Protein AF-0000000069095929 (afdb_homodimer)

Solvent-accessible surface area (backbone atoms only — not comparable to full-atom values): 65791 Å² total; per-residue (Å²): 110,70,76,77,77,48,43,15,88,81,80,67,41,70,52,52,71,26,20,37,40,90,86,34,52,62,32,20,31,67,55,45,34,53,51,45,51,66,69,34,66,71,32,80,78,63,50,46,41,57,40,92,83,83,54,49,80,40,64,50,65,73,54,90,82,69,56,54,80,84,49,44,42,69,36,41,40,67,37,61,65,60,57,62,50,52,95,45,96,70,53,52,11,46,70,45,41,75,73,74,40,92,41,66,34,49,28,35,29,65,74,75,70,41,36,22,20,73,66,54,44,55,47,36,55,65,35,80,92,41,38,82,48,54,68,41,48,47,74,68,56,61,73,64,54,81,52,74,58,74,81,48,32,29,42,92,61,68,42,37,57,47,55,31,25,31,68,83,76,66,40,79,24,24,77,60,40,42,67,59,85,39,52,86,60,83,54,68,46,51,38,84,66,46,44,69,87,77,57,52,69,66,58,53,50,52,49,51,52,52,49,50,54,51,43,52,52,40,50,46,52,38,50,41,38,52,47,40,45,52,50,43,52,49,52,51,52,52,46,52,52,49,50,52,52,50,53,53,50,45,46,49,51,53,52,51,47,51,51,50,50,52,50,50,49,51,50,50,50,51,51,51,44,50,56,48,47,37,52,38,50,37,43,48,43,54,41,50,43,52,50,51,43,49,48,52,33,50,49,33,68,67,35,82,84,44,53,52,42,53,34,49,48,32,47,52,50,41,52,52,48,54,55,53,60,57,69,52,88,44,70,45,66,44,64,48,70,46,77,42,72,39,67,71,59,58,54,62,67,68,57,92,65,62,53,50,76,51,73,46,82,45,78,36,80,51,79,79,66,71,77,76,79,57,51,73,59,23,47,74,38,79,75,51,70,35,67,44,82,86,31,31,32,35,14,46,29,62,45,91,87,58,31,34,37,34,19,19,28,78,64,18,26,37,38,32,22,41,91,74,56,50,76,74,46,78,41,84,50,99,47,43,30,32,18,32,24,43,40,83,64,33,32,40,35,20,18,32,89,73,18,30,36,37,32,24,35,69,83,77,66,38,80,74,45,77,45,78,46,99,49,48,32,36,15,32,23,40,44,66,31,29,35,36,37,13,42,31,38,36,34,33,38,32,69,76,59,47,89,84,52,86,68,47,75,29,65,80,83,48,67,47,28,51,23,29,26,42,24,76,85,56,34,38,36,37,28,24,27,83,73,24,34,36,38,33,23,43,87,86,48,50,72,76,45,77,40,68,49,96,74,41,27,31,32,48,39,40,29,38,39,78,81,30,31,34,41,36,32,10,66,72,47,22,23,34,41,32,24,40,68,85,61,43,82,45,40,74,47,74,82,43,71,60,70,42,26,48,38,48,40,64,91,74,55,30,39,38,39,25,18,60,75,16,32,36,36,33,27,38,64,43,69,123,111,70,75,78,76,47,45,16,86,82,79,66,40,71,52,52,69,25,21,35,41,90,86,34,51,61,33,22,30,68,56,44,35,53,50,46,52,67,70,33,65,70,33,80,78,62,50,47,40,58,39,92,81,83,52,51,80,39,65,49,64,72,54,90,80,70,55,54,79,84,47,44,44,69,36,38,41,67,35,61,64,60,57,62,50,52,96,47,95,70,52,51,10,47,71,44,41,76,72,73,40,90,42,65,35,49,29,34,30,66,76,75,70,41,36,21,20,71,66,52,45,56,46,37,56,66,36,79,92,40,39,82,48,54,69,42,47,49,75,66,56,62,72,64,55,80,52,74,57,74,80,48,32,29,42,92,62,70,41,36,57,47,53,30,26,33,67,84,76,66,40,78,23,24,77,62,40,42,64,59,84,37,52,86,60,80,53,70,43,52,39,82,66,46,44,68,87,77,56,53,68,66,58,51,51,52,51,50,52,51,49,50,54,51,44,51,51,42,51,46,53,39,52,39,38,51,46,42,45,52,50,42,51,49,52,51,52,52,48,51,52,50,50,50,52,50,52,52,49,44,47,50,50,52,51,50,48,50,52,52,50,53,51,51,50,52,51,50,52,51,51,52,44,50,55,49,47,37,53,39,50,37,43,48,42,53,42,50,43,53,50,53,44,51,48,53,32,50,51,33,68,66,36,82,85,44,53,53,40,53,36,51,48,34,47,52,50,41,52,52,48,54,54,54,59,57,70,52,88,45,72,44,68,43,64,47,72,44,76,43,73,38,68,76,58,57,51,63,69,67,57,91,64,63,53,50,75,51,74,47,82,44,77,36,78,49,80,79,67,73,78,76,78,58,51,75,59,22,47,76,39,79,75,49,70,33,67,44,82,86,29,31,34,37,15,47,31,60,44,91,86,61,32,33,40,33,19,17,28,78,66,17,27,36,37,33,21,40,90,73,56,49,75,75,47,76,41,82,49,98,47,42,30,32,16,32,24,45,41,83,64,32,32,40,35,19,18,31,91,73,18,29,35,38,32,25,34,68,83,78,66,38,81,75,45,76,45,79,46,98,49,47,31,35,14,34,23,42,44,62,31,30,34,38,36,12,42,31,39,35,33,34,39,31,69,76,59,49,86,83,51,86,66,47,76,30,66,80,82,47,67,47,28,50,22,29,26,41,26,77,84,57,32,37,35,39,28,23,26,85,73,25,33,37,37,34,22,43,86,84,47,51,73,75,44,76,39,69,49,96,74,42,27,30,32,46,38,39,29,36,38,78,81,28,32,34,41,35,31,12,66,71,48,20,23,34,41,34,23,38,69,84,61,44,82,45,38,73,46,74,82,44,72,59,69,42,24,48,38,48,40,63,91,76,56,31,38,38,39,24,18,59,73,15,33,38,37,32,29,38,62,45,68,123

Foldseek 3Di:
DPPCLQAFPQPRHGADQWFAAQVLDIHRLVSVLVQLCVQCVVPDQDQFFADPPPGDTGGFPDDRPPDDSNCRSQLGAGDLLSVQVTPDPFRFFVVVVVVVDGDGFFKAFPVVRTGHHPVRVVVQCVDPVRVPTDIGTPVPPPSRPNRPDSQQFDSVVRGAGFFKAQPVVRHTDHPVCCVPVVVVGDDIDTPVPPDPVVDDPVVVVVVVVLVVLLVLLVVLVVLLVVLVVVVVVVVVVVVVVVVVVVVVVVVVVVVVVVVVVVVVVVVVVVVVVVVQVVLVVVVVVLVVVLVVLVVQLVCQVPDPPHDPVSNVVSVVVNVVSVVVSVPDDRDHDDDDDDDDDDPVVVVVVVDPDDDDDDDDDDDADDDSPCPDQQLLFWDKDFDDKDFDFPFFWQEWEADRVQWIWTFGQVQQWIFTGHPRRHTDDIGHHPAGWHEWEDADQWIWTFHQVQQWIFIAGNVVRDTPDIGHHPAGWHAWEDARLWIWIHRQAWIWIDRSNDPPDDTDTAHGDAGGWHYWEAANSGWIWTDGQQVLWIFIAHPVRDTQDIDHDPLAHRWHEWYAENQQWIWTARAVNQWIFTAHNNGHTSDIGHDHYAWNYWYADHVQRWIWTAGRRRMIIIIHIDRD/DPPCLQAFPQPRHGADQWFAAQVLDIHRLVSVLVQLCVQCVVPDQDQFFADPPPGDTGGFPDDRPPDDSNCRSQLGAGDLLSVQVTPDPFRFFPVVVVVVDGDGFFKAFPVVRTGHHPVVVVVQCVDPVRVPTDIGTPVPPPSRPNRPDSQQFDSVPNGAGFFKAQPVVRHTDHPVCCVPVVVVGDDIDTPVPPDPVVDDPVVVVVVVVLVVLLVLLVVLVVLLVVLVVVVVVVVVVVVVVVVVVVVVVVVVVVVVVVVVVVVVVVVVVVVVVVVQVVLVVVVVVLVVVLVVLVVQLVCQVPDPPHDPVSNVVSVVVNVVSVVVSVPDDRDDDDDDDDDDDDPVVVCVVVDPDDDDDDDDDDDADDPSPCPDPQLLFWDKDFDDKDFDFPFFWQEWEADRVQWIWTFGQVQQWIFTGHPRRHTDDIGHHPAGWHEWEDADQWIWTFGQVQQWIFIAGNVVRDTPDIGHHPAGWHAWEDARLWIWIDRQAWIWIDRSNDPPDDTDTAHGDAGGWHYWEAANSGWIWTDGQQVLKIFIAHPVRDTQDIDHDPLAHRWHEWYAENQQWIWTAHAVNQWIFTAHNNGHTSDIGHDHYAWNYWYADHVQRWIWTAGRRRMITIIHIDRD

Sequence (1248 aa):
FTPEVSLCSICLEQYKLPVSLHCAHSFCQTCLSTHIKSSCGDCDTPLGFPCPLCRVFIPAPGEIGQYSVDEWATKFPVNKFLTSVVGVPLILCKPCQEDGEELKANSWCKDCSEALCEECTKCHKKARPSRQHVVISITKWSGISQIPDTLEICEAHGGRKFELFCKKHFLPCCSVCVTKEHSSCTSFCQLEEIGRDFIEPEKVKVLQSGMEKFGLKLKSVIGEERTNMKRNDDIVDKFTKELLEFTTNNIQVIKKLEEEHLNELSKLSKESNSKLQKSVDSFEQRFLYLEYWKEILLKNLSNETASETKRVLSYIKLKNIHENLQRLKYTKLEICIKTKILDEVKKLIELPCLADVSADDIVDQVSLNMENIDYTRAKGNKISEFKIAGTYIMGVSFLGNGNLFLADNVGKRCILCDTNGVILQETRLLGSPWGICTSGIDILLTLPNEKSILKFDSTSFETIETVPVDCHCYGIAASGNTIVIGKGKSVDIITDGFLTTKRKSLLSGHRSMSDVAIDNENYVICCTYFEHIVRKLDLEGKVLFIYSHGKLRSPYRLTTDSKGNIFVYGSGSSNIHILSRDGKLLQIMEGMTGVTCLKFQDATNKLFVGSSNGSVAVYEFSESFTPEVSLCSICLEQYKLPVSLHCAHSFCQTCLSTHIKSSCGDCDTPLGFPCPLCRVFIPAPGEIGQYSVDEWATKFPVNKFLTSVVGVPLILCKPCQEDGEELKANSWCKDCSEALCEECTKCHKKARPSRQHVVISITKWSGISQIPDTLEICEAHGGRKFELFCKKHFLPCCSVCVTKEHSSCTSFCQLEEIGRDFIEPEKVKVLQSGMEKFGLKLKSVIGEERTNMKRNDDIVDKFTKELLEFTTNNIQVIKKLEEEHLNELSKLSKESNSKLQKSVDSFEQRFLYLEYWKEILLKNLSNETASETKRVLSYIKLKNIHENLQRLKYTKLEICIKTKILDEVKKLIELPCLADVSADDIVDQVSLNMENIDYTRAKGNKISEFKIAGTYIMGVSFLGNGNLFLADNVGKRCILCDTNGVILQETRLLGSPWGICTSGIDILLTLPNEKSILKFDSTSFETIETVPVDCHCYGIAASGNTIVIGKGKSVDIITDGFLTTKRKSLLSGHRSMSDVAIDNENYVICCTYFEHIVRKLDLEGKVLFIYSHGKLRSPYRLTTDSKGNIFVYGSGSSNIHILSRDGKLLQIMEGMTGVTCLKFQDATNKLFVGSSNGSVAVYEFSES

Nearest PDB structures (foldseek):
  6qsd-assembly1_A  TM=8.348E-01  e=1.492E-14  synthetic construct
  7zcj-assembly1_A  TM=8.371E-01  e=6.956E-14  synthetic construct
  7zpw-assembly2_D  TM=8.474E-01  e=6.273E-13  synthetic construct
  3wwa-assembly1_A  TM=8.462E-01  e=8.724E-13  unclassified
  1rwl-assembly1_A  TM=8.047E-01  e=1.213E-12  Mycobacterium tuberculosis

pLDDT: mean 84.05, std 9.93, range [34.56, 97.25]

InterPro domains:
  IPR000315 B-box-type zinc finger [PS50119] (88-138)
  IPR001680 WD40 repeat [SM00320] (500-538)
  IPR001680 WD40 repeat [SM00320] (540-580)
  IPR001680 WD40 repeat [SM00320] (582-620)
  IPR001841 Zinc finger, RING-type [PS50089] (8-55)
  IPR001841 Zinc finger, RING-type [SM00184] (8-54)
  IPR011042 Six-bladed beta-propeller, TolB-like [G3DSA:2.120.10.30] (377-621)
  IPR013083 Zinc finger, RING/FYVE/PHD-type [G3DSA:3.30.40.10] (3-86)
  IPR017907 Zinc finger, RING-type, conserved site [PS00518] (23-32)
  IPR027370 Zinc finger, RING-type, eukaryotic [PF13445] (8-35)
  IPR047153 TRIM45/56/19-like [PTHR25462] (7-587)

Radius of gyration: 58.54 Å; Cα contacts (8 Å, |Δi|>4): 2567; chains: 2; bounding box: 87×152×133 Å

Structure (mmCIF, N/CA/C/O backbone):
data_AF-0000000069095929-model_v1
#
loop_
_entity.id
_entity.type
_entity.pdbx_description
1 polymer 'Tripartite motif-containing protein 56'
#
loop_
_atom_site.group_PDB
_atom_site.id
_atom_site.type_symbol
_atom_site.label_atom_id
_atom_site.label_alt_id
_atom_site.label_comp_id
_atom_site.label_asym_id
_atom_site.label_entity_id
_atom_site.label_seq_id
_atom_site.pdbx_PDB_ins_code
_atom_site.Cartn_x
_atom_site.Cartn_y
_atom_site.Cartn_z
_atom_site.occupancy
_atom_site.B_iso_or_equiv
_atom_site.auth_seq_id
_atom_site.auth_comp_id
_atom_site.auth_asym_id
_atom_site.auth_atom_id
_atom_site.pdbx_PDB_model_num
ATOM 1 N N . PHE A 1 1 ? -40.906 -57.438 -31.609 1 35.12 1 PHE A N 1
ATOM 2 C CA . PHE A 1 1 ? -39.906 -56.406 -31.812 1 35.12 1 PHE A CA 1
ATOM 3 C C . PHE A 1 1 ? -40.312 -55.125 -31.094 1 35.12 1 PHE A C 1
ATOM 5 O O . PHE A 1 1 ? -41.438 -54.625 -31.266 1 35.12 1 PHE A O 1
ATOM 12 N N . THR A 1 2 ? -40 -54.938 -29.938 1 42.25 2 THR A N 1
ATOM 13 C CA . THR A 1 2 ? -40.438 -53.688 -29.312 1 42.25 2 THR A CA 1
ATOM 14 C C . THR A 1 2 ? -39.875 -52.469 -30.062 1 42.25 2 THR A C 1
ATOM 16 O O . THR A 1 2 ? -38.688 -52.469 -30.438 1 42.25 2 THR A O 1
ATOM 19 N N . PRO A 1 3 ? -40.656 -51.562 -30.594 1 46.41 3 PRO A N 1
ATOM 20 C CA . PRO A 1 3 ? -40.375 -50.344 -31.328 1 46.41 3 PRO A CA 1
ATOM 21 C C . PRO A 1 3 ? -39.219 -49.562 -30.766 1 46.41 3 PRO A C 1
ATOM 23 O O . PRO A 1 3 ? -38.562 -48.812 -31.5 1 46.41 3 PRO A O 1
ATOM 26 N N . GLU A 1 4 ? -39 -49.594 -29.562 1 50.22 4 GLU A N 1
ATOM 27 C CA . GLU A 1 4 ? -38.031 -48.781 -28.844 1 50.22 4 GLU A CA 1
ATOM 28 C C . GLU A 1 4 ? -36.594 -49.188 -29.234 1 50.22 4 GLU A C 1
ATOM 30 O O . GLU A 1 4 ? -35.688 -48.375 -29.062 1 50.22 4 GLU A O 1
ATOM 35 N N . VAL A 1 5 ? -36.375 -50.312 -29.766 1 59.19 5 VAL A N 1
ATOM 36 C CA . VAL A 1 5 ? -35.062 -50.875 -30.094 1 59.19 5 VAL A CA 1
ATOM 37 C C . VAL A 1 5 ? -34.562 -50.312 -31.406 1 59.19 5 VAL A C 1
ATOM 39 O O . VAL A 1 5 ? -33.406 -50.5 -31.781 1 59.19 5 VAL A O 1
ATOM 42 N N . SER A 1 6 ? -35.281 -49.406 -32.094 1 68.81 6 SER A N 1
ATOM 43 C CA . SER A 1 6 ? -34.906 -49 -33.438 1 68.81 6 SER A CA 1
ATOM 44 C C . SER A 1 6 ? -34.438 -47.531 -33.438 1 68.81 6 SER A C 1
ATOM 46 O O . SER A 1 6 ? -34.375 -46.906 -34.5 1 68.81 6 SER A O 1
ATOM 48 N N . LEU A 1 7 ? -34.25 -47.094 -32.281 1 81.69 7 LEU A N 1
ATOM 49 C CA . LEU A 1 7 ? -33.812 -45.688 -32.312 1 81.69 7 LEU A CA 1
ATOM 50 C C . LEU A 1 7 ? -32.344 -45.562 -31.969 1 81.69 7 LEU A C 1
ATOM 52 O O . LEU A 1 7 ? -31.828 -46.25 -31.094 1 81.69 7 LEU A O 1
ATOM 56 N N . CYS A 1 8 ? -31.672 -44.75 -32.656 1 88.88 8 CYS A N 1
ATOM 57 C CA . CYS A 1 8 ? -30.281 -44.438 -32.375 1 88.88 8 CYS A CA 1
ATOM 58 C C . CYS A 1 8 ? -30.188 -43.656 -31.062 1 88.88 8 CYS A C 1
ATOM 60 O O . CYS A 1 8 ? -30.891 -42.656 -30.859 1 88.88 8 CYS A O 1
ATOM 62 N N . SER A 1 9 ? -29.359 -44 -30.156 1 87.88 9 SER A N 1
ATOM 63 C CA . SER A 1 9 ? -29.25 -43.406 -28.828 1 87.88 9 SER A CA 1
ATOM 64 C C . SER A 1 9 ? -28.625 -42 -28.891 1 87.88 9 SER A C 1
ATOM 66 O O . SER A 1 9 ? -28.703 -41.219 -27.938 1 87.88 9 SER A O 1
ATOM 68 N N . ILE A 1 10 ? -28 -41.625 -30.062 1 89.88 10 ILE A N 1
ATOM 69 C CA . ILE A 1 10 ? -27.344 -40.312 -30.188 1 89.88 10 ILE A CA 1
ATOM 70 C C . ILE A 1 10 ? -28.328 -39.281 -30.734 1 89.88 10 ILE A C 1
ATOM 72 O O . ILE A 1 10 ? -28.562 -38.25 -30.125 1 89.88 10 ILE A O 1
ATOM 76 N N . CYS A 1 11 ? -28.969 -39.562 -31.844 1 90.25 11 CYS A N 1
ATOM 77 C CA . CYS A 1 11 ? -29.859 -38.625 -32.469 1 90.25 11 CYS A CA 1
ATOM 78 C C . CYS A 1 11 ? -31.312 -38.875 -32.062 1 90.25 11 CYS A C 1
ATOM 80 O O . CYS A 1 11 ? -32.188 -38.031 -32.25 1 90.25 11 CYS A O 1
ATOM 82 N N . LEU A 1 12 ? -31.672 -40.062 -31.547 1 87.69 12 LEU A N 1
ATOM 83 C CA . LEU A 1 12 ? -33 -40.469 -31.078 1 87.69 12 LEU A CA 1
ATOM 84 C C . LEU A 1 12 ? -33.969 -40.594 -32.25 1 87.69 12 LEU A C 1
ATOM 86 O O . LEU A 1 12 ? -35.188 -40.438 -32.062 1 87.69 12 LEU A O 1
ATOM 90 N N . GLU A 1 13 ? -33.469 -40.75 -33.438 1 87.69 13 GLU A N 1
ATOM 91 C CA . GLU A 1 13 ? -34.25 -41.031 -34.625 1 87.69 13 GLU A CA 1
ATOM 92 C C . GLU A 1 13 ? -34.062 -42.469 -35.094 1 87.69 13 GLU A C 1
ATOM 94 O O . GLU A 1 13 ? -33.312 -43.219 -34.5 1 87.69 13 GLU A O 1
ATOM 99 N N . GLN A 1 14 ? -34.906 -42.906 -36.094 1 85.62 14 GLN A N 1
ATOM 100 C CA . GLN A 1 14 ? -34.75 -44.25 -36.656 1 85.62 14 GLN A CA 1
ATOM 101 C C . GLN A 1 14 ? -33.344 -44.406 -37.25 1 85.62 14 GLN A C 1
ATOM 103 O O . GLN A 1 14 ? -32.812 -43.5 -37.875 1 85.62 14 GLN A O 1
ATOM 108 N N . TYR A 1 15 ? -32.781 -45.594 -37.094 1 87.75 15 TYR A N 1
ATOM 109 C CA . TYR A 1 15 ? -31.422 -45.875 -37.531 1 87.75 15 TYR A CA 1
ATOM 110 C C . TYR A 1 15 ? -31.25 -45.562 -39 1 87.75 15 TYR A C 1
ATOM 112 O O . TYR A 1 15 ? -32.094 -45.906 -39.812 1 87.75 15 TYR A O 1
ATOM 120 N N . LYS A 1 16 ? -30.281 -44.844 -39.312 1 89.06 16 LYS A N 1
ATOM 121 C CA . LYS A 1 16 ? -29.844 -44.625 -40.688 1 89.06 16 LYS A CA 1
ATOM 122 C C . LYS A 1 16 ? -28.484 -45.281 -40.938 1 89.06 16 LYS A C 1
ATOM 124 O O . LYS A 1 16 ? -27.453 -44.781 -40.5 1 89.06 16 LYS A O 1
ATOM 129 N N . LEU A 1 17 ? -28.438 -46.438 -41.719 1 88.19 17 LEU A N 1
ATOM 130 C CA . LEU A 1 17 ? -27.234 -47.219 -41.969 1 88.19 17 LEU A CA 1
ATOM 131 C C . LEU A 1 17 ? -26.547 -47.594 -40.688 1 88.19 17 LEU A C 1
ATOM 133 O O . LEU A 1 17 ? -25.438 -47.125 -40.375 1 88.19 17 LEU A O 1
ATOM 137 N N . PRO A 1 18 ? -27.234 -48.406 -39.844 1 88.5 18 PRO A N 1
ATOM 138 C CA . PRO A 1 18 ? -26.734 -48.75 -38.531 1 88.5 18 PRO A CA 1
ATOM 139 C C . PRO A 1 18 ? -25.406 -49.5 -38.562 1 88.5 18 PRO A C 1
ATOM 141 O O . PRO A 1 18 ? -25.266 -50.469 -39.344 1 88.5 18 PRO A O 1
ATOM 144 N N . VAL A 1 19 ? -24.406 -49 -37.844 1 88.94 19 VAL A N 1
ATOM 145 C CA . VAL A 1 19 ? -23.109 -49.688 -37.719 1 88.94 19 VAL A CA 1
ATOM 146 C C . VAL A 1 19 ? -22.906 -50.125 -36.281 1 88.94 19 VAL A C 1
ATOM 148 O O . VAL A 1 19 ? -23.328 -49.438 -35.344 1 88.94 19 VAL A O 1
ATOM 151 N N . SER A 1 20 ? -22.266 -51.281 -36.094 1 86.94 20 SER A N 1
ATOM 152 C CA . SER A 1 20 ? -22.078 -51.875 -34.781 1 86.94 20 SER A CA 1
ATOM 153 C C . SER A 1 20 ? -20.609 -51.844 -34.375 1 86.94 20 SER A C 1
ATOM 155 O O . SER A 1 20 ? -19.719 -52.062 -35.188 1 86.94 20 SER A O 1
ATOM 157 N N . LEU A 1 21 ? -20.406 -51.5 -33.125 1 88 21 LEU A N 1
ATOM 158 C CA . LEU A 1 21 ? -19.062 -51.5 -32.562 1 88 21 LEU A CA 1
ATOM 159 C C . LEU A 1 21 ? -18.734 -52.844 -31.906 1 88 21 LEU A C 1
ATOM 161 O O . LEU A 1 21 ? -19.594 -53.688 -31.797 1 88 21 LEU A O 1
ATOM 165 N N . HIS A 1 22 ? -17.516 -52.969 -31.5 1 80.44 22 HIS A N 1
ATOM 166 C CA . HIS A 1 22 ? -17.062 -54.25 -30.938 1 80.44 22 HIS A CA 1
ATOM 167 C C . HIS A 1 22 ? -17.719 -54.531 -29.594 1 80.44 22 HIS A C 1
ATOM 169 O O . HIS A 1 22 ? -17.781 -55.656 -29.141 1 80.44 22 HIS A O 1
ATOM 175 N N . CYS A 1 23 ? -18.234 -53.5 -28.984 1 82.5 23 CYS A N 1
ATOM 176 C CA . CYS A 1 23 ? -18.922 -53.656 -27.703 1 82.5 23 CYS A CA 1
ATOM 177 C C . CYS A 1 23 ? -20.375 -54.062 -27.922 1 82.5 23 CYS A C 1
ATOM 179 O O . CYS A 1 23 ? -21.141 -54.188 -26.969 1 82.5 23 CYS A O 1
ATOM 181 N N . ALA A 1 24 ? -20.828 -54.188 -29.094 1 81.69 24 ALA A N 1
ATOM 182 C CA . ALA A 1 24 ? -22.125 -54.719 -29.516 1 81.69 24 ALA A CA 1
ATOM 183 C C . ALA A 1 24 ? -23.172 -53.594 -29.516 1 81.69 24 ALA A C 1
ATOM 185 O O . ALA A 1 24 ? -24.375 -53.875 -29.672 1 81.69 24 ALA A O 1
ATOM 186 N N . HIS A 1 25 ? -22.75 -52.406 -29.375 1 86.94 25 HIS A N 1
ATOM 187 C CA . HIS A 1 25 ? -23.688 -51.281 -29.516 1 86.94 25 HIS A CA 1
ATOM 188 C C . HIS A 1 25 ? -23.703 -50.75 -30.953 1 86.94 25 HIS A C 1
ATOM 190 O O . HIS A 1 25 ? -22.656 -50.719 -31.609 1 86.94 25 HIS A O 1
ATOM 196 N N . SER A 1 26 ? -24.875 -50.375 -31.438 1 89 26 SER A N 1
ATOM 197 C CA . SER A 1 26 ? -25.016 -49.875 -32.812 1 89 26 SER A CA 1
ATOM 198 C C . SER A 1 26 ? -25.484 -48.406 -32.812 1 89 26 SER A C 1
ATOM 200 O O . SER A 1 26 ? -26.188 -47.969 -31.906 1 89 26 SER A O 1
ATOM 202 N N . PHE A 1 27 ? -25.094 -47.688 -33.812 1 92.31 27 PHE A N 1
ATOM 203 C CA . PHE A 1 27 ? -25.422 -46.281 -34 1 92.31 27 PHE A CA 1
ATOM 204 C C . PHE A 1 27 ? -25.562 -45.969 -35.5 1 92.31 27 PHE A C 1
ATOM 206 O O . PHE A 1 27 ? -25.125 -46.719 -36.344 1 92.31 27 PHE A O 1
ATOM 213 N N . CYS A 1 28 ? -26.297 -44.781 -35.719 1 93.06 28 CYS A N 1
ATOM 214 C CA . CYS A 1 28 ? -26.266 -44.281 -37.094 1 93.06 28 CYS A CA 1
ATOM 215 C C . CYS A 1 28 ? -24.828 -43.969 -37.531 1 93.06 28 CYS A C 1
ATOM 217 O O . CYS A 1 28 ? -24.031 -43.469 -36.75 1 93.06 28 CYS A O 1
ATOM 219 N N . GLN A 1 29 ? -24.516 -44.312 -38.719 1 93.38 29 GLN A N 1
ATOM 220 C CA . GLN A 1 29 ? -23.156 -44.062 -39.188 1 93.38 29 GLN A CA 1
ATOM 221 C C . GLN A 1 29 ? -22.797 -42.594 -39.062 1 93.38 29 GLN A C 1
ATOM 223 O O . GLN A 1 29 ? -21.672 -42.25 -38.656 1 93.38 29 GLN A O 1
ATOM 228 N N . THR A 1 30 ? -23.703 -41.688 -39.375 1 94.12 30 THR A N 1
ATOM 229 C CA . THR A 1 30 ? -23.453 -40.25 -39.312 1 94.12 30 THR A CA 1
ATOM 230 C C . THR A 1 30 ? -23.297 -39.812 -37.844 1 94.12 30 THR A C 1
ATOM 232 O O . THR A 1 30 ? -22.453 -38.969 -37.531 1 94.12 30 THR A O 1
ATOM 235 N N . CYS A 1 31 ? -24.188 -40.344 -36.969 1 94.56 31 CYS A N 1
ATOM 236 C CA . CYS A 1 31 ? -24.109 -40 -35.562 1 94.56 31 CYS A CA 1
ATOM 237 C C . CYS A 1 31 ? -22.781 -40.469 -34.969 1 94.56 31 CYS A C 1
ATOM 239 O O . CYS A 1 31 ? -22.156 -39.719 -34.219 1 94.56 31 CYS A O 1
ATOM 241 N N . LEU A 1 32 ? -22.359 -41.594 -35.344 1 94.5 32 LEU A N 1
ATOM 242 C CA . LEU A 1 32 ? -21.094 -42.125 -34.844 1 94.5 32 LEU A CA 1
ATOM 243 C C . LEU A 1 32 ? -19.922 -41.281 -35.344 1 94.5 32 LEU A C 1
ATOM 245 O O . LEU A 1 32 ? -18.984 -41 -34.594 1 94.5 32 LEU A O 1
ATOM 249 N N . SER A 1 33 ? -19.969 -40.906 -36.562 1 94.31 33 SER A N 1
ATOM 250 C CA . SER A 1 33 ? -18.922 -40.062 -37.125 1 94.31 33 SER A CA 1
ATOM 251 C C . SER A 1 33 ? -18.781 -38.75 -36.344 1 94.31 33 SER A C 1
ATOM 253 O O . SER A 1 33 ? -17.656 -38.312 -36.094 1 94.31 33 SER A O 1
ATOM 255 N N . THR A 1 34 ? -19.891 -38.188 -36.031 1 93.5 34 THR A N 1
ATOM 256 C CA . THR A 1 34 ? -19.891 -36.938 -35.281 1 93.5 34 THR A CA 1
ATOM 257 C C . THR A 1 34 ? -19.281 -37.156 -33.875 1 93.5 34 THR A C 1
ATOM 259 O O . THR A 1 34 ? -18.5 -36.312 -33.406 1 93.5 34 THR A O 1
ATOM 262 N N . HIS A 1 35 ? -19.625 -38.156 -33.281 1 93.44 35 HIS A N 1
ATOM 263 C CA . HIS A 1 35 ? -19.094 -38.5 -31.969 1 93.44 35 HIS A CA 1
ATOM 264 C C . HIS A 1 35 ? -17.594 -38.719 -32.031 1 93.44 35 HIS A C 1
ATOM 266 O O . HIS A 1 35 ? -16.859 -38.219 -31.156 1 93.44 35 HIS A O 1
ATOM 272 N N . ILE A 1 36 ? -17.156 -39.438 -33.031 1 93.06 36 ILE A N 1
ATOM 273 C CA . ILE A 1 36 ? -15.734 -39.75 -33.188 1 93.06 36 ILE A CA 1
ATOM 274 C C . ILE A 1 36 ? -14.938 -38.469 -33.375 1 93.06 36 ILE A C 1
ATOM 276 O O . ILE A 1 36 ? -13.906 -38.281 -32.75 1 93.06 36 ILE A O 1
ATOM 280 N N . LYS A 1 37 ? -15.461 -37.562 -34.156 1 90.06 37 LYS A N 1
ATOM 281 C CA . LYS A 1 37 ? -14.789 -36.281 -34.406 1 90.06 37 LYS A CA 1
ATOM 282 C C . LYS A 1 37 ? -14.664 -35.438 -33.125 1 90.06 37 LYS A C 1
ATOM 284 O O . LYS A 1 37 ? -13.625 -34.844 -32.906 1 90.06 37 LYS A O 1
ATOM 289 N N . SER A 1 38 ? -15.711 -35.5 -32.406 1 87.94 38 SER A N 1
ATOM 290 C CA . SER A 1 38 ? -15.727 -34.719 -31.172 1 87.94 38 SER A CA 1
ATOM 291 C C . SER A 1 38 ? -14.789 -35.312 -30.125 1 87.94 38 SER A C 1
ATOM 293 O O . SER A 1 38 ? -14.164 -34.562 -29.359 1 87.94 38 SER A O 1
ATOM 295 N N . SER A 1 39 ? -14.672 -36.594 -30.047 1 84.88 39 SER A N 1
ATOM 296 C CA . SER A 1 39 ? -13.891 -37.281 -29.031 1 84.88 39 SER A CA 1
ATOM 297 C C . SER A 1 39 ? -12.406 -37.281 -29.359 1 84.88 39 SER A C 1
ATOM 299 O O . SER A 1 39 ? -11.562 -37.344 -28.469 1 84.88 39 SER A O 1
ATOM 301 N N . CYS A 1 40 ? -12.055 -37.25 -30.656 1 81 40 CYS A N 1
ATOM 302 C CA . CYS A 1 40 ? -10.672 -37.375 -31.094 1 81 40 CYS A CA 1
ATOM 303 C C . CYS A 1 40 ? -10.062 -36.031 -31.406 1 81 40 CYS A C 1
ATOM 305 O O . CYS A 1 40 ? -8.891 -35.938 -31.781 1 81 40 CYS A O 1
ATOM 307 N N . GLY A 1 41 ? -10.82 -34.969 -31.312 1 72.5 41 GLY A N 1
ATOM 308 C CA . GLY A 1 41 ? -10.391 -33.656 -31.719 1 72.5 41 GLY A CA 1
ATOM 309 C C . GLY A 1 41 ? -9.109 -33.188 -31.031 1 72.5 41 GLY A C 1
ATOM 310 O O . GLY A 1 41 ? -8.289 -32.5 -31.641 1 72.5 41 GLY A O 1
ATOM 311 N N . ASP A 1 42 ? -8.828 -33.594 -29.844 1 71.06 42 ASP A N 1
ATOM 312 C CA . ASP A 1 42 ? -7.723 -33.031 -29.078 1 71.06 42 ASP A CA 1
ATOM 313 C C . ASP A 1 42 ? -6.547 -34 -29.016 1 71.06 42 ASP A C 1
ATOM 315 O O . ASP A 1 42 ? -5.559 -33.719 -28.328 1 71.06 42 ASP A O 1
ATOM 319 N N . CYS A 1 43 ? -6.609 -35.156 -29.688 1 72.81 43 CYS A N 1
ATOM 320 C CA . CYS A 1 43 ? -5.574 -36.156 -29.562 1 72.81 43 CYS A CA 1
ATOM 321 C C . CYS A 1 43 ? -4.703 -36.219 -30.812 1 72.81 43 CYS A C 1
ATOM 323 O O . CYS A 1 43 ? -5.215 -36.156 -31.938 1 72.81 43 CYS A O 1
ATOM 325 N N . ASP A 1 44 ? -3.4 -36.031 -30.484 1 72.5 44 ASP A N 1
ATOM 326 C CA . ASP A 1 44 ? -2.473 -36.219 -31.594 1 72.5 44 ASP A CA 1
ATOM 327 C C . ASP A 1 44 ? -2.482 -37.656 -32.094 1 72.5 44 ASP A C 1
ATOM 329 O O . ASP A 1 44 ? -2.139 -38.594 -31.344 1 72.5 44 ASP A O 1
ATOM 333 N N . THR A 1 45 ? -2.928 -37.938 -33.312 1 80.12 45 THR A N 1
ATOM 334 C CA . THR A 1 45 ? -3.02 -39.25 -33.938 1 80.12 45 THR A CA 1
ATOM 335 C C . THR A 1 45 ? -3.928 -40.156 -33.125 1 80.12 45 THR A C 1
ATOM 337 O O . THR A 1 45 ? -3.459 -41.125 -32.5 1 80.12 45 THR A O 1
ATOM 340 N N . PRO A 1 46 ? -5.117 -39.969 -33.062 1 87.38 46 PRO A N 1
ATOM 341 C CA . PRO A 1 46 ? -6.059 -40.781 -32.281 1 87.38 46 PRO A CA 1
ATOM 342 C C . PRO A 1 46 ? -6.031 -42.25 -32.656 1 87.38 46 PRO A C 1
ATOM 344 O O . PRO A 1 46 ? -5.859 -42.594 -33.812 1 87.38 46 PRO A O 1
ATOM 347 N N . LEU A 1 47 ? -6.098 -43.125 -31.672 1 89.81 47 LEU A N 1
ATOM 348 C CA . LEU A 1 47 ? -6.035 -44.562 -31.891 1 89.81 47 LEU A CA 1
ATOM 349 C C . LEU A 1 47 ? -7.355 -45.219 -31.5 1 89.81 47 LEU A C 1
ATOM 351 O O . LEU A 1 47 ? -7.473 -46.469 -31.547 1 89.81 47 LEU A O 1
ATOM 355 N N . GLY A 1 48 ? -8.375 -44.469 -31.172 1 91.06 48 GLY A N 1
ATOM 356 C CA . GLY A 1 48 ? -9.672 -44.969 -30.781 1 91.06 48 GLY A CA 1
ATOM 357 C C . GLY A 1 48 ? -10.578 -43.938 -30.172 1 91.06 48 GLY A C 1
ATOM 358 O O . GLY A 1 48 ? -10.273 -42.75 -30.203 1 91.06 48 GLY A O 1
ATOM 359 N N . PHE A 1 49 ? -11.75 -44.344 -29.766 1 91.06 49 PHE A N 1
ATOM 360 C CA . PHE A 1 49 ? -12.742 -43.469 -29.156 1 91.06 49 PHE A CA 1
ATOM 361 C C . PHE A 1 49 ? -13.617 -44.219 -28.172 1 91.06 49 PHE A C 1
ATOM 363 O O . PHE A 1 49 ? -13.695 -45.469 -28.234 1 91.06 49 PHE A O 1
ATOM 370 N N . PRO A 1 50 ? -14.125 -43.562 -27.266 1 90.06 50 PRO A N 1
ATOM 371 C CA . PRO A 1 50 ? -15.047 -44.219 -26.328 1 90.06 50 PRO A CA 1
ATOM 372 C C . PRO A 1 50 ? -16.453 -44.406 -26.922 1 90.06 50 PRO A C 1
ATOM 374 O O . PRO A 1 50 ? -16.938 -43.531 -27.625 1 90.06 50 PRO A O 1
ATOM 377 N N . CYS A 1 51 ? -16.969 -45.562 -26.688 1 92.06 51 CYS A N 1
ATOM 378 C CA . CYS A 1 51 ? -18.328 -45.812 -27.125 1 92.06 51 CYS A CA 1
ATOM 379 C C . CYS A 1 51 ? -19.281 -44.781 -26.547 1 92.06 51 CYS A C 1
ATOM 381 O O . CYS A 1 51 ? -19.203 -44.438 -25.359 1 92.06 51 CYS A O 1
ATOM 383 N N . PRO A 1 52 ? -20.172 -44.219 -27.328 1 91.12 52 PRO A N 1
ATOM 384 C CA . PRO A 1 52 ? -21.094 -43.188 -26.875 1 91.12 52 PRO A CA 1
ATOM 385 C C . PRO A 1 52 ? -21.984 -43.656 -25.734 1 91.12 52 PRO A C 1
ATOM 387 O O . PRO A 1 52 ? -22.469 -42.844 -24.922 1 91.12 52 PRO A O 1
ATOM 390 N N . LEU A 1 53 ? -22.219 -44.906 -25.594 1 89 53 LEU A N 1
ATOM 391 C CA . LEU A 1 53 ? -23.188 -45.406 -24.625 1 89 53 LEU A CA 1
ATOM 392 C C . LEU A 1 53 ? -22.484 -46.031 -23.422 1 89 53 LEU A C 1
ATOM 394 O O . LEU A 1 53 ? -22.703 -45.594 -22.281 1 89 53 LEU A O 1
ATOM 398 N N . CYS A 1 54 ? -21.578 -47.062 -23.625 1 87.31 54 CYS A N 1
ATOM 399 C CA . CYS A 1 54 ? -20.969 -47.75 -22.5 1 87.31 54 CYS A CA 1
ATOM 400 C C . CYS A 1 54 ? -19.609 -47.156 -22.156 1 87.31 54 CYS A C 1
ATOM 402 O O . CYS A 1 54 ? -19.016 -47.5 -21.125 1 87.31 54 CYS A O 1
ATOM 404 N N . ARG A 1 55 ? -19.031 -46.406 -23 1 88.12 55 ARG A N 1
ATOM 405 C CA . ARG A 1 55 ? -17.828 -45.625 -22.781 1 88.12 55 ARG A CA 1
ATOM 406 C C . ARG A 1 55 ? -16.578 -46.5 -22.828 1 88.12 55 ARG A C 1
ATOM 408 O O . ARG A 1 55 ? -15.484 -46.062 -22.484 1 88.12 55 ARG A O 1
ATOM 415 N N . VAL A 1 56 ? -16.797 -47.781 -23.25 1 88 56 VAL A N 1
ATOM 416 C CA . VAL A 1 56 ? -15.648 -48.656 -23.422 1 88 56 VAL A CA 1
ATOM 417 C C . VAL A 1 56 ? -14.789 -48.156 -24.578 1 88 56 VAL A C 1
ATOM 419 O O . VAL A 1 56 ? -15.305 -47.562 -25.547 1 88 56 VAL A O 1
ATOM 422 N N . PHE A 1 57 ? -13.531 -48.406 -24.469 1 91 57 PHE A N 1
ATOM 423 C CA . PHE A 1 57 ? -12.602 -47.969 -25.516 1 91 57 PHE A CA 1
ATOM 424 C C . PHE A 1 57 ? -12.766 -48.812 -26.766 1 91 57 PHE A C 1
ATOM 426 O O . PHE A 1 57 ? -12.711 -50.062 -26.703 1 91 57 PHE A O 1
ATOM 433 N N . ILE A 1 58 ? -13.039 -48.156 -27.891 1 91 58 ILE A N 1
ATOM 434 C CA . ILE A 1 58 ? -13.141 -48.812 -29.188 1 91 58 ILE A CA 1
ATOM 435 C C . ILE A 1 58 ? -11.898 -48.5 -30.031 1 91 58 ILE A C 1
ATOM 437 O O . ILE A 1 58 ? -11.656 -47.312 -30.375 1 91 58 ILE A O 1
ATOM 441 N N . PRO A 1 59 ? -11.094 -49.469 -30.266 1 90.44 59 PRO A N 1
ATOM 442 C CA . PRO A 1 59 ? -9.898 -49.188 -31.062 1 90.44 59 PRO A CA 1
ATOM 443 C C . PRO A 1 59 ? -10.219 -48.75 -32.5 1 90.44 59 PRO A C 1
ATOM 445 O O . PRO A 1 59 ? -11.211 -49.188 -33.062 1 90.44 59 PRO A O 1
ATOM 448 N N . ALA A 1 60 ? -9.359 -47.875 -33.031 1 89.38 60 ALA A N 1
ATOM 449 C CA . ALA A 1 60 ? -9.5 -47.406 -34.438 1 89.38 60 ALA A CA 1
ATOM 450 C C . ALA A 1 60 ? -9.461 -48.594 -35.406 1 89.38 60 ALA A C 1
ATOM 452 O O . ALA A 1 60 ? -8.711 -49.531 -35.188 1 89.38 60 ALA A O 1
ATOM 453 N N . PRO A 1 61 ? -10.289 -48.531 -36.406 1 86.5 61 PRO A N 1
ATOM 454 C CA . PRO A 1 61 ? -10.281 -49.594 -37.406 1 86.5 61 PRO A CA 1
ATOM 455 C C . PRO A 1 61 ? -9.023 -49.594 -38.281 1 86.5 61 PRO A C 1
ATOM 457 O O . PRO A 1 61 ? -8.469 -48.531 -38.562 1 86.5 61 PRO A O 1
ATOM 460 N N . GLY A 1 62 ? -8.602 -50.75 -38.656 1 80.25 62 GLY A N 1
ATOM 461 C CA . GLY A 1 62 ? -7.445 -50.875 -39.531 1 80.25 62 GLY A CA 1
ATOM 462 C C . GLY A 1 62 ? -6.125 -50.688 -38.812 1 80.25 62 GLY A C 1
ATOM 463 O O . GLY A 1 62 ? -6.051 -50.844 -37.594 1 80.25 62 GLY A O 1
ATOM 464 N N . GLU A 1 63 ? -5.086 -50.469 -39.531 1 78.88 63 GLU A N 1
ATOM 465 C CA . GLU A 1 63 ? -3.773 -50.188 -38.969 1 78.88 63 GLU A CA 1
ATOM 466 C C . GLU A 1 63 ? -3.656 -48.719 -38.562 1 78.88 63 GLU A C 1
ATOM 468 O O . GLU A 1 63 ? -4.457 -47.906 -38.969 1 78.88 63 GLU A O 1
ATOM 473 N N . ILE A 1 64 ? -2.762 -48.562 -37.719 1 81.88 64 ILE A N 1
ATOM 474 C CA . ILE A 1 64 ? -2.551 -47.219 -37.219 1 81.88 64 ILE A CA 1
ATOM 475 C C . ILE A 1 64 ? -2.279 -46.281 -38.375 1 81.88 64 ILE A C 1
ATOM 477 O O . ILE A 1 64 ? -1.381 -46.531 -39.188 1 81.88 64 ILE A O 1
ATOM 481 N N . GLY A 1 65 ? -3.041 -45.281 -38.531 1 77.94 65 GLY A N 1
ATOM 482 C CA . GLY A 1 65 ? -2.844 -44.25 -39.531 1 77.94 65 GLY A CA 1
ATOM 483 C C . GLY A 1 65 ? -3.408 -44.625 -40.906 1 77.94 65 GLY A C 1
ATOM 484 O O . GLY A 1 65 ? -3.307 -43.875 -41.844 1 77.94 65 GLY A O 1
ATOM 485 N N . GLN A 1 66 ? -3.967 -45.781 -41.031 1 81.38 66 GLN A N 1
ATOM 486 C CA . GLN A 1 66 ? -4.473 -46.281 -42.312 1 81.38 66 GLN A CA 1
ATOM 487 C C . GLN A 1 66 ? -5.676 -45.469 -42.781 1 81.38 66 GLN A C 1
ATOM 489 O O . GLN A 1 66 ? -5.781 -45.125 -43.969 1 81.38 66 GLN A O 1
ATOM 494 N N . TYR A 1 67 ? -6.57 -45.156 -41.875 1 86.69 67 TYR A N 1
ATOM 495 C CA . TYR A 1 67 ? -7.773 -44.406 -42.188 1 86.69 67 TYR A CA 1
ATOM 496 C C . TYR A 1 67 ? -7.824 -43.094 -41.375 1 86.69 67 TYR A C 1
ATOM 498 O O . TYR A 1 67 ? -7.32 -43.031 -40.25 1 86.69 67 TYR A O 1
ATOM 506 N N . SER A 1 68 ? -8.398 -42.125 -42.062 1 87.75 68 SER A N 1
ATOM 507 C CA . SER A 1 68 ? -8.633 -40.875 -41.344 1 87.75 68 SER A CA 1
ATOM 508 C C . SER A 1 68 ? -9.82 -41 -40.375 1 87.75 68 SER A C 1
ATOM 510 O O . SER A 1 68 ? -10.664 -41.875 -40.531 1 87.75 68 SER A O 1
ATOM 512 N N . VAL A 1 69 ? -9.797 -40.156 -39.375 1 89.38 69 VAL A N 1
ATOM 513 C CA . VAL A 1 69 ? -10.82 -40.188 -38.344 1 89.38 69 VAL A CA 1
ATOM 514 C C . VAL A 1 69 ? -12.211 -40.094 -38.969 1 89.38 69 VAL A C 1
ATOM 516 O O . VAL A 1 69 ? -13.148 -40.75 -38.5 1 89.38 69 VAL A O 1
ATOM 519 N N . ASP A 1 70 ? -12.32 -39.406 -40.062 1 88.5 70 ASP A N 1
ATOM 520 C CA . ASP A 1 70 ? -13.602 -39.188 -40.75 1 88.5 70 ASP A CA 1
ATOM 521 C C . ASP A 1 70 ? -14.078 -40.5 -41.375 1 88.5 70 ASP A C 1
ATOM 523 O O . ASP A 1 70 ? -15.273 -40.688 -41.625 1 88.5 70 ASP A O 1
ATOM 527 N N . GLU A 1 71 ? -13.227 -41.406 -41.594 1 90.31 71 GLU A N 1
ATOM 528 C CA . GLU A 1 71 ? -13.539 -42.625 -42.312 1 90.31 71 GLU A CA 1
ATOM 529 C C . GLU A 1 71 ? -13.859 -43.75 -41.344 1 90.31 71 GLU A C 1
ATOM 531 O O . GLU A 1 71 ? -14.391 -44.812 -41.719 1 90.31 71 GLU A O 1
ATOM 536 N N . TRP A 1 72 ? -13.578 -43.625 -40.062 1 90.56 72 TRP A N 1
ATOM 537 C CA . TRP A 1 72 ? -13.672 -44.719 -39.094 1 90.56 72 TRP A CA 1
ATOM 538 C C . TRP A 1 72 ? -15.086 -45.25 -39.031 1 90.56 72 TRP A C 1
ATOM 540 O O . TRP A 1 72 ? -15.289 -46.469 -39.031 1 90.56 72 TRP A O 1
ATOM 550 N N . ALA A 1 73 ? -16.031 -44.375 -39.062 1 90.81 73 ALA A N 1
ATOM 551 C CA . ALA A 1 73 ? -17.422 -44.781 -38.875 1 90.81 73 ALA A CA 1
ATOM 552 C C . ALA A 1 73 ? -17.859 -45.719 -40 1 90.81 73 ALA A C 1
ATOM 554 O O . ALA A 1 73 ? -18.719 -46.594 -39.812 1 90.81 73 ALA A O 1
ATOM 555 N N . THR A 1 74 ? -17.266 -45.594 -41.156 1 88.94 74 THR A N 1
ATOM 556 C CA . THR A 1 74 ? -17.656 -46.375 -42.344 1 88.94 74 THR A CA 1
ATOM 557 C C . THR A 1 74 ? -16.969 -47.75 -42.344 1 88.94 74 THR A C 1
ATOM 559 O O . THR A 1 74 ? -17.297 -48.594 -43.156 1 88.94 74 THR A O 1
ATOM 562 N N . LYS A 1 75 ? -16.094 -47.906 -41.5 1 87 75 LYS A N 1
ATOM 563 C CA . LYS A 1 75 ? -15.305 -49.125 -41.531 1 87 75 LYS A CA 1
ATOM 564 C C . LYS A 1 75 ? -15.852 -50.156 -40.531 1 87 75 LYS A C 1
ATOM 566 O O . LYS A 1 75 ? -15.43 -51.312 -40.531 1 87 75 LYS A O 1
ATOM 571 N N . PHE A 1 76 ? -16.75 -49.812 -39.75 1 87 76 PHE A N 1
ATOM 572 C CA . PHE A 1 76 ? -17.406 -50.75 -38.844 1 87 76 PHE A CA 1
ATOM 573 C C . PHE A 1 76 ? -18.516 -51.5 -39.594 1 87 76 PHE A C 1
ATOM 575 O O . PHE A 1 76 ? -19.125 -50.969 -40.5 1 87 76 PHE A O 1
ATOM 582 N N . PRO A 1 77 ? -18.75 -52.719 -39.125 1 81.44 77 PRO A N 1
ATOM 583 C CA . PRO A 1 77 ? -19.75 -53.531 -39.844 1 81.44 77 PRO A CA 1
ATOM 584 C C . PRO A 1 77 ? -21.156 -52.969 -39.719 1 81.44 77 PRO A C 1
ATOM 586 O O . PRO A 1 77 ? -21.562 -52.531 -38.656 1 81.44 77 PRO A O 1
ATOM 589 N N . VAL A 1 78 ? -21.828 -53 -40.906 1 82.81 78 VAL A N 1
ATOM 590 C CA . VAL A 1 78 ? -23.219 -52.562 -40.938 1 82.81 78 VAL A CA 1
ATOM 591 C C . VAL A 1 78 ? -24.109 -53.625 -40.312 1 82.81 78 VAL A C 1
ATOM 593 O O . VAL A 1 78 ? -23.938 -54.812 -40.562 1 82.81 78 VAL A O 1
ATOM 596 N N . ASN A 1 79 ? -24.938 -53.219 -39.438 1 80.56 79 ASN A N 1
ATOM 597 C CA . ASN A 1 79 ? -25.906 -54.125 -38.844 1 80.56 79 ASN A CA 1
ATOM 598 C C . ASN A 1 79 ? -27.078 -54.375 -39.781 1 80.56 79 ASN A C 1
ATOM 600 O O . ASN A 1 79 ? -28.047 -53.594 -39.812 1 80.56 79 ASN A O 1
ATOM 604 N N . LYS A 1 80 ? -27.062 -55.406 -40.469 1 75.75 80 LYS A N 1
ATOM 605 C CA . LYS A 1 80 ? -28.031 -55.719 -41.531 1 75.75 80 LYS A CA 1
ATOM 606 C C . LYS A 1 80 ? -29.406 -56 -40.938 1 75.75 80 LYS A C 1
ATOM 608 O O . LYS A 1 80 ? -30.422 -55.75 -41.562 1 75.75 80 LYS A O 1
ATOM 613 N N . PHE A 1 81 ? -29.328 -56.562 -39.812 1 74.56 81 PHE A N 1
ATOM 614 C CA . PHE A 1 81 ? -30.609 -56.812 -39.188 1 74.56 81 PHE A CA 1
ATOM 615 C C . PHE A 1 81 ? -31.375 -55.531 -38.938 1 74.56 81 PHE A C 1
ATOM 617 O O . PHE A 1 81 ? -32.531 -55.406 -39.312 1 74.56 81 PHE A O 1
ATOM 624 N N . LEU A 1 82 ? -30.688 -54.594 -38.281 1 77.56 82 LEU A N 1
ATOM 625 C CA . LEU A 1 82 ? -31.344 -53.312 -37.969 1 77.56 82 LEU A CA 1
ATOM 626 C C . LEU A 1 82 ? -31.75 -52.594 -39.25 1 77.56 82 LEU A C 1
ATOM 628 O O . LEU A 1 82 ? -32.781 -51.906 -39.281 1 77.56 82 LEU A O 1
ATOM 632 N N . THR A 1 83 ? -30.953 -52.719 -40.25 1 78.12 83 THR A N 1
ATOM 633 C CA . THR A 1 83 ? -31.266 -52.094 -41.531 1 78.12 83 THR A CA 1
ATOM 634 C C . THR A 1 83 ? -32.562 -52.656 -42.094 1 78.12 83 THR A C 1
ATOM 636 O O . THR A 1 83 ? -33.344 -51.938 -42.719 1 78.12 83 THR A O 1
ATOM 639 N N . SER A 1 84 ? -32.781 -53.906 -41.812 1 73.56 84 SER A N 1
ATOM 640 C CA . SER A 1 84 ? -33.969 -54.594 -42.375 1 73.56 84 SER A CA 1
ATOM 641 C C . SER A 1 84 ? -35.219 -54.281 -41.562 1 73.56 84 SER A C 1
ATOM 643 O O . SER A 1 84 ? -36.312 -54.312 -42.062 1 73.56 84 SER A O 1
ATOM 645 N N . VAL A 1 85 ? -35.031 -54 -40.344 1 70.88 85 VAL A N 1
ATOM 646 C CA . VAL A 1 85 ? -36.219 -53.844 -39.469 1 70.88 85 VAL A CA 1
ATOM 647 C C . VAL A 1 85 ? -36.625 -52.375 -39.406 1 70.88 85 VAL A C 1
ATOM 649 O O . VAL A 1 85 ? -37.781 -52.062 -39.062 1 70.88 85 VAL A O 1
ATOM 652 N N . VAL A 1 86 ? -35.812 -51.438 -39.844 1 66.19 86 VAL A N 1
ATOM 653 C CA . VAL A 1 86 ? -36.094 -50.031 -39.719 1 66.19 86 VAL A CA 1
ATOM 654 C C . VAL A 1 86 ? -37.25 -49.625 -40.625 1 66.19 86 VAL A C 1
ATOM 656 O O . VAL A 1 86 ? -37.25 -49.938 -41.812 1 66.19 86 VAL A O 1
ATOM 659 N N . GLY A 1 87 ? -38.281 -48.875 -40.125 1 60.44 87 GLY A N 1
ATOM 660 C CA . GLY A 1 87 ? -39.438 -48.344 -40.844 1 60.44 87 GLY A CA 1
ATOM 661 C C . GLY A 1 87 ? -40.406 -49.406 -41.312 1 60.44 87 GLY A C 1
ATOM 662 O O . GLY A 1 87 ? -41.344 -49.094 -42.062 1 60.44 87 GLY A O 1
ATOM 663 N N . VAL A 1 88 ? -40.094 -50.719 -41.219 1 63.34 88 VAL A N 1
ATOM 664 C CA . VAL A 1 88 ? -40.969 -51.75 -41.719 1 63.34 88 VAL A CA 1
ATOM 665 C C . VAL A 1 88 ? -41.875 -52.25 -40.594 1 63.34 88 VAL A C 1
ATOM 667 O O . VAL A 1 88 ? -41.375 -52.656 -39.531 1 63.34 88 VAL A O 1
ATOM 670 N N . PRO A 1 89 ? -43.188 -51.969 -40.562 1 60.88 89 PRO A N 1
ATOM 671 C CA . PRO A 1 89 ? -44.125 -52.406 -39.531 1 60.88 89 PRO A CA 1
ATOM 672 C C . PRO A 1 89 ? -44.094 -53.906 -39.312 1 60.88 89 PRO A C 1
ATOM 674 O O . PRO A 1 89 ? -44.312 -54.375 -38.188 1 60.88 89 PRO A O 1
ATOM 677 N N . LEU A 1 90 ? -43.875 -54.812 -40.375 1 66.69 90 LEU A N 1
ATOM 678 C CA . LEU A 1 90 ? -43.875 -56.281 -40.344 1 66.69 90 LEU A CA 1
ATOM 679 C C . LEU A 1 90 ? -42.656 -56.812 -41.031 1 66.69 90 LEU A C 1
ATOM 681 O O . LEU A 1 90 ? -42.406 -56.5 -42.188 1 66.69 90 LEU A O 1
ATOM 685 N N . ILE A 1 91 ? -41.781 -57.562 -40.406 1 73.75 91 ILE A N 1
ATOM 686 C CA . ILE A 1 91 ? -40.594 -58.188 -41 1 73.75 91 ILE A CA 1
ATOM 687 C C . ILE A 1 91 ? -41.031 -59.438 -41.781 1 73.75 91 ILE A C 1
ATOM 689 O O . ILE A 1 91 ? -41.625 -60.344 -41.219 1 73.75 91 ILE A O 1
ATOM 693 N N . LEU A 1 92 ? -40.781 -59.375 -43.031 1 78.62 92 LEU A N 1
ATOM 694 C CA . LEU A 1 92 ? -41.219 -60.469 -43.875 1 78.62 92 LEU A CA 1
ATOM 695 C C . LEU A 1 92 ? -40.094 -61.438 -44.156 1 78.62 92 LEU A C 1
ATOM 697 O O . LEU A 1 92 ? -38.906 -61.062 -44.125 1 78.62 92 LEU A O 1
ATOM 701 N N . CYS A 1 93 ? -40.438 -62.75 -44.25 1 82 93 CYS A N 1
ATOM 702 C CA . CYS A 1 93 ? -39.469 -63.781 -44.625 1 82 93 CYS A CA 1
ATOM 703 C C . CYS A 1 93 ? -38.906 -63.562 -46.031 1 82 93 CYS A C 1
ATOM 705 O O . CYS A 1 93 ? -39.688 -63.469 -47 1 82 93 CYS A O 1
ATOM 707 N N . LYS A 1 94 ? -37.625 -63.469 -46.25 1 83.88 94 LYS A N 1
ATOM 708 C CA . LYS A 1 94 ? -37 -63.094 -47.531 1 83.88 94 LYS A CA 1
ATOM 709 C C . LYS A 1 94 ? -37.156 -64.188 -48.562 1 83.88 94 LYS A C 1
ATOM 711 O O . LYS A 1 94 ? -37.531 -63.938 -49.719 1 83.88 94 LYS A O 1
ATOM 716 N N . PRO A 1 95 ? -36.781 -65.375 -48.188 1 84.69 95 PRO A N 1
ATOM 717 C CA . PRO A 1 95 ? -36.969 -66.438 -49.188 1 84.69 95 PRO A CA 1
ATOM 718 C C . PRO A 1 95 ? -38.438 -66.562 -49.656 1 84.69 95 PRO A C 1
ATOM 720 O O . PRO A 1 95 ? -38.656 -66.75 -50.875 1 84.69 95 PRO A O 1
ATOM 723 N N . CYS A 1 96 ? -39.281 -66.438 -48.719 1 83.69 96 CYS A N 1
ATOM 724 C CA . CYS A 1 96 ? -40.688 -66.562 -49.125 1 83.69 96 CYS A CA 1
ATOM 725 C C . CYS A 1 96 ? -41.094 -65.375 -49.969 1 83.69 96 CYS A C 1
ATOM 727 O O . CYS A 1 96 ? -41.906 -65.5 -50.875 1 83.69 96 CYS A O 1
ATOM 729 N N . GLN A 1 97 ? -40.562 -64.25 -49.719 1 81.69 97 GLN A N 1
ATOM 730 C CA . GLN A 1 97 ? -40.875 -63.031 -50.5 1 81.69 97 GLN A CA 1
ATOM 731 C C . GLN A 1 97 ? -40.438 -63.188 -51.938 1 81.69 97 GLN A C 1
ATOM 733 O O . GLN A 1 97 ? -41.094 -62.719 -52.844 1 81.69 97 GLN A O 1
ATOM 738 N N . GLU A 1 98 ? -39.312 -63.781 -52.125 1 80.75 98 GLU A N 1
ATOM 739 C CA . GLU A 1 98 ? -38.812 -64.062 -53.469 1 80.75 98 GLU A CA 1
ATOM 740 C C . GLU A 1 98 ? -39.719 -65 -54.25 1 80.75 98 GLU A C 1
ATOM 742 O O . GLU A 1 98 ? -39.812 -64.875 -55.469 1 80.75 98 GLU A O 1
ATOM 747 N N . ASP A 1 99 ? -40.375 -65.75 -53.531 1 79.5 99 ASP A N 1
ATOM 748 C CA . ASP A 1 99 ? -41.344 -66.688 -54.125 1 79.5 99 ASP A CA 1
ATOM 749 C C . ASP A 1 99 ? -42.719 -66.062 -54.25 1 79.5 99 ASP A C 1
ATOM 751 O O . ASP A 1 99 ? -43.688 -66.75 -54.656 1 79.5 99 ASP A O 1
ATOM 755 N N . GLY A 1 100 ? -42.844 -64.75 -53.844 1 79.25 100 GLY A N 1
ATOM 756 C CA . GLY A 1 100 ? -44.094 -64 -54 1 79.25 100 GLY A CA 1
ATOM 757 C C . GLY A 1 100 ? -45 -64.125 -52.812 1 79.25 100 GLY A C 1
ATOM 758 O O . GLY A 1 100 ? -46.156 -63.719 -52.875 1 79.25 100 GLY A O 1
ATOM 759 N N . GLU A 1 101 ? -44.625 -64.75 -51.688 1 79.94 101 GLU A N 1
ATOM 760 C CA . GLU A 1 101 ? -45.469 -64.875 -50.469 1 79.94 101 GLU A CA 1
ATOM 761 C C . GLU A 1 101 ? -45 -63.875 -49.406 1 79.94 101 GLU A C 1
ATOM 763 O O . GLU A 1 101 ? -43.812 -63.594 -49.25 1 79.94 101 GLU A O 1
ATOM 768 N N . GLU A 1 102 ? -46 -63.219 -48.75 1 80.69 102 GLU A N 1
ATOM 769 C CA . GLU A 1 102 ? -45.719 -62.25 -47.688 1 80.69 102 GLU A CA 1
ATOM 770 C C . GLU A 1 102 ? -45.969 -62.875 -46.312 1 80.69 102 GLU A C 1
ATOM 772 O O . GLU A 1 102 ? -47.094 -62.75 -45.781 1 80.69 102 GLU A O 1
ATOM 777 N N . LEU A 1 103 ? -45 -63.625 -45.844 1 81.5 103 LEU A N 1
ATOM 778 C CA . LEU A 1 103 ? -45.125 -64.188 -44.531 1 81.5 103 LEU A CA 1
ATOM 779 C C . LEU A 1 103 ? -44.25 -63.469 -43.5 1 81.5 103 LEU A C 1
ATOM 781 O O . LEU A 1 103 ? -43.188 -62.969 -43.812 1 81.5 103 LEU A O 1
ATOM 785 N N . LYS A 1 104 ? -44.875 -63.438 -42.375 1 83.44 104 LYS A N 1
ATOM 786 C CA . LYS A 1 104 ? -44.188 -62.781 -41.281 1 83.44 104 LYS A CA 1
ATOM 787 C C . LYS A 1 104 ? -42.969 -63.625 -40.844 1 83.44 104 LYS A C 1
ATOM 789 O O . LYS A 1 104 ? -43.062 -64.812 -40.688 1 83.44 104 LYS A O 1
ATOM 794 N N . ALA A 1 105 ? -41.812 -62.938 -40.719 1 81.12 105 ALA A N 1
ATOM 795 C CA . ALA A 1 105 ? -40.594 -63.594 -40.25 1 81.12 105 ALA A CA 1
ATOM 796 C C . ALA A 1 105 ? -40.594 -63.688 -38.75 1 81.12 105 ALA A C 1
ATOM 798 O O . ALA A 1 105 ? -41.031 -62.781 -38.031 1 81.12 105 ALA A O 1
ATOM 799 N N . ASN A 1 106 ? -40.156 -64.812 -38.188 1 79.56 106 ASN A N 1
ATOM 800 C CA . ASN A 1 106 ? -40.062 -65 -36.75 1 79.56 106 ASN A CA 1
ATOM 801 C C . ASN A 1 106 ? -38.594 -65.188 -36.312 1 79.56 106 ASN A C 1
ATOM 803 O O . ASN A 1 106 ? -38.312 -65.125 -35.125 1 79.56 106 ASN A O 1
ATOM 807 N N . SER A 1 107 ? -37.812 -65.5 -37.312 1 81.25 107 SER A N 1
ATOM 808 C CA . SER A 1 107 ? -36.406 -65.812 -36.969 1 81.25 107 SER A CA 1
ATOM 809 C C . SER A 1 107 ? -35.469 -65.125 -37.969 1 81.25 107 SER A C 1
ATOM 811 O O . SER A 1 107 ? -35.875 -64.688 -39.031 1 81.25 107 SER A O 1
ATOM 813 N N . TRP A 1 108 ? -34.188 -64.875 -37.531 1 80.06 108 TRP A N 1
ATOM 814 C CA . TRP A 1 108 ? -33.125 -64.25 -38.344 1 80.06 108 TRP A CA 1
ATOM 815 C C . TRP A 1 108 ? -31.922 -65.188 -38.438 1 80.06 108 TRP A C 1
ATOM 817 O O . TRP A 1 108 ? -31.438 -65.688 -37.438 1 80.06 108 TRP A O 1
ATOM 827 N N . CYS A 1 109 ? -31.516 -65.562 -39.594 1 79.44 109 CYS A N 1
ATOM 828 C CA . CYS A 1 109 ? -30.297 -66.375 -39.781 1 79.44 109 CYS A CA 1
ATOM 829 C C . CYS A 1 109 ? -29.078 -65.438 -39.875 1 79.44 109 CYS A C 1
ATOM 831 O O . CYS A 1 109 ? -28.938 -64.625 -40.781 1 79.44 109 CYS A O 1
ATOM 833 N N . LYS A 1 110 ? -28.219 -65.562 -39.031 1 71.75 110 LYS A N 1
ATOM 834 C CA . LYS A 1 110 ? -27.031 -64.688 -38.938 1 71.75 110 LYS A CA 1
ATOM 835 C C . LYS A 1 110 ? -26.094 -64.938 -40.125 1 71.75 110 LYS A C 1
ATOM 837 O O . LYS A 1 110 ? -25.469 -64 -40.625 1 71.75 110 LYS A O 1
ATOM 842 N N . ASP A 1 111 ? -26 -66.062 -40.531 1 71.5 111 ASP A N 1
ATOM 843 C CA . ASP A 1 111 ? -25.062 -66.438 -41.562 1 71.5 111 ASP A CA 1
ATOM 844 C C . ASP A 1 111 ? -25.547 -65.938 -42.938 1 71.5 111 ASP A C 1
ATOM 846 O O . ASP A 1 111 ? -24.766 -65.438 -43.75 1 71.5 111 ASP A O 1
ATOM 850 N N . CYS A 1 112 ? -26.797 -66.062 -43.094 1 74.44 112 CYS A N 1
ATOM 851 C CA . CYS A 1 112 ? -27.391 -65.688 -44.375 1 74.44 112 CYS A CA 1
ATOM 852 C C . CYS A 1 112 ? -27.844 -64.188 -44.344 1 74.44 112 CYS A C 1
ATOM 854 O O . CYS A 1 112 ? -28.109 -63.594 -45.375 1 74.44 112 CYS A O 1
ATOM 856 N N . SER A 1 113 ? -27.922 -63.562 -43.156 1 74.12 113 SER A N 1
ATOM 857 C CA . SER A 1 113 ? -28.453 -62.219 -42.906 1 74.12 113 SER A CA 1
ATOM 858 C C . SER A 1 113 ? -29.844 -62.062 -43.5 1 74.12 113 SER A C 1
ATOM 860 O O . SER A 1 113 ? -30.109 -61.094 -44.219 1 74.12 113 SER A O 1
ATOM 862 N N . GLU A 1 114 ? -30.656 -63.031 -43.281 1 79.69 114 GLU A N 1
ATOM 863 C CA . GLU A 1 114 ? -32 -63 -43.844 1 79.69 114 GLU A CA 1
ATOM 864 C C . GLU A 1 114 ? -33.031 -63.344 -42.781 1 79.69 114 GLU A C 1
ATOM 866 O O . GLU A 1 114 ? -32.75 -64.125 -41.875 1 79.69 114 GLU A O 1
ATOM 871 N N . ALA A 1 115 ? -34.281 -62.781 -42.938 1 81.56 115 ALA A N 1
ATOM 872 C CA . ALA A 1 115 ? -35.406 -63.125 -42.094 1 81.56 115 ALA A CA 1
ATOM 873 C C . ALA A 1 115 ? -36.156 -64.375 -42.594 1 81.56 115 ALA A C 1
ATOM 875 O O . ALA A 1 115 ? -36.312 -64.562 -43.781 1 81.56 115 ALA A O 1
ATOM 876 N N . LEU A 1 116 ? -36.375 -65.125 -41.625 1 86.19 116 LEU A N 1
ATOM 877 C CA . LEU A 1 116 ? -37 -66.438 -41.969 1 86.19 116 LEU A CA 1
ATOM 878 C C . LEU A 1 116 ? -38.344 -66.625 -41.25 1 86.19 116 LEU A C 1
ATOM 880 O O . LEU A 1 116 ? -38.469 -66.188 -40.094 1 86.19 116 LEU A O 1
ATOM 884 N N . CYS A 1 117 ? -39.281 -67.125 -41.969 1 84.69 117 CYS A N 1
ATOM 885 C CA . CYS A 1 117 ? -40.531 -67.5 -41.312 1 84.69 117 CYS A CA 1
ATOM 886 C C . CYS A 1 117 ? -40.406 -68.812 -40.625 1 84.69 117 CYS A C 1
ATOM 888 O O . CYS A 1 117 ? -39.344 -69.438 -40.656 1 84.69 117 CYS A O 1
ATOM 890 N N . GLU A 1 118 ? -41.406 -69.25 -39.938 1 85.75 118 GLU A N 1
ATOM 891 C CA . GLU A 1 118 ? -41.375 -70.5 -39.188 1 85.75 118 GLU A CA 1
ATOM 892 C C . GLU A 1 118 ? -41.062 -71.688 -40.062 1 85.75 118 GLU A C 1
ATOM 894 O O . GLU A 1 118 ? -40.25 -72.562 -39.719 1 85.75 118 GLU A O 1
ATOM 899 N N . GLU A 1 119 ? -41.562 -71.688 -41.25 1 85.44 119 GLU A N 1
ATOM 900 C CA . GLU A 1 119 ? -41.344 -72.812 -42.156 1 85.44 119 GLU A CA 1
ATOM 901 C C . GLU A 1 119 ? -39.969 -72.75 -42.75 1 85.44 119 GLU A C 1
ATOM 903 O O . GLU A 1 119 ? -39.281 -73.812 -42.875 1 85.44 119 GLU A O 1
ATOM 908 N N . CYS A 1 120 ? -39.562 -71.625 -43.156 1 87.12 120 CYS A N 1
ATOM 909 C CA . CYS A 1 120 ? -38.219 -71.5 -43.75 1 87.12 120 CYS A CA 1
ATOM 910 C C . CYS A 1 120 ? -37.125 -71.75 -42.719 1 87.12 120 CYS A C 1
ATOM 912 O O . CYS A 1 120 ? -36.062 -72.25 -43.062 1 87.12 120 CYS A O 1
ATOM 914 N N . THR A 1 121 ? -37.438 -71.5 -41.469 1 87.62 121 THR A N 1
ATOM 915 C CA . THR A 1 121 ? -36.531 -71.812 -40.375 1 87.62 121 THR A CA 1
ATOM 916 C C . THR A 1 121 ? -36.312 -73.312 -40.25 1 87.62 121 THR A C 1
ATOM 918 O O . THR A 1 121 ? -35.188 -73.75 -40.094 1 87.62 121 THR A O 1
ATOM 921 N N . LYS A 1 122 ? -37.406 -74 -40.375 1 84.06 122 LYS A N 1
ATOM 922 C CA . LYS A 1 122 ? -37.344 -75.438 -40.312 1 84.06 122 LYS A CA 1
ATOM 923 C C . LYS A 1 122 ? -36.562 -76.062 -41.5 1 84.06 122 LYS A C 1
ATOM 925 O O . LYS A 1 122 ? -35.719 -76.938 -41.312 1 84.06 122 LYS A O 1
ATOM 930 N N . CYS A 1 123 ? -36.781 -75.375 -42.562 1 84.25 123 CYS A N 1
ATOM 931 C CA . CYS A 1 123 ? -36.062 -75.875 -43.781 1 84.25 123 CYS A CA 1
ATOM 932 C C . CYS A 1 123 ? -34.562 -75.5 -43.656 1 84.25 123 CYS A C 1
ATOM 934 O O . CYS A 1 123 ? -33.719 -76.312 -44.062 1 84.25 123 CYS A O 1
ATOM 936 N N . HIS A 1 124 ? -34.312 -74.375 -43.188 1 82.94 124 HIS A N 1
ATOM 937 C CA . HIS A 1 124 ? -32.938 -73.938 -43.031 1 82.94 124 HIS A CA 1
ATOM 938 C C . HIS A 1 124 ? -32.156 -74.812 -42.094 1 82.94 124 HIS A C 1
ATOM 940 O O . HIS A 1 124 ? -30.984 -75.125 -42.344 1 82.94 124 HIS A O 1
ATOM 946 N N . LYS A 1 125 ? -32.75 -75.375 -41.094 1 81.69 125 LYS A N 1
ATOM 947 C CA . LYS A 1 125 ? -32.125 -76.25 -40.094 1 81.69 125 LYS A CA 1
ATOM 948 C C . LYS A 1 125 ? -31.938 -77.625 -40.656 1 81.69 125 LYS A C 1
ATOM 950 O O . LYS A 1 125 ? -31.062 -78.375 -40.188 1 81.69 125 LYS A O 1
ATOM 955 N N . LYS A 1 126 ? -32.688 -77.875 -41.719 1 79.75 126 LYS A N 1
ATOM 956 C CA . LYS A 1 126 ? -32.656 -79.25 -42.25 1 79.75 126 LYS A CA 1
ATOM 957 C C . LYS A 1 126 ? -31.734 -79.312 -43.469 1 79.75 126 LYS A C 1
ATOM 959 O O . LYS A 1 126 ? -31.141 -80.375 -43.719 1 79.75 126 LYS A O 1
ATOM 964 N N . ALA A 1 127 ? -31.625 -78.25 -44.125 1 77.44 127 ALA A N 1
ATOM 965 C CA . ALA A 1 127 ? -30.828 -78.25 -45.344 1 77.44 127 ALA A CA 1
ATOM 966 C C . ALA A 1 127 ? -29.344 -78.312 -45.031 1 77.44 127 ALA A C 1
ATOM 968 O O . ALA A 1 127 ? -28.844 -77.688 -44.094 1 77.44 127 ALA A O 1
ATOM 969 N N . ARG A 1 128 ? -28.609 -79.125 -45.719 1 73.69 128 ARG A N 1
ATOM 970 C CA . ARG A 1 128 ? -27.203 -79.438 -45.469 1 73.69 128 ARG A CA 1
ATOM 971 C C . ARG A 1 128 ? -26.344 -78.188 -45.531 1 73.69 128 ARG A C 1
ATOM 973 O O . ARG A 1 128 ? -25.516 -77.938 -44.656 1 73.69 128 ARG A O 1
ATOM 980 N N . PRO A 1 129 ? -26.578 -77.375 -46.438 1 72.5 129 PRO A N 1
ATOM 981 C CA . PRO A 1 129 ? -25.688 -76.188 -46.531 1 72.5 129 PRO A CA 1
ATOM 982 C C . PRO A 1 129 ? -25.922 -75.188 -45.406 1 72.5 129 PRO A C 1
ATOM 984 O O . PRO A 1 129 ? -25.016 -74.438 -45.031 1 72.5 129 PRO A O 1
ATOM 987 N N . SER A 1 130 ? -27.172 -75.188 -44.812 1 75.94 130 SER A N 1
ATOM 988 C CA . SER A 1 130 ? -27.516 -74.125 -43.875 1 75.94 130 SER A CA 1
ATOM 989 C C . SER A 1 130 ? -27.734 -74.625 -42.469 1 75.94 130 SER A C 1
ATOM 991 O O . SER A 1 130 ? -27.969 -73.875 -41.531 1 75.94 130 SER A O 1
ATOM 993 N N . ARG A 1 131 ? -27.609 -75.875 -42.281 1 76.56 131 ARG A N 1
ATOM 994 C CA . ARG A 1 131 ? -27.922 -76.5 -41.031 1 76.56 131 ARG A CA 1
ATOM 995 C C . ARG A 1 131 ? -27.047 -75.938 -39.906 1 76.56 131 ARG A C 1
ATOM 997 O O . ARG A 1 131 ? -27.453 -75.938 -38.75 1 76.56 131 ARG A O 1
ATOM 1004 N N . GLN A 1 132 ? -25.891 -75.562 -40.281 1 74 132 GLN A N 1
ATOM 1005 C CA . GLN A 1 132 ? -24.953 -75.062 -39.25 1 74 132 GLN A CA 1
ATOM 1006 C C . GLN A 1 132 ? -25.109 -73.562 -39.031 1 74 132 GLN A C 1
ATOM 1008 O O . GLN A 1 132 ? -24.438 -73 -38.156 1 74 132 GLN A O 1
ATOM 1013 N N . HIS A 1 133 ? -26.078 -73 -39.656 1 78.06 133 HIS A N 1
ATOM 1014 C CA . HIS A 1 133 ? -26.266 -71.562 -39.5 1 78.06 133 HIS A CA 1
ATOM 1015 C C . HIS A 1 133 ? -26.875 -71.25 -38.156 1 78.06 133 HIS A C 1
ATOM 1017 O O . HIS A 1 133 ? -27.625 -72.062 -37.594 1 78.06 133 HIS A O 1
ATOM 1023 N N . VAL A 1 134 ? -26.516 -70.188 -37.625 1 76.56 134 VAL A N 1
ATOM 1024 C CA . VAL A 1 134 ? -27.094 -69.75 -36.375 1 76.56 134 VAL A CA 1
ATOM 1025 C C . VAL A 1 134 ? -28.344 -68.938 -36.625 1 76.56 134 VAL A C 1
ATOM 1027 O O . VAL A 1 134 ? -28.281 -67.812 -37.219 1 76.56 134 VAL A O 1
ATOM 1030 N N . VAL A 1 135 ? -29.469 -69.5 -36.281 1 78.44 135 VAL A N 1
ATOM 1031 C CA . VAL A 1 135 ? -30.766 -68.812 -36.469 1 78.44 135 VAL A CA 1
ATOM 1032 C C . VAL A 1 135 ? -31.312 -68.375 -35.125 1 78.44 135 VAL A C 1
ATOM 1034 O O . VAL A 1 135 ? -31.406 -69.188 -34.188 1 78.44 135 VAL A O 1
ATOM 1037 N N . ILE A 1 136 ? -31.594 -67.062 -34.969 1 76.19 136 ILE A N 1
ATOM 1038 C CA . ILE A 1 136 ? -32.062 -66.5 -33.719 1 76.19 136 ILE A CA 1
ATOM 1039 C C . ILE A 1 136 ? -33.5 -66 -33.875 1 76.19 136 ILE A C 1
ATOM 1041 O O . ILE A 1 136 ? -33.875 -65.562 -35 1 76.19 136 ILE A O 1
ATOM 1045 N N . SER A 1 137 ? -34.219 -66.125 -32.812 1 75.38 137 SER A N 1
ATOM 1046 C CA . SER A 1 137 ? -35.562 -65.625 -32.844 1 75.38 137 SER A CA 1
ATOM 1047 C C . SER A 1 137 ? -35.594 -64.125 -32.844 1 75.38 137 SER A C 1
ATOM 1049 O O . SER A 1 137 ? -34.844 -63.469 -32.156 1 75.38 137 SER A O 1
ATOM 1051 N N . ILE A 1 138 ? -36.438 -63.531 -33.719 1 69.06 138 ILE A N 1
ATOM 1052 C CA . ILE A 1 138 ? -36.531 -62.094 -33.875 1 69.06 138 ILE A CA 1
ATOM 1053 C C . ILE A 1 138 ? -37.062 -61.469 -32.594 1 69.06 138 ILE A C 1
ATOM 1055 O O . ILE A 1 138 ? -36.719 -60.344 -32.25 1 69.06 138 ILE A O 1
ATOM 1059 N N . THR A 1 139 ? -37.844 -62.188 -31.875 1 61.06 139 THR A N 1
ATOM 1060 C CA . THR A 1 139 ? -38.406 -61.656 -30.641 1 61.06 139 THR A CA 1
ATOM 1061 C C . THR A 1 139 ? -37.312 -61.562 -29.562 1 61.06 139 THR A C 1
ATOM 1063 O O . THR A 1 139 ? -37.406 -60.781 -28.625 1 61.06 139 THR A O 1
ATOM 1066 N N . LYS A 1 140 ? -36.312 -62.5 -29.594 1 56.16 140 LYS A N 1
ATOM 1067 C CA . LYS A 1 140 ? -35.25 -62.562 -28.578 1 56.16 140 LYS A CA 1
ATOM 1068 C C . LYS A 1 140 ? -34.062 -61.719 -28.984 1 56.16 140 LYS A C 1
ATOM 1070 O O . LYS A 1 140 ? -33.062 -61.625 -28.234 1 56.16 140 LYS A O 1
ATOM 1075 N N . TRP A 1 141 ? -34.219 -61.406 -30.125 1 48.72 141 TRP A N 1
ATOM 1076 C CA . TRP A 1 141 ? -33.031 -60.656 -30.562 1 48.72 141 TRP A CA 1
ATOM 1077 C C . TRP A 1 141 ? -32.875 -59.344 -29.781 1 48.72 141 TRP A C 1
ATOM 1079 O O . TRP A 1 141 ? -33.688 -58.438 -29.906 1 48.72 141 TRP A O 1
ATOM 1089 N N . SER A 1 142 ? -32.781 -59.5 -28.609 1 44.12 142 SER A N 1
ATOM 1090 C CA . SER A 1 142 ? -32.375 -58.344 -27.828 1 44.12 142 SER A CA 1
ATOM 1091 C C . SER A 1 142 ? -31.016 -57.812 -28.281 1 44.12 142 SER A C 1
ATOM 1093 O O . SER A 1 142 ? -30 -58.438 -28.031 1 44.12 142 SER A O 1
ATOM 1095 N N . GLY A 1 143 ? -31.016 -56.969 -29.328 1 46.06 143 GLY A N 1
ATOM 1096 C CA . GLY A 1 143 ? -29.969 -56.062 -29.734 1 46.06 143 GLY A CA 1
ATOM 1097 C C . GLY A 1 143 ? -28.609 -56.719 -29.812 1 46.06 143 GLY A C 1
ATOM 1098 O O . GLY A 1 143 ? -27.609 -56.031 -30.109 1 46.06 143 GLY A O 1
ATOM 1099 N N . ILE A 1 144 ? -28.312 -57.812 -29.156 1 45.25 144 ILE A N 1
ATOM 1100 C CA . ILE A 1 144 ? -26.938 -58.219 -28.906 1 45.25 144 ILE A CA 1
ATOM 1101 C C . ILE A 1 144 ? -26.359 -58.875 -30.156 1 45.25 144 ILE A C 1
ATOM 1103 O O . ILE A 1 144 ? -26.656 -60.062 -30.453 1 45.25 144 ILE A O 1
ATOM 1107 N N . SER A 1 145 ? -26.484 -58.438 -31.312 1 45.31 145 SER A N 1
ATOM 1108 C CA . SER A 1 145 ? -25.766 -59.031 -32.438 1 45.31 145 SER A CA 1
ATOM 1109 C C . SER A 1 145 ? -24.328 -59.375 -32.062 1 45.31 145 SER A C 1
ATOM 1111 O O . SER A 1 145 ? -23.641 -58.562 -31.391 1 45.31 145 SER A O 1
ATOM 1113 N N . GLN A 1 146 ? -24.016 -60.625 -31.984 1 47.19 146 GLN A N 1
ATOM 1114 C CA . GLN A 1 146 ? -22.641 -61.094 -31.859 1 47.19 146 GLN A CA 1
ATOM 1115 C C . GLN A 1 146 ? -21.734 -60.375 -32.875 1 47.19 146 GLN A C 1
ATOM 1117 O O . GLN A 1 146 ? -21.969 -60.406 -34.062 1 47.19 146 GLN A O 1
ATOM 1122 N N . ILE A 1 147 ? -21.234 -59.344 -32.688 1 52.72 147 ILE A N 1
ATOM 1123 C CA . ILE A 1 147 ? -20.234 -58.594 -33.438 1 52.72 147 ILE A CA 1
ATOM 1124 C C . ILE A 1 147 ? -19.141 -59.562 -33.906 1 52.72 147 ILE A C 1
ATOM 1126 O O . ILE A 1 147 ? -18.562 -60.281 -33.125 1 52.72 147 ILE A O 1
ATOM 1130 N N . PRO A 1 148 ? -19.203 -59.844 -35.281 1 53.47 148 PRO A N 1
ATOM 1131 C CA . PRO A 1 148 ? -18.078 -60.656 -35.75 1 53.47 148 PRO A CA 1
ATOM 1132 C C . PRO A 1 148 ? -16.75 -60.25 -35.125 1 53.47 148 PRO A C 1
ATOM 1134 O O . PRO A 1 148 ? -16.562 -59.062 -34.812 1 53.47 148 PRO A O 1
ATOM 1137 N N . ASP A 1 149 ? -16.016 -61.25 -34.812 1 60.78 149 ASP A N 1
ATOM 1138 C CA . ASP A 1 149 ? -14.688 -61.031 -34.25 1 60.78 149 ASP A CA 1
ATOM 1139 C C . ASP A 1 149 ? -13.82 -60.188 -35.188 1 60.78 149 ASP A C 1
ATOM 1141 O O . ASP A 1 149 ? -13.711 -60.5 -36.375 1 60.78 149 ASP A O 1
ATOM 1145 N N . THR A 1 150 ? -13.453 -59 -34.844 1 65 150 THR A N 1
ATOM 1146 C CA . THR A 1 150 ? -12.648 -58.062 -35.594 1 65 150 THR A CA 1
ATOM 1147 C C . THR A 1 150 ? -11.469 -58.75 -36.281 1 65 150 THR A C 1
ATOM 1149 O O . THR A 1 150 ? -10.969 -58.281 -37.281 1 65 150 THR A O 1
ATOM 1152 N N . LEU A 1 151 ? -11.227 -59.875 -35.812 1 75.94 151 LEU A N 1
ATOM 1153 C CA . LEU A 1 151 ? -10.055 -60.562 -36.344 1 75.94 151 LEU A CA 1
ATOM 1154 C C . LEU A 1 151 ? -10.406 -61.344 -37.594 1 75.94 151 LEU A C 1
ATOM 1156 O O . LEU A 1 151 ? -9.516 -61.719 -38.375 1 75.94 151 LEU A O 1
ATOM 1160 N N . GLU A 1 152 ? -11.703 -61.562 -37.719 1 76.19 152 GLU A N 1
ATOM 1161 C CA . GLU A 1 152 ? -12.078 -62.438 -38.812 1 76.19 152 GLU A CA 1
ATOM 1162 C C . GLU A 1 152 ? -12.695 -61.656 -39.969 1 76.19 152 GLU A C 1
ATOM 1164 O O . GLU A 1 152 ? -13.039 -62.219 -41 1 76.19 152 GLU A O 1
ATOM 1169 N N . ILE A 1 153 ? -12.734 -60.438 -39.75 1 77.38 153 ILE A N 1
ATOM 1170 C CA . ILE A 1 153 ? -13.375 -59.625 -40.812 1 77.38 153 ILE A CA 1
ATOM 1171 C C . ILE A 1 153 ? -12.383 -58.594 -41.344 1 77.38 153 ILE A C 1
ATOM 1173 O O . ILE A 1 153 ? -11.5 -58.125 -40.594 1 77.38 153 ILE A O 1
ATOM 1177 N N . CYS A 1 154 ? -12.43 -58.375 -42.656 1 79.69 154 CYS A N 1
ATOM 1178 C CA . CYS A 1 154 ? -11.602 -57.375 -43.312 1 79.69 154 CYS A CA 1
ATOM 1179 C C . CYS A 1 154 ? -12.234 -56 -43.219 1 79.69 154 CYS A C 1
ATOM 1181 O O . CYS A 1 154 ? -13.18 -55.688 -43.969 1 79.69 154 CYS A O 1
ATOM 1183 N N . GLU A 1 155 ? -11.734 -55.188 -42.469 1 73.56 155 GLU A N 1
ATOM 1184 C CA . GLU A 1 155 ? -12.258 -53.812 -42.25 1 73.56 155 GLU A CA 1
ATOM 1185 C C . GLU A 1 155 ? -12.047 -52.969 -43.5 1 73.56 155 GLU A C 1
ATOM 1187 O O . GLU A 1 155 ? -12.828 -52.031 -43.75 1 73.56 155 GLU A O 1
ATOM 1192 N N . ALA A 1 156 ? -11.039 -53.219 -44.25 1 74.44 156 ALA A N 1
ATOM 1193 C CA . ALA A 1 156 ? -10.742 -52.469 -45.469 1 74.44 156 ALA A CA 1
ATOM 1194 C C . ALA A 1 156 ? -11.82 -52.656 -46.531 1 74.44 156 ALA A C 1
ATOM 1196 O O . ALA A 1 156 ? -12.078 -51.781 -47.344 1 74.44 156 ALA A O 1
ATOM 1197 N N . HIS A 1 157 ? -12.461 -53.75 -46.406 1 76.06 157 HIS A N 1
ATOM 1198 C CA . HIS A 1 157 ? -13.414 -54.062 -47.469 1 76.06 157 HIS A CA 1
ATOM 1199 C C . HIS A 1 157 ? -14.789 -54.406 -46.875 1 76.06 157 HIS A C 1
ATOM 1201 O O . HIS A 1 157 ? -15.375 -55.438 -47.25 1 76.06 157 HIS A O 1
ATOM 1207 N N . GLY A 1 158 ? -15.266 -53.531 -46.062 1 64.31 158 GLY A N 1
ATOM 1208 C CA . GLY A 1 158 ? -16.656 -53.5 -45.625 1 64.31 158 GLY A CA 1
ATOM 1209 C C . GLY A 1 158 ? -17.031 -54.656 -44.75 1 64.31 158 GLY A C 1
ATOM 1210 O O . GLY A 1 158 ? -18.172 -55.125 -44.781 1 64.31 158 GLY A O 1
ATOM 1211 N N . GLY A 1 159 ? -16.047 -55.344 -44.094 1 69.56 159 GLY A N 1
ATOM 1212 C CA . GLY A 1 159 ? -16.375 -56.406 -43.125 1 69.56 159 GLY A CA 1
ATOM 1213 C C . GLY A 1 159 ? -16.406 -57.781 -43.75 1 69.56 159 GLY A C 1
ATOM 1214 O O . GLY A 1 159 ? -16.969 -58.719 -43.156 1 69.56 159 GLY A O 1
ATOM 1215 N N . ARG A 1 160 ? -15.852 -57.938 -44.875 1 74.19 160 ARG A N 1
ATOM 1216 C CA . ARG A 1 160 ? -15.805 -59.25 -45.5 1 74.19 160 ARG A CA 1
ATOM 1217 C C . ARG A 1 160 ? -14.961 -60.219 -44.688 1 74.19 160 ARG A C 1
ATOM 1219 O O . ARG A 1 160 ? -14.016 -59.812 -44 1 74.19 160 ARG A O 1
ATOM 1226 N N . LYS A 1 161 ? -15.414 -61.469 -44.75 1 77.31 161 LYS A N 1
ATOM 1227 C CA . LYS A 1 161 ? -14.703 -62.5 -43.969 1 77.31 161 LYS A CA 1
ATOM 1228 C C . LYS A 1 161 ? -13.352 -62.812 -44.625 1 77.31 161 LYS A C 1
ATOM 1230 O O . LYS A 1 161 ? -13.242 -62.875 -45.844 1 77.31 161 LYS A O 1
ATOM 1235 N N . PHE A 1 162 ? -12.367 -62.906 -43.781 1 83.44 162 PHE A N 1
ATOM 1236 C CA . PHE A 1 162 ? -11.062 -63.344 -44.281 1 83.44 162 PHE A CA 1
ATOM 1237 C C . PHE A 1 162 ? -11.109 -64.812 -44.688 1 83.44 162 PHE A C 1
ATOM 1239 O O . PHE A 1 162 ? -11.641 -65.625 -43.969 1 83.44 162 PHE A O 1
ATOM 1246 N N . GLU A 1 163 ? -10.711 -65.125 -45.875 1 82.44 163 GLU A N 1
ATOM 1247 C CA . GLU A 1 163 ? -10.719 -66.5 -46.344 1 82.44 163 GLU A CA 1
ATOM 1248 C C . GLU A 1 163 ? -9.305 -67 -46.625 1 82.44 163 GLU A C 1
ATOM 1250 O O . GLU A 1 163 ? -9.039 -68.188 -46.594 1 82.44 163 GLU A O 1
ATOM 1255 N N . LEU A 1 164 ? -8.492 -66 -46.938 1 87.12 164 LEU A N 1
ATOM 1256 C CA . LEU A 1 164 ? -7.148 -66.375 -47.344 1 87.12 164 LEU A CA 1
ATOM 1257 C C . LEU A 1 164 ? -6.094 -65.688 -46.531 1 87.12 164 LEU A C 1
ATOM 1259 O O . LEU A 1 164 ? -6.414 -64.688 -45.812 1 87.12 164 LEU A O 1
ATOM 1263 N N . PHE A 1 165 ? -4.879 -66.25 -46.531 1 86.94 165 PHE A N 1
ATOM 1264 C CA . PHE A 1 165 ? -3.734 -65.625 -45.844 1 86.94 165 PHE A CA 1
ATOM 1265 C C . PHE A 1 165 ? -2.566 -65.438 -46.812 1 86.94 165 PHE A C 1
ATOM 1267 O O . PHE A 1 165 ? -2.139 -66.375 -47.469 1 86.94 165 PHE A O 1
ATOM 1274 N N . CYS A 1 166 ? -2.162 -64.25 -46.938 1 86.56 166 CYS A N 1
ATOM 1275 C CA . CYS A 1 166 ? -1.003 -63.969 -47.781 1 86.56 166 CYS A CA 1
ATOM 1276 C C . CYS A 1 166 ? 0.294 -64.25 -47.031 1 86.56 166 CYS A C 1
ATOM 1278 O O . CYS A 1 166 ? 0.643 -63.562 -46.094 1 86.56 166 CYS A O 1
ATOM 1280 N N . LYS A 1 167 ? 1.073 -65.188 -47.344 1 80.69 167 LYS A N 1
ATOM 1281 C CA . LYS A 1 167 ? 2.287 -65.625 -46.656 1 80.69 167 LYS A CA 1
ATOM 1282 C C . LYS A 1 167 ? 3.404 -64.562 -46.844 1 80.69 167 LYS A C 1
ATOM 1284 O O . LYS A 1 167 ? 4.262 -64.438 -45.969 1 80.69 167 LYS A O 1
ATOM 1289 N N . LYS A 1 168 ? 3.35 -63.875 -47.938 1 80.81 168 LYS A N 1
ATOM 1290 C CA . LYS A 1 168 ? 4.383 -62.875 -48.219 1 80.81 168 LYS A CA 1
ATOM 1291 C C . LYS A 1 168 ? 4.25 -61.688 -47.281 1 80.81 168 LYS A C 1
ATOM 1293 O O . LYS A 1 168 ? 5.246 -61.188 -46.75 1 80.81 168 LYS A O 1
ATOM 1298 N N . HIS A 1 169 ? 3.07 -61.25 -47.125 1 80.06 169 HIS A N 1
ATOM 1299 C CA . HIS A 1 169 ? 2.85 -60.062 -46.344 1 80.06 169 HIS A CA 1
ATOM 1300 C C . HIS A 1 169 ? 2.426 -60.406 -44.906 1 80.06 169 HIS A C 1
ATOM 1302 O O . HIS A 1 169 ? 2.316 -59.531 -44.062 1 80.06 169 HIS A O 1
ATOM 1308 N N . PHE A 1 170 ? 2.191 -61.688 -44.75 1 78.31 170 PHE A N 1
ATOM 1309 C CA . PHE A 1 170 ? 1.797 -62.219 -43.438 1 78.31 170 PHE A CA 1
ATOM 1310 C C . PHE A 1 170 ? 0.543 -61.531 -42.938 1 78.31 170 PHE A C 1
ATOM 1312 O O . PHE A 1 170 ? 0.525 -61.031 -41.812 1 78.31 170 PHE A O 1
ATOM 1319 N N . LEU A 1 171 ? -0.513 -61.438 -43.781 1 82.25 171 LEU A N 1
ATOM 1320 C CA . LEU A 1 171 ? -1.771 -60.75 -43.438 1 82.25 171 LEU A CA 1
ATOM 1321 C C . LEU A 1 171 ? -2.961 -61.562 -43.938 1 82.25 171 LEU A C 1
ATOM 1323 O O . LEU A 1 171 ? -2.875 -62.219 -45 1 82.25 171 LEU A O 1
ATOM 1327 N N . PRO A 1 172 ? -3.988 -61.594 -43.125 1 84.06 172 PRO A N 1
ATOM 1328 C CA . PRO A 1 172 ? -5.211 -62.188 -43.656 1 84.06 172 PRO A CA 1
ATOM 1329 C C . PRO A 1 172 ? -5.832 -61.375 -44.781 1 84.06 172 PRO A C 1
ATOM 1331 O O . PRO A 1 172 ? -5.762 -60.125 -44.75 1 84.06 172 PRO A O 1
ATOM 1334 N N . CYS A 1 173 ? -6.352 -62.031 -45.781 1 86.56 173 CYS A N 1
ATOM 1335 C CA . CYS A 1 173 ? -6.902 -61.375 -46.969 1 86.56 173 CYS A CA 1
ATOM 1336 C C . CYS A 1 173 ? -8.312 -61.844 -47.25 1 86.56 173 CYS A C 1
ATOM 1338 O O . CYS A 1 173 ? -8.602 -63.031 -47.125 1 86.56 173 CYS A O 1
ATOM 1340 N N . CYS A 1 174 ? -9.148 -60.875 -47.5 1 83.69 174 CYS A N 1
ATOM 1341 C CA . CYS A 1 174 ? -10.453 -61.219 -48.031 1 83.69 174 CYS A CA 1
ATOM 1342 C C . CYS A 1 174 ? -10.383 -61.375 -49.531 1 83.69 174 CYS A C 1
ATOM 1344 O O . CYS A 1 174 ? -9.312 -61.25 -50.125 1 83.69 174 CYS A O 1
ATOM 1346 N N . SER A 1 175 ? -11.539 -61.688 -50.156 1 83.62 175 SER A N 1
ATOM 1347 C CA . SER A 1 175 ? -11.562 -61.938 -51.594 1 83.62 175 SER A CA 1
ATOM 1348 C C . SER A 1 175 ? -11.188 -60.688 -52.375 1 83.62 175 SER A C 1
ATOM 1350 O O . SER A 1 175 ? -10.508 -60.781 -53.406 1 83.62 175 SER A O 1
ATOM 1352 N N . VAL A 1 176 ? -11.508 -59.562 -51.875 1 85.88 176 VAL A N 1
ATOM 1353 C CA . VAL A 1 176 ? -11.25 -58.312 -52.531 1 85.88 176 VAL A CA 1
ATOM 1354 C C . VAL A 1 176 ? -9.789 -57.906 -52.344 1 85.88 176 VAL A C 1
ATOM 1356 O O . VAL A 1 176 ? -9.148 -57.406 -53.281 1 85.88 176 VAL A O 1
ATOM 1359 N N . CYS A 1 177 ? -9.25 -58.125 -51.188 1 85.31 177 CYS A N 1
ATOM 1360 C CA . CYS A 1 177 ? -7.844 -57.844 -50.938 1 85.31 177 CYS A CA 1
ATOM 1361 C C . CYS A 1 177 ? -6.945 -58.562 -51.938 1 85.31 177 CYS A C 1
ATOM 1363 O O . CYS A 1 177 ? -5.977 -57.969 -52.438 1 85.31 177 CYS A O 1
ATOM 1365 N N . VAL A 1 178 ? -7.301 -59.812 -52.219 1 86.25 178 VAL A N 1
ATOM 1366 C CA . VAL A 1 178 ? -6.48 -60.656 -53.062 1 86.25 178 VAL A CA 1
ATOM 1367 C C . VAL A 1 178 ? -6.457 -60.125 -54.469 1 86.25 178 VAL A C 1
ATOM 1369 O O . VAL A 1 178 ? -5.422 -60.156 -55.156 1 86.25 178 VAL A O 1
ATOM 1372 N N . THR A 1 179 ? -7.605 -59.562 -54.781 1 85.44 179 THR A N 1
ATOM 1373 C CA . THR A 1 179 ? -7.719 -59.094 -56.156 1 85.44 179 THR A CA 1
ATOM 1374 C C . THR A 1 179 ? -7.129 -57.688 -56.312 1 85.44 179 THR A C 1
ATOM 1376 O O . THR A 1 179 ? -6.691 -57.312 -57.406 1 85.44 179 THR A O 1
ATOM 1379 N N . LYS A 1 180 ? -7.059 -56.938 -55.312 1 88.31 180 LYS A N 1
ATOM 1380 C CA . LYS A 1 180 ? -6.645 -55.531 -55.438 1 88.31 180 LYS A CA 1
ATOM 1381 C C . LYS A 1 180 ? -5.277 -55.312 -54.812 1 88.31 180 LYS A C 1
ATOM 1383 O O . LYS A 1 180 ? -4.258 -55.281 -55.5 1 88.31 180 LYS A O 1
ATOM 1388 N N . GLU A 1 181 ? -5.16 -55.344 -53.5 1 81.56 181 GLU A N 1
ATOM 1389 C CA . GLU A 1 181 ? -3.963 -54.969 -52.75 1 81.56 181 GLU A CA 1
ATOM 1390 C C . GLU A 1 181 ? -2.891 -56.031 -52.844 1 81.56 181 GLU A C 1
ATOM 1392 O O . GLU A 1 181 ? -1.695 -55.75 -52.781 1 81.56 181 GLU A O 1
ATOM 1397 N N . HIS A 1 182 ? -3.354 -57.344 -53 1 83.88 182 HIS A N 1
ATOM 1398 C CA . HIS A 1 182 ? -2.406 -58.469 -53.031 1 83.88 182 HIS A CA 1
ATOM 1399 C C . HIS A 1 182 ? -2.412 -59.156 -54.375 1 83.88 182 HIS A C 1
ATOM 1401 O O . HIS A 1 182 ? -2.166 -60.375 -54.469 1 83.88 182 HIS A O 1
ATOM 1407 N N . SER A 1 183 ? -2.754 -58.438 -55.344 1 82.75 183 SER A N 1
ATOM 1408 C CA . SER A 1 183 ? -2.865 -59 -56.688 1 82.75 183 SER A CA 1
ATOM 1409 C C . SER A 1 183 ? -1.53 -59.562 -57.156 1 82.75 183 SER A C 1
ATOM 1411 O O . SER A 1 183 ? -1.498 -60.5 -57.969 1 82.75 183 SER A O 1
ATOM 1413 N N . SER A 1 184 ? -0.49 -59 -56.688 1 84.12 184 SER A N 1
ATOM 1414 C CA . SER A 1 184 ? 0.832 -59.438 -57.125 1 84.12 184 SER A CA 1
ATOM 1415 C C . SER A 1 184 ? 1.373 -60.562 -56.25 1 84.12 184 SER A C 1
ATOM 1417 O O . SER A 1 184 ? 2.438 -61.125 -56.531 1 84.12 184 SER A O 1
ATOM 1419 N N . CYS A 1 185 ? 0.625 -60.938 -55.219 1 86.44 185 CYS A N 1
ATOM 1420 C CA . CYS A 1 185 ? 1.095 -61.969 -54.344 1 86.44 185 CYS A CA 1
ATOM 1421 C C . CYS A 1 185 ? 0.698 -63.344 -54.844 1 86.44 185 CYS A C 1
ATOM 1423 O O . CYS A 1 185 ? -0.384 -63.531 -55.406 1 86.44 185 CYS A O 1
ATOM 1425 N N . THR A 1 186 ? 1.558 -64.312 -54.812 1 82.81 186 THR A N 1
ATOM 1426 C CA . THR A 1 186 ? 1.285 -65.625 -55.375 1 82.81 186 THR A CA 1
ATOM 1427 C C . THR A 1 186 ? 1.17 -66.688 -54.281 1 82.81 186 THR A C 1
ATOM 1429 O O . THR A 1 186 ? 0.729 -67.812 -54.531 1 82.81 186 THR A O 1
ATOM 1432 N N . SER A 1 187 ? 1.528 -66.375 -53.188 1 83.06 187 SER A N 1
ATOM 1433 C CA . SER A 1 187 ? 1.547 -67.375 -52.125 1 83.06 187 SER A CA 1
ATOM 1434 C C . SER A 1 187 ? 0.408 -67.125 -51.125 1 83.06 187 SER A C 1
ATOM 1436 O O . SER A 1 187 ? 0.513 -66.312 -50.219 1 83.06 187 SER A O 1
ATOM 1438 N N . PHE A 1 188 ? -0.753 -67.812 -51.438 1 86.88 188 PHE A N 1
ATOM 1439 C CA . PHE A 1 188 ? -1.888 -67.75 -50.531 1 86.88 188 PHE A CA 1
ATOM 1440 C C . PHE A 1 188 ? -2.195 -69.062 -49.906 1 86.88 188 PHE A C 1
ATOM 1442 O O . PHE A 1 188 ? -1.928 -70.125 -50.531 1 86.88 188 PHE A O 1
ATOM 1449 N N . CYS A 1 189 ? -2.525 -69.125 -48.75 1 84.19 189 CYS A N 1
ATOM 1450 C CA . CYS A 1 189 ? -3.068 -70.375 -48.125 1 84.19 189 CYS A CA 1
ATOM 1451 C C . CYS A 1 189 ? -4.418 -70.062 -47.5 1 84.19 189 CYS A C 1
ATOM 1453 O O . CYS A 1 189 ? -4.789 -68.938 -47.281 1 84.19 189 CYS A O 1
ATOM 1455 N N . GLN A 1 190 ? -5.176 -71.125 -47.25 1 84.12 190 GLN A N 1
ATOM 1456 C CA . GLN A 1 190 ? -6.457 -70.938 -46.562 1 84.12 190 GLN A CA 1
ATOM 1457 C C . GLN A 1 190 ? -6.258 -70.562 -45.125 1 84.12 190 GLN A C 1
ATOM 1459 O O . GLN A 1 190 ? -5.324 -71.062 -44.469 1 84.12 190 GLN A O 1
ATOM 1464 N N . LEU A 1 191 ? -7.047 -69.75 -44.656 1 81.56 191 LEU A N 1
ATOM 1465 C CA . LEU A 1 191 ? -6.938 -69.25 -43.281 1 81.56 191 LEU A CA 1
ATOM 1466 C C . LEU A 1 191 ? -6.961 -70.375 -42.281 1 81.56 191 LEU A C 1
ATOM 1468 O O . LEU A 1 191 ? -6.262 -70.312 -41.25 1 81.56 191 LEU A O 1
ATOM 1472 N N . GLU A 1 192 ? -7.695 -71.375 -42.594 1 75.81 192 GLU A N 1
ATOM 1473 C CA . GLU A 1 192 ? -7.859 -72.562 -41.688 1 75.81 192 GLU A CA 1
ATOM 1474 C C . GLU A 1 192 ? -6.578 -73.375 -41.625 1 75.81 192 GLU A C 1
ATOM 1476 O O . GLU A 1 192 ? -6.387 -74.125 -40.688 1 75.81 192 GLU A O 1
ATOM 1481 N N . GLU A 1 193 ? -5.75 -73.062 -42.562 1 76.94 193 GLU A N 1
ATOM 1482 C CA . GLU A 1 193 ? -4.535 -73.875 -42.625 1 76.94 193 GLU A CA 1
ATOM 1483 C C . GLU A 1 193 ? -3.439 -73.25 -41.719 1 76.94 193 GLU A C 1
ATOM 1485 O O . GLU A 1 193 ? -2.426 -73.938 -41.469 1 76.94 193 GLU A O 1
ATOM 1490 N N . ILE A 1 194 ? -3.748 -72.125 -41.375 1 76.38 194 ILE A N 1
ATOM 1491 C CA . ILE A 1 194 ? -2.73 -71.438 -40.531 1 76.38 194 ILE A CA 1
ATOM 1492 C C . ILE A 1 194 ? -2.773 -72.062 -39.125 1 76.38 194 ILE A C 1
ATOM 1494 O O . ILE A 1 194 ? -3.814 -72 -38.469 1 76.38 194 ILE A O 1
ATOM 1498 N N . GLY A 1 195 ? -1.991 -73.062 -38.781 1 65.19 195 GLY A N 1
ATOM 1499 C CA . GLY A 1 195 ? -1.981 -73.75 -37.5 1 65.19 195 GLY A CA 1
ATOM 1500 C C . GLY A 1 195 ? -0.887 -73.25 -36.562 1 65.19 195 GLY A C 1
ATOM 1501 O O . GLY A 1 195 ? -0.285 -72.188 -36.812 1 65.19 195 GLY A O 1
ATOM 1502 N N . ARG A 1 196 ? -0.702 -74 -35.469 1 64.44 196 ARG A N 1
ATOM 1503 C CA . ARG A 1 196 ? 0.182 -73.812 -34.312 1 64.44 196 ARG A CA 1
ATOM 1504 C C . ARG A 1 196 ? 1.611 -73.562 -34.781 1 64.44 196 ARG A C 1
ATOM 1506 O O . ARG A 1 196 ? 2.355 -72.812 -34.125 1 64.44 196 ARG A O 1
ATOM 1513 N N . ASP A 1 197 ? 1.868 -74 -36 1 67.06 197 ASP A N 1
ATOM 1514 C CA . ASP A 1 197 ? 3.264 -73.938 -36.406 1 67.06 197 ASP A CA 1
ATOM 1515 C C . ASP A 1 197 ? 3.678 -72.5 -36.781 1 67.06 197 ASP A C 1
ATOM 1517 O O . ASP A 1 197 ? 4.867 -72.188 -36.906 1 67.06 197 ASP A O 1
ATOM 1521 N N . PHE A 1 198 ? 2.684 -71.625 -36.844 1 72.31 198 PHE A N 1
ATOM 1522 C CA . PHE A 1 198 ? 2.973 -70.25 -37.25 1 72.31 198 PHE A CA 1
ATOM 1523 C C . PHE A 1 198 ? 3.391 -69.438 -36.062 1 72.31 198 PHE A C 1
ATOM 1525 O O . PHE A 1 198 ? 4 -68.375 -36.219 1 72.31 198 PHE A O 1
ATOM 1532 N N . ILE A 1 199 ? 3.018 -70 -34.844 1 74.25 199 ILE A N 1
ATOM 1533 C CA . ILE A 1 199 ? 3.336 -69.188 -33.656 1 74.25 199 ILE A CA 1
ATOM 1534 C C . ILE A 1 199 ? 4.273 -70 -32.75 1 74.25 199 ILE A C 1
ATOM 1536 O O . ILE A 1 199 ? 3.914 -71.062 -32.25 1 74.25 199 ILE A O 1
ATOM 1540 N N . GLU A 1 200 ? 5.484 -69.562 -32.719 1 77.69 200 GLU A N 1
ATOM 1541 C CA . GLU A 1 200 ? 6.387 -70.125 -31.703 1 77.69 200 GLU A CA 1
ATOM 1542 C C . GLU A 1 200 ? 6.082 -69.562 -30.328 1 77.69 200 GLU A C 1
ATOM 1544 O O . GLU A 1 200 ? 5.992 -68.312 -30.156 1 77.69 200 GLU A O 1
ATOM 1549 N N . PRO A 1 201 ? 5.824 -70.375 -29.422 1 80.12 201 PRO A N 1
ATOM 1550 C CA . PRO A 1 201 ? 5.488 -69.938 -28.078 1 80.12 201 PRO A CA 1
ATOM 1551 C C . PRO A 1 201 ? 6.5 -68.938 -27.516 1 80.12 201 PRO A C 1
ATOM 1553 O O . PRO A 1 201 ? 6.129 -68 -26.797 1 80.12 201 PRO A O 1
ATOM 1556 N N . GLU A 1 202 ? 7.73 -69.062 -27.953 1 81.75 202 GLU A N 1
ATOM 1557 C CA . GLU A 1 202 ? 8.766 -68.188 -27.453 1 81.75 202 GLU A CA 1
ATOM 1558 C C . GLU A 1 202 ? 8.578 -66.75 -28 1 81.75 202 GLU A C 1
ATOM 1560 O O . GLU A 1 202 ? 8.805 -65.812 -27.297 1 81.75 202 GLU A O 1
ATOM 1565 N N . LYS A 1 203 ? 8.133 -66.688 -29.188 1 82.44 203 LYS A N 1
ATOM 1566 C CA . LYS A 1 203 ? 7.918 -65.438 -29.812 1 82.44 203 LYS A CA 1
ATOM 1567 C C . LYS A 1 203 ? 6.723 -64.688 -29.203 1 82.44 203 LYS A C 1
ATOM 1569 O O . LYS A 1 203 ? 6.719 -63.469 -29.078 1 82.44 203 LYS A O 1
ATOM 1574 N N . VAL A 1 204 ? 5.754 -65.5 -28.766 1 84.94 204 VAL A N 1
ATOM 1575 C CA . VAL A 1 204 ? 4.578 -64.938 -28.125 1 84.94 204 VAL A CA 1
ATOM 1576 C C . VAL A 1 204 ? 4.961 -64.375 -26.766 1 84.94 204 VAL A C 1
ATOM 1578 O O . VAL A 1 204 ? 4.523 -63.25 -26.406 1 84.94 204 VAL A O 1
ATOM 1581 N N . LYS A 1 205 ? 5.805 -65.062 -26.125 1 82.94 205 LYS A N 1
ATOM 1582 C CA . LYS A 1 205 ? 6.246 -64.562 -24.797 1 82.94 205 LYS A CA 1
ATOM 1583 C C . LYS A 1 205 ? 7.055 -63.312 -24.906 1 82.94 205 LYS A C 1
ATOM 1585 O O . LYS A 1 205 ? 6.891 -62.375 -24.094 1 82.94 205 LYS A O 1
ATOM 1590 N N . VAL A 1 206 ? 7.906 -63.219 -25.906 1 81.19 206 VAL A N 1
ATOM 1591 C CA . VAL A 1 206 ? 8.734 -62.062 -26.125 1 81.19 206 VAL A CA 1
ATOM 1592 C C . VAL A 1 206 ? 7.844 -60.844 -26.453 1 81.19 206 VAL A C 1
ATOM 1594 O O . VAL A 1 206 ? 8.062 -59.75 -25.938 1 81.19 206 VAL A O 1
ATOM 1597 N N . LEU A 1 207 ? 6.887 -61.125 -27.281 1 85.62 207 LEU A N 1
ATOM 1598 C CA . LEU A 1 207 ? 5.965 -60.062 -27.656 1 85.62 207 LEU A CA 1
ATOM 1599 C C . LEU A 1 207 ? 5.168 -59.562 -26.453 1 85.62 207 LEU A C 1
ATOM 1601 O O . LEU A 1 207 ? 5.008 -58.375 -26.25 1 85.62 207 LEU A O 1
ATOM 1605 N N . GLN A 1 208 ? 4.73 -60.469 -25.656 1 82.88 208 GLN A N 1
ATOM 1606 C CA . GLN A 1 208 ? 3.953 -60.125 -24.469 1 82.88 208 GLN A CA 1
ATOM 1607 C C . GLN A 1 208 ? 4.785 -59.312 -23.484 1 82.88 208 GLN A C 1
ATOM 1609 O O . GLN A 1 208 ? 4.309 -58.312 -22.922 1 82.88 208 GLN A O 1
ATOM 1614 N N . SER A 1 209 ? 5.996 -59.75 -23.312 1 80.31 209 SER A N 1
ATOM 1615 C CA . SER A 1 209 ? 6.895 -59.031 -22.406 1 80.31 209 SER A CA 1
ATOM 1616 C C . SER A 1 209 ? 7.184 -57.625 -22.906 1 80.31 209 SER A C 1
ATOM 1618 O O . SER A 1 209 ? 7.219 -56.688 -22.125 1 80.31 209 SER A O 1
ATOM 1620 N N . GLY A 1 210 ? 7.43 -57.531 -24.203 1 78.38 210 GLY A N 1
ATOM 1621 C CA . GLY A 1 210 ? 7.656 -56.219 -24.797 1 78.38 210 GLY A CA 1
ATOM 1622 C C . GLY A 1 210 ? 6.473 -55.281 -24.641 1 78.38 210 GLY A C 1
ATOM 1623 O O . GLY A 1 210 ? 6.645 -54.094 -24.328 1 78.38 210 GLY A O 1
ATOM 1624 N N . MET A 1 211 ? 5.336 -55.781 -24.75 1 83.56 211 MET A N 1
ATOM 1625 C CA . MET A 1 211 ? 4.113 -55 -24.641 1 83.56 211 MET A CA 1
ATOM 1626 C C . MET A 1 211 ? 3.887 -54.562 -23.188 1 83.56 211 MET A C 1
ATOM 1628 O O . MET A 1 211 ? 3.408 -53.438 -22.953 1 83.56 211 MET A O 1
ATOM 1632 N N . GLU A 1 212 ? 4.199 -55.438 -22.328 1 82.25 212 GLU A N 1
ATOM 1633 C CA . GLU A 1 212 ? 4.047 -55.094 -20.922 1 82.25 212 GLU A CA 1
ATOM 1634 C C . GLU A 1 212 ? 4.98 -53.938 -20.516 1 82.25 212 GLU A C 1
ATOM 1636 O O . GLU A 1 212 ? 4.574 -53.031 -19.812 1 82.25 212 GLU A O 1
ATOM 1641 N N . LYS A 1 213 ? 6.211 -54.062 -21.016 1 75.44 213 LYS A N 1
ATOM 1642 C CA . LYS A 1 213 ? 7.184 -53 -20.734 1 75.44 213 LYS A CA 1
ATOM 1643 C C . LYS A 1 213 ? 6.742 -51.688 -21.344 1 75.44 213 LYS A C 1
ATOM 1645 O O . LYS A 1 213 ? 6.848 -50.625 -20.703 1 75.44 213 LYS A O 1
ATOM 1650 N N . PHE A 1 214 ? 6.281 -51.781 -22.516 1 83.75 214 PHE A N 1
ATOM 1651 C CA . PHE A 1 214 ? 5.793 -50.594 -23.219 1 83.75 214 PHE A CA 1
ATOM 1652 C C . PHE A 1 214 ? 4.613 -50 -22.469 1 83.75 214 PHE A C 1
ATOM 1654 O O . PHE A 1 214 ? 4.551 -48.781 -22.297 1 83.75 214 PHE A O 1
ATOM 1661 N N . GLY A 1 215 ? 3.686 -50.812 -22.031 1 84.38 215 GLY A N 1
ATOM 1662 C CA . GLY A 1 215 ? 2.533 -50.344 -21.281 1 84.38 215 GLY A CA 1
ATOM 1663 C C . GLY A 1 215 ? 2.906 -49.688 -19.969 1 84.38 215 GLY A C 1
ATOM 1664 O O . GLY A 1 215 ? 2.334 -48.656 -19.609 1 84.38 215 GLY A O 1
ATOM 1665 N N . LEU A 1 216 ? 3.881 -50.25 -19.297 1 80.62 216 LEU A N 1
ATOM 1666 C CA . LEU A 1 216 ? 4.332 -49.688 -18.031 1 80.62 216 LEU A CA 1
ATOM 1667 C C . LEU A 1 216 ? 4.949 -48.312 -18.234 1 80.62 216 LEU A C 1
ATOM 1669 O O . LEU A 1 216 ? 4.762 -47.406 -17.406 1 80.62 216 LEU A O 1
ATOM 1673 N N . LYS A 1 217 ? 5.688 -48.156 -19.312 1 80.75 217 LYS A N 1
ATOM 1674 C CA . LYS A 1 217 ? 6.297 -46.875 -19.625 1 80.75 217 LYS A CA 1
ATOM 1675 C C . LYS A 1 217 ? 5.227 -45.812 -19.906 1 80.75 217 LYS A C 1
ATOM 1677 O O . LYS A 1 217 ? 5.336 -44.688 -19.438 1 80.75 217 LYS A O 1
ATOM 1682 N N . LEU A 1 218 ? 4.227 -46.188 -20.656 1 86.06 218 LEU A N 1
ATOM 1683 C CA . LEU A 1 218 ? 3.129 -45.25 -20.922 1 86.06 218 LEU A CA 1
ATOM 1684 C C . LEU A 1 218 ? 2.434 -44.844 -19.625 1 86.06 218 LEU A C 1
ATOM 1686 O O . LEU A 1 218 ? 2.166 -43.656 -19.406 1 86.06 218 LEU A O 1
ATOM 1690 N N . LYS A 1 219 ? 2.225 -45.844 -18.75 1 85.25 219 LYS A N 1
ATOM 1691 C CA . LYS A 1 219 ? 1.581 -45.562 -17.453 1 85.25 219 LYS A CA 1
ATOM 1692 C C . LYS A 1 219 ? 2.432 -44.625 -16.609 1 85.25 219 LYS A C 1
ATOM 1694 O O . LYS A 1 219 ? 1.899 -43.75 -15.898 1 85.25 219 LYS A O 1
ATOM 1699 N N . SER A 1 220 ? 3.691 -44.812 -16.703 1 79.69 220 SER A N 1
ATOM 1700 C CA . SER A 1 220 ? 4.602 -43.969 -15.938 1 79.69 220 SER A CA 1
ATOM 1701 C C . SER A 1 220 ? 4.52 -42.531 -16.406 1 79.69 220 SER A C 1
ATOM 1703 O O . SER A 1 220 ? 4.457 -41.594 -15.578 1 79.69 220 SER A O 1
ATOM 1705 N N . VAL A 1 221 ? 4.543 -42.312 -17.703 1 84.06 221 VAL A N 1
ATOM 1706 C CA . VAL A 1 221 ? 4.465 -40.938 -18.25 1 84.06 221 VAL A CA 1
ATOM 1707 C C . VAL A 1 221 ? 3.131 -40.312 -17.859 1 84.06 221 VAL A C 1
ATOM 1709 O O . VAL A 1 221 ? 3.082 -39.156 -17.469 1 84.06 221 VAL A O 1
ATOM 1712 N N . ILE A 1 222 ? 2.02 -41.094 -17.953 1 88.38 222 ILE A N 1
ATOM 1713 C CA . ILE A 1 222 ? 0.697 -40.625 -17.562 1 88.38 222 ILE A CA 1
ATOM 1714 C C . ILE A 1 222 ? 0.723 -40.188 -16.094 1 88.38 222 ILE A C 1
ATOM 1716 O O . ILE A 1 222 ? 0.235 -39.094 -15.766 1 88.38 222 ILE A O 1
ATOM 1720 N N . GLY A 1 223 ? 1.285 -41.031 -15.258 1 83.19 223 GLY A N 1
ATOM 1721 C CA . GLY A 1 223 ? 1.393 -40.719 -13.852 1 83.19 223 GLY A CA 1
ATOM 1722 C C . GLY A 1 223 ? 2.191 -39.438 -13.586 1 83.19 223 GLY A C 1
ATOM 1723 O O . GLY A 1 223 ? 1.812 -38.625 -12.75 1 83.19 223 GLY A O 1
ATOM 1724 N N . GLU A 1 224 ? 3.303 -39.25 -14.266 1 81.44 224 GLU A N 1
ATOM 1725 C CA . GLU A 1 224 ? 4.152 -38.094 -14.117 1 81.44 224 GLU A CA 1
ATOM 1726 C C . GLU A 1 224 ? 3.408 -36.812 -14.516 1 81.44 224 GLU A C 1
ATOM 1728 O O . GLU A 1 224 ? 3.49 -35.781 -13.82 1 81.44 224 GLU A O 1
ATOM 1733 N N . GLU A 1 225 ? 2.701 -36.844 -15.648 1 87.88 225 GLU A N 1
ATOM 1734 C CA . GLU A 1 225 ? 1.991 -35.656 -16.125 1 87.88 225 GLU A CA 1
ATOM 1735 C C . GLU A 1 225 ? 0.805 -35.312 -15.234 1 87.88 225 GLU A C 1
ATOM 1737 O O . GLU A 1 225 ? 0.498 -34.156 -15.008 1 87.88 225 GLU A O 1
ATOM 1742 N N . ARG A 1 226 ? 0.168 -36.375 -14.641 1 88 226 ARG A N 1
ATOM 1743 C CA . ARG A 1 226 ? -0.91 -36.125 -13.688 1 88 226 ARG A CA 1
ATOM 1744 C C . ARG A 1 226 ? -0.376 -35.5 -12.406 1 88 226 ARG A C 1
ATOM 1746 O O . ARG A 1 226 ? -1.02 -34.625 -11.82 1 88 226 ARG A O 1
ATOM 1753 N N . THR A 1 227 ? 0.741 -36 -11.945 1 82.62 227 THR A N 1
ATOM 1754 C CA . THR A 1 227 ? 1.375 -35.406 -10.766 1 82.62 227 THR A CA 1
ATOM 1755 C C . THR A 1 227 ? 1.738 -33.938 -11.031 1 82.62 227 THR A C 1
ATOM 1757 O O . THR A 1 227 ? 1.622 -33.094 -10.133 1 82.62 227 THR A O 1
ATOM 1760 N N . ASN A 1 228 ? 2.252 -33.656 -12.25 1 84.5 228 ASN A N 1
ATOM 1761 C CA . ASN A 1 228 ? 2.543 -32.281 -12.633 1 84.5 228 ASN A CA 1
ATOM 1762 C C . ASN A 1 228 ? 1.305 -31.375 -12.531 1 84.5 228 ASN A C 1
ATOM 1764 O O . ASN A 1 228 ? 1.384 -30.25 -12.039 1 84.5 228 ASN A O 1
ATOM 1768 N N . MET A 1 229 ? 0.133 -31.875 -12.93 1 88.94 229 MET A N 1
ATOM 1769 C CA . MET A 1 229 ? -1.118 -31.125 -12.828 1 88.94 229 MET A CA 1
ATOM 1770 C C . MET A 1 229 ? -1.439 -30.797 -11.367 1 88.94 229 MET A C 1
ATOM 1772 O O . MET A 1 229 ? -1.753 -29.656 -11.039 1 88.94 229 MET A O 1
ATOM 1776 N N . LYS A 1 230 ? -1.277 -31.812 -10.531 1 85.56 230 LYS A N 1
ATOM 1777 C CA . LYS A 1 230 ? -1.552 -31.625 -9.109 1 85.56 230 LYS A CA 1
ATOM 1778 C C . LYS A 1 230 ? -0.581 -30.609 -8.492 1 85.56 230 LYS A C 1
ATOM 1780 O O . LYS A 1 230 ? -0.98 -29.766 -7.691 1 85.56 230 LYS A O 1
ATOM 1785 N N . ARG A 1 231 ? 0.655 -30.75 -8.844 1 81.75 231 ARG A N 1
ATOM 1786 C CA . ARG A 1 231 ? 1.67 -29.828 -8.352 1 81.75 231 ARG A CA 1
ATOM 1787 C C . ARG A 1 231 ? 1.344 -28.391 -8.742 1 81.75 231 ARG A C 1
ATOM 1789 O O . ARG A 1 231 ? 1.462 -27.469 -7.926 1 81.75 231 ARG A O 1
ATOM 1796 N N . ASN A 1 232 ? 0.985 -28.141 -9.969 1 87.69 232 ASN A N 1
ATOM 1797 C CA . ASN A 1 232 ? 0.629 -26.812 -10.438 1 87.69 232 ASN A CA 1
ATOM 1798 C C . ASN A 1 232 ? -0.578 -26.25 -9.688 1 87.69 232 ASN A C 1
ATOM 1800 O O . ASN A 1 232 ? -0.604 -25.078 -9.328 1 87.69 232 ASN A O 1
ATOM 1804 N N . ASP A 1 233 ? -1.564 -27.109 -9.391 1 89.75 233 ASP A N 1
ATOM 1805 C CA . ASP A 1 233 ? -2.73 -26.672 -8.625 1 89.75 233 ASP A CA 1
ATOM 1806 C C . ASP A 1 233 ? -2.334 -26.266 -7.211 1 89.75 233 ASP A C 1
ATOM 1808 O O . ASP A 1 233 ? -2.844 -25.281 -6.68 1 89.75 233 ASP A O 1
ATOM 1812 N N . ASP A 1 234 ? -1.43 -27.031 -6.633 1 85.81 234 ASP A N 1
ATOM 1813 C CA . ASP A 1 234 ? -0.957 -26.719 -5.289 1 85.81 234 ASP A CA 1
ATOM 1814 C C . ASP A 1 234 ? -0.223 -25.391 -5.262 1 85.81 234 ASP A C 1
ATOM 1816 O O . ASP A 1 234 ? -0.399 -24.594 -4.332 1 85.81 234 ASP A O 1
ATOM 1820 N N . ILE A 1 235 ? 0.638 -25.172 -6.211 1 84.94 235 ILE A N 1
ATOM 1821 C CA . ILE A 1 235 ? 1.396 -23.938 -6.297 1 84.94 235 ILE A CA 1
ATOM 1822 C C . ILE A 1 235 ? 0.437 -22.75 -6.43 1 84.94 235 ILE A C 1
ATOM 1824 O O . ILE A 1 235 ? 0.599 -21.734 -5.75 1 84.94 235 ILE A O 1
ATOM 1828 N N . VAL A 1 236 ? -0.571 -22.875 -7.285 1 90.75 236 VAL A N 1
ATOM 1829 C CA . VAL A 1 236 ? -1.545 -21.812 -7.508 1 90.75 236 VAL A CA 1
ATOM 1830 C C . VAL A 1 236 ? -2.318 -21.547 -6.219 1 90.75 236 VAL A C 1
ATOM 1832 O O . VAL A 1 236 ? -2.512 -20.391 -5.832 1 90.75 236 VAL A O 1
ATOM 1835 N N . ASP A 1 237 ? -2.736 -22.594 -5.508 1 91.75 237 ASP A N 1
ATOM 1836 C CA . ASP A 1 237 ? -3.479 -22.453 -4.258 1 91.75 237 ASP A CA 1
ATOM 1837 C C . ASP A 1 237 ? -2.627 -21.781 -3.188 1 91.75 237 ASP A C 1
ATOM 1839 O O . ASP A 1 237 ? -3.092 -20.859 -2.498 1 91.75 237 ASP A O 1
ATOM 1843 N N . LYS A 1 238 ? -1.404 -22.312 -3.109 1 88.62 238 LYS A N 1
ATOM 1844 C CA . LYS A 1 238 ? -0.497 -21.75 -2.113 1 88.62 238 LYS A CA 1
ATOM 1845 C C . LYS A 1 238 ? -0.23 -20.266 -2.381 1 88.62 238 LYS A C 1
ATOM 1847 O O . LYS A 1 238 ? -0.275 -19.453 -1.463 1 88.62 238 LYS A O 1
ATOM 1852 N N . PHE A 1 239 ? 0.041 -19.891 -3.568 1 92.69 239 PHE A N 1
ATOM 1853 C CA . PHE A 1 239 ? 0.346 -18.5 -3.902 1 92.69 239 PHE A CA 1
ATOM 1854 C C . PHE A 1 239 ? -0.886 -17.609 -3.734 1 92.69 239 PHE A C 1
ATOM 1856 O O . PHE A 1 239 ? -0.776 -16.453 -3.324 1 92.69 239 PHE A O 1
ATOM 1863 N N . THR A 1 240 ? -2.041 -18.141 -4.145 1 92.38 240 THR A N 1
ATOM 1864 C CA . THR A 1 240 ? -3.277 -17.391 -3.945 1 92.38 240 THR A CA 1
ATOM 1865 C C . THR A 1 240 ? -3.441 -16.984 -2.48 1 92.38 240 THR A C 1
ATOM 1867 O O . THR A 1 240 ? -3.742 -15.836 -2.174 1 92.38 240 THR A O 1
ATOM 1870 N N . LYS A 1 241 ? -3.195 -17.953 -1.593 1 92.44 241 LYS A N 1
ATOM 1871 C CA . LYS A 1 241 ? -3.293 -17.688 -0.162 1 92.44 241 LYS A CA 1
ATOM 1872 C C . LYS A 1 241 ? -2.229 -16.688 0.28 1 92.44 241 LYS A C 1
ATOM 1874 O O . LYS A 1 241 ? -2.51 -15.773 1.06 1 92.44 241 LYS A O 1
ATOM 1879 N N . GLU A 1 242 ? -1.03 -16.891 -0.244 1 90.5 242 GLU A N 1
ATOM 1880 C CA . GLU A 1 242 ? 0.071 -15.992 0.088 1 90.5 242 GLU A CA 1
ATOM 1881 C C . GLU A 1 242 ? -0.223 -14.57 -0.372 1 90.5 242 GLU A C 1
ATOM 1883 O O . GLU A 1 242 ? -0.001 -13.609 0.374 1 90.5 242 GLU A O 1
ATOM 1888 N N . LEU A 1 243 ? -0.714 -14.438 -1.556 1 91.38 243 LEU A N 1
ATOM 1889 C CA . LEU A 1 243 ? -1.02 -13.125 -2.119 1 91.38 243 LEU A CA 1
ATOM 1890 C C . LEU A 1 243 ? -2.127 -12.438 -1.327 1 91.38 243 LEU A C 1
ATOM 1892 O O . LEU A 1 243 ? -2.027 -11.25 -1.013 1 91.38 243 LEU A O 1
ATOM 1896 N N . LEU A 1 244 ? -3.186 -13.172 -0.953 1 92.62 244 LEU A N 1
ATOM 1897 C CA . LEU A 1 244 ? -4.297 -12.617 -0.183 1 92.62 244 LEU A CA 1
ATOM 1898 C C . LEU A 1 244 ? -3.826 -12.156 1.193 1 92.62 244 LEU A C 1
ATOM 1900 O O . LEU A 1 244 ? -4.199 -11.078 1.652 1 92.62 244 LEU A O 1
ATOM 1904 N N . GLU A 1 245 ? -3.02 -13.016 1.802 1 91.5 245 GLU A N 1
ATOM 1905 C CA . GLU A 1 245 ? -2.48 -12.648 3.107 1 91.5 245 GLU A CA 1
ATOM 1906 C C . GLU A 1 245 ? -1.6 -11.406 3.01 1 91.5 245 GLU A C 1
ATOM 1908 O O . GLU A 1 245 ? -1.672 -10.523 3.861 1 91.5 245 GLU A O 1
ATOM 1913 N N . PHE A 1 246 ? -0.813 -11.375 2.041 1 91.56 246 PHE A N 1
ATOM 1914 C CA . PHE A 1 246 ? 0.092 -10.25 1.822 1 91.56 246 PHE A CA 1
ATOM 1915 C C . PHE A 1 246 ? -0.688 -8.961 1.628 1 91.56 246 PHE A C 1
ATOM 1917 O O . PHE A 1 246 ? -0.396 -7.949 2.273 1 91.56 246 PHE A O 1
ATOM 1924 N N . THR A 1 247 ? -1.661 -8.93 0.719 1 89.88 247 THR A N 1
ATOM 1925 C CA . THR A 1 247 ? -2.43 -7.723 0.428 1 89.88 247 THR A CA 1
ATOM 1926 C C . THR A 1 247 ? -3.252 -7.301 1.643 1 89.88 247 THR A C 1
ATOM 1928 O O . THR A 1 247 ? -3.365 -6.105 1.936 1 89.88 247 THR A O 1
ATOM 1931 N N . THR A 1 248 ? -3.861 -8.289 2.361 1 91.94 248 THR A N 1
ATOM 1932 C CA . THR A 1 248 ? -4.617 -7.977 3.57 1 91.94 248 THR A CA 1
ATOM 1933 C C . THR A 1 248 ? -3.725 -7.305 4.609 1 91.94 248 THR A C 1
ATOM 1935 O O . THR A 1 248 ? -4.125 -6.316 5.234 1 91.94 248 THR A O 1
ATOM 1938 N N . ASN A 1 249 ? -2.541 -7.836 4.781 1 90.25 249 ASN A N 1
ATOM 1939 C CA . ASN A 1 249 ? -1.591 -7.254 5.723 1 90.25 249 ASN A CA 1
ATOM 1940 C C . ASN A 1 249 ? -1.193 -5.836 5.312 1 90.25 249 ASN A C 1
ATOM 1942 O O . ASN A 1 249 ? -1.088 -4.949 6.16 1 90.25 249 ASN A O 1
ATOM 1946 N N . ASN A 1 250 ? -0.933 -5.684 4.055 1 87.25 250 ASN A N 1
ATOM 1947 C CA . ASN A 1 250 ? -0.577 -4.359 3.555 1 87.25 250 ASN A CA 1
ATOM 1948 C C . ASN A 1 250 ? -1.688 -3.346 3.811 1 87.25 250 ASN A C 1
ATOM 1950 O O . ASN A 1 250 ? -1.424 -2.225 4.246 1 87.25 250 ASN A O 1
ATOM 1954 N N . ILE A 1 251 ? -2.904 -3.74 3.521 1 88.44 251 ILE A N 1
ATOM 1955 C CA . ILE A 1 251 ? -4.055 -2.863 3.723 1 88.44 251 ILE A CA 1
ATOM 1956 C C . ILE A 1 251 ? -4.188 -2.518 5.203 1 88.44 251 ILE A C 1
ATOM 1958 O O . ILE A 1 251 ? -4.438 -1.362 5.559 1 88.44 251 ILE A O 1
ATOM 1962 N N . GLN A 1 252 ? -3.939 -3.486 6.082 1 89.88 252 GLN A N 1
ATOM 1963 C CA . GLN A 1 252 ? -4.023 -3.254 7.52 1 89.88 252 GLN A CA 1
ATOM 1964 C C . GLN A 1 252 ? -2.945 -2.281 7.984 1 89.88 252 GLN A C 1
ATOM 1966 O O . GLN A 1 252 ? -3.197 -1.423 8.828 1 89.88 252 GLN A O 1
ATOM 1971 N N . VAL A 1 253 ? -1.746 -2.473 7.477 1 87.81 253 VAL A N 1
ATOM 1972 C CA . VAL A 1 253 ? -0.645 -1.588 7.844 1 87.81 253 VAL A CA 1
ATOM 1973 C C . VAL A 1 253 ? -0.958 -0.161 7.395 1 87.81 253 VAL A C 1
ATOM 1975 O O . VAL A 1 253 ? -0.756 0.792 8.148 1 87.81 253 VAL A O 1
ATOM 1978 N N . ILE A 1 254 ? -1.479 0.016 6.156 1 87 254 ILE A N 1
ATOM 1979 C CA . ILE A 1 254 ? -1.823 1.329 5.621 1 87 254 ILE A CA 1
ATOM 1980 C C . ILE A 1 254 ? -2.889 1.98 6.5 1 87 254 ILE A C 1
ATOM 1982 O O . ILE A 1 254 ? -2.779 3.158 6.852 1 87 254 ILE A O 1
ATOM 1986 N N . LYS A 1 255 ? -3.885 1.218 6.918 1 91.31 255 LYS A N 1
ATOM 1987 C CA . LYS A 1 255 ? -4.957 1.741 7.758 1 91.31 255 LYS A CA 1
ATOM 1988 C C . LYS A 1 255 ? -4.438 2.121 9.141 1 91.31 255 LYS A C 1
ATOM 1990 O O . LYS A 1 255 ? -4.855 3.131 9.711 1 91.31 255 LYS A O 1
ATOM 1995 N N . LYS A 1 256 ? -3.553 1.289 9.633 1 91.75 256 LYS A N 1
ATOM 1996 C CA . LYS A 1 256 ? -2.969 1.576 10.945 1 91.75 256 LYS A CA 1
ATOM 1997 C C . LYS A 1 256 ? -2.152 2.863 10.906 1 91.75 256 LYS A C 1
ATOM 1999 O O . LYS A 1 256 ? -2.27 3.703 11.805 1 91.75 256 LYS A O 1
ATOM 2004 N N . LEU A 1 257 ? -1.289 3.006 9.898 1 89.12 257 LEU A N 1
ATOM 2005 C CA . LEU A 1 257 ? -0.471 4.207 9.75 1 89.12 257 LEU A CA 1
ATOM 2006 C C . LEU A 1 257 ? -1.346 5.438 9.547 1 89.12 257 LEU A C 1
ATOM 2008 O O . LEU A 1 257 ? -1.054 6.512 10.078 1 89.12 257 LEU A O 1
ATOM 2012 N N . GLU A 1 258 ? -2.453 5.25 8.75 1 91.62 258 GLU A N 1
ATOM 2013 C CA . GLU A 1 258 ? -3.416 6.328 8.555 1 91.62 258 GLU A CA 1
ATOM 2014 C C . GLU A 1 258 ? -3.982 6.812 9.891 1 91.62 258 GLU A C 1
ATOM 2016 O O . GLU A 1 258 ? -4 8.016 10.164 1 91.62 258 GLU A O 1
ATOM 2021 N N . GLU A 1 259 ? -4.395 5.898 10.688 1 93.5 259 GLU A N 1
ATOM 2022 C CA . GLU A 1 259 ? -4.984 6.219 11.984 1 93.5 259 GLU A CA 1
ATOM 2023 C C . GLU A 1 259 ? -3.969 6.902 12.898 1 93.5 259 GLU A C 1
ATOM 2025 O O . GLU A 1 259 ? -4.309 7.84 13.625 1 93.5 259 GLU A O 1
ATOM 2030 N N . GLU A 1 260 ? -2.762 6.445 12.891 1 92.06 260 GLU A N 1
ATOM 2031 C CA . GLU A 1 260 ? -1.707 7.031 13.711 1 92.06 260 GLU A CA 1
ATOM 2032 C C . GLU A 1 260 ? -1.43 8.477 13.305 1 92.06 260 GLU A C 1
ATOM 2034 O O . GLU A 1 260 ? -1.289 9.352 14.164 1 92.06 260 GLU A O 1
ATOM 2039 N N . HIS A 1 261 ? -1.41 8.711 11.992 1 91.94 261 HIS A N 1
ATOM 2040 C CA . HIS A 1 261 ? -1.159 10.062 11.508 1 91.94 261 HIS A CA 1
ATOM 2041 C C . HIS A 1 261 ? -2.328 10.992 11.828 1 91.94 261 HIS A C 1
ATOM 2043 O O . HIS A 1 261 ? -2.125 12.156 12.172 1 91.94 261 HIS A O 1
ATOM 2049 N N . LEU A 1 262 ? -3.566 10.453 11.719 1 93.06 262 LEU A N 1
ATOM 2050 C CA . LEU A 1 262 ? -4.734 11.266 12.047 1 93.06 262 LEU A CA 1
ATOM 2051 C C . LEU A 1 262 ? -4.746 11.633 13.523 1 93.06 262 LEU A C 1
ATOM 2053 O O . LEU A 1 262 ? -5.062 12.766 13.891 1 93.06 262 LEU A O 1
ATOM 2057 N N . ASN A 1 263 ? -4.301 10.688 14.352 1 93.94 263 ASN A N 1
ATOM 2058 C CA . ASN A 1 263 ? -4.199 10.945 15.789 1 93.94 263 ASN A CA 1
ATOM 2059 C C . ASN A 1 263 ? -3.113 11.969 16.094 1 93.94 263 ASN A C 1
ATOM 2061 O O . ASN A 1 263 ? -3.307 12.859 16.922 1 93.94 263 ASN A O 1
ATOM 2065 N N . GLU A 1 264 ? -2.008 11.781 15.461 1 92.56 264 GLU A N 1
ATOM 2066 C CA . GLU A 1 264 ? -0.901 12.711 15.648 1 92.56 264 GLU A CA 1
ATOM 2067 C C . GLU A 1 264 ? -1.295 14.125 15.219 1 92.56 264 GLU A C 1
ATOM 2069 O O . GLU A 1 264 ? -0.98 15.094 15.914 1 92.56 264 GLU A O 1
ATOM 2074 N N . LEU A 1 265 ? -2.006 14.203 14.125 1 91.5 265 LEU A N 1
ATOM 2075 C CA . LEU A 1 265 ? -2.453 15.492 13.609 1 91.5 265 LEU A CA 1
ATOM 2076 C C . LEU A 1 265 ? -3.453 16.141 14.562 1 91.5 265 LEU A C 1
ATOM 2078 O O . LEU A 1 265 ? -3.387 17.344 14.812 1 91.5 265 LEU A O 1
ATOM 2082 N N . SER A 1 266 ? -4.379 15.328 15.07 1 92.88 266 SER A N 1
ATOM 2083 C CA . SER A 1 266 ? -5.359 15.836 16.031 1 92.88 266 SER A CA 1
ATOM 2084 C C . SER A 1 266 ? -4.688 16.344 17.297 1 92.88 266 SER A C 1
ATOM 2086 O O . SER A 1 266 ? -5.055 17.406 17.812 1 92.88 266 SER A O 1
ATOM 2088 N N . LYS A 1 267 ? -3.697 15.641 17.75 1 93.56 267 LYS A N 1
ATOM 2089 C CA . LYS A 1 267 ? -2.947 16.047 18.938 1 93.56 267 LYS A CA 1
ATOM 2090 C C . LYS A 1 267 ? -2.176 17.344 18.688 1 93.56 267 LYS A C 1
ATOM 2092 O O . LYS A 1 267 ? -2.18 18.25 19.516 1 93.56 267 LYS A O 1
ATOM 2097 N N . LEU A 1 268 ? -1.557 17.422 17.547 1 91.88 268 LEU A N 1
ATOM 2098 C CA . LEU A 1 268 ? -0.787 18.594 17.188 1 91.88 268 LEU A CA 1
ATOM 2099 C C . LEU A 1 268 ? -1.689 19.828 17.062 1 91.88 268 LEU A C 1
ATOM 2101 O O . LEU A 1 268 ? -1.319 20.906 17.5 1 91.88 268 LEU A O 1
ATOM 2105 N N . SER A 1 269 ? -2.855 19.625 16.469 1 92.81 269 SER A N 1
ATOM 2106 C CA . SER A 1 269 ? -3.822 20.703 16.312 1 92.81 269 SER A CA 1
ATOM 2107 C C . SER A 1 269 ? -4.305 21.203 17.672 1 92.81 269 SER A C 1
ATOM 2109 O O . SER A 1 269 ? -4.348 22.406 17.922 1 92.81 269 SER A O 1
ATOM 2111 N N . LYS A 1 270 ? -4.578 20.266 18.594 1 94.12 270 LYS A N 1
ATOM 2112 C CA . LYS A 1 270 ? -5.055 20.625 19.922 1 94.12 270 LYS A CA 1
ATOM 2113 C C . LYS A 1 270 ? -3.975 21.344 20.719 1 94.12 270 LYS A C 1
ATOM 2115 O O . LYS A 1 270 ? -4.25 22.359 21.375 1 94.12 270 LYS A O 1
ATOM 2120 N N . GLU A 1 271 ? -2.803 20.875 20.641 1 94 271 GLU A N 1
ATOM 2121 C CA . GLU A 1 271 ? -1.691 21.484 21.359 1 94 271 GLU A CA 1
ATOM 2122 C C . GLU A 1 271 ? -1.382 22.875 20.812 1 94 271 GLU A C 1
ATOM 2124 O O . GLU A 1 271 ? -1.161 23.812 21.578 1 94 271 GLU A O 1
ATOM 2129 N N . SER A 1 272 ? -1.335 22.984 19.484 1 93.12 272 SER A N 1
ATOM 2130 C CA . SER A 1 272 ? -1.072 24.266 18.844 1 93.12 272 SER A CA 1
ATOM 2131 C C . SER A 1 272 ? -2.148 25.297 19.188 1 93.12 272 SER A C 1
ATOM 2133 O O . SER A 1 272 ? -1.838 26.438 19.547 1 93.12 272 SER A O 1
ATOM 2135 N N . ASN A 1 273 ? -3.395 24.875 19.109 1 93.38 273 ASN A N 1
ATOM 2136 C CA . ASN A 1 273 ? -4.508 25.766 19.422 1 93.38 273 ASN A CA 1
ATOM 2137 C C . ASN A 1 273 ? -4.492 26.172 20.891 1 93.38 273 ASN A C 1
ATOM 2139 O O . ASN A 1 273 ? -4.824 27.312 21.219 1 93.38 273 ASN A O 1
ATOM 2143 N N . SER A 1 274 ? -4.09 25.219 21.75 1 93.88 274 SER A N 1
ATOM 2144 C CA . SER A 1 274 ? -3.996 25.516 23.172 1 93.88 274 SER A CA 1
ATOM 2145 C C . SER A 1 274 ? -2.926 26.578 23.438 1 93.88 274 SER A C 1
ATOM 2147 O O . SER A 1 274 ? -3.152 27.516 24.203 1 93.88 274 SER A O 1
ATOM 2149 N N . LYS A 1 275 ? -1.775 26.469 22.844 1 92.56 275 LYS A N 1
ATOM 2150 C CA . LYS A 1 275 ? -0.69 27.438 23 1 92.56 275 LYS A CA 1
ATOM 2151 C C . LYS A 1 275 ? -1.104 28.812 22.484 1 92.56 275 LYS A C 1
ATOM 2153 O O . LYS A 1 275 ? -0.874 29.812 23.141 1 92.56 275 LYS A O 1
ATOM 2158 N N . LEU A 1 276 ? -1.728 28.781 21.266 1 92.94 276 LEU A N 1
ATOM 2159 C CA . LEU A 1 276 ? -2.156 30.031 20.656 1 92.94 276 LEU A CA 1
ATOM 2160 C C . LEU A 1 276 ? -3.26 30.688 21.484 1 92.94 276 LEU A C 1
ATOM 2162 O O . LEU A 1 276 ? -3.264 31.906 21.672 1 92.94 276 LEU A O 1
ATOM 2166 N N . GLN A 1 277 ? -4.188 29.875 22.031 1 92.56 277 GLN A N 1
ATOM 2167 C CA . GLN A 1 277 ? -5.273 30.406 22.859 1 92.56 277 GLN A CA 1
ATOM 2168 C C . GLN A 1 277 ? -4.734 31.062 24.125 1 92.56 277 GLN A C 1
ATOM 2170 O O . GLN A 1 277 ? -5.242 32.094 24.562 1 92.56 277 GLN A O 1
ATOM 2175 N N . LYS A 1 278 ? -3.721 30.453 24.719 1 90.75 278 LYS A N 1
ATOM 2176 C CA . LYS A 1 278 ? -3.104 31.047 25.906 1 90.75 278 LYS A CA 1
ATOM 2177 C C . LYS A 1 278 ? -2.494 32.406 25.578 1 90.75 278 LYS A C 1
ATOM 2179 O O . LYS A 1 278 ? -2.639 33.344 26.359 1 90.75 278 LYS A O 1
ATOM 2184 N N . SER A 1 279 ? -1.857 32.469 24.438 1 90.94 279 SER A N 1
ATOM 2185 C CA . SER A 1 279 ? -1.274 33.75 24.016 1 90.94 279 SER A CA 1
ATOM 2186 C C . SER A 1 279 ? -2.354 34.781 23.734 1 90.94 279 SER A C 1
ATOM 2188 O O . SER A 1 279 ? -2.242 35.938 24.172 1 90.94 279 SER A O 1
ATOM 2190 N N . VAL A 1 280 ? -3.414 34.406 23.047 1 91.31 280 VAL A N 1
ATOM 2191 C CA . VAL A 1 280 ? -4.527 35.281 22.734 1 91.31 280 VAL A CA 1
ATOM 2192 C C . VAL A 1 280 ? -5.16 35.781 24.031 1 91.31 280 VAL A C 1
ATOM 2194 O O . VAL A 1 280 ? -5.453 37 24.156 1 91.31 280 VAL A O 1
ATOM 2197 N N . ASP A 1 281 ? -5.312 34.875 24.984 1 89.31 281 ASP A N 1
ATOM 2198 C CA . ASP A 1 281 ? -5.918 35.219 26.266 1 89.31 281 ASP A CA 1
ATOM 2199 C C . ASP A 1 281 ? -5.078 36.281 26.984 1 89.31 281 ASP A C 1
ATOM 2201 O O . ASP A 1 281 ? -5.625 37.188 27.625 1 89.31 281 ASP A O 1
ATOM 2205 N N . SER A 1 282 ? -3.807 36.156 26.875 1 88.69 282 SER A N 1
ATOM 2206 C CA . SER A 1 282 ? -2.912 37.125 27.5 1 88.69 282 SER A CA 1
ATOM 2207 C C . SER A 1 282 ? -3.068 38.5 26.891 1 88.69 282 SER A C 1
ATOM 2209 O O . SER A 1 282 ? -3.168 39.5 27.609 1 88.69 282 SER A O 1
ATOM 2211 N N . PHE A 1 283 ? -3.115 38.562 25.641 1 90 283 PHE A N 1
ATOM 2212 C CA . PHE A 1 283 ? -3.285 39.844 24.969 1 90 283 PHE A CA 1
ATOM 2213 C C . PHE A 1 283 ? -4.676 40.406 25.219 1 90 283 PHE A C 1
ATOM 2215 O O . PHE A 1 283 ? -4.844 41.625 25.375 1 90 283 PHE A O 1
ATOM 2222 N N . GLU A 1 284 ? -5.652 39.562 25.234 1 90.75 284 GLU A N 1
ATOM 2223 C CA . GLU A 1 284 ? -7.02 40 25.484 1 90.75 284 GLU A CA 1
ATOM 2224 C C . GLU A 1 284 ? -7.156 40.594 26.875 1 90.75 284 GLU A C 1
ATOM 2226 O O . GLU A 1 284 ? -7.863 41.594 27.062 1 90.75 284 GLU A O 1
ATOM 2231 N N . GLN A 1 285 ? -6.5 39.938 27.812 1 89 285 GLN A N 1
ATOM 2232 C CA . GLN A 1 285 ? -6.531 40.469 29.172 1 89 285 GLN A CA 1
ATOM 2233 C C . GLN A 1 285 ? -5.922 41.875 29.234 1 89 285 GLN A C 1
ATOM 2235 O O . GLN A 1 285 ? -6.441 42.75 29.938 1 89 285 GLN A O 1
ATOM 2240 N N . ARG A 1 286 ? -4.805 42.031 28.562 1 89.94 286 ARG A N 1
ATOM 2241 C CA . ARG A 1 286 ? -4.168 43.344 28.531 1 89.94 286 ARG A CA 1
ATOM 2242 C C . ARG A 1 286 ? -5.078 44.375 27.859 1 89.94 286 ARG A C 1
ATOM 2244 O O . ARG A 1 286 ? -5.176 45.531 28.328 1 89.94 286 ARG A O 1
ATOM 2251 N N . PHE A 1 287 ? -5.719 43.938 26.812 1 91.38 287 PHE A N 1
ATOM 2252 C CA . PHE A 1 287 ? -6.633 44.812 26.109 1 91.38 287 PHE A CA 1
ATOM 2253 C C . PHE A 1 287 ? -7.816 45.219 26.984 1 91.38 287 PHE A C 1
ATOM 2255 O O . PHE A 1 287 ? -8.188 46.375 27.062 1 91.38 287 PHE A O 1
ATOM 2262 N N . LEU A 1 288 ? -8.398 44.25 27.719 1 90.5 288 LEU A N 1
ATOM 2263 C CA . LEU A 1 288 ? -9.547 44.469 28.594 1 90.5 288 LEU A CA 1
ATOM 2264 C C . LEU A 1 288 ? -9.148 45.375 29.766 1 90.5 288 LEU A C 1
ATOM 2266 O O . LEU A 1 288 ? -9.93 46.219 30.172 1 90.5 288 LEU A O 1
ATOM 2270 N N . TYR A 1 289 ? -7.926 45.125 30.25 1 91.75 289 TYR A N 1
ATOM 2271 C CA . TYR A 1 289 ? -7.406 45.938 31.344 1 91.75 289 TYR A CA 1
ATOM 2272 C C . TYR A 1 289 ? -7.297 47.406 30.922 1 91.75 289 TYR A C 1
ATOM 2274 O O . TYR A 1 289 ? -7.73 48.312 31.641 1 91.75 289 TYR A O 1
ATOM 2282 N N . LEU A 1 290 ? -6.781 47.594 29.75 1 90.25 290 LEU A N 1
ATOM 2283 C CA . LEU A 1 290 ? -6.625 48.938 29.188 1 90.25 290 LEU A CA 1
ATOM 2284 C C . LEU A 1 290 ? -7.984 49.594 28.953 1 90.25 290 LEU A C 1
ATOM 2286 O O . LEU A 1 290 ? -8.195 50.75 29.312 1 90.25 290 LEU A O 1
ATOM 2290 N N . GLU A 1 291 ? -8.883 48.844 28.406 1 89.88 291 GLU A N 1
ATOM 2291 C CA . GLU A 1 291 ? -10.203 49.344 28.062 1 89.88 291 GLU A CA 1
ATOM 2292 C C . GLU A 1 291 ? -11 49.719 29.312 1 89.88 291 GLU A C 1
ATOM 2294 O O . GLU A 1 291 ? -11.758 50.688 29.328 1 89.88 291 GLU A O 1
ATOM 2299 N N . TYR A 1 292 ? -10.859 48.906 30.297 1 89.38 292 TYR A N 1
ATOM 2300 C CA . TYR A 1 292 ? -11.57 49.125 31.547 1 89.38 292 TYR A CA 1
ATOM 2301 C C . TYR A 1 292 ? -11.219 50.5 32.125 1 89.38 292 TYR A C 1
ATOM 2303 O O . TYR A 1 292 ? -12.102 51.312 32.438 1 89.38 292 TYR A O 1
ATOM 2311 N N . TRP A 1 293 ? -10.008 50.844 32.25 1 89.12 293 TRP A N 1
ATOM 2312 C CA . TRP A 1 293 ? -9.562 52.062 32.875 1 89.12 293 TRP A CA 1
ATOM 2313 C C . TRP A 1 293 ? -9.758 53.281 31.953 1 89.12 293 TRP A C 1
ATOM 2315 O O . TRP A 1 293 ? -9.992 54.375 32.406 1 89.12 293 TRP A O 1
ATOM 2325 N N . LYS A 1 294 ? -9.672 53 30.688 1 88 294 LYS A N 1
ATOM 2326 C CA . LYS A 1 294 ? -10.016 54.031 29.734 1 88 294 LYS A CA 1
ATOM 2327 C C . LYS A 1 294 ? -11.469 54.469 29.891 1 88 294 LYS A C 1
ATOM 2329 O O . LYS A 1 294 ? -11.773 55.688 29.859 1 88 294 LYS A O 1
ATOM 2334 N N . GLU A 1 295 ? -12.273 53.5 30.062 1 88 295 GLU A N 1
ATOM 2335 C CA . GLU A 1 295 ? -13.695 53.781 30.219 1 88 295 GLU A CA 1
ATOM 2336 C C . GLU A 1 295 ? -13.969 54.562 31.5 1 88 295 GLU A C 1
ATOM 2338 O O . GLU A 1 295 ? -14.836 55.438 31.547 1 88 295 GLU A O 1
ATOM 2343 N N . ILE A 1 296 ? -13.281 54.188 32.531 1 86.75 296 ILE A N 1
ATOM 2344 C CA . ILE A 1 296 ? -13.438 54.875 33.812 1 86.75 296 ILE A CA 1
ATOM 2345 C C . ILE A 1 296 ? -13.047 56.344 33.656 1 86.75 296 ILE A C 1
ATOM 2347 O O . ILE A 1 296 ? -13.734 57.219 34.156 1 86.75 296 ILE A O 1
ATOM 2351 N N . LEU A 1 297 ? -11.984 56.625 33 1 87.44 297 LEU A N 1
ATOM 2352 C CA . LEU A 1 297 ? -11.562 58 32.75 1 87.44 297 LEU A CA 1
ATOM 2353 C C . LEU A 1 297 ? -12.602 58.75 31.938 1 87.44 297 LEU A C 1
ATOM 2355 O O . LEU A 1 297 ? -12.969 59.875 32.281 1 87.44 297 LEU A O 1
ATOM 2359 N N . LEU A 1 298 ? -13.102 58.062 30.922 1 86 298 LEU A N 1
ATOM 2360 C CA . LEU A 1 298 ? -14.07 58.719 30.031 1 86 298 LEU A CA 1
ATOM 2361 C C . LEU A 1 298 ? -15.359 59.031 30.797 1 86 298 LEU A C 1
ATOM 2363 O O . LEU A 1 298 ? -15.953 60.094 30.594 1 86 298 LEU A O 1
ATOM 2367 N N . LYS A 1 299 ? -15.734 58.125 31.609 1 85.38 299 LYS A N 1
ATOM 2368 C CA . LYS A 1 299 ? -16.938 58.344 32.406 1 85.38 299 LYS A CA 1
ATOM 2369 C C . LYS A 1 299 ? -16.781 59.531 33.375 1 85.38 299 LYS A C 1
ATOM 2371 O O . LYS A 1 299 ? -17.703 60.312 33.531 1 85.38 299 LYS A O 1
ATOM 2376 N N . ASN A 1 300 ? -15.578 59.625 33.906 1 84.5 300 ASN A N 1
ATOM 2377 C CA . ASN A 1 300 ? -15.328 60.719 34.875 1 84.5 300 ASN A CA 1
ATOM 2378 C C . ASN A 1 300 ? -15.133 62.062 34.188 1 84.5 300 ASN A C 1
ATOM 2380 O O . ASN A 1 300 ? -15.461 63.094 34.719 1 84.5 300 ASN A O 1
ATOM 2384 N N . LEU A 1 301 ? -14.711 62 33 1 82.81 301 LEU A N 1
ATOM 2385 C CA . LEU A 1 301 ? -14.531 63.25 32.25 1 82.81 301 LEU A CA 1
ATOM 2386 C C . LEU A 1 301 ? -15.867 63.75 31.719 1 82.81 301 LEU A C 1
ATOM 2388 O O . LEU A 1 301 ? -16.078 64.938 31.641 1 82.81 301 LEU A O 1
ATOM 2392 N N . SER A 1 302 ? -16.734 62.844 31.422 1 81.69 302 SER A N 1
ATOM 2393 C CA . SER A 1 302 ? -18.016 63.219 30.812 1 81.69 302 SER A CA 1
ATOM 2394 C C . SER A 1 302 ? -19.062 63.562 31.891 1 81.69 302 SER A C 1
ATOM 2396 O O . SER A 1 302 ? -20 64.312 31.625 1 81.69 302 SER A O 1
ATOM 2398 N N . ASN A 1 303 ? -18.875 62.906 33 1 74.38 303 ASN A N 1
ATOM 2399 C CA . ASN A 1 303 ? -19.844 63.094 34.062 1 74.38 303 ASN A CA 1
ATOM 2400 C C . ASN A 1 303 ? -19.672 64.438 34.75 1 74.38 303 ASN A C 1
ATOM 2402 O O . ASN A 1 303 ? -18.672 64.688 35.406 1 74.38 303 ASN A O 1
ATOM 2406 N N . GLU A 1 304 ? -20.625 65.312 34.438 1 67.12 304 GLU A N 1
ATOM 2407 C CA . GLU A 1 304 ? -20.594 66.688 35 1 67.12 304 GLU A CA 1
ATOM 2408 C C . GLU A 1 304 ? -20.641 66.688 36.531 1 67.12 304 GLU A C 1
ATOM 2410 O O . GLU A 1 304 ? -20.141 67.625 37.156 1 67.12 304 GLU A O 1
ATOM 2415 N N . THR A 1 305 ? -21.203 65.625 37.031 1 67.12 305 THR A N 1
ATOM 2416 C CA . THR A 1 305 ? -21.375 65.562 38.469 1 67.12 305 THR A CA 1
ATOM 2417 C C . THR A 1 305 ? -20.156 64.938 39.156 1 67.12 305 THR A C 1
ATOM 2419 O O . THR A 1 305 ? -20.062 64.875 40.375 1 67.12 305 THR A O 1
ATOM 2422 N N . ALA A 1 306 ? -19.203 64.5 38.344 1 66.44 306 ALA A N 1
ATOM 2423 C CA . ALA A 1 306 ? -18.031 63.875 38.938 1 66.44 306 ALA A CA 1
ATOM 2424 C C . ALA A 1 306 ? -17.109 64.938 39.562 1 66.44 306 ALA A C 1
ATOM 2426 O O . ALA A 1 306 ? -16.953 66 39.031 1 66.44 306 ALA A O 1
ATOM 2427 N N . SER A 1 307 ? -16.688 64.5 40.75 1 75.19 307 SER A N 1
ATOM 2428 C CA . SER A 1 307 ? -15.773 65.438 41.438 1 75.19 307 SER A CA 1
ATOM 2429 C C . SER A 1 307 ? -14.469 65.562 40.656 1 75.19 307 SER A C 1
ATOM 2431 O O . SER A 1 307 ? -14.07 64.688 39.906 1 75.19 307 SER A O 1
ATOM 2433 N N . GLU A 1 308 ? -14.023 66.688 40.688 1 77.81 308 GLU A N 1
ATOM 2434 C CA . GLU A 1 308 ? -12.742 67 40.062 1 77.81 308 GLU A CA 1
ATOM 2435 C C . GLU A 1 308 ? -11.648 66.062 40.562 1 77.81 308 GLU A C 1
ATOM 2437 O O . GLU A 1 308 ? -10.75 65.688 39.781 1 77.81 308 GLU A O 1
ATOM 2442 N N . THR A 1 309 ? -11.797 65.625 41.75 1 80.12 309 THR A N 1
ATOM 2443 C CA . THR A 1 309 ? -10.844 64.688 42.344 1 80.12 309 THR A CA 1
ATOM 2444 C C . THR A 1 309 ? -10.852 63.375 41.625 1 80.12 309 THR A C 1
ATOM 2446 O O . THR A 1 309 ? -9.797 62.812 41.312 1 80.12 309 THR A O 1
ATOM 2449 N N . LYS A 1 310 ? -12.016 62.938 41.219 1 81.5 310 LYS A N 1
ATOM 2450 C CA . LYS A 1 310 ? -12.156 61.656 40.531 1 81.5 310 LYS A CA 1
ATOM 2451 C C . LYS A 1 310 ? -11.555 61.719 39.125 1 81.5 310 LYS A C 1
ATOM 2453 O O . LYS A 1 310 ? -10.977 60.75 38.656 1 81.5 310 LYS A O 1
ATOM 2458 N N . ARG A 1 311 ? -11.734 62.844 38.531 1 83.56 311 ARG A N 1
ATOM 2459 C CA . ARG A 1 311 ? -11.18 63.031 37.219 1 83.56 311 ARG A CA 1
ATOM 2460 C C . ARG A 1 311 ? -9.664 62.969 37.219 1 83.56 311 ARG A C 1
ATOM 2462 O O . ARG A 1 311 ? -9.055 62.281 36.406 1 83.56 311 ARG A O 1
ATOM 2469 N N . VAL A 1 312 ? -9.117 63.594 38.25 1 83.12 312 VAL A N 1
ATOM 2470 C CA . VAL A 1 312 ? -7.66 63.625 38.344 1 83.12 312 VAL A CA 1
ATOM 2471 C C . VAL A 1 312 ? -7.129 62.25 38.688 1 83.12 312 VAL A C 1
ATOM 2473 O O . VAL A 1 312 ? -6.125 61.781 38.125 1 83.12 312 VAL A O 1
ATOM 2476 N N . LEU A 1 313 ? -7.781 61.562 39.625 1 83.25 313 LEU A N 1
ATOM 2477 C CA . LEU A 1 313 ? -7.344 60.219 40.031 1 83.25 313 LEU A CA 1
ATOM 2478 C C . LEU A 1 313 ? -7.438 59.219 38.906 1 83.25 313 LEU A C 1
ATOM 2480 O O . LEU A 1 313 ? -6.566 58.375 38.75 1 83.25 313 LEU A O 1
ATOM 2484 N N . SER A 1 314 ? -8.547 59.375 38.125 1 87.12 314 SER A N 1
ATOM 2485 C CA . SER A 1 314 ? -8.711 58.5 37 1 87.12 314 SER A CA 1
ATOM 2486 C C . SER A 1 314 ? -7.617 58.719 35.969 1 87.12 314 SER A C 1
ATOM 2488 O O . SER A 1 314 ? -7.145 57.781 35.312 1 87.12 314 SER A O 1
ATOM 2490 N N . TYR A 1 315 ? -7.27 59.969 35.781 1 87.38 315 TYR A N 1
ATOM 2491 C CA . TYR A 1 315 ? -6.211 60.312 34.844 1 87.38 315 TYR A CA 1
ATOM 2492 C C . TYR A 1 315 ? -4.871 59.75 35.281 1 87.38 315 TYR A C 1
ATOM 2494 O O . TYR A 1 315 ? -4.133 59.156 34.5 1 87.38 315 TYR A O 1
ATOM 2502 N N . ILE A 1 316 ? -4.535 59.938 36.594 1 83.5 316 ILE A N 1
ATOM 2503 C CA . ILE A 1 316 ? -3.27 59.438 37.125 1 83.5 316 ILE A CA 1
ATOM 2504 C C . ILE A 1 316 ? -3.197 57.938 37.031 1 83.5 316 ILE A C 1
ATOM 2506 O O . ILE A 1 316 ? -2.164 57.375 36.625 1 83.5 316 ILE A O 1
ATOM 2510 N N . LYS A 1 317 ? -4.281 57.281 37.312 1 86.19 317 LYS A N 1
ATOM 2511 C CA . LYS A 1 317 ? -4.328 55.812 37.25 1 86.19 317 LYS A CA 1
ATOM 2512 C C . LYS A 1 317 ? -4.09 55.344 35.812 1 86.19 317 LYS A C 1
ATOM 2514 O O . LYS A 1 317 ? -3.301 54.406 35.594 1 86.19 317 LYS A O 1
ATOM 2519 N N . LEU A 1 318 ? -4.809 55.938 34.906 1 88.31 318 LEU A N 1
ATOM 2520 C CA . LEU A 1 318 ? -4.676 55.531 33.5 1 88.31 318 LEU A CA 1
ATOM 2521 C C . LEU A 1 318 ? -3.264 55.781 33 1 88.31 318 LEU A C 1
ATOM 2523 O O . LEU A 1 318 ? -2.727 54.969 32.219 1 88.31 318 LEU A O 1
ATOM 2527 N N . LYS A 1 319 ? -2.74 56.938 33.375 1 87 319 LYS A N 1
ATOM 2528 C CA . LYS A 1 319 ? -1.376 57.281 32.969 1 87 319 LYS A CA 1
ATOM 2529 C C . LYS A 1 319 ? -0.385 56.219 33.469 1 87 319 LYS A C 1
ATOM 2531 O O . LYS A 1 319 ? 0.477 55.781 32.719 1 87 319 LYS A O 1
ATOM 2536 N N . ASN A 1 320 ? -0.47 55.781 34.719 1 84.94 320 ASN A N 1
ATOM 2537 C CA . ASN A 1 320 ? 0.398 54.781 35.312 1 84.94 320 ASN A CA 1
ATOM 2538 C C . ASN A 1 320 ? 0.229 53.438 34.594 1 84.94 320 ASN A C 1
ATOM 2540 O O . ASN A 1 320 ? 1.208 52.719 34.375 1 84.94 320 ASN A O 1
ATOM 2544 N N . ILE A 1 321 ? -0.962 53.156 34.312 1 88.31 321 ILE A N 1
ATOM 2545 C CA . ILE A 1 321 ? -1.269 51.875 33.625 1 88.31 321 ILE A CA 1
ATOM 2546 C C . ILE A 1 321 ? -0.627 51.875 32.25 1 88.31 321 ILE A C 1
ATOM 2548 O O . ILE A 1 321 ? -0.03 50.875 31.844 1 88.31 321 ILE A O 1
ATOM 2552 N N . HIS A 1 322 ? -0.861 52.969 31.547 1 87.06 322 HIS A N 1
ATOM 2553 C CA . HIS A 1 322 ? -0.296 53.062 30.203 1 87.06 322 HIS A CA 1
ATOM 2554 C C . HIS A 1 322 ? 1.219 52.906 30.234 1 87.06 322 HIS A C 1
ATOM 2556 O O . HIS A 1 322 ? 1.779 52.188 29.391 1 87.06 322 HIS A O 1
ATOM 2562 N N . GLU A 1 323 ? 1.885 53.469 31.188 1 83.88 323 GLU A N 1
ATOM 2563 C CA . GLU A 1 323 ? 3.336 53.375 31.312 1 83.88 323 GLU A CA 1
ATOM 2564 C C . GLU A 1 323 ? 3.764 51.969 31.688 1 83.88 323 GLU A C 1
ATOM 2566 O O . GLU A 1 323 ? 4.742 51.438 31.141 1 83.88 323 GLU A O 1
ATOM 2571 N N . ASN A 1 324 ? 3.047 51.312 32.594 1 85.75 324 ASN A N 1
ATOM 2572 C CA . ASN A 1 324 ? 3.371 49.969 33.031 1 85.75 324 ASN A CA 1
ATOM 2573 C C . ASN A 1 324 ? 3.18 48.969 31.891 1 85.75 324 ASN A C 1
ATOM 2575 O O . ASN A 1 324 ? 3.992 48.062 31.719 1 85.75 324 ASN A O 1
ATOM 2579 N N . LEU A 1 325 ? 2.088 49.125 31.156 1 87 325 LEU A N 1
ATOM 2580 C CA . LEU A 1 325 ? 1.814 48.219 30.047 1 87 325 LEU A CA 1
ATOM 2581 C C . LEU A 1 325 ? 2.883 48.344 28.969 1 87 325 LEU A C 1
ATOM 2583 O O . LEU A 1 325 ? 3.238 47.344 28.328 1 87 325 LEU A O 1
ATOM 2587 N N . GLN A 1 326 ? 3.389 49.531 28.75 1 80.5 326 GLN A N 1
ATOM 2588 C CA . GLN A 1 326 ? 4.414 49.75 27.75 1 80.5 326 GLN A CA 1
ATOM 2589 C C . GLN A 1 326 ? 5.734 49.094 28.141 1 80.5 326 GLN A C 1
ATOM 2591 O O . GLN A 1 326 ? 6.547 48.75 27.281 1 80.5 326 GLN A O 1
ATOM 2596 N N . ARG A 1 327 ? 5.977 48.906 29.406 1 79.69 327 ARG A N 1
ATOM 2597 C CA . ARG A 1 327 ? 7.223 48.312 29.906 1 79.69 327 ARG A CA 1
ATOM 2598 C C . ARG A 1 327 ? 7.191 46.812 29.828 1 79.69 327 ARG A C 1
ATOM 2600 O O . ARG A 1 327 ? 8.242 46.156 29.859 1 79.69 327 ARG A O 1
ATOM 2607 N N . LEU A 1 328 ? 6.031 46.281 29.609 1 81.88 328 LEU A N 1
ATOM 2608 C CA . LEU A 1 328 ? 5.926 44.812 29.516 1 81.88 328 LEU A CA 1
ATOM 2609 C C . LEU A 1 328 ? 6.461 44.312 28.188 1 81.88 328 LEU A C 1
ATOM 2611 O O . LEU A 1 328 ? 6.449 45.062 27.188 1 81.88 328 LEU A O 1
ATOM 2615 N N . LYS A 1 329 ? 7.027 43.094 28.188 1 79.38 329 LYS A N 1
ATOM 2616 C CA . LYS A 1 329 ? 7.477 42.438 26.969 1 79.38 329 LYS A CA 1
ATOM 2617 C C . LYS A 1 329 ? 6.336 41.688 26.297 1 79.38 329 LYS A C 1
ATOM 2619 O O . LYS A 1 329 ? 5.594 40.938 26.953 1 79.38 329 LYS A O 1
ATOM 2624 N N . TYR A 1 330 ? 6.113 42.031 25.031 1 83.62 330 TYR A N 1
ATOM 2625 C CA . TYR A 1 330 ? 5.055 41.406 24.266 1 83.62 330 TYR A CA 1
ATOM 2626 C C . TYR A 1 330 ? 5.637 40.562 23.141 1 83.62 330 TYR A C 1
ATOM 2628 O O . TYR A 1 330 ? 6.516 41 22.406 1 83.62 330 TYR A O 1
ATOM 2636 N N . THR A 1 331 ? 5.258 39.219 23.141 1 84.25 331 THR A N 1
ATOM 2637 C CA . THR A 1 331 ? 5.688 38.312 22.078 1 84.25 331 THR A CA 1
ATOM 2638 C C . THR A 1 331 ? 4.484 37.75 21.359 1 84.25 331 THR A C 1
ATOM 2640 O O . THR A 1 331 ? 3.484 37.375 21.984 1 84.25 331 THR A O 1
ATOM 2643 N N . LYS A 1 332 ? 4.527 37.844 20.094 1 84.19 332 LYS A N 1
ATOM 2644 C CA . LYS A 1 332 ? 3.523 37.219 19.234 1 84.19 332 LYS A CA 1
ATOM 2645 C C . LYS A 1 332 ? 3.93 35.781 18.875 1 84.19 332 LYS A C 1
ATOM 2647 O O . LYS A 1 332 ? 5.102 35.5 18.594 1 84.19 332 LYS A O 1
ATOM 2652 N N . LEU A 1 333 ? 2.916 34.906 19.016 1 87.94 333 LEU A N 1
ATOM 2653 C CA . LEU A 1 333 ? 3.162 33.5 18.719 1 87.94 333 LEU A CA 1
ATOM 2654 C C . LEU A 1 333 ? 2.506 33.125 17.391 1 87.94 333 LEU A C 1
ATOM 2656 O O . LEU A 1 333 ? 1.367 33.5 17.125 1 87.94 333 LEU A O 1
ATOM 2660 N N . GLU A 1 334 ? 3.311 32.562 16.547 1 84.31 334 GLU A N 1
ATOM 2661 C CA . GLU A 1 334 ? 2.811 31.938 15.312 1 84.31 334 GLU A CA 1
ATOM 2662 C C . GLU A 1 334 ? 3.227 30.484 15.211 1 84.31 334 GLU A C 1
ATOM 2664 O O . GLU A 1 334 ? 4.402 30.141 15.391 1 84.31 334 GLU A O 1
ATOM 2669 N N . ILE A 1 335 ? 2.184 29.609 15.109 1 88.19 335 ILE A N 1
ATOM 2670 C CA . ILE A 1 335 ? 2.467 28.188 14.961 1 88.19 335 ILE A CA 1
ATOM 2671 C C . ILE A 1 335 ? 2.131 27.734 13.547 1 88.19 335 ILE A C 1
ATOM 2673 O O . ILE A 1 335 ? 1.025 27.984 13.055 1 88.19 335 ILE A O 1
ATOM 2677 N N . CYS A 1 336 ? 3.102 27.109 12.883 1 81 336 CYS A N 1
ATOM 2678 C CA . CYS A 1 336 ? 2.934 26.625 11.516 1 81 336 CYS A CA 1
ATOM 2679 C C . CYS A 1 336 ? 2.951 25.094 11.477 1 81 336 CYS A C 1
ATOM 2681 O O . CYS A 1 336 ? 3.992 24.484 11.711 1 81 336 CYS A O 1
ATOM 2683 N N . ILE A 1 337 ? 1.759 24.562 11.164 1 86.88 337 ILE A N 1
ATOM 2684 C CA . ILE A 1 337 ? 1.68 23.125 11 1 86.88 337 ILE A CA 1
ATOM 2685 C C . ILE A 1 337 ? 2.018 22.734 9.562 1 86.88 337 ILE A C 1
ATOM 2687 O O . ILE A 1 337 ? 1.476 23.328 8.617 1 86.88 337 ILE A O 1
ATOM 2691 N N . LYS A 1 338 ? 3.023 21.812 9.383 1 83.19 338 LYS A N 1
ATOM 2692 C CA . LYS A 1 338 ? 3.453 21.312 8.078 1 83.19 338 LYS A CA 1
ATOM 2693 C C . LYS A 1 338 ? 3.107 19.828 7.918 1 83.19 338 LYS A C 1
ATOM 2695 O O . LYS A 1 338 ? 3.326 19.031 8.836 1 83.19 338 LYS A O 1
ATOM 2700 N N . THR A 1 339 ? 2.438 19.656 6.754 1 87 339 THR A N 1
ATOM 2701 C CA . THR A 1 339 ? 2.059 18.281 6.445 1 87 339 THR A CA 1
ATOM 2702 C C . THR A 1 339 ? 2.398 17.938 4.996 1 87 339 THR A C 1
ATOM 2704 O O . THR A 1 339 ? 2.252 18.766 4.105 1 87 339 THR A O 1
ATOM 2707 N N . LYS A 1 340 ? 3.084 16.797 4.805 1 84.38 340 LYS A N 1
ATOM 2708 C CA . LYS A 1 340 ? 3.396 16.328 3.457 1 84.38 340 LYS A CA 1
ATOM 2709 C C . LYS A 1 340 ? 3.426 14.797 3.395 1 84.38 340 LYS A C 1
ATOM 2711 O O . LYS A 1 340 ? 4.008 14.148 4.266 1 84.38 340 LYS A O 1
ATOM 2716 N N . ILE A 1 341 ? 2.666 14.375 2.354 1 87.94 341 ILE A N 1
ATOM 2717 C CA . ILE A 1 341 ? 2.75 12.938 2.104 1 87.94 341 ILE A CA 1
ATOM 2718 C C . ILE A 1 341 ? 4.129 12.594 1.549 1 87.94 341 ILE A C 1
ATOM 2720 O O . ILE A 1 341 ? 4.66 13.312 0.694 1 87.94 341 ILE A O 1
ATOM 2724 N N . LEU A 1 342 ? 4.73 11.555 2.057 1 82.56 342 LEU A N 1
ATOM 2725 C CA . LEU A 1 342 ? 6.074 11.164 1.649 1 82.56 342 LEU A CA 1
ATOM 2726 C C . LEU A 1 342 ? 6.102 10.742 0.184 1 82.56 342 LEU A C 1
ATOM 2728 O O . LEU A 1 342 ? 5.184 10.062 -0.288 1 82.56 342 LEU A O 1
ATOM 2732 N N . ASP A 1 343 ? 7.188 11.117 -0.57 1 79 343 ASP A N 1
ATOM 2733 C CA . ASP A 1 343 ? 7.316 10.828 -1.995 1 79 343 ASP A CA 1
ATOM 2734 C C . ASP A 1 343 ? 7.473 9.328 -2.238 1 79 343 ASP A C 1
ATOM 2736 O O . ASP A 1 343 ? 6.984 8.805 -3.24 1 79 343 ASP A O 1
ATOM 2740 N N . GLU A 1 344 ? 8.141 8.68 -1.376 1 74.81 344 GLU A N 1
ATOM 2741 C CA . GLU A 1 344 ? 8.359 7.242 -1.502 1 74.81 344 GLU A CA 1
ATOM 2742 C C . GLU A 1 344 ? 7.035 6.484 -1.488 1 74.81 344 GLU A C 1
ATOM 2744 O O . GLU A 1 344 ? 6.875 5.484 -2.193 1 74.81 344 GLU A O 1
ATOM 2749 N N . VAL A 1 345 ? 6.16 6.941 -0.709 1 78 345 VAL A N 1
ATOM 2750 C CA . VAL A 1 345 ? 4.859 6.289 -0.587 1 78 345 VAL A CA 1
ATOM 2751 C C . VAL A 1 345 ? 4.035 6.539 -1.85 1 78 345 VAL A C 1
ATOM 2753 O O . VAL A 1 345 ? 3.307 5.656 -2.307 1 78 345 VAL A O 1
ATOM 2756 N N . LYS A 1 346 ? 4.246 7.672 -2.486 1 78.06 346 LYS A N 1
ATOM 2757 C CA . LYS A 1 346 ? 3.535 7.996 -3.719 1 78.06 346 LYS A CA 1
ATOM 2758 C C . LYS A 1 346 ? 3.975 7.086 -4.863 1 78.06 346 LYS A C 1
ATOM 2760 O O . LYS A 1 346 ? 3.166 6.723 -5.719 1 78.06 346 LYS A O 1
ATOM 2765 N N . LYS A 1 347 ? 5.141 6.762 -4.859 1 73.5 347 LYS A N 1
ATOM 2766 C CA . LYS A 1 347 ? 5.695 5.906 -5.902 1 73.5 347 LYS A CA 1
ATOM 2767 C C . LYS A 1 347 ? 5.156 4.48 -5.789 1 73.5 347 LYS A C 1
ATOM 2769 O O . LYS A 1 347 ? 5.074 3.762 -6.789 1 73.5 347 LYS A O 1
ATOM 2774 N N . LEU A 1 348 ? 4.895 4.102 -4.633 1 68.06 348 LEU A N 1
ATOM 2775 C CA . LEU A 1 348 ? 4.434 2.736 -4.402 1 68.06 348 LEU A CA 1
ATOM 2776 C C . LEU A 1 348 ? 3.086 2.494 -5.066 1 68.06 348 LEU A C 1
ATOM 2778 O O . LEU A 1 348 ? 2.799 1.38 -5.512 1 68.06 348 LEU A O 1
ATOM 2782 N N . ILE A 1 349 ? 2.314 3.576 -5.23 1 67.38 349 ILE A N 1
ATOM 2783 C CA . ILE A 1 349 ? 0.979 3.49 -5.809 1 67.38 349 ILE A CA 1
ATOM 2784 C C . ILE A 1 349 ? 1.081 3.264 -7.316 1 67.38 349 ILE A C 1
ATOM 2786 O O . ILE A 1 349 ? 0.143 2.762 -7.941 1 67.38 349 ILE A O 1
ATOM 2790 N N . GLU A 1 350 ? 2.225 3.562 -7.797 1 71.44 350 GLU A N 1
ATOM 2791 C CA . GLU A 1 350 ? 2.348 3.488 -9.25 1 71.44 350 GLU A CA 1
ATOM 2792 C C . GLU A 1 350 ? 2.879 2.127 -9.688 1 71.44 350 GLU A C 1
ATOM 2794 O O . GLU A 1 350 ? 3.342 1.972 -10.82 1 71.44 350 GLU A O 1
ATOM 2799 N N . LEU A 1 351 ? 2.77 1.149 -8.828 1 73.12 351 LEU A N 1
ATOM 2800 C CA . LEU A 1 351 ? 3.283 -0.169 -9.18 1 73.12 351 LEU A CA 1
ATOM 2801 C C . LEU A 1 351 ? 2.34 -0.877 -10.148 1 73.12 351 LEU A C 1
ATOM 2803 O O . LEU A 1 351 ? 1.129 -0.919 -9.922 1 73.12 351 LEU A O 1
ATOM 2807 N N . PRO A 1 352 ? 2.881 -1.32 -11.273 1 75.19 352 PRO A N 1
ATOM 2808 C CA . PRO A 1 352 ? 2.037 -1.94 -12.297 1 75.19 352 PRO A CA 1
ATOM 2809 C C . PRO A 1 352 ? 1.579 -3.346 -11.914 1 75.19 352 PRO A C 1
ATOM 2811 O O . PRO A 1 352 ? 0.549 -3.818 -12.398 1 75.19 352 PRO A O 1
ATOM 2814 N N . CYS A 1 353 ? 2.346 -4.109 -11.094 1 85.94 353 CYS A N 1
ATOM 2815 C CA . CYS A 1 353 ? 1.985 -5.469 -10.695 1 85.94 353 CYS A CA 1
ATOM 2816 C C . CYS A 1 353 ? 2.523 -5.793 -9.312 1 85.94 353 CYS A C 1
ATOM 2818 O O . CYS A 1 353 ? 3.434 -5.121 -8.82 1 85.94 353 CYS A O 1
ATOM 2820 N N . LEU A 1 354 ? 1.792 -6.734 -8.609 1 86.06 354 LEU A N 1
ATOM 2821 C CA . LEU A 1 354 ? 2.199 -7.129 -7.27 1 86.06 354 LEU A CA 1
ATOM 2822 C C . LEU A 1 354 ? 3.135 -8.328 -7.316 1 86.06 354 LEU A C 1
ATOM 2824 O O . LEU A 1 354 ? 3.918 -8.547 -6.391 1 86.06 354 LEU A O 1
ATOM 2828 N N . ALA A 1 355 ? 2.959 -9.086 -8.359 1 88.12 355 ALA A N 1
ATOM 2829 C CA . ALA A 1 355 ? 3.682 -10.352 -8.43 1 88.12 355 ALA A CA 1
ATOM 2830 C C . ALA A 1 355 ? 4.027 -10.703 -9.867 1 88.12 355 ALA A C 1
ATOM 2832 O O . ALA A 1 355 ? 3.502 -10.102 -10.805 1 88.12 355 ALA A O 1
ATOM 2833 N N . ASP A 1 356 ? 5.125 -11.523 -10 1 86.81 356 ASP A N 1
ATOM 2834 C CA . ASP A 1 356 ? 5.477 -12.125 -11.289 1 86.81 356 ASP A CA 1
ATOM 2835 C C . ASP A 1 356 ? 4.91 -13.539 -11.406 1 86.81 356 ASP A C 1
ATOM 2837 O O . ASP A 1 356 ? 5.09 -14.359 -10.5 1 86.81 356 ASP A O 1
ATOM 2841 N N . VAL A 1 357 ? 4.012 -13.711 -12.406 1 87.31 357 VAL A N 1
ATOM 2842 C CA . VAL A 1 357 ? 3.404 -15.016 -12.648 1 87.31 357 VAL A CA 1
ATOM 2843 C C . VAL A 1 357 ? 3.717 -15.469 -14.07 1 87.31 357 VAL A C 1
ATOM 2845 O O . VAL A 1 357 ? 3.48 -14.734 -15.031 1 87.31 357 VAL A O 1
ATOM 2848 N N . SER A 1 358 ? 4.395 -16.594 -14.219 1 86.12 358 SER A N 1
ATOM 2849 C CA . SER A 1 358 ? 4.719 -17.141 -15.523 1 86.12 358 SER A CA 1
ATOM 2850 C C . SER A 1 358 ? 4.641 -18.672 -15.516 1 86.12 358 SER A C 1
ATOM 2852 O O . SER A 1 358 ? 4.574 -19.281 -14.453 1 86.12 358 SER A O 1
ATOM 2854 N N . ALA A 1 359 ? 4.332 -19.281 -16.703 1 88.12 359 ALA A N 1
ATOM 2855 C CA . ALA A 1 359 ? 4.348 -20.734 -16.891 1 88.12 359 ALA A CA 1
ATOM 2856 C C . ALA A 1 359 ? 5.332 -21.125 -17.984 1 88.12 359 ALA A C 1
ATOM 2858 O O . ALA A 1 359 ? 5.371 -20.516 -19.047 1 88.12 359 ALA A O 1
ATOM 2859 N N . ASP A 1 360 ? 6.254 -22.141 -17.672 1 82.31 360 ASP A N 1
ATOM 2860 C CA . ASP A 1 360 ? 7.211 -22.672 -18.641 1 82.31 360 ASP A CA 1
ATOM 2861 C C . ASP A 1 360 ? 6.816 -24.078 -19.109 1 82.31 360 ASP A C 1
ATOM 2863 O O . ASP A 1 360 ? 6.52 -24.938 -18.281 1 82.31 360 ASP A O 1
ATOM 2867 N N . ASP A 1 361 ? 6.703 -24.25 -20.453 1 85.94 361 ASP A N 1
ATOM 2868 C CA . ASP A 1 361 ? 6.441 -25.562 -21.031 1 85.94 361 ASP A CA 1
ATOM 2869 C C . ASP A 1 361 ? 7.746 -26.297 -21.344 1 85.94 361 ASP A C 1
ATOM 2871 O O . ASP A 1 361 ? 8.602 -25.781 -22.062 1 85.94 361 ASP A O 1
ATOM 2875 N N . ILE A 1 362 ? 7.941 -27.422 -20.734 1 77.94 362 ILE A N 1
ATOM 2876 C CA . ILE A 1 362 ? 9.102 -28.266 -21.016 1 77.94 362 ILE A CA 1
ATOM 2877 C C . ILE A 1 362 ? 8.648 -29.531 -21.734 1 77.94 362 ILE A C 1
ATOM 2879 O O . ILE A 1 362 ? 7.797 -30.266 -21.234 1 77.94 362 ILE A O 1
ATOM 2883 N N . VAL A 1 363 ? 9.141 -29.719 -22.938 1 81.31 363 VAL A N 1
ATOM 2884 C CA . VAL A 1 363 ? 8.805 -30.891 -23.734 1 81.31 363 VAL A CA 1
ATOM 2885 C C . VAL A 1 363 ? 10.016 -31.812 -23.828 1 81.31 363 VAL A C 1
ATOM 2887 O O . VAL A 1 363 ? 11.102 -31.391 -24.219 1 81.31 363 VAL A O 1
ATOM 2890 N N . ASP A 1 364 ? 9.859 -33.031 -23.266 1 73.94 364 ASP A N 1
ATOM 2891 C CA . ASP A 1 364 ? 10.93 -34.031 -23.281 1 73.94 364 ASP A CA 1
ATOM 2892 C C . ASP A 1 364 ? 10.562 -35.188 -24.188 1 73.94 364 ASP A C 1
ATOM 2894 O O . ASP A 1 364 ? 9.422 -35.656 -24.188 1 73.94 364 ASP A O 1
ATOM 2898 N N . GLN A 1 365 ? 11.492 -35.625 -25.031 1 74.44 365 GLN A N 1
ATOM 2899 C CA . GLN A 1 365 ? 11.266 -36.812 -25.859 1 74.44 365 GLN A CA 1
ATOM 2900 C C . GLN A 1 365 ? 11.328 -38.094 -25.047 1 74.44 365 GLN A C 1
ATOM 2902 O O . GLN A 1 365 ? 12.219 -38.25 -24.203 1 74.44 365 GLN A O 1
ATOM 2907 N N . VAL A 1 366 ? 10.289 -38.906 -25.109 1 73.19 366 VAL A N 1
ATOM 2908 C CA . VAL A 1 366 ? 10.234 -40.156 -24.391 1 73.19 366 VAL A CA 1
ATOM 2909 C C . VAL A 1 366 ? 10.695 -41.281 -25.312 1 73.19 366 VAL A C 1
ATOM 2911 O O . VAL A 1 366 ? 10.18 -41.438 -26.438 1 73.19 366 VAL A O 1
ATOM 2914 N N . SER A 1 367 ? 11.898 -41.812 -25.156 1 64.88 367 SER A N 1
ATOM 2915 C CA . SER A 1 367 ? 12.336 -42.938 -25.953 1 64.88 367 SER A CA 1
ATOM 2916 C C . SER A 1 367 ? 11.703 -44.25 -25.438 1 64.88 367 SER A C 1
ATOM 2918 O O . SER A 1 367 ? 11.914 -44.625 -24.297 1 64.88 367 SER A O 1
ATOM 2920 N N . LEU A 1 368 ? 10.828 -44.656 -26.203 1 59.91 368 LEU A N 1
ATOM 2921 C CA . LEU A 1 368 ? 10.203 -45.938 -25.828 1 59.91 368 LEU A CA 1
ATOM 2922 C C . LEU A 1 368 ? 10.945 -47.094 -26.453 1 59.91 368 LEU A C 1
ATOM 2924 O O . LEU A 1 368 ? 10.672 -48.25 -26.125 1 59.91 368 LEU A O 1
ATOM 2928 N N . ASN A 1 369 ? 11.844 -46.719 -27.562 1 54.75 369 ASN A N 1
ATOM 2929 C CA . ASN A 1 369 ? 12.562 -47.812 -28.25 1 54.75 369 ASN A CA 1
ATOM 2930 C C . ASN A 1 369 ? 13.742 -48.312 -27.422 1 54.75 369 ASN A C 1
ATOM 2932 O O . ASN A 1 369 ? 14.648 -47.531 -27.094 1 54.75 369 ASN A O 1
ATOM 2936 N N . MET A 1 370 ? 13.57 -49.156 -26.656 1 52.41 370 MET A N 1
ATOM 2937 C CA . MET A 1 370 ? 14.641 -49.656 -25.781 1 52.41 370 MET A CA 1
ATOM 2938 C C . MET A 1 370 ? 15.617 -50.5 -26.562 1 52.41 370 MET A C 1
ATOM 2940 O O . MET A 1 370 ? 15.383 -51.719 -26.75 1 52.41 370 MET A O 1
ATOM 2944 N N . GLU A 1 371 ? 16.25 -49.875 -27.656 1 54.72 371 GLU A N 1
ATOM 2945 C CA . GLU A 1 371 ? 17.25 -50.75 -28.203 1 54.72 371 GLU A CA 1
ATOM 2946 C C . GLU A 1 371 ? 18.156 -51.312 -27.109 1 54.72 371 GLU A C 1
ATOM 2948 O O . GLU A 1 371 ? 18.609 -50.594 -26.234 1 54.72 371 GLU A O 1
ATOM 2953 N N . ASN A 1 372 ? 18.156 -52.562 -26.953 1 60.34 372 ASN A N 1
ATOM 2954 C CA . ASN A 1 372 ? 18.875 -53.281 -25.922 1 60.34 372 ASN A CA 1
ATOM 2955 C C . ASN A 1 372 ? 20.359 -53.438 -26.281 1 60.34 372 ASN A C 1
ATOM 2957 O O . ASN A 1 372 ? 20.688 -53.875 -27.391 1 60.34 372 ASN A O 1
ATOM 2961 N N . ILE A 1 373 ? 21.25 -52.656 -25.672 1 72.75 373 ILE A N 1
ATOM 2962 C CA . ILE A 1 373 ? 22.688 -52.938 -25.797 1 72.75 373 ILE A CA 1
ATOM 2963 C C . ILE A 1 373 ? 23 -54.312 -25.172 1 72.75 373 ILE A C 1
ATOM 2965 O O . ILE A 1 373 ? 22.609 -54.562 -24.031 1 72.75 373 ILE A O 1
ATOM 2969 N N . ASP A 1 374 ? 23.469 -55.188 -26.016 1 80.38 374 ASP A N 1
ATOM 2970 C CA . ASP A 1 374 ? 23.938 -56.469 -25.469 1 80.38 374 ASP A CA 1
ATOM 2971 C C . ASP A 1 374 ? 25.312 -56.281 -24.812 1 80.38 374 ASP A C 1
ATOM 2973 O O . ASP A 1 374 ? 26.344 -56.406 -25.5 1 80.38 374 ASP A O 1
ATOM 2977 N N . TYR A 1 375 ? 25.422 -56.125 -23.531 1 87.88 375 TYR A N 1
ATOM 2978 C CA . TYR A 1 375 ? 26.641 -55.812 -22.797 1 87.88 375 TYR A CA 1
ATOM 2979 C C . TYR A 1 375 ? 27.562 -57.031 -22.719 1 87.88 375 TYR A C 1
ATOM 2981 O O . TYR A 1 375 ? 28.719 -56.938 -22.297 1 87.88 375 TYR A O 1
ATOM 2989 N N . THR A 1 376 ? 27.016 -58.188 -23.125 1 86.75 376 THR A N 1
ATOM 2990 C CA . THR A 1 376 ? 27.859 -59.375 -23.156 1 86.75 376 THR A CA 1
ATOM 2991 C C . THR A 1 376 ? 28.828 -59.312 -24.359 1 86.75 376 THR A C 1
ATOM 2993 O O . THR A 1 376 ? 29.875 -59.938 -24.344 1 86.75 376 THR A O 1
ATOM 2996 N N . ARG A 1 377 ? 28.438 -58.562 -25.344 1 87 377 ARG A N 1
ATOM 2997 C CA . ARG A 1 377 ? 29.25 -58.469 -26.547 1 87 377 ARG A CA 1
ATOM 2998 C C . ARG A 1 377 ? 29.828 -57.062 -26.719 1 87 377 ARG A C 1
ATOM 3000 O O . ARG A 1 377 ? 30.953 -56.906 -27.219 1 87 377 ARG A O 1
ATOM 3007 N N . ALA A 1 378 ? 29.078 -56.25 -26.328 1 87.25 378 ALA A N 1
ATOM 3008 C CA . ALA A 1 378 ? 29.5 -54.844 -26.516 1 87.25 378 ALA A CA 1
ATOM 3009 C C . ALA A 1 378 ? 30.453 -54.406 -25.406 1 87.25 378 ALA A C 1
ATOM 3011 O O . ALA A 1 378 ? 30.109 -54.5 -24.219 1 87.25 378 ALA A O 1
ATOM 3012 N N . LYS A 1 379 ? 31.641 -53.938 -25.734 1 89.62 379 LYS A N 1
ATOM 3013 C CA . LYS A 1 379 ? 32.625 -53.469 -24.75 1 89.62 379 LYS A CA 1
ATOM 3014 C C . LYS A 1 379 ? 32.594 -51.938 -24.641 1 89.62 379 LYS A C 1
ATOM 3016 O O . LYS A 1 379 ? 32.375 -51.25 -25.625 1 89.62 379 LYS A O 1
ATOM 3021 N N . GLY A 1 380 ? 32.75 -51.531 -23.406 1 89.06 380 GLY A N 1
ATOM 3022 C CA . GLY A 1 380 ? 32.781 -50.125 -23.172 1 89.06 380 GLY A CA 1
ATOM 3023 C C . GLY A 1 380 ? 34.094 -49.469 -23.531 1 89.06 380 GLY A C 1
ATOM 3024 O O . GLY A 1 380 ? 35.125 -49.812 -22.953 1 89.06 380 GLY A O 1
ATOM 3025 N N . ASN A 1 381 ? 34.031 -48.594 -24.5 1 90.31 381 ASN A N 1
ATOM 3026 C CA . ASN A 1 381 ? 35.25 -47.906 -24.938 1 90.31 381 ASN A CA 1
ATOM 3027 C C . ASN A 1 381 ? 35.188 -46.406 -24.609 1 90.31 381 ASN A C 1
ATOM 3029 O O . ASN A 1 381 ? 34.156 -45.781 -24.781 1 90.31 381 ASN A O 1
ATOM 3033 N N . LYS A 1 382 ? 36.281 -45.969 -24.031 1 92.69 382 LYS A N 1
ATOM 3034 C CA . LYS A 1 382 ? 36.375 -44.531 -23.734 1 92.69 382 LYS A CA 1
ATOM 3035 C C . LYS A 1 382 ? 36.469 -43.719 -25.031 1 92.69 382 LYS A C 1
ATOM 3037 O O . LYS A 1 382 ? 37.406 -43.875 -25.812 1 92.69 382 LYS A O 1
ATOM 3042 N N . ILE A 1 383 ? 35.562 -42.875 -25.203 1 91.75 383 ILE A N 1
ATOM 3043 C CA . ILE A 1 383 ? 35.531 -42.125 -26.469 1 91.75 383 ILE A CA 1
ATOM 3044 C C . ILE A 1 383 ? 35.969 -40.688 -26.234 1 91.75 383 ILE A C 1
ATOM 3046 O O . ILE A 1 383 ? 36.438 -40.031 -27.172 1 91.75 383 ILE A O 1
ATOM 3050 N N . SER A 1 384 ? 35.719 -40.156 -25.125 1 91.69 384 SER A N 1
ATOM 3051 C CA . SER A 1 384 ? 36.125 -38.781 -24.828 1 91.69 384 SER A CA 1
ATOM 3052 C C . SER A 1 384 ? 36.312 -38.562 -23.328 1 91.69 384 SER A C 1
ATOM 3054 O O . SER A 1 384 ? 35.938 -39.406 -22.531 1 91.69 384 SER A O 1
ATOM 3056 N N . GLU A 1 385 ? 37 -37.531 -22.969 1 93.94 385 GLU A N 1
ATOM 3057 C CA . GLU A 1 385 ? 37.219 -37.094 -21.578 1 93.94 385 GLU A CA 1
ATOM 3058 C C . GLU A 1 385 ? 37.438 -35.594 -21.5 1 93.94 385 GLU A C 1
ATOM 3060 O O . GLU A 1 385 ? 38.094 -35 -22.344 1 93.94 385 GLU A O 1
ATOM 3065 N N . PHE A 1 386 ? 36.781 -35 -20.609 1 93.94 386 PHE A N 1
ATOM 3066 C CA . PHE A 1 386 ? 37.031 -33.594 -20.344 1 93.94 386 PHE A CA 1
ATOM 3067 C C . PHE A 1 386 ? 37.312 -33.375 -18.859 1 93.94 386 PHE A C 1
ATOM 3069 O O . PHE A 1 386 ? 37 -34.25 -18.031 1 93.94 386 PHE A O 1
ATOM 3076 N N . LYS A 1 387 ? 37.969 -32.281 -18.531 1 93.31 387 LYS A N 1
ATOM 3077 C CA . LYS A 1 387 ? 38.344 -31.984 -17.141 1 93.31 387 LYS A CA 1
ATOM 3078 C C . LYS A 1 387 ? 37.969 -30.562 -16.766 1 93.31 387 LYS A C 1
ATOM 3080 O O . LYS A 1 387 ? 38.125 -29.625 -17.547 1 93.31 387 LYS A O 1
ATOM 3085 N N . ILE A 1 388 ? 37.312 -30.516 -15.711 1 91.44 388 ILE A N 1
ATOM 3086 C CA . ILE A 1 388 ? 37.062 -29.219 -15.094 1 91.44 388 ILE A CA 1
ATOM 3087 C C . ILE A 1 388 ? 38 -29.031 -13.898 1 91.44 388 ILE A C 1
ATOM 3089 O O . ILE A 1 388 ? 37.781 -29.594 -12.828 1 91.44 388 ILE A O 1
ATOM 3093 N N . ALA A 1 389 ? 38.906 -28.188 -14.039 1 88.5 389 ALA A N 1
ATOM 3094 C CA . ALA A 1 389 ? 40 -28.047 -13.086 1 88.5 389 ALA A CA 1
ATOM 3095 C C . ALA A 1 389 ? 39.5 -27.562 -11.727 1 88.5 389 ALA A C 1
ATOM 3097 O O . ALA A 1 389 ? 38.625 -26.719 -11.656 1 88.5 389 ALA A O 1
ATOM 3098 N N . GLY A 1 390 ? 40.062 -28.156 -10.719 1 88.06 390 GLY A N 1
ATOM 3099 C CA . GLY A 1 390 ? 39.812 -27.703 -9.359 1 88.06 390 GLY A CA 1
ATOM 3100 C C . GLY A 1 390 ? 38.469 -28.172 -8.812 1 88.06 390 GLY A C 1
ATOM 3101 O O . GLY A 1 390 ? 37.906 -27.547 -7.93 1 88.06 390 GLY A O 1
ATOM 3102 N N . THR A 1 391 ? 37.906 -29.125 -9.43 1 91.88 391 THR A N 1
ATOM 3103 C CA . THR A 1 391 ? 36.594 -29.594 -8.984 1 91.88 391 THR A CA 1
ATOM 3104 C C . THR A 1 391 ? 36.688 -31.016 -8.445 1 91.88 391 THR A C 1
ATOM 3106 O O . THR A 1 391 ? 37.625 -31.75 -8.773 1 91.88 391 THR A O 1
ATOM 3109 N N . TYR A 1 392 ? 35.875 -31.297 -7.457 1 93.31 392 TYR A N 1
ATOM 3110 C CA . TYR A 1 392 ? 35.625 -32.625 -6.949 1 93.31 392 TYR A CA 1
ATOM 3111 C C . TYR A 1 392 ? 34.156 -33.031 -7.211 1 93.31 392 TYR A C 1
ATOM 3113 O O . TYR A 1 392 ? 33.281 -32.781 -6.383 1 93.31 392 TYR A O 1
ATOM 3121 N N . ILE A 1 393 ? 34 -33.719 -8.336 1 93.06 393 ILE A N 1
ATOM 3122 C CA . ILE A 1 393 ? 32.625 -34 -8.82 1 93.06 393 ILE A CA 1
ATOM 3123 C C . ILE A 1 393 ? 32.094 -35.25 -8.141 1 93.06 393 ILE A C 1
ATOM 3125 O O . ILE A 1 393 ? 32.562 -36.375 -8.391 1 93.06 393 ILE A O 1
ATOM 3129 N N . MET A 1 394 ? 31.078 -35.062 -7.324 1 92.81 394 MET A N 1
ATOM 3130 C CA . MET A 1 394 ? 30.531 -36.188 -6.566 1 92.81 394 MET A CA 1
ATOM 3131 C C . MET A 1 394 ? 29.188 -36.625 -7.145 1 92.81 394 MET A C 1
ATOM 3133 O O . MET A 1 394 ? 28.719 -37.719 -6.84 1 92.81 394 MET A O 1
ATOM 3137 N N . GLY A 1 395 ? 28.609 -35.812 -7.945 1 92.19 395 GLY A N 1
ATOM 3138 C CA . GLY A 1 395 ? 27.312 -36.125 -8.547 1 92.19 395 GLY A CA 1
ATOM 3139 C C . GLY A 1 395 ? 27.172 -35.562 -9.953 1 92.19 395 GLY A C 1
ATOM 3140 O O . GLY A 1 395 ? 27.719 -34.5 -10.266 1 92.19 395 GLY A O 1
ATOM 3141 N N . VAL A 1 396 ? 26.406 -36.344 -10.766 1 91.75 396 VAL A N 1
ATOM 3142 C CA . VAL A 1 396 ? 26.156 -35.906 -12.141 1 91.75 396 VAL A CA 1
ATOM 3143 C C . VAL A 1 396 ? 24.734 -36.281 -12.555 1 91.75 396 VAL A C 1
ATOM 3145 O O . VAL A 1 396 ? 24.234 -37.344 -12.172 1 91.75 396 VAL A O 1
ATOM 3148 N N . SER A 1 397 ? 24.094 -35.375 -13.164 1 90.94 397 SER A N 1
ATOM 3149 C CA . SER A 1 397 ? 22.781 -35.656 -13.742 1 90.94 397 SER A CA 1
ATOM 3150 C C . SER A 1 397 ? 22.594 -34.906 -15.055 1 90.94 397 SER A C 1
ATOM 3152 O O . SER A 1 397 ? 23.297 -33.906 -15.32 1 90.94 397 SER A O 1
ATOM 3154 N N . PHE A 1 398 ? 21.734 -35.406 -15.867 1 88.44 398 PHE A N 1
ATOM 3155 C CA . PHE A 1 398 ? 21.406 -34.75 -17.125 1 88.44 398 PHE A CA 1
ATOM 3156 C C . PHE A 1 398 ? 20.109 -33.938 -17.016 1 88.44 398 PHE A C 1
ATOM 3158 O O . PHE A 1 398 ? 19.156 -34.406 -16.391 1 88.44 398 PHE A O 1
ATOM 3165 N N . LEU A 1 399 ? 20.219 -32.875 -17.641 1 81.81 399 LEU A N 1
ATOM 3166 C CA . LEU A 1 399 ? 18.984 -32.125 -17.797 1 81.81 399 LEU A CA 1
ATOM 3167 C C . LEU A 1 399 ? 18.25 -32.531 -19.062 1 81.81 399 LEU A C 1
ATOM 3169 O O . LEU A 1 399 ? 18.781 -33.312 -19.891 1 81.81 399 LEU A O 1
ATOM 3173 N N . GLY A 1 400 ? 16.984 -32.094 -19.172 1 71.62 400 GLY A N 1
ATOM 3174 C CA . GLY A 1 400 ? 16.172 -32.438 -20.328 1 71.62 400 GLY A CA 1
ATOM 3175 C C . GLY A 1 400 ? 16.812 -32.062 -21.656 1 71.62 400 GLY A C 1
ATOM 3176 O O . GLY A 1 400 ? 16.609 -32.719 -22.656 1 71.62 400 GLY A O 1
ATOM 3177 N N . ASN A 1 401 ? 17.594 -31.062 -21.609 1 72.38 401 ASN A N 1
ATOM 3178 C CA . ASN A 1 401 ? 18.219 -30.578 -22.844 1 72.38 401 ASN A CA 1
ATOM 3179 C C . ASN A 1 401 ? 19.531 -31.312 -23.141 1 72.38 401 ASN A C 1
ATOM 3181 O O . ASN A 1 401 ? 20.219 -30.984 -24.109 1 72.38 401 ASN A O 1
ATOM 3185 N N . GLY A 1 402 ? 19.922 -32.188 -22.328 1 78.25 402 GLY A N 1
ATOM 3186 C CA . GLY A 1 402 ? 21.109 -33 -22.562 1 78.25 402 GLY A CA 1
ATOM 3187 C C . GLY A 1 402 ? 22.344 -32.438 -21.859 1 78.25 402 GLY A C 1
ATOM 3188 O O . GLY A 1 402 ? 23.391 -33.094 -21.844 1 78.25 402 GLY A O 1
ATOM 3189 N N . ASN A 1 403 ? 22.219 -31.297 -21.25 1 86.88 403 ASN A N 1
ATOM 3190 C CA . ASN A 1 403 ? 23.344 -30.734 -20.516 1 86.88 403 ASN A CA 1
ATOM 3191 C C . ASN A 1 403 ? 23.578 -31.453 -19.188 1 86.88 403 ASN A C 1
ATOM 3193 O O . ASN A 1 403 ? 22.688 -32.125 -18.688 1 86.88 403 ASN A O 1
ATOM 3197 N N . LEU A 1 404 ? 24.812 -31.25 -18.719 1 90.38 404 LEU A N 1
ATOM 3198 C CA . LEU A 1 404 ? 25.203 -31.906 -17.484 1 90.38 404 LEU A CA 1
ATOM 3199 C C . LEU A 1 404 ? 25.109 -30.953 -16.297 1 90.38 404 LEU A C 1
ATOM 3201 O O . LEU A 1 404 ? 25.453 -29.766 -16.438 1 90.38 404 LEU A O 1
ATOM 3205 N N . PHE A 1 405 ? 24.609 -31.438 -15.328 1 91.88 405 PHE A N 1
ATOM 3206 C CA . PHE A 1 405 ? 24.609 -30.734 -14.047 1 91.88 405 PHE A CA 1
ATOM 3207 C C . PHE A 1 405 ? 25.5 -31.469 -13.047 1 91.88 405 PHE A C 1
ATOM 3209 O O . PHE A 1 405 ? 25.266 -32.656 -12.758 1 91.88 405 PHE A O 1
ATOM 3216 N N . LEU A 1 406 ? 26.531 -30.781 -12.516 1 93.44 406 LEU A N 1
ATOM 3217 C CA . LEU A 1 406 ? 27.562 -31.422 -11.695 1 93.44 406 LEU A CA 1
ATOM 3218 C C . LEU A 1 406 ? 27.531 -30.875 -10.273 1 93.44 406 LEU A C 1
ATOM 3220 O O . LEU A 1 406 ? 27.328 -29.672 -10.062 1 93.44 406 LEU A O 1
ATOM 3224 N N . ALA A 1 407 ? 27.734 -31.75 -9.344 1 93.88 407 ALA A N 1
ATOM 3225 C CA . ALA A 1 407 ? 27.891 -31.359 -7.945 1 93.88 407 ALA A CA 1
ATOM 3226 C C . ALA A 1 407 ? 29.359 -31.312 -7.551 1 93.88 407 ALA A C 1
ATOM 3228 O O . ALA A 1 407 ? 30.016 -32.344 -7.457 1 93.88 407 ALA A O 1
ATOM 3229 N N . ASP A 1 408 ? 29.859 -30.156 -7.352 1 93.69 408 ASP A N 1
ATOM 3230 C CA . ASP A 1 408 ? 31.234 -29.969 -6.902 1 93.69 408 ASP A CA 1
ATOM 3231 C C . ASP A 1 408 ? 31.312 -29.906 -5.383 1 93.69 408 ASP A C 1
ATOM 3233 O O . ASP A 1 408 ? 31.062 -28.844 -4.793 1 93.69 408 ASP A O 1
ATOM 3237 N N . ASN A 1 409 ? 31.766 -30.953 -4.812 1 93.94 409 ASN A N 1
ATOM 3238 C CA . ASN A 1 409 ? 31.75 -31.094 -3.359 1 93.94 409 ASN A CA 1
ATOM 3239 C C . ASN A 1 409 ? 32.719 -30.109 -2.695 1 93.94 409 ASN A C 1
ATOM 3241 O O . ASN A 1 409 ? 32.312 -29.391 -1.771 1 93.94 409 ASN A O 1
ATOM 3245 N N . VAL A 1 410 ? 33.844 -30 -3.127 1 91.69 410 VAL A N 1
ATOM 3246 C CA . VAL A 1 410 ? 34.875 -29.172 -2.5 1 91.69 410 VAL A CA 1
ATOM 3247 C C . VAL A 1 410 ? 34.594 -27.703 -2.805 1 91.69 410 VAL A C 1
ATOM 3249 O O . VAL A 1 410 ? 34.75 -26.844 -1.935 1 91.69 410 VAL A O 1
ATOM 3252 N N . GLY A 1 411 ? 34.188 -27.438 -4.012 1 91.88 411 GLY A N 1
ATOM 3253 C CA . GLY A 1 411 ? 33.906 -26.062 -4.41 1 91.88 411 GLY A CA 1
ATOM 3254 C C . GLY A 1 411 ? 32.594 -25.547 -3.871 1 91.88 411 GLY A C 1
ATOM 3255 O O . GLY A 1 411 ? 32.281 -24.344 -3.971 1 91.88 411 GLY A O 1
ATOM 3256 N N . LYS A 1 412 ? 31.875 -26.359 -3.268 1 93.25 412 LYS A N 1
ATOM 3257 C CA . LYS A 1 412 ? 30.562 -26 -2.738 1 93.25 412 LYS A CA 1
ATOM 3258 C C . LYS A 1 412 ? 29.719 -25.266 -3.783 1 93.25 412 LYS A C 1
ATOM 3260 O O . LYS A 1 412 ? 29.203 -24.172 -3.516 1 93.25 412 LYS A O 1
ATOM 3265 N N . ARG A 1 413 ? 29.609 -25.828 -4.918 1 93.56 413 ARG A N 1
ATOM 3266 C CA . ARG A 1 413 ? 28.859 -25.219 -6.016 1 93.56 413 ARG A CA 1
ATOM 3267 C C . ARG A 1 413 ? 28.312 -26.297 -6.961 1 93.56 413 ARG A C 1
ATOM 3269 O O . ARG A 1 413 ? 28.734 -27.453 -6.891 1 93.56 413 ARG A O 1
ATOM 3276 N N . CYS A 1 414 ? 27.344 -25.906 -7.727 1 92.62 414 CYS A N 1
ATOM 3277 C CA . CYS A 1 414 ? 26.844 -26.703 -8.836 1 92.62 414 CYS A CA 1
ATOM 3278 C C . CYS A 1 414 ? 27.25 -26.094 -10.172 1 92.62 414 CYS A C 1
ATOM 3280 O O . CYS A 1 414 ? 27.312 -24.875 -10.32 1 92.62 414 CYS A O 1
ATOM 3282 N N . ILE A 1 415 ? 27.625 -27 -11.047 1 93.25 415 ILE A N 1
ATOM 3283 C CA . ILE A 1 415 ? 28.109 -26.531 -12.344 1 93.25 415 ILE A CA 1
ATOM 3284 C C . ILE A 1 415 ? 27.219 -27.078 -13.453 1 93.25 415 ILE A C 1
ATOM 3286 O O . ILE A 1 415 ? 26.984 -28.297 -13.531 1 93.25 415 ILE A O 1
ATOM 3290 N N . LEU A 1 416 ? 26.703 -26.188 -14.242 1 92.38 416 LEU A N 1
ATOM 3291 C CA . LEU A 1 416 ? 26.031 -26.562 -15.477 1 92.38 416 LEU A CA 1
ATOM 3292 C C . LEU A 1 416 ? 27 -26.531 -16.656 1 92.38 416 LEU A C 1
ATOM 3294 O O . LEU A 1 416 ? 27.672 -25.531 -16.891 1 92.38 416 LEU A O 1
ATOM 3298 N N . CYS A 1 417 ? 27.172 -27.703 -17.297 1 91.81 417 CYS A N 1
ATOM 3299 C CA . CYS A 1 417 ? 28.078 -27.75 -18.438 1 91.81 417 CYS A CA 1
ATOM 3300 C C . CYS A 1 417 ? 27.5 -28.609 -19.562 1 91.81 417 CYS A C 1
ATOM 3302 O O . CYS A 1 417 ? 26.531 -29.344 -19.344 1 91.81 417 CYS A O 1
ATOM 3304 N N . ASP A 1 418 ? 28 -28.453 -20.734 1 89.69 418 ASP A N 1
ATOM 3305 C CA . ASP A 1 418 ? 27.594 -29.328 -21.844 1 89.69 418 ASP A CA 1
ATOM 3306 C C . ASP A 1 418 ? 28.359 -30.641 -21.828 1 89.69 418 ASP A C 1
ATOM 3308 O O . ASP A 1 418 ? 29.156 -30.891 -20.922 1 89.69 418 ASP A O 1
ATOM 3312 N N . THR A 1 419 ? 28.047 -31.547 -22.75 1 87.88 419 THR A N 1
ATOM 3313 C CA . THR A 1 419 ? 28.609 -32.906 -22.734 1 87.88 419 THR A CA 1
ATOM 3314 C C . THR A 1 419 ? 30.078 -32.875 -23.094 1 87.88 419 THR A C 1
ATOM 3316 O O . THR A 1 419 ? 30.781 -33.875 -22.984 1 87.88 419 THR A O 1
ATOM 3319 N N . ASN A 1 420 ? 30.641 -31.641 -23.422 1 87.12 420 ASN A N 1
ATOM 3320 C CA . ASN A 1 420 ? 32.062 -31.484 -23.719 1 87.12 420 ASN A CA 1
ATOM 3321 C C . ASN A 1 420 ? 32.781 -30.812 -22.562 1 87.12 420 ASN A C 1
ATOM 3323 O O . ASN A 1 420 ? 34 -30.594 -22.656 1 87.12 420 ASN A O 1
ATOM 3327 N N . GLY A 1 421 ? 32.094 -30.5 -21.562 1 89.44 421 GLY A N 1
ATOM 3328 C CA . GLY A 1 421 ? 32.719 -29.953 -20.391 1 89.44 421 GLY A CA 1
ATOM 3329 C C . GLY A 1 421 ? 32.781 -28.422 -20.391 1 89.44 421 GLY A C 1
ATOM 3330 O O . GLY A 1 421 ? 33.406 -27.812 -19.531 1 89.44 421 GLY A O 1
ATOM 3331 N N . VAL A 1 422 ? 32.062 -27.828 -21.312 1 92.5 422 VAL A N 1
ATOM 3332 C CA . VAL A 1 422 ? 32 -26.359 -21.344 1 92.5 422 VAL A CA 1
ATOM 3333 C C . VAL A 1 422 ? 31.031 -25.859 -20.281 1 92.5 422 VAL A C 1
ATOM 3335 O O . VAL A 1 422 ? 29.844 -26.188 -20.328 1 92.5 422 VAL A O 1
ATOM 3338 N N . ILE A 1 423 ? 31.578 -25.031 -19.406 1 93.5 423 ILE A N 1
ATOM 3339 C CA . ILE A 1 423 ? 30.766 -24.531 -18.297 1 93.5 423 ILE A CA 1
ATOM 3340 C C . ILE A 1 423 ? 29.797 -23.469 -18.797 1 93.5 423 ILE A C 1
ATOM 3342 O O . ILE A 1 423 ? 30.188 -22.516 -19.469 1 93.5 423 ILE A O 1
ATOM 3346 N N . LEU A 1 424 ? 28.594 -23.641 -18.516 1 91.25 424 LEU A N 1
ATOM 3347 C CA . LEU A 1 424 ? 27.547 -22.703 -18.922 1 91.25 424 LEU A CA 1
ATOM 3348 C C . LEU A 1 424 ? 27.156 -21.797 -17.75 1 91.25 424 LEU A C 1
ATOM 3350 O O . LEU A 1 424 ? 26.938 -20.594 -17.938 1 91.25 424 LEU A O 1
ATOM 3354 N N . GLN A 1 425 ? 27.016 -22.391 -16.625 1 91.81 425 GLN A N 1
ATOM 3355 C CA . GLN A 1 425 ? 26.594 -21.641 -15.438 1 91.81 425 GLN A CA 1
ATOM 3356 C C . GLN A 1 425 ? 27.125 -22.297 -14.164 1 91.81 425 GLN A C 1
ATOM 3358 O O . GLN A 1 425 ? 27.312 -23.516 -14.117 1 91.81 425 GLN A O 1
ATOM 3363 N N . GLU A 1 426 ? 27.438 -21.453 -13.148 1 91.81 426 GLU A N 1
ATOM 3364 C CA . GLU A 1 426 ? 27.844 -21.938 -11.836 1 91.81 426 GLU A CA 1
ATOM 3365 C C . GLU A 1 426 ? 26.969 -21.344 -10.734 1 91.81 426 GLU A C 1
ATOM 3367 O O . GLU A 1 426 ? 26.594 -20.172 -10.797 1 91.81 426 GLU A O 1
ATOM 3372 N N . THR A 1 427 ? 26.562 -22.172 -9.883 1 89.94 427 THR A N 1
ATOM 3373 C CA . THR A 1 427 ? 25.766 -21.719 -8.75 1 89.94 427 THR A CA 1
ATOM 3374 C C . THR A 1 427 ? 26.438 -22.094 -7.43 1 89.94 427 THR A C 1
ATOM 3376 O O . THR A 1 427 ? 26.688 -23.266 -7.168 1 89.94 427 THR A O 1
ATOM 3379 N N . ARG A 1 428 ? 26.625 -21.062 -6.531 1 90 428 ARG A N 1
ATOM 3380 C CA . ARG A 1 428 ? 27.25 -21.312 -5.238 1 90 428 ARG A CA 1
ATOM 3381 C C . ARG A 1 428 ? 26.234 -21.797 -4.219 1 90 428 ARG A C 1
ATOM 3383 O O . ARG A 1 428 ? 25.094 -21.328 -4.207 1 90 428 ARG A O 1
ATOM 3390 N N . LEU A 1 429 ? 26.688 -22.75 -3.473 1 90.25 429 LEU A N 1
ATOM 3391 C CA . LEU A 1 429 ? 25.828 -23.312 -2.439 1 90.25 429 LEU A CA 1
ATOM 3392 C C . LEU A 1 429 ? 26.391 -23.047 -1.051 1 90.25 429 LEU A C 1
ATOM 3394 O O . LEU A 1 429 ? 27.562 -22.703 -0.912 1 90.25 429 LEU A O 1
ATOM 3398 N N . LEU A 1 430 ? 25.531 -23.156 0.008 1 84.19 430 LEU A N 1
ATOM 3399 C CA . LEU A 1 430 ? 25.953 -22.953 1.388 1 84.19 430 LEU A CA 1
ATOM 3400 C C . LEU A 1 430 ? 26.672 -24.203 1.919 1 84.19 430 LEU A C 1
ATOM 3402 O O . LEU A 1 430 ? 27.406 -24.125 2.906 1 84.19 430 LEU A O 1
ATOM 3406 N N . GLY A 1 431 ? 26.438 -25.344 1.267 1 91 431 GLY A N 1
ATOM 3407 C CA . GLY A 1 431 ? 27.047 -26.578 1.706 1 91 431 GLY A CA 1
ATOM 3408 C C . GLY A 1 431 ? 27.703 -27.359 0.577 1 91 431 GLY A C 1
ATOM 3409 O O . GLY A 1 431 ? 27.719 -26.906 -0.568 1 91 431 GLY A O 1
ATOM 3410 N N . SER A 1 432 ? 28.359 -28.484 0.985 1 93.69 432 SER A N 1
ATOM 3411 C CA . SER A 1 432 ? 29.031 -29.359 0.022 1 93.69 432 SER A CA 1
ATOM 3412 C C . SER A 1 432 ? 28.062 -30.359 -0.595 1 93.69 432 SER A C 1
ATOM 3414 O O . SER A 1 432 ? 27.578 -31.266 0.088 1 93.69 432 SER A O 1
ATOM 3416 N N . PRO A 1 433 ? 27.781 -30.234 -1.87 1 94.31 433 PRO A N 1
ATOM 3417 C CA . PRO A 1 433 ? 26.828 -31.156 -2.484 1 94.31 433 PRO A CA 1
ATOM 3418 C C . PRO A 1 433 ? 27.406 -32.531 -2.742 1 94.31 433 PRO A C 1
ATOM 3420 O O . PRO A 1 433 ? 28.625 -32.688 -2.924 1 94.31 433 PRO A O 1
ATOM 3423 N N . TRP A 1 434 ? 26.594 -33.594 -2.732 1 92.94 434 TRP A N 1
ATOM 3424 C CA . TRP A 1 434 ? 27.016 -34.969 -2.922 1 92.94 434 TRP A CA 1
ATOM 3425 C C . TRP A 1 434 ? 26.219 -35.625 -4.051 1 92.94 434 TRP A C 1
ATOM 3427 O O . TRP A 1 434 ? 26.656 -35.625 -5.207 1 92.94 434 TRP A O 1
ATOM 3437 N N . GLY A 1 435 ? 24.922 -36 -3.777 1 92.5 435 GLY A N 1
ATOM 3438 C CA . GLY A 1 435 ? 24.062 -36.594 -4.777 1 92.5 435 GLY A CA 1
ATOM 3439 C C . GLY A 1 435 ? 23.234 -35.594 -5.551 1 92.5 435 GLY A C 1
ATOM 3440 O O . GLY A 1 435 ? 22.859 -34.562 -5.023 1 92.5 435 GLY A O 1
ATOM 3441 N N . ILE A 1 436 ? 23.031 -35.969 -6.871 1 92.94 436 ILE A N 1
ATOM 3442 C CA . ILE A 1 436 ? 22.188 -35.125 -7.711 1 92.94 436 ILE A CA 1
ATOM 3443 C C . ILE A 1 436 ? 21.281 -36 -8.594 1 92.94 436 ILE A C 1
ATOM 3445 O O . ILE A 1 436 ? 21.703 -37.062 -9.055 1 92.94 436 ILE A O 1
ATOM 3449 N N . CYS A 1 437 ? 20.078 -35.562 -8.711 1 91.38 437 CYS A N 1
ATOM 3450 C CA . CYS A 1 437 ? 19.188 -36.219 -9.672 1 91.38 437 CYS A CA 1
ATOM 3451 C C . CYS A 1 437 ? 18.141 -35.219 -10.203 1 91.38 437 CYS A C 1
ATOM 3453 O O . CYS A 1 437 ? 17.953 -34.156 -9.641 1 91.38 437 CYS A O 1
ATOM 3455 N N . THR A 1 438 ? 17.703 -35.594 -11.32 1 85.5 438 THR A N 1
ATOM 3456 C CA . THR A 1 438 ? 16.641 -34.812 -11.906 1 85.5 438 THR A CA 1
ATOM 3457 C C . THR A 1 438 ? 15.297 -35.5 -11.789 1 85.5 438 THR A C 1
ATOM 3459 O O . THR A 1 438 ? 15.203 -36.719 -12.008 1 85.5 438 THR A O 1
ATOM 3462 N N . SER A 1 439 ? 14.391 -34.906 -11.227 1 78.62 439 SER A N 1
ATOM 3463 C CA . SER A 1 439 ? 13.008 -35.344 -11.164 1 78.62 439 SER A CA 1
ATOM 3464 C C . SER A 1 439 ? 12.062 -34.375 -11.852 1 78.62 439 SER A C 1
ATOM 3466 O O . SER A 1 439 ? 11.633 -33.406 -11.25 1 78.62 439 SER A O 1
ATOM 3468 N N . GLY A 1 440 ? 11.734 -34.781 -13.078 1 69.62 440 GLY A N 1
ATOM 3469 C CA . GLY A 1 440 ? 10.969 -33.781 -13.836 1 69.62 440 GLY A CA 1
ATOM 3470 C C . GLY A 1 440 ? 11.75 -32.531 -14.141 1 69.62 440 GLY A C 1
ATOM 3471 O O . GLY A 1 440 ? 12.844 -32.594 -14.711 1 69.62 440 GLY A O 1
ATOM 3472 N N . ILE A 1 441 ? 11.172 -31.359 -13.656 1 70.75 441 ILE A N 1
ATOM 3473 C CA . ILE A 1 441 ? 11.812 -30.078 -13.914 1 70.75 441 ILE A CA 1
ATOM 3474 C C . ILE A 1 441 ? 12.719 -29.703 -12.742 1 70.75 441 ILE A C 1
ATOM 3476 O O . ILE A 1 441 ? 13.484 -28.75 -12.82 1 70.75 441 ILE A O 1
ATOM 3480 N N . ASP A 1 442 ? 12.633 -30.562 -11.773 1 80.56 442 ASP A N 1
ATOM 3481 C CA . ASP A 1 442 ? 13.391 -30.219 -10.57 1 80.56 442 ASP A CA 1
ATOM 3482 C C . ASP A 1 442 ? 14.734 -30.938 -10.555 1 80.56 442 ASP A C 1
ATOM 3484 O O . ASP A 1 442 ? 14.852 -32.062 -11.062 1 80.56 442 ASP A O 1
ATOM 3488 N N . ILE A 1 443 ? 15.633 -30.219 -10.062 1 88.62 443 ILE A N 1
ATOM 3489 C CA . ILE A 1 443 ? 16.922 -30.828 -9.75 1 88.62 443 ILE A CA 1
ATOM 3490 C C . ILE A 1 443 ? 17.078 -30.969 -8.234 1 88.62 443 ILE A C 1
ATOM 3492 O O . ILE A 1 443 ? 16.875 -30 -7.492 1 88.62 443 ILE A O 1
ATOM 3496 N N . LEU A 1 444 ? 17.266 -32.156 -7.848 1 91.88 444 LEU A N 1
ATOM 3497 C CA . LEU A 1 444 ? 17.422 -32.406 -6.422 1 91.88 444 LEU A CA 1
ATOM 3498 C C . LEU A 1 444 ? 18.891 -32.625 -6.07 1 91.88 444 LEU A C 1
ATOM 3500 O O . LEU A 1 444 ? 19.609 -33.344 -6.801 1 91.88 444 LEU A O 1
ATOM 3504 N N . LEU A 1 445 ? 19.344 -31.969 -4.973 1 92.81 445 LEU A N 1
ATOM 3505 C CA . LEU A 1 445 ? 20.719 -32.062 -4.516 1 92.81 445 LEU A CA 1
ATOM 3506 C C . LEU A 1 445 ? 20.781 -32.344 -3.021 1 92.81 445 LEU A C 1
ATOM 3508 O O . LEU A 1 445 ? 20.031 -31.75 -2.24 1 92.81 445 LEU A O 1
ATOM 3512 N N . THR A 1 446 ? 21.688 -33.281 -2.643 1 93.62 446 THR A N 1
ATOM 3513 C CA . THR A 1 446 ? 21.844 -33.562 -1.221 1 93.62 446 THR A CA 1
ATOM 3514 C C . THR A 1 446 ? 23.016 -32.812 -0.633 1 93.62 446 THR A C 1
ATOM 3516 O O . THR A 1 446 ? 24.062 -32.656 -1.28 1 93.62 446 THR A O 1
ATOM 3519 N N . LEU A 1 447 ? 22.828 -32.312 0.554 1 93.69 447 LEU A N 1
ATOM 3520 C CA . LEU A 1 447 ? 23.875 -31.703 1.38 1 93.69 447 LEU A CA 1
ATOM 3521 C C . LEU A 1 447 ? 24.047 -32.469 2.678 1 93.69 447 LEU A C 1
ATOM 3523 O O . LEU A 1 447 ? 23.453 -32.156 3.701 1 93.69 447 LEU A O 1
ATOM 3527 N N . PRO A 1 448 ? 24.953 -33.438 2.643 1 91.31 448 PRO A N 1
ATOM 3528 C CA . PRO A 1 448 ? 25.047 -34.344 3.781 1 91.31 448 PRO A CA 1
ATOM 3529 C C . PRO A 1 448 ? 25.406 -33.656 5.086 1 91.31 448 PRO A C 1
ATOM 3531 O O . PRO A 1 448 ? 24.812 -33.938 6.129 1 91.31 448 PRO A O 1
ATOM 3534 N N . ASN A 1 449 ? 26.297 -32.719 5.051 1 90.69 449 ASN A N 1
ATOM 3535 C CA . ASN A 1 449 ? 26.734 -32.062 6.273 1 90.69 449 ASN A CA 1
ATOM 3536 C C . ASN A 1 449 ? 25.625 -31.156 6.828 1 90.69 449 ASN A C 1
ATOM 3538 O O . ASN A 1 449 ? 25.5 -31 8.047 1 90.69 449 ASN A O 1
ATOM 3542 N N . GLU A 1 450 ? 24.906 -30.578 5.945 1 91.56 450 GLU A N 1
ATOM 3543 C CA . GLU A 1 450 ? 23.812 -29.688 6.348 1 91.56 450 GLU A CA 1
ATOM 3544 C C . GLU A 1 450 ? 22.531 -30.469 6.602 1 91.56 450 GLU A C 1
ATOM 3546 O O . GLU A 1 450 ? 21.531 -29.906 7.051 1 91.56 450 GLU A O 1
ATOM 3551 N N . LYS A 1 451 ? 22.547 -31.703 6.348 1 89.94 451 LYS A N 1
ATOM 3552 C CA . LYS A 1 451 ? 21.375 -32.562 6.508 1 89.94 451 LYS A CA 1
ATOM 3553 C C . LYS A 1 451 ? 20.156 -31.969 5.82 1 89.94 451 LYS A C 1
ATOM 3555 O O . LYS A 1 451 ? 19.094 -31.828 6.438 1 89.94 451 LYS A O 1
ATOM 3560 N N . SER A 1 452 ? 20.359 -31.75 4.551 1 92.62 452 SER A N 1
ATOM 3561 C CA . SER A 1 452 ? 19.281 -31.141 3.797 1 92.62 452 SER A CA 1
ATOM 3562 C C . SER A 1 452 ? 19.312 -31.562 2.332 1 92.62 452 SER A C 1
ATOM 3564 O O . SER A 1 452 ? 20.344 -32.031 1.843 1 92.62 452 SER A O 1
ATOM 3566 N N . ILE A 1 453 ? 18.125 -31.422 1.7 1 92.31 453 ILE A N 1
ATOM 3567 C CA . ILE A 1 453 ? 17.984 -31.609 0.261 1 92.31 453 ILE A CA 1
ATOM 3568 C C . ILE A 1 453 ? 17.547 -30.297 -0.392 1 92.31 453 ILE A C 1
ATOM 3570 O O . ILE A 1 453 ? 16.562 -29.688 0.039 1 92.31 453 ILE A O 1
ATOM 3574 N N . LEU A 1 454 ? 18.328 -29.984 -1.35 1 92.06 454 LEU A N 1
ATOM 3575 C CA . LEU A 1 454 ? 17.984 -28.766 -2.076 1 92.06 454 LEU A CA 1
ATOM 3576 C C . LEU A 1 454 ? 17.219 -29.078 -3.35 1 92.06 454 LEU A C 1
ATOM 3578 O O . LEU A 1 454 ? 17.547 -30.047 -4.055 1 92.06 454 LEU A O 1
ATOM 3582 N N . LYS A 1 455 ? 16.219 -28.328 -3.545 1 89.31 455 LYS A N 1
ATOM 3583 C CA . LYS A 1 455 ? 15.469 -28.391 -4.797 1 89.31 455 LYS A CA 1
ATOM 3584 C C . LYS A 1 455 ? 15.727 -27.156 -5.656 1 89.31 455 LYS A C 1
ATOM 3586 O O . LYS A 1 455 ? 15.5 -26.016 -5.215 1 89.31 455 LYS A O 1
ATOM 3591 N N . PHE A 1 456 ? 16.219 -27.5 -6.902 1 85.62 456 PHE A N 1
ATOM 3592 C CA . PHE A 1 456 ? 16.531 -26.422 -7.852 1 85.62 456 PHE A CA 1
ATOM 3593 C C . PHE A 1 456 ? 15.547 -26.453 -9.016 1 85.62 456 PHE A C 1
ATOM 3595 O O . PHE A 1 456 ? 15.086 -27.516 -9.43 1 85.62 456 PHE A O 1
ATOM 3602 N N . ASP A 1 457 ? 15.352 -25.234 -9.516 1 77.19 457 ASP A N 1
ATOM 3603 C CA . ASP A 1 457 ? 14.633 -25.125 -10.773 1 77.19 457 ASP A CA 1
ATOM 3604 C C . ASP A 1 457 ? 15.562 -25.344 -11.961 1 77.19 457 ASP A C 1
ATOM 3606 O O . ASP A 1 457 ? 16.656 -24.781 -12.016 1 77.19 457 ASP A O 1
ATOM 3610 N N . SER A 1 458 ? 15.188 -26.234 -12.836 1 75.56 458 SER A N 1
ATOM 3611 C CA . SER A 1 458 ? 16.062 -26.609 -13.945 1 75.56 458 SER A CA 1
ATOM 3612 C C . SER A 1 458 ? 16.156 -25.484 -14.977 1 75.56 458 SER A C 1
ATOM 3614 O O . SER A 1 458 ? 17.031 -25.5 -15.844 1 75.56 458 SER A O 1
ATOM 3616 N N . THR A 1 459 ? 15.289 -24.516 -14.859 1 70.56 459 THR A N 1
ATOM 3617 C CA . THR A 1 459 ? 15.32 -23.438 -15.836 1 70.56 459 THR A CA 1
ATOM 3618 C C . THR A 1 459 ? 16.078 -22.219 -15.281 1 70.56 459 THR A C 1
ATOM 3620 O O . THR A 1 459 ? 16.953 -21.688 -15.945 1 70.56 459 THR A O 1
ATOM 3623 N N . SER A 1 460 ? 15.797 -21.906 -14.047 1 71.12 460 SER A N 1
ATOM 3624 C CA . SER A 1 460 ? 16.406 -20.719 -13.461 1 71.12 460 SER A CA 1
ATOM 3625 C C . SER A 1 460 ? 17.656 -21.062 -12.672 1 71.12 460 SER A C 1
ATOM 3627 O O . SER A 1 460 ? 18.484 -20.203 -12.383 1 71.12 460 SER A O 1
ATOM 3629 N N . PHE A 1 461 ? 17.781 -22.375 -12.289 1 78 461 PHE A N 1
ATOM 3630 C CA . PHE A 1 461 ? 18.891 -22.891 -11.484 1 78 461 PHE A CA 1
ATOM 3631 C C . PHE A 1 461 ? 18.953 -22.188 -10.141 1 78 461 PHE A C 1
ATOM 3633 O O . PHE A 1 461 ? 20.047 -21.922 -9.625 1 78 461 PHE A O 1
ATOM 3640 N N . GLU A 1 462 ? 17.766 -21.766 -9.734 1 79.12 462 GLU A N 1
ATOM 3641 C CA . GLU A 1 462 ? 17.672 -21.172 -8.398 1 79.12 462 GLU A CA 1
ATOM 3642 C C . GLU A 1 462 ? 17.078 -22.172 -7.402 1 79.12 462 GLU A C 1
ATOM 3644 O O . GLU A 1 462 ? 16.328 -23.062 -7.785 1 79.12 462 GLU A O 1
ATOM 3649 N N . THR A 1 463 ? 17.5 -21.906 -6.16 1 82.44 463 THR A N 1
ATOM 3650 C CA . THR A 1 463 ? 16.953 -22.75 -5.102 1 82.44 463 THR A CA 1
ATOM 3651 C C . THR A 1 463 ? 15.484 -22.438 -4.859 1 82.44 463 THR A C 1
ATOM 3653 O O . THR A 1 463 ? 15.117 -21.297 -4.609 1 82.44 463 THR A O 1
ATOM 3656 N N . ILE A 1 464 ? 14.68 -23.375 -5.062 1 75.5 464 ILE A N 1
ATOM 3657 C CA . ILE A 1 464 ? 13.25 -23.25 -4.844 1 75.5 464 ILE A CA 1
ATOM 3658 C C . ILE A 1 464 ? 12.914 -23.562 -3.385 1 75.5 464 ILE A C 1
ATOM 3660 O O . ILE A 1 464 ? 12.133 -22.844 -2.752 1 75.5 464 ILE A O 1
ATOM 3664 N N . GLU A 1 465 ? 13.492 -24.688 -2.973 1 82 465 GLU A N 1
ATOM 3665 C CA . GLU A 1 465 ? 13.156 -25.172 -1.639 1 82 465 GLU A CA 1
ATOM 3666 C C . GLU A 1 465 ? 14.336 -25.906 -1.003 1 82 465 GLU A C 1
ATOM 3668 O O . GLU A 1 465 ? 15.125 -26.531 -1.701 1 82 465 GLU A O 1
ATOM 3673 N N . THR A 1 466 ? 14.477 -25.734 0.324 1 87.56 466 THR A N 1
ATOM 3674 C CA . THR A 1 466 ? 15.414 -26.5 1.129 1 87.56 466 THR A CA 1
ATOM 3675 C C . THR A 1 466 ? 14.664 -27.375 2.133 1 87.56 466 THR A C 1
ATOM 3677 O O . THR A 1 466 ? 13.953 -26.875 3 1 87.56 466 THR A O 1
ATOM 3680 N N . VAL A 1 467 ? 14.82 -28.672 1.938 1 88.19 467 VAL A N 1
ATOM 3681 C CA . VAL A 1 467 ? 14.094 -29.594 2.799 1 88.19 467 VAL A CA 1
ATOM 3682 C C . VAL A 1 467 ? 15.055 -30.234 3.799 1 88.19 467 VAL A C 1
ATOM 3684 O O . VAL A 1 467 ? 15.984 -30.953 3.41 1 88.19 467 VAL A O 1
ATOM 3687 N N . PRO A 1 468 ? 14.805 -30.016 5.051 1 88.31 468 PRO A N 1
ATOM 3688 C CA . PRO A 1 468 ? 15.664 -30.641 6.059 1 88.31 468 PRO A CA 1
ATOM 3689 C C . PRO A 1 468 ? 15.398 -32.125 6.211 1 88.31 468 PRO A C 1
ATOM 3691 O O . PRO A 1 468 ? 14.25 -32.594 6.078 1 88.31 468 PRO A O 1
ATOM 3694 N N . VAL A 1 469 ? 16.469 -32.906 6.383 1 83.5 469 VAL A N 1
ATOM 3695 C CA . VAL A 1 469 ? 16.359 -34.344 6.637 1 83.5 469 VAL A CA 1
ATOM 3696 C C . VAL A 1 469 ? 17.016 -34.688 7.973 1 83.5 469 VAL A C 1
ATOM 3698 O O . VAL A 1 469 ? 17.875 -33.938 8.461 1 83.5 469 VAL A O 1
ATOM 3701 N N . ASP A 1 470 ? 16.531 -35.75 8.633 1 79.44 470 ASP A N 1
ATOM 3702 C CA . ASP A 1 470 ? 16.938 -36.125 9.992 1 79.44 470 ASP A CA 1
ATOM 3703 C C . ASP A 1 470 ? 18.359 -36.656 10.023 1 79.44 470 ASP A C 1
ATOM 3705 O O . ASP A 1 470 ? 18.984 -36.719 11.078 1 79.44 470 ASP A O 1
ATOM 3709 N N . CYS A 1 471 ? 18.859 -37.188 8.898 1 81.94 471 CYS A N 1
ATOM 3710 C CA . CYS A 1 471 ? 20.188 -37.781 8.883 1 81.94 471 CYS A CA 1
ATOM 3711 C C . CYS A 1 471 ? 20.969 -37.375 7.645 1 81.94 471 CYS A C 1
ATOM 3713 O O . CYS A 1 471 ? 20.453 -36.625 6.801 1 81.94 471 CYS A O 1
ATOM 3715 N N . HIS A 1 472 ? 22.266 -37.781 7.746 1 86.31 472 HIS A N 1
ATOM 3716 C CA . HIS A 1 472 ? 23.109 -37.5 6.586 1 86.31 472 HIS A CA 1
ATOM 3717 C C . HIS A 1 472 ? 22.609 -38.25 5.352 1 86.31 472 HIS A C 1
ATOM 3719 O O . HIS A 1 472 ? 22.359 -39.438 5.414 1 86.31 472 HIS A O 1
ATOM 3725 N N . CYS A 1 473 ? 22.359 -37.469 4.324 1 87.69 473 CYS A N 1
ATOM 3726 C CA . CYS A 1 473 ? 21.922 -38.094 3.074 1 87.69 473 CYS A CA 1
ATOM 3727 C C . CYS A 1 473 ? 22.984 -37.906 1.99 1 87.69 473 CYS A C 1
ATOM 3729 O O . CYS A 1 473 ? 23.578 -36.844 1.853 1 87.69 473 CYS A O 1
ATOM 3731 N N . TYR A 1 474 ? 23.234 -39 1.296 1 89.62 474 TYR A N 1
ATOM 3732 C CA . TYR A 1 474 ? 24.281 -39 0.287 1 89.62 474 TYR A CA 1
ATOM 3733 C C . TYR A 1 474 ? 23.703 -39.188 -1.109 1 89.62 474 TYR A C 1
ATOM 3735 O O . TYR A 1 474 ? 23.219 -38.219 -1.727 1 89.62 474 TYR A O 1
ATOM 3743 N N . GLY A 1 475 ? 23.422 -40.438 -1.494 1 90.62 475 GLY A N 1
ATOM 3744 C CA . GLY A 1 475 ? 22.891 -40.719 -2.82 1 90.62 475 GLY A CA 1
ATOM 3745 C C . GLY A 1 475 ? 21.422 -40.344 -2.961 1 90.62 475 GLY A C 1
ATOM 3746 O O . GLY A 1 475 ? 20.656 -40.469 -2.002 1 90.62 475 GLY A O 1
ATOM 3747 N N . ILE A 1 476 ? 21.078 -39.906 -4.148 1 92.56 476 ILE A N 1
ATOM 3748 C CA . ILE A 1 476 ? 19.688 -39.594 -4.469 1 92.56 476 ILE A CA 1
ATOM 3749 C C . ILE A 1 476 ? 19.406 -39.938 -5.926 1 92.56 476 ILE A C 1
ATOM 3751 O O . ILE A 1 476 ? 20.25 -39.75 -6.797 1 92.56 476 ILE A O 1
ATOM 3755 N N . ALA A 1 477 ? 18.312 -40.5 -6.137 1 92.25 477 ALA A N 1
ATOM 3756 C CA . ALA A 1 477 ? 17.891 -40.875 -7.484 1 92.25 477 ALA A CA 1
ATOM 3757 C C . ALA A 1 477 ? 16.391 -40.75 -7.656 1 92.25 477 ALA A C 1
ATOM 3759 O O . ALA A 1 477 ? 15.641 -40.75 -6.676 1 92.25 477 ALA A O 1
ATOM 3760 N N . ALA A 1 478 ? 16.047 -40.531 -8.93 1 89.38 478 ALA A N 1
ATOM 3761 C CA . ALA A 1 478 ? 14.625 -40.375 -9.18 1 89.38 478 ALA A CA 1
ATOM 3762 C C . ALA A 1 478 ? 14.203 -41.062 -10.477 1 89.38 478 ALA A C 1
ATOM 3764 O O . ALA A 1 478 ? 14.984 -41.125 -11.43 1 89.38 478 ALA A O 1
ATOM 3765 N N . SER A 1 479 ? 13.109 -41.625 -10.477 1 83.25 479 SER A N 1
ATOM 3766 C CA . SER A 1 479 ? 12.383 -42.156 -11.633 1 83.25 479 SER A CA 1
ATOM 3767 C C . SER A 1 479 ? 10.922 -41.719 -11.617 1 83.25 479 SER A C 1
ATOM 3769 O O . SER A 1 479 ? 10.133 -42.188 -10.797 1 83.25 479 SER A O 1
ATOM 3771 N N . GLY A 1 480 ? 10.664 -40.844 -12.594 1 75.19 480 GLY A N 1
ATOM 3772 C CA . GLY A 1 480 ? 9.344 -40.219 -12.5 1 75.19 480 GLY A CA 1
ATOM 3773 C C . GLY A 1 480 ? 9.125 -39.469 -11.203 1 75.19 480 GLY A C 1
ATOM 3774 O O . GLY A 1 480 ? 9.922 -38.594 -10.844 1 75.19 480 GLY A O 1
ATOM 3775 N N . ASN A 1 481 ? 8 -39.875 -10.484 1 76.88 481 ASN A N 1
ATOM 3776 C CA . ASN A 1 481 ? 7.676 -39.188 -9.234 1 76.88 481 ASN A CA 1
ATOM 3777 C C . ASN A 1 481 ? 8.312 -39.906 -8.039 1 76.88 481 ASN A C 1
ATOM 3779 O O . ASN A 1 481 ? 8.219 -39.406 -6.91 1 76.88 481 ASN A O 1
ATOM 3783 N N . THR A 1 482 ? 8.969 -40.938 -8.336 1 85.69 482 THR A N 1
ATOM 3784 C CA . THR A 1 482 ? 9.57 -41.656 -7.234 1 85.69 482 THR A CA 1
ATOM 3785 C C . THR A 1 482 ? 10.992 -41.188 -6.969 1 85.69 482 THR A C 1
ATOM 3787 O O . THR A 1 482 ? 11.82 -41.125 -7.883 1 85.69 482 THR A O 1
ATOM 3790 N N . ILE A 1 483 ? 11.219 -40.812 -5.762 1 89.56 483 ILE A N 1
ATOM 3791 C CA . ILE A 1 483 ? 12.539 -40.344 -5.34 1 89.56 483 ILE A CA 1
ATOM 3792 C C . ILE A 1 483 ? 13.094 -41.281 -4.273 1 89.56 483 ILE A C 1
ATOM 3794 O O . ILE A 1 483 ? 12.375 -41.688 -3.35 1 89.56 483 ILE A O 1
ATOM 3798 N N . VAL A 1 484 ? 14.305 -41.656 -4.449 1 91.75 484 VAL A N 1
ATOM 3799 C CA . VAL A 1 484 ? 14.977 -42.531 -3.49 1 91.75 484 VAL A CA 1
ATOM 3800 C C . VAL A 1 484 ? 16.188 -41.812 -2.906 1 91.75 484 VAL A C 1
ATOM 3802 O O . VAL A 1 484 ? 16.953 -41.188 -3.637 1 91.75 484 VAL A O 1
ATOM 3805 N N . ILE A 1 485 ? 16.359 -41.938 -1.569 1 90.81 485 ILE A N 1
ATOM 3806 C CA . ILE A 1 485 ? 17.438 -41.219 -0.874 1 90.81 485 ILE A CA 1
ATOM 3807 C C . ILE A 1 485 ? 18.234 -42.219 -0.037 1 90.81 485 ILE A C 1
ATOM 3809 O O . ILE A 1 485 ? 17.672 -42.969 0.76 1 90.81 485 ILE A O 1
ATOM 3813 N N . GLY A 1 486 ? 19.516 -42.188 -0.224 1 88.5 486 GLY A N 1
ATOM 3814 C CA . GLY A 1 486 ? 20.391 -43 0.598 1 88.5 486 GLY A CA 1
ATOM 3815 C C . GLY A 1 486 ? 20.844 -42.312 1.871 1 88.5 486 GLY A C 1
ATOM 3816 O O . GLY A 1 486 ? 21.422 -41.219 1.819 1 88.5 486 GLY A O 1
ATOM 3817 N N . LYS A 1 487 ? 20.547 -42.781 3.207 1 82.88 487 LYS A N 1
ATOM 3818 C CA . LYS A 1 487 ? 20.812 -42.156 4.5 1 82.88 487 LYS A CA 1
ATOM 3819 C C . LYS A 1 487 ? 21.906 -42.906 5.254 1 82.88 487 LYS A C 1
ATOM 3821 O O . LYS A 1 487 ? 21.938 -42.906 6.488 1 82.88 487 LYS A O 1
ATOM 3826 N N . GLY A 1 488 ? 22.828 -43.562 4.68 1 76.44 488 GLY A N 1
ATOM 3827 C CA . GLY A 1 488 ? 23.906 -44.281 5.336 1 76.44 488 GLY A CA 1
ATOM 3828 C C . GLY A 1 488 ? 23.484 -45.656 5.828 1 76.44 488 GLY A C 1
ATOM 3829 O O . GLY A 1 488 ? 24.125 -46.656 5.5 1 76.44 488 GLY A O 1
ATOM 3830 N N . LYS A 1 489 ? 22.297 -45.594 6.633 1 78.5 489 LYS A N 1
ATOM 3831 C CA . LYS A 1 489 ? 21.891 -46.875 7.23 1 78.5 489 LYS A CA 1
ATOM 3832 C C . LYS A 1 489 ? 20.547 -47.312 6.652 1 78.5 489 LYS A C 1
ATOM 3834 O O . LYS A 1 489 ? 20.062 -48.406 6.992 1 78.5 489 LYS A O 1
ATOM 3839 N N . SER A 1 490 ? 20 -46.531 5.871 1 84.81 490 SER A N 1
ATOM 3840 C CA . SER A 1 490 ? 18.688 -46.844 5.293 1 84.81 490 SER A CA 1
ATOM 3841 C C . SER A 1 490 ? 18.484 -46.125 3.969 1 84.81 490 SER A C 1
ATOM 3843 O O . SER A 1 490 ? 19.297 -45.281 3.578 1 84.81 490 SER A O 1
ATOM 3845 N N . VAL A 1 491 ? 17.453 -46.594 3.281 1 88.5 491 VAL A N 1
ATOM 3846 C CA . VAL A 1 491 ? 17.031 -45.938 2.045 1 88.5 491 VAL A CA 1
ATOM 3847 C C . VAL A 1 491 ? 15.617 -45.406 2.203 1 88.5 491 VAL A C 1
ATOM 3849 O O . VAL A 1 491 ? 14.711 -46.125 2.621 1 88.5 491 VAL A O 1
ATOM 3852 N N . ASP A 1 492 ? 15.453 -44.156 1.933 1 88.62 492 ASP A N 1
ATOM 3853 C CA . ASP A 1 492 ? 14.125 -43.562 1.982 1 88.62 492 ASP A CA 1
ATOM 3854 C C . ASP A 1 492 ? 13.516 -43.438 0.587 1 88.62 492 ASP A C 1
ATOM 3856 O O . ASP A 1 492 ? 14.219 -43.188 -0.389 1 88.62 492 ASP A O 1
ATOM 3860 N N . ILE A 1 493 ? 12.227 -43.625 0.507 1 88.75 493 ILE A N 1
ATOM 3861 C CA . ILE A 1 493 ? 11.531 -43.562 -0.774 1 88.75 493 ILE A CA 1
ATOM 3862 C C . ILE A 1 493 ? 10.383 -42.562 -0.684 1 88.75 493 ILE A C 1
ATOM 3864 O O . ILE A 1 493 ? 9.672 -42.5 0.323 1 88.75 493 ILE A O 1
ATOM 3868 N N . ILE A 1 494 ? 10.273 -41.75 -1.718 1 85.94 494 ILE A N 1
ATOM 3869 C CA . ILE A 1 494 ? 9.156 -40.844 -1.927 1 85.94 494 ILE A CA 1
ATOM 3870 C C . ILE A 1 494 ? 8.469 -41.156 -3.254 1 85.94 494 ILE A C 1
ATOM 3872 O O . ILE A 1 494 ? 9.117 -41.188 -4.305 1 85.94 494 ILE A O 1
ATOM 3876 N N . THR A 1 495 ? 7.156 -41.344 -3.314 1 79.44 495 THR A N 1
ATOM 3877 C CA . THR A 1 495 ? 6.504 -41.812 -4.527 1 79.44 495 THR A CA 1
ATOM 3878 C C . THR A 1 495 ? 5.68 -40.719 -5.172 1 79.44 495 THR A C 1
ATOM 3880 O O . THR A 1 495 ? 5.258 -40.844 -6.324 1 79.44 495 THR A O 1
ATOM 3883 N N . ASP A 1 496 ? 5.473 -39.656 -4.535 1 72.5 496 ASP A N 1
ATOM 3884 C CA . ASP A 1 496 ? 4.586 -38.656 -5.098 1 72.5 496 ASP A CA 1
ATOM 3885 C C . ASP A 1 496 ? 5.383 -37.469 -5.645 1 72.5 496 ASP A C 1
ATOM 3887 O O . ASP A 1 496 ? 4.805 -36.531 -6.18 1 72.5 496 ASP A O 1
ATOM 3891 N N . GLY A 1 497 ? 6.637 -37.531 -5.555 1 71.62 497 GLY A N 1
ATOM 3892 C CA . GLY A 1 497 ? 7.477 -36.5 -6.133 1 71.62 497 GLY A CA 1
ATOM 3893 C C . GLY A 1 497 ? 7.664 -35.312 -5.223 1 71.62 497 GLY A C 1
ATOM 3894 O O . GLY A 1 497 ? 8.398 -34.375 -5.559 1 71.62 497 GLY A O 1
ATOM 3895 N N . PHE A 1 498 ? 6.977 -35.344 -4.023 1 69.81 498 PHE A N 1
ATOM 3896 C CA . PHE A 1 498 ? 7.078 -34.219 -3.096 1 69.81 498 PHE A CA 1
ATOM 3897 C C . PHE A 1 498 ? 8.023 -34.531 -1.949 1 69.81 498 PHE A C 1
ATOM 3899 O O . PHE A 1 498 ? 7.797 -35.5 -1.204 1 69.81 498 PHE A O 1
ATOM 3906 N N . LEU A 1 499 ? 9.039 -33.719 -1.792 1 76.06 499 LEU A N 1
ATOM 3907 C CA . LEU A 1 499 ? 10.07 -34 -0.792 1 76.06 499 LEU A CA 1
ATOM 3908 C C . LEU A 1 499 ? 9.508 -33.844 0.618 1 76.06 499 LEU A C 1
ATOM 3910 O O . LEU A 1 499 ? 10.094 -34.344 1.584 1 76.06 499 LEU A O 1
ATOM 3914 N N . THR A 1 500 ? 8.367 -33.156 0.699 1 65.56 500 THR A N 1
ATOM 3915 C CA . THR A 1 500 ? 7.797 -32.875 2.016 1 65.56 500 THR A CA 1
ATOM 3916 C C . THR A 1 500 ? 6.895 -34.031 2.461 1 65.56 500 THR A C 1
ATOM 3918 O O . THR A 1 500 ? 6.484 -34.094 3.623 1 65.56 500 THR A O 1
ATOM 3921 N N . THR A 1 501 ? 6.633 -34.969 1.619 1 68.06 501 THR A N 1
ATOM 3922 C CA . THR A 1 501 ? 5.785 -36.125 1.973 1 68.06 501 THR A CA 1
ATOM 3923 C C . THR A 1 501 ? 6.52 -37.062 2.914 1 68.06 501 THR A C 1
ATOM 3925 O O . THR A 1 501 ? 7.75 -37.062 2.963 1 68.06 501 THR A O 1
ATOM 3928 N N . LYS A 1 502 ? 5.68 -37.688 3.715 1 68.94 502 LYS A N 1
ATOM 3929 C CA . LYS A 1 502 ? 6.215 -38.688 4.621 1 68.94 502 LYS A CA 1
ATOM 3930 C C . LYS A 1 502 ? 7 -39.75 3.861 1 68.94 502 LYS A C 1
ATOM 3932 O O . LYS A 1 502 ? 6.492 -40.344 2.896 1 68.94 502 LYS A O 1
ATOM 3937 N N . ARG A 1 503 ? 8.289 -40.031 4.352 1 77.44 503 ARG A N 1
ATOM 3938 C CA . ARG A 1 503 ? 9.227 -40.938 3.686 1 77.44 503 ARG A CA 1
ATOM 3939 C C . ARG A 1 503 ? 9.133 -42.344 4.254 1 77.44 503 ARG A C 1
ATOM 3941 O O . ARG A 1 503 ? 8.914 -42.5 5.457 1 77.44 503 ARG A O 1
ATOM 3948 N N . LYS A 1 504 ? 9.07 -43.281 3.299 1 80.5 504 LYS A N 1
ATOM 3949 C CA . LYS A 1 504 ? 9.125 -44.688 3.701 1 80.5 504 LYS A CA 1
ATOM 3950 C C . LYS A 1 504 ? 10.562 -45.188 3.703 1 80.5 504 LYS A C 1
ATOM 3952 O O . LYS A 1 504 ? 11.281 -45.031 2.715 1 80.5 504 LYS A O 1
ATOM 3957 N N . SER A 1 505 ? 11.062 -45.75 4.836 1 81.75 505 SER A N 1
ATOM 3958 C CA . SER A 1 505 ? 12.422 -46.25 4.961 1 81.75 505 SER A CA 1
ATOM 3959 C C . SER A 1 505 ? 12.484 -47.75 4.656 1 81.75 505 SER A C 1
ATOM 3961 O O . SER A 1 505 ? 11.672 -48.531 5.156 1 81.75 505 SER A O 1
ATOM 3963 N N . LEU A 1 506 ? 13.367 -47.938 3.646 1 81.94 506 LEU A N 1
ATOM 3964 C CA . LEU A 1 506 ? 13.609 -49.312 3.301 1 81.94 506 LEU A CA 1
ATOM 3965 C C . LEU A 1 506 ? 14.914 -49.812 3.92 1 81.94 506 LEU A C 1
ATOM 3967 O O . LEU A 1 506 ? 15.859 -49.031 4.078 1 81.94 506 LEU A O 1
ATOM 3971 N N . LEU A 1 507 ? 15.117 -51.094 4.207 1 75.69 507 LEU A N 1
ATOM 3972 C CA . LEU A 1 507 ? 16.328 -51.781 4.648 1 75.69 507 LEU A CA 1
ATOM 3973 C C . LEU A 1 507 ? 16.859 -51.188 5.941 1 75.69 507 LEU A C 1
ATOM 3975 O O . LEU A 1 507 ? 16.906 -49.969 6.078 1 75.69 507 LEU A O 1
ATOM 3979 N N . SER A 1 508 ? 16.672 -51.719 7.059 1 68.94 508 SER A N 1
ATOM 3980 C CA . SER A 1 508 ? 17.203 -51.219 8.328 1 68.94 508 SER A CA 1
ATOM 3981 C C . SER A 1 508 ? 18.406 -52.062 8.781 1 68.94 508 SER A C 1
ATOM 3983 O O . SER A 1 508 ? 18.453 -53.25 8.547 1 68.94 508 SER A O 1
ATOM 3985 N N . GLY A 1 509 ? 19.453 -51.281 9.289 1 63.84 509 GLY A N 1
ATOM 3986 C CA . GLY A 1 509 ? 20.516 -51.969 10.008 1 63.84 509 GLY A CA 1
ATOM 3987 C C . GLY A 1 509 ? 21.75 -52.219 9.156 1 63.84 509 GLY A C 1
ATOM 3988 O O . GLY A 1 509 ? 22.672 -52.906 9.57 1 63.84 509 GLY A O 1
ATOM 3989 N N . HIS A 1 510 ? 21.75 -51.812 7.91 1 66.75 510 HIS A N 1
ATOM 3990 C CA . HIS A 1 510 ? 22.922 -52.031 7.082 1 66.75 510 HIS A CA 1
ATOM 3991 C C . HIS A 1 510 ? 23.828 -50.781 7.086 1 66.75 510 HIS A C 1
ATOM 3993 O O . HIS A 1 510 ? 23.359 -49.656 7.172 1 66.75 510 HIS A O 1
ATOM 3999 N N . ARG A 1 511 ? 25.094 -51.062 7.395 1 62.41 511 ARG A N 1
ATOM 4000 C CA . ARG A 1 511 ? 26.047 -49.969 7.527 1 62.41 511 ARG A CA 1
ATOM 4001 C C . ARG A 1 511 ? 26.594 -49.562 6.164 1 62.41 511 ARG A C 1
ATOM 4003 O O . ARG A 1 511 ? 26.875 -50.406 5.32 1 62.41 511 ARG A O 1
ATOM 4010 N N . SER A 1 512 ? 26.578 -48.219 5.848 1 65.19 512 SER A N 1
ATOM 4011 C CA . SER A 1 512 ? 27.391 -47.469 4.898 1 65.19 512 SER A CA 1
ATOM 4012 C C . SER A 1 512 ? 26.797 -47.5 3.496 1 65.19 512 SER A C 1
ATOM 4014 O O . SER A 1 512 ? 27.422 -48 2.564 1 65.19 512 SER A O 1
ATOM 4016 N N . MET A 1 513 ? 25.531 -47.125 3.371 1 64.06 513 MET A N 1
ATOM 4017 C CA . MET A 1 513 ? 24.953 -46.938 2.045 1 64.06 513 MET A CA 1
ATOM 4018 C C . MET A 1 513 ? 25.406 -45.625 1.431 1 64.06 513 MET A C 1
ATOM 4020 O O . MET A 1 513 ? 25.109 -44.562 1.951 1 64.06 513 MET A O 1
ATOM 4024 N N . SER A 1 514 ? 26.281 -45.781 0.431 1 68.25 514 SER A N 1
ATOM 4025 C CA . SER A 1 514 ? 26.922 -44.594 -0.13 1 68.25 514 SER A CA 1
ATOM 4026 C C . SER A 1 514 ? 26.109 -44.031 -1.291 1 68.25 514 SER A C 1
ATOM 4028 O O . SER A 1 514 ? 26.094 -42.812 -1.501 1 68.25 514 SER A O 1
ATOM 4030 N N . ASP A 1 515 ? 25.391 -44.938 -2.082 1 88.94 515 ASP A N 1
ATOM 4031 C CA . ASP A 1 515 ? 24.703 -44.5 -3.277 1 88.94 515 ASP A CA 1
ATOM 4032 C C . ASP A 1 515 ? 23.453 -45.344 -3.551 1 88.94 515 ASP A C 1
ATOM 4034 O O . ASP A 1 515 ? 23.344 -46.438 -3.043 1 88.94 515 ASP A O 1
ATOM 4038 N N . VAL A 1 516 ? 22.484 -44.719 -4.156 1 92.69 516 VAL A N 1
ATOM 4039 C CA . VAL A 1 516 ? 21.25 -45.375 -4.52 1 92.69 516 VAL A CA 1
ATOM 4040 C C . VAL A 1 516 ? 20.906 -45.094 -5.98 1 92.69 516 VAL A C 1
ATOM 4042 O O . VAL A 1 516 ? 21.328 -44.094 -6.539 1 92.69 516 VAL A O 1
ATOM 4045 N N . ALA A 1 517 ? 20.266 -46 -6.598 1 94 517 ALA A N 1
ATOM 4046 C CA . ALA A 1 517 ? 19.734 -45.844 -7.949 1 94 517 ALA A CA 1
ATOM 4047 C C . ALA A 1 517 ? 18.328 -46.406 -8.062 1 94 517 ALA A C 1
ATOM 4049 O O . ALA A 1 517 ? 17.891 -47.156 -7.195 1 94 517 ALA A O 1
ATOM 4050 N N . ILE A 1 518 ? 17.656 -45.969 -8.992 1 92.06 518 ILE A N 1
ATOM 4051 C CA . ILE A 1 518 ? 16.312 -46.5 -9.273 1 92.06 518 ILE A CA 1
ATOM 4052 C C . ILE A 1 518 ? 16.172 -46.781 -10.766 1 92.06 518 ILE A C 1
ATOM 4054 O O . ILE A 1 518 ? 16.656 -46 -11.594 1 92.06 518 ILE A O 1
ATOM 4058 N N . ASP A 1 519 ? 15.664 -47.906 -11.031 1 87.12 519 ASP A N 1
ATOM 4059 C CA . ASP A 1 519 ? 15.547 -48.25 -12.453 1 87.12 519 ASP A CA 1
ATOM 4060 C C . ASP A 1 519 ? 14.188 -47.812 -13 1 87.12 519 ASP A C 1
ATOM 4062 O O . ASP A 1 519 ? 13.398 -47.188 -12.305 1 87.12 519 ASP A O 1
ATOM 4066 N N . ASN A 1 520 ? 13.953 -48.125 -14.266 1 77 520 ASN A N 1
ATOM 4067 C CA . ASN A 1 520 ? 12.773 -47.625 -14.977 1 77 520 ASN A CA 1
ATOM 4068 C C . ASN A 1 520 ? 11.508 -48.344 -14.523 1 77 520 ASN A C 1
ATOM 4070 O O . ASN A 1 520 ? 10.391 -47.938 -14.844 1 77 520 ASN A O 1
ATOM 4074 N N . GLU A 1 521 ? 11.562 -49.438 -13.766 1 77.06 521 GLU A N 1
ATOM 4075 C CA . GLU A 1 521 ? 10.406 -50.156 -13.227 1 77.06 521 GLU A CA 1
ATOM 4076 C C . GLU A 1 521 ? 10.203 -49.812 -11.75 1 77.06 521 GLU A C 1
ATOM 4078 O O . GLU A 1 521 ? 9.43 -50.5 -11.062 1 77.06 521 GLU A O 1
ATOM 4083 N N . ASN A 1 522 ? 10.938 -48.938 -11.258 1 86.06 522 ASN A N 1
ATOM 4084 C CA . ASN A 1 522 ? 10.859 -48.406 -9.891 1 86.06 522 ASN A CA 1
ATOM 4085 C C . ASN A 1 522 ? 11.375 -49.438 -8.875 1 86.06 522 ASN A C 1
ATOM 4087 O O . ASN A 1 522 ? 10.797 -49.594 -7.805 1 86.06 522 ASN A O 1
ATOM 4091 N N . TYR A 1 523 ? 12.297 -50.094 -9.281 1 90.69 523 TYR A N 1
ATOM 4092 C CA . TYR A 1 523 ? 13.047 -50.875 -8.312 1 90.69 523 TYR A CA 1
ATOM 4093 C C . TYR A 1 523 ? 14.266 -50.125 -7.809 1 90.69 523 TYR A C 1
ATOM 4095 O O . TYR A 1 523 ? 14.938 -49.438 -8.586 1 90.69 523 TYR A O 1
ATOM 4103 N N . VAL A 1 524 ? 14.5 -50.312 -6.566 1 93.12 524 VAL A N 1
ATOM 4104 C CA . VAL A 1 524 ? 15.578 -49.562 -5.918 1 93.12 524 VAL A CA 1
ATOM 4105 C C . VAL A 1 524 ? 16.844 -50.438 -5.887 1 93.12 524 VAL A C 1
ATOM 4107 O O . VAL A 1 524 ? 16.781 -51.625 -5.555 1 93.12 524 VAL A O 1
ATOM 4110 N N . ILE A 1 525 ? 17.938 -49.875 -6.34 1 94.94 525 ILE A N 1
ATOM 4111 C CA . ILE A 1 525 ? 19.25 -50.531 -6.25 1 94.94 525 ILE A CA 1
ATOM 4112 C C . ILE A 1 525 ? 20.109 -49.812 -5.215 1 94.94 525 ILE A C 1
ATOM 4114 O O . ILE A 1 525 ? 20.25 -48.594 -5.254 1 94.94 525 ILE A O 1
ATOM 4118 N N . CYS A 1 526 ? 20.625 -50.562 -4.301 1 92.19 526 CYS A N 1
ATOM 4119 C CA . CYS A 1 526 ? 21.5 -49.969 -3.295 1 92.19 526 CYS A CA 1
ATOM 4120 C C . CYS A 1 526 ? 22.719 -50.844 -3.051 1 92.19 526 CYS A C 1
ATOM 4122 O O . CYS A 1 526 ? 22.703 -52.031 -3.4 1 92.19 526 CYS A O 1
ATOM 4124 N N . CYS A 1 527 ? 23.719 -50.281 -2.623 1 90.44 527 CYS A N 1
ATOM 4125 C CA . CYS A 1 527 ? 24.922 -51.031 -2.328 1 90.44 527 CYS A CA 1
ATOM 4126 C C . CYS A 1 527 ? 25.438 -50.719 -0.924 1 90.44 527 CYS A C 1
ATOM 4128 O O . CYS A 1 527 ? 25.219 -49.625 -0.409 1 90.44 527 CYS A O 1
ATOM 4130 N N . THR A 1 528 ? 25.984 -51.688 -0.315 1 87.38 528 THR A N 1
ATOM 4131 C CA . THR A 1 528 ? 26.641 -51.531 0.979 1 87.38 528 THR A CA 1
ATOM 4132 C C . THR A 1 528 ? 28.156 -51.656 0.835 1 87.38 528 THR A C 1
ATOM 4134 O O . THR A 1 528 ? 28.656 -52.719 0.451 1 87.38 528 THR A O 1
ATOM 4137 N N . TYR A 1 529 ? 28.844 -50.656 1.265 1 88.12 529 TYR A N 1
ATOM 4138 C CA . TYR A 1 529 ? 30.266 -50.5 1.028 1 88.12 529 TYR A CA 1
ATOM 4139 C C . TYR A 1 529 ? 31.062 -51.594 1.725 1 88.12 529 TYR A C 1
ATOM 4141 O O . TYR A 1 529 ? 31.859 -52.312 1.09 1 88.12 529 TYR A O 1
ATOM 4149 N N . PHE A 1 530 ? 30.766 -51.844 2.967 1 87.25 530 PHE A N 1
ATOM 4150 C CA . PHE A 1 530 ? 31.594 -52.719 3.785 1 87.25 530 PHE A CA 1
ATOM 4151 C C . PHE A 1 530 ? 31.203 -54.188 3.578 1 87.25 530 PHE A C 1
ATOM 4153 O O . PHE A 1 530 ? 32.031 -55.094 3.785 1 87.25 530 PHE A O 1
ATOM 4160 N N . GLU A 1 531 ? 30.016 -54.438 3.09 1 88.19 531 GLU A N 1
ATOM 4161 C CA . GLU A 1 531 ? 29.562 -55.812 2.881 1 88.19 531 GLU A CA 1
ATOM 4162 C C . GLU A 1 531 ? 29.875 -56.281 1.465 1 88.19 531 GLU A C 1
ATOM 4164 O O . GLU A 1 531 ? 29.75 -57.469 1.165 1 88.19 531 GLU A O 1
ATOM 4169 N N . HIS A 1 532 ? 30.25 -55.406 0.605 1 92.5 532 HIS A N 1
ATOM 4170 C CA . HIS A 1 532 ? 30.578 -55.688 -0.786 1 92.5 532 HIS A CA 1
ATOM 4171 C C . HIS A 1 532 ? 29.391 -56.312 -1.517 1 92.5 532 HIS A C 1
ATOM 4173 O O . HIS A 1 532 ? 29.547 -57.312 -2.23 1 92.5 532 HIS A O 1
ATOM 4179 N N . ILE A 1 533 ? 28.203 -55.75 -1.195 1 92.38 533 ILE A N 1
ATOM 4180 C CA . ILE A 1 533 ? 26.969 -56.344 -1.72 1 92.38 533 ILE A CA 1
ATOM 4181 C C . ILE A 1 533 ? 26.156 -55.281 -2.428 1 92.38 533 ILE A C 1
ATOM 4183 O O . ILE A 1 533 ? 26.172 -54.094 -2.035 1 92.38 533 ILE A O 1
ATOM 4187 N N . VAL A 1 534 ? 25.516 -55.688 -3.52 1 93.94 534 VAL A N 1
ATOM 4188 C CA . VAL A 1 534 ? 24.5 -54.906 -4.199 1 93.94 534 VAL A CA 1
ATOM 4189 C C . VAL A 1 534 ? 23.125 -55.562 -4.059 1 93.94 534 VAL A C 1
ATOM 4191 O O . VAL A 1 534 ? 23.016 -56.781 -4.223 1 93.94 534 VAL A O 1
ATOM 4194 N N . ARG A 1 535 ? 22.156 -54.781 -3.752 1 93.44 535 ARG A N 1
ATOM 4195 C CA . ARG A 1 535 ? 20.812 -55.281 -3.572 1 93.44 535 ARG A CA 1
ATOM 4196 C C . ARG A 1 535 ? 19.812 -54.562 -4.48 1 93.44 535 ARG A C 1
ATOM 4198 O O . ARG A 1 535 ? 19.969 -53.375 -4.75 1 93.44 535 ARG A O 1
ATOM 4205 N N . LYS A 1 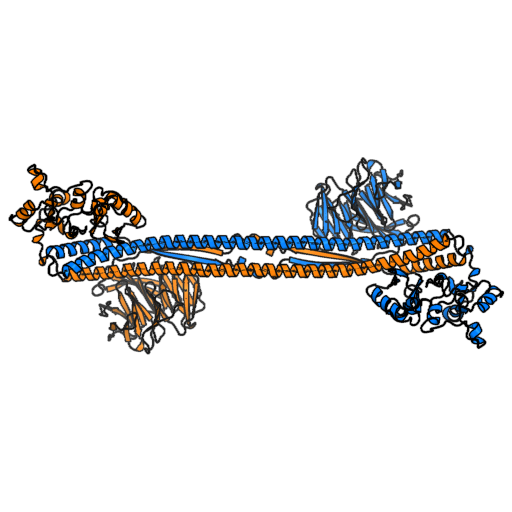536 ? 18.938 -55.281 -4.953 1 94.56 536 LYS A N 1
ATOM 4206 C CA . LYS A 1 536 ? 17.781 -54.75 -5.629 1 94.56 536 LYS A CA 1
ATOM 4207 C C . LYS A 1 536 ? 16.5 -54.969 -4.812 1 94.56 536 LYS A C 1
ATOM 4209 O O . LYS A 1 536 ? 16.234 -56.094 -4.383 1 94.56 536 LYS A O 1
ATOM 4214 N N . LEU A 1 537 ? 15.828 -53.844 -4.602 1 92.81 537 LEU A N 1
ATOM 4215 C CA . LEU A 1 537 ? 14.648 -53.906 -3.742 1 92.81 537 LEU A CA 1
ATOM 4216 C C . LEU A 1 537 ? 13.422 -53.375 -4.477 1 92.81 537 LEU A C 1
ATOM 4218 O O . LEU A 1 537 ? 13.539 -52.531 -5.379 1 92.81 537 LEU A O 1
ATOM 4222 N N . ASP A 1 538 ? 12.258 -53.938 -4.152 1 89.5 538 ASP A N 1
ATOM 4223 C CA . ASP A 1 538 ? 11.023 -53.281 -4.594 1 89.5 538 ASP A CA 1
ATOM 4224 C C . ASP A 1 538 ? 10.617 -52.156 -3.645 1 89.5 538 ASP A C 1
ATOM 4226 O O . ASP A 1 538 ? 11.336 -51.875 -2.682 1 89.5 538 ASP A O 1
ATOM 4230 N N . LEU A 1 539 ? 9.617 -51.5 -3.955 1 87.75 539 LEU A N 1
ATOM 4231 C CA . LEU A 1 539 ? 9.227 -50.312 -3.207 1 87.75 539 LEU A CA 1
ATOM 4232 C C . LEU A 1 539 ? 8.742 -50.688 -1.81 1 87.75 539 LEU A C 1
ATOM 4234 O O . LEU A 1 539 ? 8.609 -49.812 -0.946 1 87.75 539 LEU A O 1
ATOM 4238 N N . GLU A 1 540 ? 8.516 -51.906 -1.592 1 87.12 540 GLU A N 1
ATOM 4239 C CA . GLU A 1 540 ? 8.094 -52.375 -0.276 1 87.12 540 GLU A CA 1
ATOM 4240 C C . GLU A 1 540 ? 9.281 -52.875 0.547 1 87.12 540 GLU A C 1
ATOM 4242 O O . GLU A 1 540 ? 9.148 -53.125 1.743 1 87.12 540 GLU A O 1
ATOM 4247 N N . GLY A 1 541 ? 10.414 -53 -0.04 1 87.25 541 GLY A N 1
ATOM 4248 C CA . GLY A 1 541 ? 11.617 -53.375 0.679 1 87.25 541 GLY A CA 1
ATOM 4249 C C . GLY A 1 541 ? 11.984 -54.844 0.475 1 87.25 541 GLY A C 1
ATOM 4250 O O . GLY A 1 541 ? 12.93 -55.344 1.095 1 87.25 541 GLY A O 1
ATOM 4251 N N . LYS A 1 542 ? 11.219 -55.438 -0.352 1 89.94 542 LYS A N 1
ATOM 4252 C CA . LYS A 1 542 ? 11.539 -56.844 -0.649 1 89.94 542 LYS A CA 1
ATOM 4253 C C . LYS A 1 542 ? 12.758 -56.938 -1.559 1 89.94 542 LYS A C 1
ATOM 4255 O O . LYS A 1 542 ? 12.828 -56.281 -2.598 1 89.94 542 LYS A O 1
ATOM 4260 N N . VAL A 1 543 ? 13.719 -57.812 -1.076 1 91.5 543 VAL A N 1
ATOM 4261 C CA . VAL A 1 543 ? 14.953 -58 -1.843 1 91.5 543 VAL A CA 1
ATOM 4262 C C . VAL A 1 543 ? 14.695 -58.938 -3.016 1 91.5 543 VAL A C 1
ATOM 4264 O O . VAL A 1 543 ? 14.234 -60.062 -2.824 1 91.5 543 VAL A O 1
ATOM 4267 N N . LEU A 1 544 ? 14.898 -58.469 -4.152 1 92.75 544 LEU A N 1
ATOM 4268 C CA . LEU A 1 544 ? 14.711 -59.312 -5.348 1 92.75 544 LEU A CA 1
ATOM 4269 C C . LEU A 1 544 ? 15.969 -60.094 -5.656 1 92.75 544 LEU A C 1
ATOM 4271 O O . LEU A 1 544 ? 15.883 -61.281 -6.016 1 92.75 544 LEU A O 1
ATOM 4275 N N . PHE A 1 545 ? 17.094 -59.469 -5.523 1 92.56 545 PHE A N 1
ATOM 4276 C CA . PHE A 1 545 ? 18.344 -60.219 -5.625 1 92.56 545 PHE A CA 1
ATOM 4277 C C . PHE A 1 545 ? 19.453 -59.531 -4.836 1 92.56 545 PHE A C 1
ATOM 4279 O O . PHE A 1 545 ? 19.328 -58.375 -4.465 1 92.56 545 PHE A O 1
ATOM 4286 N N . ILE A 1 546 ? 20.422 -60.312 -4.477 1 93.94 546 ILE A N 1
ATOM 4287 C CA . ILE A 1 546 ? 21.672 -59.875 -3.865 1 93.94 546 ILE A CA 1
ATOM 4288 C C . ILE A 1 546 ? 22.844 -60.281 -4.746 1 93.94 546 ILE A C 1
ATOM 4290 O O . ILE A 1 546 ? 22.938 -61.438 -5.172 1 93.94 546 ILE A O 1
ATOM 4294 N N . TYR A 1 547 ? 23.562 -59.281 -5.078 1 95.38 547 TYR A N 1
ATOM 4295 C CA . TYR A 1 547 ? 24.734 -59.562 -5.918 1 95.38 547 TYR A CA 1
ATOM 4296 C C . TYR A 1 547 ? 26.031 -59.344 -5.137 1 95.38 547 TYR A C 1
ATOM 4298 O O . TYR A 1 547 ? 26.203 -58.312 -4.484 1 95.38 547 TYR A O 1
ATOM 4306 N N . SER A 1 548 ? 26.797 -60.312 -5.133 1 94.44 548 SER A N 1
ATOM 4307 C CA . SER A 1 548 ? 28.156 -60.281 -4.602 1 94.44 548 SER A CA 1
ATOM 4308 C C . SER A 1 548 ? 29.125 -61.031 -5.512 1 94.44 548 SER A C 1
ATOM 4310 O O . SER A 1 548 ? 28.75 -62.031 -6.109 1 94.44 548 SER A O 1
ATOM 4312 N N . HIS A 1 549 ? 30.188 -60.531 -5.734 1 95.06 549 HIS A N 1
ATOM 4313 C CA . HIS A 1 549 ? 31.203 -61.125 -6.621 1 95.06 549 HIS A CA 1
ATOM 4314 C C . HIS A 1 549 ? 32.594 -60.938 -6.055 1 95.06 549 HIS A C 1
ATOM 4316 O O . HIS A 1 549 ? 32.906 -59.906 -5.438 1 95.06 549 HIS A O 1
ATOM 4322 N N . GLY A 1 550 ? 33.438 -61.875 -6.242 1 93 550 GLY A N 1
ATOM 4323 C CA . GLY A 1 550 ? 34.812 -61.812 -5.738 1 93 550 GLY A CA 1
ATOM 4324 C C . GLY A 1 550 ? 35.594 -60.625 -6.223 1 93 550 GLY A C 1
ATOM 4325 O O . GLY A 1 550 ? 36.469 -60.094 -5.516 1 93 550 GLY A O 1
ATOM 4326 N N . LYS A 1 551 ? 35.25 -60.094 -7.352 1 95.25 551 LYS A N 1
ATOM 4327 C CA . LYS A 1 551 ? 35.969 -58.969 -7.922 1 95.25 551 LYS A CA 1
ATOM 4328 C C . LYS A 1 551 ? 35.25 -57.656 -7.617 1 95.25 551 LYS A C 1
ATOM 4330 O O . LYS A 1 551 ? 35.625 -56.594 -8.133 1 95.25 551 LYS A O 1
ATOM 4335 N N . LEU A 1 552 ? 34.25 -57.719 -6.945 1 95.62 552 LEU A N 1
ATOM 4336 C CA . LEU A 1 552 ? 33.594 -56.5 -6.527 1 95.62 552 LEU A CA 1
ATOM 4337 C C . LEU A 1 552 ? 33.844 -56.219 -5.051 1 95.62 552 LEU A C 1
ATOM 4339 O O . LEU A 1 552 ? 33.312 -56.906 -4.176 1 95.62 552 LEU A O 1
ATOM 4343 N N . ARG A 1 553 ? 34.656 -55.219 -4.875 1 94.81 553 ARG A N 1
ATOM 4344 C CA . ARG A 1 553 ? 34.969 -54.812 -3.508 1 94.81 553 ARG A CA 1
ATOM 4345 C C . ARG A 1 553 ? 34.562 -53.375 -3.254 1 94.81 553 ARG A C 1
ATOM 4347 O O . ARG A 1 553 ? 34.844 -52.5 -4.078 1 94.81 553 ARG A O 1
ATOM 4354 N N . SER A 1 554 ? 33.875 -53.156 -2.133 1 93.31 554 SER A N 1
ATOM 4355 C CA . SER A 1 554 ? 33.5 -51.844 -1.652 1 93.31 554 SER A CA 1
ATOM 4356 C C . SER A 1 554 ? 32.688 -51.094 -2.705 1 93.31 554 SER A C 1
ATOM 4358 O O . SER A 1 554 ? 33.062 -50 -3.131 1 93.31 554 SER A O 1
ATOM 4360 N N . PRO A 1 555 ? 31.547 -51.656 -3.148 1 93.44 555 PRO A N 1
ATOM 4361 C CA . PRO A 1 555 ? 30.688 -50.906 -4.062 1 93.44 555 PRO A CA 1
ATOM 4362 C C . PRO A 1 555 ? 30.375 -49.5 -3.537 1 93.44 555 PRO A C 1
ATOM 4364 O O . PRO A 1 555 ? 29.984 -49.344 -2.375 1 93.44 555 PRO A O 1
ATOM 4367 N N . TYR A 1 556 ? 30.531 -48.5 -4.426 1 91.62 556 TYR A N 1
ATOM 4368 C CA . TYR A 1 556 ? 30.531 -47.125 -3.963 1 91.62 556 TYR A CA 1
ATOM 4369 C C . TYR A 1 556 ? 29.531 -46.281 -4.742 1 91.62 556 TYR A C 1
ATOM 4371 O O . TYR A 1 556 ? 28.828 -45.438 -4.168 1 91.62 556 TYR A O 1
ATOM 4379 N N . ARG A 1 557 ? 29.406 -46.5 -6.023 1 93.75 557 ARG A N 1
ATOM 4380 C CA . ARG A 1 557 ? 28.5 -45.719 -6.871 1 93.75 557 ARG A CA 1
ATOM 4381 C C . ARG A 1 557 ? 27.672 -46.625 -7.773 1 93.75 557 ARG A C 1
ATOM 4383 O O . ARG A 1 557 ? 28.141 -47.688 -8.188 1 93.75 557 ARG A O 1
ATOM 4390 N N . LEU A 1 558 ? 26.5 -46.062 -8.047 1 93.19 558 LEU A N 1
ATOM 4391 C CA . LEU A 1 558 ? 25.531 -46.844 -8.805 1 93.19 558 LEU A CA 1
ATOM 4392 C C . LEU A 1 558 ? 24.828 -46 -9.852 1 93.19 558 LEU A C 1
ATOM 4394 O O . LEU A 1 558 ? 24.672 -44.781 -9.656 1 93.19 558 LEU A O 1
ATOM 4398 N N . THR A 1 559 ? 24.5 -46.625 -10.992 1 94.19 559 THR A N 1
ATOM 4399 C CA . THR A 1 559 ? 23.562 -46 -11.938 1 94.19 559 THR A CA 1
ATOM 4400 C C . THR A 1 559 ? 22.859 -47.094 -12.766 1 94.19 559 THR A C 1
ATOM 4402 O O . THR A 1 559 ? 23.219 -48.25 -12.695 1 94.19 559 THR A O 1
ATOM 4405 N N . THR A 1 560 ? 21.844 -46.719 -13.336 1 92.06 560 THR A N 1
ATOM 4406 C CA . THR A 1 560 ? 21.094 -47.656 -14.195 1 92.06 560 THR A CA 1
ATOM 4407 C C . THR A 1 560 ? 20.859 -47.031 -15.562 1 92.06 560 THR A C 1
ATOM 4409 O O . THR A 1 560 ? 20.922 -45.812 -15.719 1 92.06 560 THR A O 1
ATOM 4412 N N . ASP A 1 561 ? 20.781 -47.875 -16.562 1 86.19 561 ASP A N 1
ATOM 4413 C CA . ASP A 1 561 ? 20.359 -47.375 -17.875 1 86.19 561 ASP A CA 1
ATOM 4414 C C . ASP A 1 561 ? 18.844 -47.562 -18.062 1 86.19 561 ASP A C 1
ATOM 4416 O O . ASP A 1 561 ? 18.156 -48 -17.156 1 86.19 561 ASP A O 1
ATOM 4420 N N . SER A 1 562 ? 18.344 -47.188 -19.188 1 76.5 562 SER A N 1
ATOM 4421 C CA . SER A 1 562 ? 16.906 -47.156 -19.453 1 76.5 562 SER A CA 1
ATOM 4422 C C . SER A 1 562 ? 16.328 -48.594 -19.531 1 76.5 562 SER A C 1
ATOM 4424 O O . SER A 1 562 ? 15.117 -48.781 -19.469 1 76.5 562 SER A O 1
ATOM 4426 N N . LYS A 1 563 ? 17.172 -49.562 -19.625 1 76.5 563 LYS A N 1
ATOM 4427 C CA . LYS A 1 563 ? 16.719 -50.938 -19.734 1 76.5 563 LYS A CA 1
ATOM 4428 C C . LYS A 1 563 ? 16.797 -51.656 -18.375 1 76.5 563 LYS A C 1
ATOM 4430 O O . LYS A 1 563 ? 16.422 -52.844 -18.266 1 76.5 563 LYS A O 1
ATOM 4435 N N . GLY A 1 564 ? 17.328 -51 -17.469 1 84.81 564 GLY A N 1
ATOM 4436 C CA . GLY A 1 564 ? 17.391 -51.531 -16.109 1 84.81 564 GLY A CA 1
ATOM 4437 C C . GLY A 1 564 ? 18.703 -52.219 -15.805 1 84.81 564 GLY A C 1
ATOM 4438 O O . GLY A 1 564 ? 18.844 -52.875 -14.758 1 84.81 564 GLY A O 1
ATOM 4439 N N . ASN A 1 565 ? 19.625 -52.188 -16.734 1 91.19 565 ASN A N 1
ATOM 4440 C CA . ASN A 1 565 ? 20.953 -52.688 -16.391 1 91.19 565 ASN A CA 1
ATOM 4441 C C . ASN A 1 565 ? 21.625 -51.844 -15.32 1 91.19 565 ASN A C 1
ATOM 4443 O O . ASN A 1 565 ? 21.406 -50.625 -15.258 1 91.19 565 ASN A O 1
ATOM 4447 N N . ILE A 1 566 ? 22.375 -52.5 -14.531 1 95.25 566 ILE A N 1
ATOM 4448 C CA . ILE A 1 566 ? 22.938 -51.844 -13.352 1 95.25 566 ILE A CA 1
ATOM 4449 C C . ILE A 1 566 ? 24.453 -51.688 -13.508 1 95.25 566 ILE A C 1
ATOM 4451 O O . ILE A 1 566 ? 25.125 -52.656 -13.883 1 95.25 566 ILE A O 1
ATOM 4455 N N . PHE A 1 567 ? 24.922 -50.531 -13.336 1 96.06 567 PHE A N 1
ATOM 4456 C CA . PHE A 1 567 ? 26.344 -50.25 -13.312 1 96.06 567 PHE A CA 1
ATOM 4457 C C . PHE A 1 567 ? 26.828 -49.969 -11.891 1 96.06 567 PHE A C 1
ATOM 4459 O O . PHE A 1 567 ? 26.312 -49.094 -11.211 1 96.06 567 PHE A O 1
ATOM 4466 N N . VAL A 1 568 ? 27.781 -50.75 -11.422 1 96.38 568 VAL A N 1
ATOM 4467 C CA . VAL A 1 568 ? 28.25 -50.625 -10.055 1 96.38 568 VAL A CA 1
ATOM 4468 C C . VAL A 1 568 ? 29.766 -50.406 -10.047 1 96.38 568 VAL A C 1
ATOM 4470 O O . VAL A 1 568 ? 30.516 -51.25 -10.57 1 96.38 568 VAL A O 1
ATOM 4473 N N . TYR A 1 569 ? 30.141 -49.375 -9.469 1 96 569 TYR A N 1
ATOM 4474 C CA . TYR A 1 569 ? 31.578 -49.125 -9.289 1 96 569 TYR A CA 1
ATOM 4475 C C . TYR A 1 569 ? 32.062 -49.656 -7.941 1 96 569 TYR A C 1
ATOM 4477 O O . TYR A 1 569 ? 31.5 -49.312 -6.898 1 96 569 TYR A O 1
ATOM 4485 N N . GLY A 1 570 ? 33.062 -50.469 -8.016 1 94.88 570 GLY A N 1
ATOM 4486 C CA . GLY A 1 570 ? 33.75 -50.938 -6.816 1 94.88 570 GLY A CA 1
ATOM 4487 C C . GLY A 1 570 ? 35.031 -50.188 -6.559 1 94.88 570 GLY A C 1
ATOM 4488 O O . GLY A 1 570 ? 36.031 -50.375 -7.258 1 94.88 570 GLY A O 1
ATOM 4489 N N . SER A 1 571 ? 34.969 -49.406 -5.535 1 93.31 571 SER A N 1
ATOM 4490 C CA . SER A 1 571 ? 36.156 -48.594 -5.223 1 93.31 571 SER A CA 1
ATOM 4491 C C . SER A 1 571 ? 37.344 -49.438 -4.809 1 93.31 571 SER A C 1
ATOM 4493 O O . SER A 1 571 ? 38.469 -49.125 -5.145 1 93.31 571 SER A O 1
ATOM 4495 N N . GLY A 1 572 ? 37.062 -50.469 -4.051 1 93.12 572 GLY A N 1
ATOM 4496 C CA . GLY A 1 572 ? 38.125 -51.344 -3.604 1 93.12 572 GLY A CA 1
ATOM 4497 C C . GLY A 1 572 ? 38.719 -52.188 -4.727 1 93.12 572 GLY A C 1
ATOM 4498 O O . GLY A 1 572 ? 39.875 -52.562 -4.668 1 93.12 572 GLY A O 1
ATOM 4499 N N . SER A 1 573 ? 37.938 -52.469 -5.719 1 94.56 573 SER A N 1
ATOM 4500 C CA . SER A 1 573 ? 38.344 -53.312 -6.828 1 94.56 573 SER A CA 1
ATOM 4501 C C . SER A 1 573 ? 38.688 -52.5 -8.062 1 94.56 573 SER A C 1
ATOM 4503 O O . SER A 1 573 ? 39.188 -53 -9.055 1 94.56 573 SER A O 1
ATOM 4505 N N . SER A 1 574 ? 38.406 -51.281 -8.086 1 94.62 574 SER A N 1
ATOM 4506 C CA . SER A 1 574 ? 38.688 -50.344 -9.172 1 94.62 574 SER A CA 1
ATOM 4507 C C . SER A 1 574 ? 38.125 -50.844 -10.5 1 94.62 574 SER A C 1
ATOM 4509 O O . SER A 1 574 ? 38.844 -50.906 -11.5 1 94.62 574 SER A O 1
ATOM 4511 N N . ASN A 1 575 ? 36.938 -51.25 -10.469 1 96.44 575 ASN A N 1
ATOM 4512 C CA . ASN A 1 575 ? 36.25 -51.719 -11.656 1 96.44 575 ASN A CA 1
ATOM 4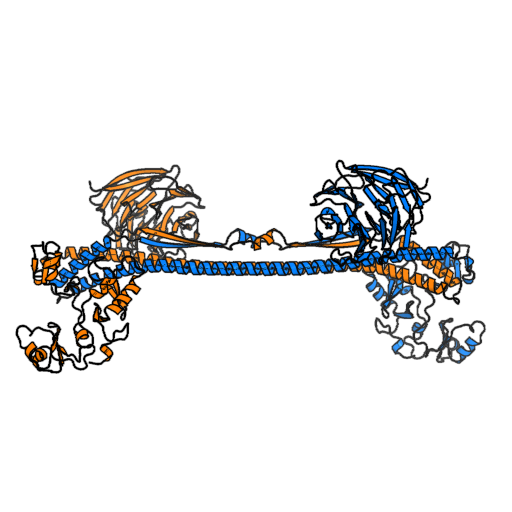513 C C . ASN A 1 575 ? 34.781 -51.375 -11.625 1 96.44 575 ASN A C 1
ATOM 4515 O O . ASN A 1 575 ? 34.25 -50.938 -10.602 1 96.44 575 ASN A O 1
ATOM 4519 N N . ILE A 1 576 ? 34.094 -51.5 -12.758 1 96.69 576 ILE A N 1
ATOM 4520 C CA . ILE A 1 576 ? 32.656 -51.312 -12.859 1 96.69 576 ILE A CA 1
ATOM 4521 C C . ILE A 1 576 ? 32.031 -52.625 -13.32 1 96.69 576 ILE A C 1
ATOM 4523 O O . ILE A 1 576 ? 32.375 -53.188 -14.359 1 96.69 576 ILE A O 1
ATOM 4527 N N . HIS A 1 577 ? 31.141 -53.125 -12.492 1 97.19 577 HIS A N 1
ATOM 4528 C CA . HIS A 1 577 ? 30.344 -54.281 -12.859 1 97.19 577 HIS A CA 1
ATOM 4529 C C . HIS A 1 577 ? 29.047 -53.875 -13.562 1 97.19 577 HIS A C 1
ATOM 4531 O O . HIS A 1 577 ? 28.344 -52.969 -13.102 1 97.19 577 HIS A O 1
ATOM 4537 N N . ILE A 1 578 ? 28.844 -54.5 -14.703 1 96.5 578 ILE A N 1
ATOM 4538 C CA . ILE A 1 578 ? 27.562 -54.312 -15.391 1 96.5 578 ILE A CA 1
ATOM 4539 C C . ILE A 1 578 ? 26.688 -55.562 -15.188 1 96.5 578 ILE A C 1
ATOM 4541 O O . ILE A 1 578 ? 27.078 -56.656 -15.57 1 96.5 578 ILE A O 1
ATOM 4545 N N . LEU A 1 579 ? 25.578 -55.25 -14.523 1 95.81 579 LEU A N 1
ATOM 4546 C CA . LEU A 1 579 ? 24.641 -56.344 -14.227 1 95.81 579 LEU A CA 1
ATOM 4547 C C . LEU A 1 579 ? 23.359 -56.188 -15.039 1 95.81 579 LEU A C 1
ATOM 4549 O O . LEU A 1 579 ? 22.969 -55.062 -15.375 1 95.81 579 LEU A O 1
ATOM 4553 N N . SER A 1 580 ? 22.844 -57.312 -15.375 1 91.44 580 SER A N 1
ATOM 4554 C CA . SER A 1 580 ? 21.516 -57.281 -15.977 1 91.44 580 SER A CA 1
ATOM 4555 C C . SER A 1 580 ? 20.453 -56.906 -14.945 1 91.44 580 SER A C 1
ATOM 4557 O O . SER A 1 580 ? 20.719 -56.875 -13.742 1 91.44 580 SER A O 1
ATOM 4559 N N . ARG A 1 581 ? 19.328 -56.656 -15.422 1 88.56 581 ARG A N 1
ATOM 4560 C CA . ARG A 1 581 ? 18.219 -56.312 -14.562 1 88.56 581 ARG A CA 1
ATOM 4561 C C . ARG A 1 581 ? 17.938 -57.375 -13.523 1 88.56 581 ARG A C 1
ATOM 4563 O O . ARG A 1 581 ? 17.5 -57.094 -12.406 1 88.56 581 ARG A O 1
ATOM 4570 N N . ASP A 1 582 ? 18.219 -58.531 -13.883 1 88.56 582 ASP A N 1
ATOM 4571 C CA . ASP A 1 582 ? 17.938 -59.656 -12.984 1 88.56 582 ASP A CA 1
ATOM 4572 C C . ASP A 1 582 ? 19.156 -59.969 -12.117 1 88.56 582 ASP A C 1
ATOM 4574 O O . ASP A 1 582 ? 19.172 -61 -11.414 1 88.56 582 ASP A O 1
ATOM 4578 N N . GLY A 1 583 ? 20.234 -59.219 -12.195 1 92.12 583 GLY A N 1
ATOM 4579 C CA . GLY A 1 583 ? 21.375 -59.375 -11.305 1 92.12 583 GLY A CA 1
ATOM 4580 C C . GLY A 1 583 ? 22.469 -60.25 -11.875 1 92.12 583 GLY A C 1
ATOM 4581 O O . GLY A 1 583 ? 23.344 -60.719 -11.141 1 92.12 583 GLY A O 1
ATOM 4582 N N . LYS A 1 584 ? 22.297 -60.531 -13.117 1 93.44 584 LYS A N 1
ATOM 4583 C CA . LYS A 1 584 ? 23.328 -61.344 -13.75 1 93.44 584 LYS A CA 1
ATOM 4584 C C . LYS A 1 584 ? 24.484 -60.5 -14.242 1 93.44 584 LYS A C 1
ATOM 4586 O O . LYS A 1 584 ? 24.281 -59.406 -14.797 1 93.44 584 LYS A O 1
ATOM 4591 N N . LEU A 1 585 ? 25.75 -61 -13.961 1 95.69 585 LEU A N 1
ATOM 4592 C CA . LEU A 1 585 ? 26.938 -60.281 -14.414 1 95.69 585 LEU A CA 1
ATOM 4593 C C . LEU A 1 585 ? 27.062 -60.312 -15.93 1 95.69 585 LEU A C 1
ATOM 4595 O O . LEU A 1 585 ? 27.047 -61.406 -16.516 1 95.69 585 LEU A O 1
ATOM 4599 N N . LEU A 1 586 ? 27.156 -59.25 -16.547 1 94.12 586 LEU A N 1
ATOM 4600 C CA . LEU A 1 586 ? 27.281 -59.156 -18 1 94.12 586 LEU A CA 1
ATOM 4601 C C . LEU A 1 586 ? 28.703 -58.812 -18.406 1 94.12 586 LEU A C 1
ATOM 4603 O O . LEU A 1 586 ? 29.234 -59.406 -19.375 1 94.12 586 LEU A O 1
ATOM 4607 N N . GLN A 1 587 ? 29.25 -57.875 -17.719 1 94.5 587 GLN A N 1
ATOM 4608 C CA . GLN A 1 587 ? 30.594 -57.406 -18.062 1 94.5 587 GLN A CA 1
ATOM 4609 C C . GLN A 1 587 ? 31.266 -56.75 -16.875 1 94.5 587 GLN A C 1
ATOM 4611 O O . GLN A 1 587 ? 30.609 -56.219 -15.984 1 94.5 587 GLN A O 1
ATOM 4616 N N . ILE A 1 588 ? 32.594 -56.875 -16.75 1 95.62 588 ILE A N 1
ATOM 4617 C CA . ILE A 1 588 ? 33.406 -56.125 -15.789 1 95.62 588 ILE A CA 1
ATOM 4618 C C . ILE A 1 588 ? 34.375 -55.219 -16.531 1 95.62 588 ILE A C 1
ATOM 4620 O O . ILE A 1 588 ? 35.188 -55.688 -17.312 1 95.62 588 ILE A O 1
ATOM 4624 N N . MET A 1 589 ? 34.188 -53.969 -16.375 1 94.75 589 MET A N 1
ATOM 4625 C CA . MET A 1 589 ? 35.156 -53 -16.891 1 94.75 589 MET A CA 1
ATOM 4626 C C . MET A 1 589 ? 36.312 -52.781 -15.922 1 94.75 589 MET A C 1
ATOM 4628 O O . MET A 1 589 ? 36.125 -52.188 -14.844 1 94.75 589 MET A O 1
ATOM 4632 N N . GLU A 1 590 ? 37.438 -53.156 -16.281 1 93.94 590 GLU A N 1
ATOM 4633 C CA . GLU A 1 590 ? 38.594 -53.094 -15.398 1 93.94 590 GLU A CA 1
ATOM 4634 C C . GLU A 1 590 ? 39.344 -51.781 -15.523 1 93.94 590 GLU A C 1
ATOM 4636 O O . GLU A 1 590 ? 39.156 -51.031 -16.5 1 93.94 590 GLU A O 1
ATOM 4641 N N . GLY A 1 591 ? 40.094 -51.406 -14.5 1 90.5 591 GLY A N 1
ATOM 4642 C CA . GLY A 1 591 ? 41 -50.281 -14.555 1 90.5 591 GLY A CA 1
ATOM 4643 C C . GLY A 1 591 ? 40.344 -48.938 -14.281 1 90.5 591 GLY A C 1
ATOM 4644 O O . GLY A 1 591 ? 40.75 -47.906 -14.82 1 90.5 591 GLY A O 1
ATOM 4645 N N . MET A 1 592 ? 39.281 -48.969 -13.586 1 91.25 592 MET A N 1
ATOM 4646 C CA . MET A 1 592 ? 38.562 -47.75 -13.242 1 91.25 592 MET A CA 1
ATOM 4647 C C . MET A 1 592 ? 39 -47.219 -11.875 1 91.25 592 MET A C 1
ATOM 4649 O O . MET A 1 592 ? 38.531 -47.719 -10.844 1 91.25 592 MET A O 1
ATOM 4653 N N . THR A 1 593 ? 39.844 -46.25 -11.812 1 90.44 593 THR A N 1
ATOM 4654 C CA . THR A 1 593 ? 40.344 -45.781 -10.531 1 90.44 593 THR A CA 1
ATOM 4655 C C . THR A 1 593 ? 39.812 -44.375 -10.227 1 90.44 593 THR A C 1
ATOM 4657 O O . THR A 1 593 ? 39.719 -43.531 -11.125 1 90.44 593 THR A O 1
ATOM 4660 N N . GLY A 1 594 ? 39.469 -44.188 -8.977 1 90.88 594 GLY A N 1
ATOM 4661 C CA . GLY A 1 594 ? 39.125 -42.844 -8.484 1 90.88 594 GLY A CA 1
ATOM 4662 C C . GLY A 1 594 ? 37.781 -42.344 -8.977 1 90.88 594 GLY A C 1
ATOM 4663 O O . GLY A 1 594 ? 37.625 -41.156 -9.234 1 90.88 594 GLY A O 1
ATOM 4664 N N . VAL A 1 595 ? 36.812 -43.219 -9.219 1 93.38 595 VAL A N 1
ATOM 4665 C CA . VAL A 1 595 ? 35.5 -42.812 -9.719 1 93.38 595 VAL A CA 1
ATOM 4666 C C . VAL A 1 595 ? 34.656 -42.25 -8.586 1 93.38 595 VAL A C 1
ATOM 4668 O O . VAL A 1 595 ? 34.562 -42.844 -7.508 1 93.38 595 VAL A O 1
ATOM 4671 N N . THR A 1 596 ? 34.125 -41.062 -8.82 1 92.94 596 THR A N 1
ATOM 4672 C CA . THR A 1 596 ? 33.344 -40.375 -7.777 1 92.94 596 THR A CA 1
ATOM 4673 C C . THR A 1 596 ? 31.859 -40.344 -8.133 1 92.94 596 THR A C 1
ATOM 4675 O O . THR A 1 596 ? 31.016 -40.156 -7.262 1 92.94 596 THR A O 1
ATOM 4678 N N . CYS A 1 597 ? 31.562 -40.469 -9.398 1 92.94 597 CYS A N 1
ATOM 4679 C CA . CYS A 1 597 ? 30.156 -40.531 -9.797 1 92.94 597 CYS A CA 1
ATOM 4680 C C . CYS A 1 597 ? 29.984 -41.25 -11.117 1 92.94 597 CYS A C 1
ATOM 4682 O O . CYS A 1 597 ? 30.938 -41.406 -11.883 1 92.94 597 CYS A O 1
ATOM 4684 N N . LEU A 1 598 ? 28.75 -41.781 -11.32 1 93.44 598 LEU A N 1
ATOM 4685 C CA . LEU A 1 598 ? 28.359 -42.5 -12.516 1 93.44 598 LEU A CA 1
ATOM 4686 C C . LEU A 1 598 ? 26.984 -42.062 -13.008 1 93.44 598 LEU A C 1
ATOM 4688 O O . LEU A 1 598 ? 26.078 -41.844 -12.203 1 93.44 598 LEU A O 1
ATOM 4692 N N . LYS A 1 599 ? 26.891 -41.875 -14.328 1 93.88 599 LYS A N 1
ATOM 4693 C CA . LYS A 1 599 ? 25.562 -41.625 -14.875 1 93.88 599 LYS A CA 1
ATOM 4694 C C . LYS A 1 599 ? 25.469 -42.125 -16.328 1 93.88 599 LYS A C 1
ATOM 4696 O O . LYS A 1 599 ? 26.375 -41.875 -17.125 1 93.88 599 LYS A O 1
ATOM 4701 N N . PHE A 1 600 ? 24.453 -42.781 -16.578 1 91.31 600 PHE A N 1
ATOM 4702 C CA . PHE A 1 600 ? 24.203 -43.281 -17.938 1 91.31 600 PHE A CA 1
ATOM 4703 C C . PHE A 1 600 ? 23.234 -42.375 -18.672 1 91.31 600 PHE A C 1
ATOM 4705 O O . PHE A 1 600 ? 22.188 -42 -18.125 1 91.31 600 PHE A O 1
ATOM 4712 N N . GLN A 1 601 ? 23.641 -41.969 -19.797 1 85.81 601 GLN A N 1
ATOM 4713 C CA . GLN A 1 601 ? 22.734 -41.188 -20.641 1 85.81 601 GLN A CA 1
ATOM 4714 C C . GLN A 1 601 ? 21.984 -42.062 -21.625 1 85.81 601 GLN A C 1
ATOM 4716 O O . GLN A 1 601 ? 22.547 -42.531 -22.609 1 85.81 601 GLN A O 1
ATOM 4721 N N . ASP A 1 602 ? 20.781 -42.156 -21.438 1 76.88 602 ASP A N 1
ATOM 4722 C CA . ASP A 1 602 ? 19.969 -43.062 -22.234 1 76.88 602 ASP A CA 1
ATOM 4723 C C . ASP A 1 602 ? 19.844 -42.594 -23.672 1 76.88 602 ASP A C 1
ATOM 4725 O O . ASP A 1 602 ? 19.797 -43.406 -24.594 1 76.88 602 ASP A O 1
ATOM 4729 N N . ALA A 1 603 ? 19.828 -41.312 -23.875 1 71.31 603 ALA A N 1
ATOM 4730 C CA . ALA A 1 603 ? 19.625 -40.719 -25.203 1 71.31 603 ALA A CA 1
ATOM 4731 C C . ALA A 1 603 ? 20.766 -41.094 -26.141 1 71.31 603 ALA A C 1
ATOM 4733 O O . ALA A 1 603 ? 20.562 -41.344 -27.344 1 71.31 603 ALA A O 1
ATOM 4734 N N . THR A 1 604 ? 21.938 -41.219 -25.594 1 76 604 THR A N 1
ATOM 4735 C CA . THR A 1 604 ? 23.094 -41.438 -26.453 1 76 604 THR A CA 1
ATOM 4736 C C . THR A 1 604 ? 23.719 -42.781 -26.156 1 76 604 THR A C 1
ATOM 4738 O O . THR A 1 604 ? 24.688 -43.188 -26.828 1 76 604 THR A O 1
ATOM 4741 N N . ASN A 1 605 ? 23.188 -43.5 -25.188 1 81.75 605 ASN A N 1
ATOM 4742 C CA . ASN A 1 605 ? 23.719 -44.781 -24.766 1 81.75 605 ASN A CA 1
ATOM 4743 C C . ASN A 1 605 ? 25.188 -44.688 -24.359 1 81.75 605 ASN A C 1
ATOM 4745 O O . ASN A 1 605 ? 26.016 -45.469 -24.797 1 81.75 605 ASN A O 1
ATOM 4749 N N . LYS A 1 606 ? 25.469 -43.719 -23.609 1 88.88 606 LYS A N 1
ATOM 4750 C CA . LYS A 1 606 ? 26.828 -43.469 -23.156 1 88.88 606 LYS A CA 1
ATOM 4751 C C . LYS A 1 606 ? 26.891 -43.438 -21.625 1 88.88 606 LYS A C 1
ATOM 4753 O O . LYS A 1 606 ? 25.922 -43.031 -20.969 1 88.88 606 LYS A O 1
ATOM 4758 N N . LEU A 1 607 ? 27.984 -43.906 -21.109 1 93.62 607 LEU A N 1
ATOM 4759 C CA . LEU A 1 607 ? 28.234 -43.875 -19.672 1 93.62 607 LEU A CA 1
ATOM 4760 C C . LEU A 1 607 ? 29.219 -42.75 -19.312 1 93.62 607 LEU A C 1
ATOM 4762 O O . LEU A 1 607 ? 30.328 -42.688 -19.875 1 93.62 607 LEU A O 1
ATOM 4766 N N . PHE A 1 608 ? 28.812 -41.906 -18.484 1 93.94 608 PHE A N 1
ATOM 4767 C CA . PHE A 1 608 ? 29.672 -40.844 -18 1 93.94 608 PHE A CA 1
ATOM 4768 C C . PHE A 1 608 ? 30.266 -41.188 -16.641 1 93.94 608 PHE A C 1
ATOM 4770 O O . PHE A 1 608 ? 29.531 -41.531 -15.703 1 93.94 608 PHE A O 1
ATOM 4777 N N . VAL A 1 609 ? 31.531 -41.094 -16.5 1 95.06 609 VAL A N 1
ATOM 4778 C CA . VAL A 1 609 ? 32.25 -41.469 -15.289 1 95.06 609 VAL A CA 1
ATOM 4779 C C . VAL A 1 609 ? 33.094 -40.281 -14.797 1 95.06 609 VAL A C 1
ATOM 4781 O O . VAL A 1 609 ? 34.031 -39.844 -15.453 1 95.06 609 VAL A O 1
ATOM 4784 N N . GLY A 1 610 ? 32.688 -39.812 -13.688 1 92.94 610 GLY A N 1
ATOM 4785 C CA . GLY A 1 610 ? 33.438 -38.719 -13.07 1 92.94 610 GLY A CA 1
ATOM 4786 C C . GLY A 1 610 ? 34.531 -39.219 -12.133 1 92.94 610 GLY A C 1
ATOM 4787 O O . GLY A 1 610 ? 34.375 -40.281 -11.492 1 92.94 610 GLY A O 1
ATOM 4788 N N . SER A 1 611 ? 35.625 -38.406 -11.984 1 90.56 611 SER A N 1
ATOM 4789 C CA . SER A 1 611 ? 36.75 -38.781 -11.125 1 90.56 611 SER A CA 1
ATOM 4790 C C . SER A 1 611 ? 37.094 -37.656 -10.133 1 90.56 611 SER A C 1
ATOM 4792 O O . SER A 1 611 ? 36.625 -36.531 -10.281 1 90.56 611 SER A O 1
ATOM 4794 N N . SER A 1 612 ? 37.875 -38.031 -9.141 1 87.38 612 SER A N 1
ATOM 4795 C CA . SER A 1 612 ? 38.219 -37.156 -8.047 1 87.38 612 SER A CA 1
ATOM 4796 C C . SER A 1 612 ? 39.062 -35.969 -8.539 1 87.38 612 SER A C 1
ATOM 4798 O O . SER A 1 612 ? 39.156 -34.938 -7.883 1 87.38 612 SER A O 1
ATOM 4800 N N . ASN A 1 613 ? 39.656 -36.125 -9.672 1 87.38 613 ASN A N 1
ATOM 4801 C CA . ASN A 1 613 ? 40.531 -35.062 -10.172 1 87.38 613 ASN A CA 1
ATOM 4802 C C . ASN A 1 613 ? 39.75 -34.062 -11.031 1 87.38 613 ASN A C 1
ATOM 4804 O O . ASN A 1 613 ? 40.344 -33.188 -11.68 1 87.38 613 ASN A O 1
ATOM 4808 N N . GLY A 1 614 ? 38.5 -34.25 -11.156 1 90.12 614 GLY A N 1
ATOM 4809 C CA . GLY A 1 614 ? 37.656 -33.312 -11.898 1 90.12 614 GLY A CA 1
ATOM 4810 C C . GLY A 1 614 ? 37.438 -33.75 -13.344 1 90.12 614 GLY A C 1
ATOM 4811 O O . GLY A 1 614 ? 36.844 -33 -14.133 1 90.12 614 GLY A O 1
ATOM 4812 N N . SER A 1 615 ? 37.875 -34.875 -13.609 1 92.62 615 SER A N 1
ATOM 4813 C CA . SER A 1 615 ? 37.719 -35.375 -14.977 1 92.62 615 SER A CA 1
ATOM 4814 C C . SER A 1 615 ? 36.438 -36.156 -15.125 1 92.62 615 SER A C 1
ATOM 4816 O O . SER A 1 615 ? 35.969 -36.781 -14.164 1 92.62 615 SER A O 1
ATOM 4818 N N . VAL A 1 616 ? 35.812 -36.062 -16.297 1 94.44 616 VAL A N 1
ATOM 4819 C CA . VAL A 1 616 ? 34.656 -36.875 -16.656 1 94.44 616 VAL A CA 1
ATOM 4820 C C . VAL A 1 616 ? 34.938 -37.625 -17.953 1 94.44 616 VAL A C 1
ATOM 4822 O O . VAL A 1 616 ? 35.125 -37.031 -19.016 1 94.44 616 VAL A O 1
ATOM 4825 N N . ALA A 1 617 ? 35 -38.938 -17.859 1 95 617 ALA A N 1
ATOM 4826 C CA . ALA A 1 617 ? 35.219 -39.781 -19.016 1 95 617 ALA A CA 1
ATOM 4827 C C . ALA A 1 617 ? 33.906 -40.312 -19.594 1 95 617 ALA A C 1
ATOM 4829 O O . ALA A 1 617 ? 32.969 -40.625 -18.828 1 95 617 ALA A O 1
ATOM 4830 N N . VAL A 1 618 ? 33.844 -40.375 -20.891 1 94.62 618 VAL A N 1
ATOM 4831 C CA . VAL A 1 618 ? 32.625 -40.875 -21.562 1 94.62 618 VAL A CA 1
ATOM 4832 C C . VAL A 1 618 ? 32.938 -42.188 -22.25 1 94.62 618 VAL A C 1
ATOM 4834 O O . VAL A 1 618 ? 33.875 -42.312 -23 1 94.62 618 VAL A O 1
ATOM 4837 N N . TYR A 1 619 ? 32.094 -43.156 -21.906 1 94.12 619 TYR A N 1
ATOM 4838 C CA . TYR A 1 619 ? 32.25 -44.5 -22.484 1 94.12 619 TYR A CA 1
ATOM 4839 C C . TYR A 1 619 ? 31.094 -44.844 -23.406 1 94.12 619 TYR A C 1
ATOM 4841 O O . TYR A 1 619 ? 29.938 -44.531 -23.109 1 94.12 619 TYR A O 1
ATOM 4849 N N . GLU A 1 620 ? 31.406 -45.406 -24.516 1 91.94 620 GLU A N 1
ATOM 4850 C CA . GLU A 1 620 ? 30.422 -45.906 -25.469 1 91.94 620 GLU A CA 1
ATOM 4851 C C . GLU A 1 620 ? 30.547 -47.406 -25.656 1 91.94 620 GLU A C 1
ATOM 4853 O O . GLU A 1 620 ? 31.656 -47.938 -25.688 1 91.94 620 GLU A O 1
ATOM 4858 N N . PHE A 1 621 ? 29.359 -48.062 -25.688 1 88.5 621 PHE A N 1
ATOM 4859 C CA . PHE A 1 621 ? 29.359 -49.5 -25.797 1 88.5 621 PHE A CA 1
ATOM 4860 C C . PHE A 1 621 ? 29.109 -49.938 -27.25 1 88.5 621 PHE A C 1
ATOM 4862 O O . PHE A 1 621 ? 28.094 -49.562 -27.844 1 88.5 621 PHE A O 1
ATOM 4869 N N . SER A 1 622 ? 30.047 -50.562 -27.875 1 80 622 SER A N 1
ATOM 4870 C CA . SER A 1 622 ? 29.953 -51.031 -29.25 1 80 622 SER A CA 1
ATOM 4871 C C . SER A 1 622 ? 30.422 -52.469 -29.359 1 80 622 SER A C 1
ATOM 4873 O O . SER A 1 622 ? 31.234 -52.938 -28.562 1 80 622 SER A O 1
ATOM 4875 N N . GLU A 1 623 ? 29.672 -53.281 -30.156 1 69.56 623 GLU A N 1
ATOM 4876 C CA . GLU A 1 623 ? 30.094 -54.656 -30.406 1 69.56 623 GLU A CA 1
ATOM 4877 C C . GLU A 1 623 ? 31.422 -54.688 -31.172 1 69.56 623 GLU A C 1
ATOM 4879 O O . GLU A 1 623 ? 31.672 -53.844 -32.031 1 69.56 623 GLU A O 1
ATOM 4884 N N . SER A 1 624 ? 32.531 -55.375 -30.688 1 53.5 624 SER A N 1
ATOM 4885 C CA . SER A 1 624 ? 33.719 -55.625 -31.5 1 53.5 624 SER A CA 1
ATOM 4886 C C . SER A 1 624 ? 33.406 -56.406 -32.75 1 53.5 624 SER A C 1
ATOM 4888 O O . SER A 1 624 ? 32.531 -57.281 -32.719 1 53.5 624 SER A O 1
ATOM 4890 N N . PHE B 1 1 ? -35.156 40.219 54.875 1 34.56 1 PHE B N 1
ATOM 4891 C CA . PHE B 1 1 ? -33.906 39.656 54.375 1 34.56 1 PHE B CA 1
ATOM 489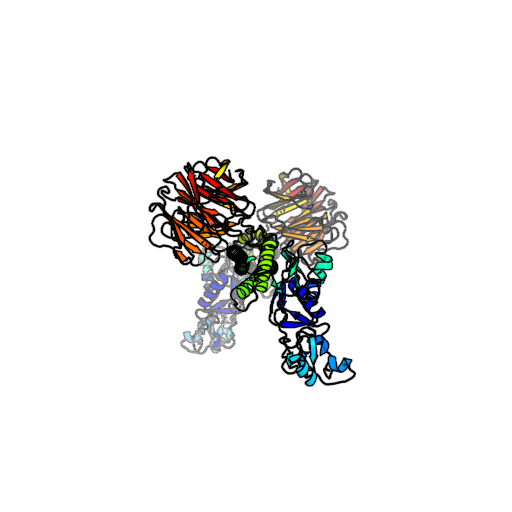2 C C . PHE B 1 1 ? -34.125 38.25 53.812 1 34.56 1 PHE B C 1
ATOM 4894 O O . PHE B 1 1 ? -34.688 37.375 54.469 1 34.56 1 PHE B O 1
ATOM 4901 N N . THR B 1 2 ? -34.438 38.125 52.656 1 41.81 2 THR B N 1
ATOM 4902 C CA . THR B 1 2 ? -34.625 36.75 52.156 1 41.81 2 THR B CA 1
ATOM 4903 C C . THR B 1 2 ? -33.344 35.938 52.344 1 41.81 2 THR B C 1
ATOM 4905 O O . THR B 1 2 ? -32.25 36.406 52 1 41.81 2 THR B O 1
ATOM 4908 N N . PRO B 1 3 ? -33.312 34.875 53.062 1 45.84 3 PRO B N 1
ATOM 4909 C CA . PRO B 1 3 ? -32.281 33.906 53.406 1 45.84 3 PRO B CA 1
ATOM 4910 C C . PRO B 1 3 ? -31.375 33.562 52.219 1 45.84 3 PRO B C 1
ATOM 4912 O O . PRO B 1 3 ? -30.219 33.219 52.375 1 45.84 3 PRO B O 1
ATOM 4915 N N . GLU B 1 4 ? -31.906 33.562 51.094 1 50.12 4 GLU B N 1
ATOM 4916 C CA . GLU B 1 4 ? -31.234 33.125 49.875 1 50.12 4 GLU B CA 1
ATOM 4917 C C . GLU B 1 4 ? -30.094 34.062 49.5 1 50.12 4 GLU B C 1
ATOM 4919 O O . GLU B 1 4 ? -29.188 33.688 48.75 1 50.12 4 GLU B O 1
ATOM 4924 N N . VAL B 1 5 ? -30.062 35.25 49.969 1 58.97 5 VAL B N 1
ATOM 4925 C CA . VAL B 1 5 ? -29.109 36.312 49.625 1 58.97 5 VAL B CA 1
ATOM 4926 C C . VAL B 1 5 ? -27.812 36.094 50.406 1 58.97 5 VAL B C 1
ATOM 4928 O O . VAL B 1 5 ? -26.812 36.75 50.125 1 58.97 5 VAL B O 1
ATOM 4931 N N . SER B 1 6 ? -27.672 35.062 51.25 1 68.5 6 SER B N 1
ATOM 4932 C CA . SER B 1 6 ? -26.516 34.938 52.125 1 68.5 6 SER B CA 1
ATOM 4933 C C . SER B 1 6 ? -25.609 33.781 51.719 1 68.5 6 SER B C 1
ATOM 4935 O O . SER B 1 6 ? -24.766 33.344 52.5 1 68.5 6 SER B O 1
ATOM 4937 N N . LEU B 1 7 ? -25.906 33.344 50.594 1 81.56 7 LEU B N 1
ATOM 4938 C CA . LEU B 1 7 ? -25.062 32.219 50.219 1 81.56 7 LEU B CA 1
ATOM 4939 C C . LEU B 1 7 ? -24.078 32.625 49.125 1 81.56 7 LEU B C 1
ATOM 4941 O O . LEU B 1 7 ? -24.422 33.375 48.219 1 81.56 7 LEU B O 1
ATOM 4945 N N . CYS B 1 8 ? -22.906 32.188 49.25 1 88.81 8 CYS B N 1
ATOM 4946 C CA . CYS B 1 8 ? -21.891 32.375 48.219 1 88.81 8 CYS B CA 1
ATOM 4947 C C . CYS B 1 8 ? -22.234 31.578 46.969 1 88.81 8 CYS B C 1
ATOM 4949 O O . CYS B 1 8 ? -22.516 30.375 47.062 1 88.81 8 CYS B O 1
ATOM 4951 N N . SER B 1 9 ? -22.219 32.094 45.844 1 87.69 9 SER B N 1
ATOM 4952 C CA . SER B 1 9 ? -22.625 31.469 44.594 1 87.69 9 SER B CA 1
ATOM 4953 C C . SER B 1 9 ? -21.609 30.422 44.156 1 87.69 9 SER B C 1
ATOM 4955 O O . SER B 1 9 ? -21.891 29.594 43.281 1 87.69 9 SER B O 1
ATOM 4957 N N . ILE B 1 10 ? -20.375 30.422 44.719 1 89.94 10 ILE B N 1
ATOM 4958 C CA . ILE B 1 10 ? -19.328 29.5 44.312 1 89.94 10 ILE B CA 1
ATOM 4959 C C . ILE B 1 10 ? -19.391 28.234 45.188 1 89.94 10 ILE B C 1
ATOM 4961 O O . ILE B 1 10 ? -19.5 27.125 44.656 1 89.94 10 ILE B O 1
ATOM 4965 N N . CYS B 1 11 ? -19.359 28.375 46.5 1 90.19 11 CYS B N 1
ATOM 4966 C CA . CYS B 1 11 ? -19.359 27.219 47.375 1 90.19 11 CYS B CA 1
ATOM 4967 C C . CYS B 1 11 ? -20.766 26.859 47.844 1 90.19 11 CYS B C 1
ATOM 4969 O O . CYS B 1 11 ? -21 25.766 48.344 1 90.19 11 CYS B O 1
ATOM 4971 N N . LEU B 1 12 ? -21.75 27.766 47.75 1 87.62 12 LEU B N 1
ATOM 4972 C CA . LEU B 1 12 ? -23.156 27.594 48.125 1 87.62 12 LEU B CA 1
ATOM 4973 C C . LEU B 1 12 ? -23.312 27.469 49.656 1 87.62 12 LEU B C 1
ATOM 4975 O O . LEU B 1 12 ? -24.266 26.828 50.125 1 87.62 12 LEU B O 1
ATOM 4979 N N . GLU B 1 13 ? -22.359 27.922 50.375 1 87.56 13 GLU B N 1
ATOM 4980 C CA . GLU B 1 13 ? -22.422 28 51.812 1 87.56 13 GLU B CA 1
ATOM 4981 C C . GLU B 1 13 ? -22.547 29.453 52.281 1 87.56 13 GLU B C 1
ATOM 4983 O O . GLU B 1 13 ? -22.609 30.375 51.469 1 87.56 13 GLU B O 1
ATOM 4988 N N . GLN B 1 14 ? -22.812 29.641 53.625 1 85.44 14 GLN B N 1
ATOM 4989 C CA . GLN B 1 14 ? -22.875 30.984 54.188 1 85.44 14 GLN B CA 1
ATOM 4990 C C . GLN B 1 14 ? -21.562 31.734 53.969 1 85.44 14 GLN B C 1
ATOM 4992 O O . GLN B 1 14 ? -20.484 31.141 54.094 1 85.44 14 GLN B O 1
ATOM 4997 N N . TYR B 1 15 ? -21.656 33 53.656 1 87.62 15 TYR B N 1
ATOM 4998 C CA . TYR B 1 15 ? -20.5 33.844 53.344 1 87.62 15 TYR B CA 1
ATOM 4999 C C . TYR B 1 15 ? -19.453 33.781 54.438 1 87.62 15 TYR B C 1
ATOM 5001 O O . TYR B 1 15 ? -19.797 33.844 55.625 1 87.62 15 TYR B O 1
ATOM 5009 N N . LYS B 1 16 ? -18.297 33.469 54.062 1 89.12 16 LYS B N 1
ATOM 5010 C CA . LYS B 1 16 ? -17.141 33.594 54.969 1 89.12 16 LYS B CA 1
ATOM 5011 C C . LYS B 1 16 ? -16.234 34.75 54.531 1 89.12 16 LYS B C 1
ATOM 5013 O O . LYS B 1 16 ? -15.477 34.625 53.562 1 89.12 16 LYS B O 1
ATOM 5018 N N . LEU B 1 17 ? -16.188 35.906 55.312 1 88 17 LEU B N 1
ATOM 5019 C CA . LEU B 1 17 ? -15.414 37.094 54.969 1 88 17 LEU B CA 1
ATOM 5020 C C . LEU B 1 17 ? -15.75 37.594 53.562 1 88 17 LEU B C 1
ATOM 5022 O O . LEU B 1 17 ? -14.891 37.562 52.688 1 88 17 LEU B O 1
ATOM 5026 N N . PRO B 1 18 ? -17.016 37.969 53.344 1 88.44 18 PRO B N 1
ATOM 5027 C CA . PRO B 1 18 ? -17.484 38.344 52 1 88.44 18 PRO B CA 1
ATOM 5028 C C . PRO B 1 18 ? -16.75 39.562 51.438 1 88.44 18 PRO B C 1
ATOM 5030 O O . PRO B 1 18 ? -16.578 40.562 52.125 1 88.44 18 PRO B O 1
ATOM 5033 N N . VAL B 1 19 ? -16.188 39.406 50.219 1 88.88 19 VAL B N 1
ATOM 5034 C CA . VAL B 1 19 ? -15.531 40.5 49.531 1 88.88 19 VAL B CA 1
ATOM 5035 C C . VAL B 1 19 ? -16.328 40.844 48.25 1 88.88 19 VAL B C 1
ATOM 5037 O O . VAL B 1 19 ? -16.906 39.969 47.625 1 88.88 19 VAL B O 1
ATOM 5040 N N . SER B 1 20 ? -16.375 42.156 47.906 1 86.81 20 SER B N 1
ATOM 5041 C CA . SER B 1 20 ? -17.172 42.625 46.781 1 86.81 20 SER B CA 1
ATOM 5042 C C . SER B 1 20 ? -16.266 43.094 45.656 1 86.81 20 SER B C 1
ATOM 5044 O O . SER B 1 20 ? -15.234 43.719 45.875 1 86.81 20 SER B O 1
ATOM 5046 N N . LEU B 1 21 ? -16.656 42.75 44.469 1 88 21 LEU B N 1
ATOM 5047 C CA . LEU B 1 21 ? -15.938 43.156 43.281 1 88 21 LEU B CA 1
ATOM 5048 C C . LEU B 1 21 ? -16.547 44.438 42.719 1 88 21 LEU B C 1
ATOM 5050 O O . LEU B 1 21 ? -17.594 44.906 43.188 1 88 21 LEU B O 1
ATOM 5054 N N . HIS B 1 22 ? -15.898 45 41.75 1 80.19 22 HIS B N 1
ATOM 5055 C CA . HIS B 1 22 ? -16.328 46.281 41.188 1 80.19 22 HIS B CA 1
ATOM 5056 C C . HIS B 1 22 ? -17.672 46.125 40.469 1 80.19 22 HIS B C 1
ATOM 5058 O O . HIS B 1 22 ? -18.375 47.125 40.25 1 80.19 22 HIS B O 1
ATOM 5064 N N . CYS B 1 23 ? -18 44.938 40.094 1 82.31 23 CYS B N 1
ATOM 5065 C CA . CYS B 1 23 ? -19.266 44.688 39.406 1 82.31 23 CYS B CA 1
ATOM 5066 C C . CYS B 1 23 ? -20.406 44.531 40.438 1 82.31 23 CYS B C 1
ATOM 5068 O O . CYS B 1 23 ? -21.547 44.25 40.062 1 82.31 23 CYS B O 1
ATOM 5070 N N . ALA B 1 24 ? -20.141 44.594 41.656 1 81.56 24 ALA B N 1
ATOM 5071 C CA . ALA B 1 24 ? -21.094 44.656 42.75 1 81.56 24 ALA B CA 1
ATOM 5072 C C . ALA B 1 24 ? -21.484 43.219 43.188 1 81.56 24 ALA B C 1
ATOM 5074 O O . ALA B 1 24 ? -22.406 43.062 44 1 81.56 24 ALA B O 1
ATOM 5075 N N . HIS B 1 25 ? -20.781 42.25 42.719 1 86.75 25 HIS B N 1
ATOM 5076 C CA . HIS B 1 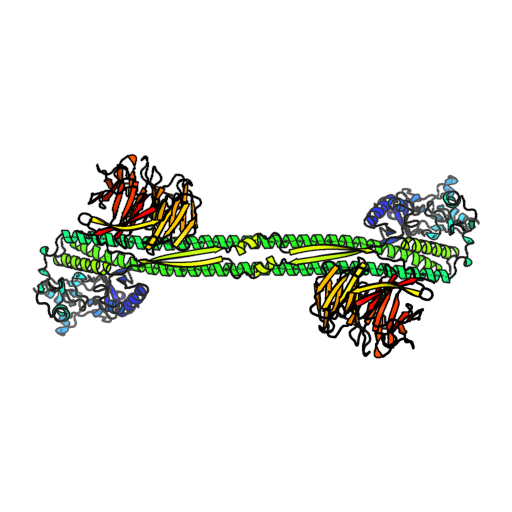25 ? -21 40.906 43.188 1 86.75 25 HIS B CA 1
ATOM 5077 C C . HIS B 1 25 ? -20.047 40.562 44.312 1 86.75 25 HIS B C 1
ATOM 5079 O O . HIS B 1 25 ? -18.891 40.969 44.312 1 86.75 25 HIS B O 1
ATOM 5085 N N . SER B 1 26 ? -20.531 39.812 45.281 1 88.94 26 SER B N 1
ATOM 5086 C CA . SER B 1 26 ? -19.734 39.438 46.438 1 88.94 26 SER B CA 1
ATOM 5087 C C . SER B 1 26 ? -19.516 37.938 46.531 1 88.94 26 SER B C 1
ATOM 5089 O O . SER B 1 26 ? -20.375 37.156 46.094 1 88.94 26 SER B O 1
ATOM 5091 N N . PHE B 1 27 ? -18.422 37.531 47.094 1 92.25 27 PHE B N 1
ATOM 5092 C CA . PHE B 1 27 ? -18.047 36.125 47.25 1 92.25 27 PHE B CA 1
ATOM 5093 C C . PHE B 1 27 ? -17.219 35.906 48.531 1 92.25 27 PHE B C 1
ATOM 5095 O O . PHE B 1 27 ? -16.719 36.875 49.094 1 92.25 27 PHE B O 1
ATOM 5102 N N . CYS B 1 28 ? -17.203 34.594 48.938 1 92.94 28 CYS B N 1
ATOM 5103 C CA . CYS B 1 28 ? -16.25 34.281 50 1 92.94 28 CYS B CA 1
ATOM 5104 C C . CYS B 1 28 ? -14.828 34.594 49.562 1 92.94 28 CYS B C 1
ATOM 5106 O O . CYS B 1 28 ? -14.469 34.344 48.406 1 92.94 28 CYS B O 1
ATOM 5108 N N . GLN B 1 29 ? -14.086 35.156 50.406 1 93.31 29 GLN B N 1
ATOM 5109 C CA . GLN B 1 29 ? -12.703 35.5 50.094 1 93.31 29 GLN B CA 1
ATOM 5110 C C . GLN B 1 29 ? -11.945 34.25 49.594 1 93.31 29 GLN B C 1
ATOM 5112 O O . GLN B 1 29 ? -11.195 34.344 48.625 1 93.31 29 GLN B O 1
ATOM 5117 N N . THR B 1 30 ? -12.125 33.125 50.219 1 94.06 30 THR B N 1
ATOM 5118 C CA . THR B 1 30 ? -11.445 31.891 49.844 1 94.06 30 THR B CA 1
ATOM 5119 C C . THR B 1 30 ? -11.953 31.375 48.5 1 94.06 30 THR B C 1
ATOM 5121 O O . THR B 1 30 ? -11.172 30.891 47.688 1 94.06 30 THR B O 1
ATOM 5124 N N . CYS B 1 31 ? -13.281 31.438 48.344 1 94.56 31 CYS B N 1
ATOM 5125 C CA . CYS B 1 31 ? -13.859 31.016 47.062 1 94.56 31 CYS B CA 1
ATOM 5126 C C . CYS B 1 31 ? -13.344 31.859 45.906 1 94.56 31 CYS B C 1
ATOM 5128 O O . CYS B 1 31 ? -13.016 31.344 44.844 1 94.56 31 CYS B O 1
ATOM 5130 N N . LEU B 1 32 ? -13.266 33.125 46.125 1 94.5 32 LEU B N 1
ATOM 5131 C CA . LEU B 1 32 ? -12.766 34.031 45.094 1 94.5 32 LEU B CA 1
ATOM 5132 C C . LEU B 1 32 ? -11.305 33.75 44.781 1 94.5 32 LEU B C 1
ATOM 5134 O O . LEU B 1 32 ? -10.891 33.781 43.625 1 94.5 32 LEU B O 1
ATOM 5138 N N . SER B 1 33 ? -10.547 33.5 45.781 1 94.31 33 SER B N 1
ATOM 5139 C CA . SER B 1 33 ? -9.133 33.188 45.594 1 94.31 33 SER B CA 1
ATOM 5140 C C . SER B 1 33 ? -8.945 31.969 44.688 1 94.31 33 SER B C 1
ATOM 5142 O O . SER B 1 33 ? -8.078 31.953 43.844 1 94.31 33 SER B O 1
ATOM 5144 N N . THR B 1 34 ? -9.758 30.984 44.969 1 93.5 34 THR B N 1
ATOM 5145 C CA . THR B 1 34 ? -9.695 29.766 44.156 1 93.5 34 THR B CA 1
ATOM 5146 C C . THR B 1 34 ? -10.055 30.047 42.719 1 93.5 34 THR B C 1
ATOM 5148 O O . THR B 1 34 ? -9.414 29.531 41.781 1 93.5 34 THR B O 1
ATOM 5151 N N . HIS B 1 35 ? -11.016 30.797 42.531 1 93.44 35 HIS B N 1
ATOM 5152 C CA . HIS B 1 35 ? -11.453 31.156 41.188 1 93.44 35 HIS B CA 1
ATOM 5153 C C . HIS B 1 35 ? -10.367 31.938 40.438 1 93.44 35 HIS B C 1
ATOM 5155 O O . HIS B 1 35 ? -10.102 31.672 39.281 1 93.44 35 HIS B O 1
ATOM 5161 N N . ILE B 1 36 ? -9.766 32.875 41.156 1 93.06 36 ILE B N 1
ATOM 5162 C CA . ILE B 1 36 ? -8.734 33.719 40.562 1 93.06 36 ILE B CA 1
ATOM 5163 C C . ILE B 1 36 ? -7.543 32.875 40.125 1 93.06 36 ILE B C 1
ATOM 5165 O O . ILE B 1 36 ? -7.02 33 39.031 1 93.06 36 ILE B O 1
ATOM 5169 N N . LYS B 1 37 ? -7.191 31.906 40.938 1 90.06 37 LYS B N 1
ATOM 5170 C CA . LYS B 1 37 ? -6.066 31.016 40.656 1 90.06 37 LYS B CA 1
ATOM 5171 C C . LYS B 1 37 ? -6.348 30.156 39.406 1 90.06 37 LYS B C 1
ATOM 5173 O O . LYS B 1 37 ? -5.457 29.953 38.594 1 90.06 37 LYS B O 1
ATOM 5178 N N . SER B 1 38 ? -7.551 29.75 39.375 1 88.06 38 SER B N 1
ATOM 5179 C CA . SER B 1 38 ? -7.93 28.875 38.25 1 88.06 38 SER B CA 1
ATOM 5180 C C . SER B 1 38 ? -8.008 29.672 36.938 1 88.06 38 SER B C 1
ATOM 5182 O O . SER B 1 38 ? -7.664 29.156 35.875 1 88.06 38 SER B O 1
ATOM 5184 N N . SER B 1 39 ? -8.43 30.875 37 1 84.94 39 SER B N 1
ATOM 5185 C CA . SER B 1 39 ? -8.656 31.703 35.781 1 84.94 39 SER B CA 1
ATOM 5186 C C . SER B 1 39 ? -7.348 32.281 35.281 1 84.94 39 SER B C 1
ATOM 5188 O O . SER B 1 39 ? -7.223 32.594 34.094 1 84.94 39 SER B O 1
ATOM 5190 N N . CYS B 1 40 ? -6.383 32.531 36.188 1 81.12 40 CYS B N 1
ATOM 5191 C CA . CYS B 1 40 ? -5.152 33.219 35.812 1 81.12 40 CYS B CA 1
ATOM 5192 C C . CYS B 1 40 ? -4.016 32.25 35.594 1 81.12 40 CYS B C 1
ATOM 5194 O O . CYS B 1 40 ? -2.896 32.625 35.25 1 81.12 40 CYS B O 1
ATOM 5196 N N . GLY B 1 41 ? -4.234 30.984 35.75 1 72.75 41 GLY B N 1
ATOM 5197 C CA . GLY B 1 41 ? -3.193 29.969 35.688 1 72.75 41 GLY B CA 1
ATOM 5198 C C . GLY B 1 41 ? -2.432 29.969 34.375 1 72.75 41 GLY B C 1
ATOM 5199 O O . GLY B 1 41 ? -1.228 29.703 34.375 1 72.75 41 GLY B O 1
ATOM 5200 N N . ASP B 1 42 ? -3.004 30.312 33.312 1 71.44 42 ASP B N 1
ATOM 5201 C CA . ASP B 1 42 ? -2.363 30.141 32 1 71.44 42 ASP B CA 1
ATOM 5202 C C . ASP B 1 42 ? -1.874 31.469 31.438 1 71.44 42 ASP B C 1
ATOM 5204 O O . ASP B 1 42 ? -1.381 31.516 30.312 1 71.44 42 ASP B O 1
ATOM 5208 N N . CYS B 1 43 ? -1.995 32.562 32.188 1 73.06 43 CYS B N 1
ATOM 5209 C CA . CYS B 1 43 ? -1.656 33.906 31.656 1 73.06 43 CYS B CA 1
ATOM 5210 C C . CYS B 1 43 ? -0.347 34.406 32.25 1 73.06 43 CYS B C 1
ATOM 5212 O O . CYS B 1 43 ? -0.125 34.281 33.469 1 73.06 43 CYS B O 1
ATOM 5214 N N . ASP B 1 44 ? 0.541 34.688 31.266 1 72.56 44 ASP B N 1
ATOM 5215 C CA . ASP B 1 44 ? 1.77 35.344 31.734 1 72.56 44 ASP B CA 1
ATOM 5216 C C . ASP B 1 44 ? 1.483 36.719 32.344 1 72.56 44 ASP B C 1
ATOM 5218 O O . ASP B 1 44 ? 1.004 37.594 31.641 1 72.56 44 ASP B O 1
ATOM 5222 N N . THR B 1 45 ? 1.702 36.938 33.625 1 80.5 45 THR B N 1
ATOM 5223 C CA . THR B 1 45 ? 1.473 38.188 34.344 1 80.5 45 THR B CA 1
ATOM 5224 C C . THR B 1 45 ? 0.006 38.594 34.25 1 80.5 45 THR B C 1
ATOM 5226 O O . THR B 1 45 ? -0.332 39.594 33.625 1 80.5 45 THR B O 1
ATOM 5229 N N . PRO B 1 46 ? -0.86 37.938 34.812 1 87.69 46 PRO B N 1
ATOM 5230 C CA . PRO B 1 46 ? -2.295 38.219 34.75 1 87.69 46 PRO B CA 1
ATOM 5231 C C . PRO B 1 46 ? -2.627 39.625 35.219 1 87.69 46 PRO B C 1
ATOM 5233 O O . PRO B 1 46 ? -1.999 40.156 36.156 1 87.69 46 PRO B O 1
ATOM 5236 N N . LEU B 1 47 ? -3.533 40.312 34.562 1 90 47 LEU B N 1
ATOM 5237 C CA . LEU B 1 47 ? -3.91 41.688 34.875 1 90 47 LEU B CA 1
ATOM 5238 C C . LEU B 1 47 ? -5.363 41.75 35.344 1 90 47 LEU B C 1
ATOM 5240 O O . LEU B 1 47 ? -5.883 42.844 35.625 1 90 47 LEU B O 1
ATOM 5244 N N . GLY B 1 48 ? -6.027 40.625 35.531 1 91.19 48 GLY B N 1
ATOM 5245 C CA . GLY B 1 48 ? -7.41 40.562 35.969 1 91.19 48 GLY B CA 1
ATOM 5246 C C . GLY B 1 48 ? -8.039 39.188 35.812 1 91.19 48 GLY B C 1
ATOM 5247 O O . GLY B 1 48 ? -7.336 38.219 35.531 1 91.19 48 GLY B O 1
ATOM 5248 N N . PHE B 1 49 ? -9.273 39.062 36.125 1 91.25 49 PHE B N 1
ATOM 5249 C CA . PHE B 1 49 ? -10.023 37.844 36.062 1 91.25 49 PHE B CA 1
ATOM 5250 C C . PHE B 1 49 ? -11.5 38.094 35.781 1 91.25 49 PHE B C 1
ATOM 5252 O O . PHE B 1 49 ? -11.984 39.219 36.031 1 91.25 49 PHE B O 1
ATOM 5259 N N . PRO B 1 50 ? -12.141 37.188 35.219 1 90.12 50 PRO B N 1
ATOM 5260 C CA . PRO B 1 50 ? -13.586 37.344 35.031 1 90.12 50 PRO B CA 1
ATOM 5261 C C . PRO B 1 50 ? -14.391 37.031 36.281 1 90.12 50 PRO B C 1
ATOM 5263 O O . PRO B 1 50 ? -14.055 36.125 37.031 1 90.12 50 PRO B O 1
ATOM 5266 N N . CYS B 1 51 ? -15.336 37.875 36.5 1 92 51 CYS B N 1
ATOM 5267 C CA . CYS B 1 51 ? -16.219 37.625 37.656 1 92 51 CYS B CA 1
ATOM 5268 C C . CYS B 1 51 ? -16.859 36.25 37.531 1 92 51 CYS B C 1
ATOM 5270 O O . CYS B 1 51 ? -17.312 35.875 36.469 1 92 51 CYS B O 1
ATOM 5272 N N . PRO B 1 52 ? -16.891 35.531 38.594 1 91.12 52 PRO B N 1
ATOM 5273 C CA . PRO B 1 52 ? -17.453 34.188 38.562 1 91.12 52 PRO B CA 1
ATOM 5274 C C . PRO B 1 52 ? -18.938 34.156 38.156 1 91.12 52 PRO B C 1
ATOM 5276 O O . PRO B 1 52 ? -19.422 33.156 37.656 1 91.12 52 PRO B O 1
ATOM 5279 N N . LEU B 1 53 ? -19.641 35.188 38.344 1 88.81 53 LEU B N 1
ATOM 5280 C CA . LEU B 1 53 ? -21.078 35.188 38.094 1 88.81 53 LEU B CA 1
ATOM 5281 C C . LEU B 1 53 ? -21.422 35.875 36.812 1 88.81 53 LEU B C 1
ATOM 5283 O O . LEU B 1 53 ? -22.062 35.281 35.906 1 88.81 53 LEU B O 1
ATOM 5287 N N . CYS B 1 54 ? -21.016 37.188 36.594 1 87.12 54 CYS B N 1
ATOM 5288 C CA . CYS B 1 54 ? -21.422 37.938 35.406 1 87.12 54 CYS B CA 1
ATOM 5289 C C . CYS B 1 54 ? -20.359 37.875 34.312 1 87.12 54 CYS B C 1
ATOM 5291 O O . CYS B 1 54 ? -20.609 38.281 33.188 1 87.12 54 CYS B O 1
ATOM 5293 N N . ARG B 1 55 ? -19.188 37.5 34.656 1 88 55 ARG B N 1
ATOM 5294 C CA . ARG B 1 55 ? -18.094 37.219 33.719 1 88 55 ARG B CA 1
ATOM 5295 C C . ARG B 1 55 ? -17.484 38.5 33.188 1 88 55 ARG B C 1
ATOM 5297 O O . ARG B 1 55 ? -16.672 38.469 32.281 1 88 55 ARG B O 1
ATOM 5304 N N . VAL B 1 56 ? -17.875 39.625 33.812 1 88 56 VAL B N 1
ATOM 5305 C CA . VAL B 1 56 ? -17.25 40.906 33.469 1 88 56 VAL B CA 1
ATOM 5306 C C . VAL B 1 56 ? -15.789 40.906 33.906 1 88 56 VAL B C 1
ATOM 5308 O O . VAL B 1 56 ? -15.445 40.25 34.906 1 88 56 VAL B O 1
ATOM 5311 N N . PHE B 1 57 ? -14.992 41.562 33.188 1 91 57 PHE B N 1
ATOM 5312 C CA . PHE B 1 57 ? -13.57 41.656 33.5 1 91 57 PHE B CA 1
ATOM 5313 C C . PHE B 1 57 ? -13.328 42.5 34.75 1 91 57 PHE B C 1
ATOM 5315 O O . PHE B 1 57 ? -13.773 43.625 34.812 1 91 57 PHE B O 1
ATOM 5322 N N . ILE B 1 58 ? -12.688 41.906 35.75 1 91.12 58 ILE B N 1
ATOM 5323 C CA . ILE B 1 58 ? -12.305 42.594 36.969 1 91.12 58 ILE B CA 1
ATOM 5324 C C . ILE B 1 58 ? -10.797 42.875 36.969 1 91.12 58 ILE B C 1
ATOM 5326 O O . ILE B 1 58 ? -10 41.938 36.969 1 91.12 58 ILE B O 1
ATOM 5330 N N . PRO B 1 59 ? -10.422 44.094 36.844 1 90.62 59 PRO B N 1
ATOM 5331 C CA . PRO B 1 59 ? -8.992 44.375 36.844 1 90.62 59 PRO B CA 1
ATOM 5332 C C . PRO B 1 59 ? -8.297 44 38.156 1 90.62 59 PRO B C 1
ATOM 5334 O O . PRO B 1 59 ? -8.898 44.094 39.219 1 90.62 59 PRO B O 1
ATOM 5337 N N . ALA B 1 60 ? -7.012 43.562 38.031 1 89.5 60 ALA B N 1
ATOM 5338 C CA . ALA B 1 60 ? -6.199 43.25 39.219 1 89.5 60 ALA B CA 1
ATOM 5339 C C . ALA B 1 60 ? -6.086 44.438 40.156 1 89.5 60 ALA B C 1
ATOM 5341 O O . ALA B 1 60 ? -5.988 45.594 39.688 1 89.5 60 ALA B O 1
ATOM 5342 N N . PRO B 1 61 ? -6.145 44.156 41.438 1 86.56 61 PRO B N 1
ATOM 5343 C CA . PRO B 1 61 ? -6.004 45.25 42.375 1 86.56 61 PRO B CA 1
ATOM 5344 C C . PRO B 1 61 ? -4.582 45.812 42.438 1 86.56 61 PRO B C 1
ATOM 5346 O O . PRO B 1 61 ? -3.615 45.094 42.219 1 86.56 61 PRO B O 1
ATOM 5349 N N . GLY B 1 62 ? -4.492 47.094 42.688 1 80.31 62 GLY B N 1
ATOM 5350 C CA . GLY B 1 62 ? -3.195 47.75 42.812 1 80.31 62 GLY B CA 1
ATOM 5351 C C . GLY B 1 62 ? -2.521 48 41.469 1 80.31 62 GLY B C 1
ATOM 5352 O O . GLY B 1 62 ? -3.188 48.062 40.438 1 80.31 62 GLY B O 1
ATOM 5353 N N . GLU B 1 63 ? -1.247 48.25 41.5 1 78.88 63 GLU B N 1
ATOM 5354 C CA . GLU B 1 63 ? -0.458 48.438 40.281 1 78.88 63 GLU B CA 1
ATOM 5355 C C . GLU B 1 63 ? -0.058 47.094 39.688 1 78.88 63 GLU B C 1
ATOM 5357 O O . GLU B 1 63 ? -0.136 46.062 40.344 1 78.88 63 GLU B O 1
ATOM 5362 N N . ILE B 1 64 ? 0.225 47.188 38.5 1 82 64 ILE B N 1
ATOM 5363 C CA . ILE B 1 64 ? 0.618 45.969 37.812 1 82 64 ILE B CA 1
ATOM 5364 C C . ILE B 1 64 ? 1.804 45.312 38.5 1 82 64 ILE B C 1
ATOM 5366 O O . ILE B 1 64 ? 2.83 45.969 38.75 1 82 64 ILE B O 1
ATOM 5370 N N . GLY B 1 65 ? 1.678 44.156 38.938 1 77.88 65 GLY B N 1
ATOM 5371 C CA . GLY B 1 65 ? 2.754 43.375 39.531 1 77.88 65 GLY B CA 1
ATOM 5372 C C . GLY B 1 65 ? 2.916 43.656 41.031 1 77.88 65 GLY B C 1
ATOM 5373 O O . GLY B 1 65 ? 3.785 43.094 41.688 1 77.88 65 GLY B O 1
ATOM 5374 N N . GLN B 1 66 ? 2.143 44.531 41.594 1 81.38 66 GLN B N 1
ATOM 5375 C CA . GLN B 1 66 ? 2.271 44.906 43 1 81.38 66 GLN B CA 1
ATOM 5376 C C . GLN B 1 66 ? 1.917 43.75 43.906 1 81.38 66 GLN B C 1
ATOM 5378 O O . GLN B 1 66 ? 2.592 43.531 44.906 1 81.38 66 GLN B O 1
ATOM 5383 N N . TYR B 1 67 ? 0.853 43.062 43.562 1 86.88 67 TYR B N 1
ATOM 5384 C CA . TYR B 1 67 ? 0.396 41.938 44.375 1 86.88 67 TYR B CA 1
ATOM 5385 C C . TYR B 1 67 ? 0.413 40.625 43.594 1 86.88 67 TYR B C 1
ATOM 5387 O O . TYR B 1 67 ? 0.219 40.656 42.375 1 86.88 67 TYR B O 1
ATOM 5395 N N . SER B 1 68 ? 0.703 39.594 44.344 1 87.94 68 SER B N 1
ATOM 5396 C CA . SER B 1 68 ? 0.599 38.281 43.688 1 87.94 68 SER B CA 1
ATOM 5397 C C . SER B 1 68 ? -0.857 37.844 43.562 1 87.94 68 SER B C 1
ATOM 5399 O O . SER B 1 68 ? -1.733 38.344 44.25 1 87.94 68 SER B O 1
ATOM 5401 N N . VAL B 1 69 ? -1.062 36.969 42.594 1 89.38 69 VAL B N 1
ATOM 5402 C CA . VAL B 1 69 ? -2.404 36.5 42.281 1 89.38 69 VAL B CA 1
ATOM 5403 C C . VAL B 1 69 ? -3.076 35.969 43.531 1 89.38 69 VAL B C 1
ATOM 5405 O O . VAL B 1 69 ? -4.281 36.156 43.75 1 89.38 69 VAL B O 1
ATOM 5408 N N . ASP B 1 70 ? -2.309 35.375 44.438 1 88.56 70 ASP B N 1
ATOM 5409 C CA . ASP B 1 70 ? -2.84 34.781 45.656 1 88.56 70 ASP B CA 1
ATOM 5410 C C . ASP B 1 70 ? -3.336 35.875 46.625 1 88.56 70 ASP B C 1
ATOM 5412 O O . ASP B 1 70 ? -4.164 35.594 47.5 1 88.56 70 ASP B O 1
ATOM 5416 N N . GLU B 1 71 ? -2.904 37.062 46.438 1 90.38 71 GLU B N 1
ATOM 5417 C CA . GLU B 1 71 ? -3.227 38.156 47.375 1 90.38 71 GLU B CA 1
ATOM 5418 C C . GLU B 1 71 ? -4.414 38.969 46.844 1 90.38 71 GLU B C 1
ATOM 5420 O O . GLU B 1 71 ? -4.996 39.75 47.594 1 90.38 71 GLU B O 1
ATOM 5425 N N . TRP B 1 72 ? -4.836 38.781 45.625 1 90.69 72 TRP B N 1
ATOM 5426 C CA . TRP B 1 72 ? -5.832 39.656 45 1 90.69 72 TRP B CA 1
ATOM 5427 C C . TRP B 1 72 ? -7.141 39.625 45.781 1 90.69 72 TRP B C 1
ATOM 5429 O O . TRP B 1 72 ? -7.746 40.656 46.031 1 90.69 72 TRP B O 1
ATOM 5439 N N . ALA B 1 73 ? -7.512 38.469 46.188 1 90.88 73 ALA B N 1
ATOM 5440 C CA . ALA B 1 73 ? -8.805 38.281 46.844 1 90.88 73 ALA B CA 1
ATOM 5441 C C . ALA B 1 73 ? -8.875 39.094 48.125 1 90.88 73 ALA B C 1
ATOM 5443 O O . ALA B 1 73 ? -9.945 39.562 48.531 1 90.88 73 ALA B O 1
ATOM 5444 N N . THR B 1 74 ? -7.738 39.344 48.75 1 89 74 THR B N 1
ATOM 5445 C CA . THR B 1 74 ? -7.688 40.031 50.031 1 89 74 THR B CA 1
ATOM 5446 C C . THR B 1 74 ? -7.668 41.562 49.844 1 89 74 THR B C 1
ATOM 5448 O O . THR B 1 74 ? -7.785 42.312 50.812 1 89 74 THR B O 1
ATOM 5451 N N . LYS B 1 75 ? -7.543 41.938 48.688 1 86.94 75 LYS B N 1
ATOM 5452 C CA . LYS B 1 75 ? -7.391 43.375 48.438 1 86.94 75 LYS B CA 1
ATOM 5453 C C . LYS B 1 75 ? -8.719 44 48.031 1 86.94 75 LYS B C 1
ATOM 5455 O O . LYS B 1 75 ? -8.828 45.219 47.938 1 86.94 75 LYS B O 1
ATOM 5460 N N . PHE B 1 76 ? -9.688 43.25 47.812 1 87.06 76 PHE B N 1
ATOM 5461 C CA . PHE B 1 76 ? -11.023 43.781 47.531 1 87.06 76 PHE B CA 1
ATOM 5462 C C . PHE B 1 76 ? -11.742 44.125 48.844 1 87.06 76 PHE B C 1
ATOM 5464 O O . PHE B 1 76 ? -11.492 43.5 49.875 1 87.06 76 PHE B O 1
ATOM 5471 N N . PRO B 1 77 ? -12.633 45.125 48.719 1 81.25 77 PRO B N 1
ATOM 5472 C CA . PRO B 1 77 ? -13.305 45.562 49.938 1 81.25 77 PRO B CA 1
ATOM 5473 C C . PRO B 1 77 ? -14.211 44.5 50.562 1 81.25 77 PRO B C 1
ATOM 5475 O O . PRO B 1 77 ? -14.93 43.812 49.812 1 81.25 77 PRO B O 1
ATOM 5478 N N . VAL B 1 78 ? -14.086 44.375 51.875 1 82.62 78 VAL B N 1
ATOM 5479 C CA . VAL B 1 78 ? -14.945 43.469 52.625 1 82.62 78 VAL B CA 1
ATOM 5480 C C . VAL B 1 78 ? -16.359 44.031 52.688 1 82.62 78 VAL B C 1
ATOM 5482 O O . VAL B 1 78 ? -16.547 45.219 52.938 1 82.62 78 VAL B O 1
ATOM 5485 N N . ASN B 1 79 ? -17.297 43.219 52.344 1 80.31 79 ASN B N 1
ATOM 5486 C CA . ASN B 1 79 ? -18.688 43.625 52.5 1 80.31 79 ASN B CA 1
ATOM 5487 C C . ASN B 1 79 ? -19.156 43.531 53.938 1 80.31 79 ASN B C 1
ATOM 5489 O O . ASN B 1 79 ? -19.641 42.469 54.375 1 80.31 79 ASN B O 1
ATOM 5493 N N . LYS B 1 80 ? -19.156 44.562 54.625 1 75.25 80 LYS B N 1
ATOM 5494 C CA . LYS B 1 80 ? -19.438 44.594 56.062 1 75.25 80 LYS B CA 1
ATOM 5495 C C . LYS B 1 80 ? -20.906 44.281 56.344 1 75.25 80 LYS B C 1
ATOM 5497 O O . LYS B 1 80 ? -21.234 43.719 57.375 1 75.25 80 LYS B O 1
ATOM 5502 N N . PHE B 1 81 ? -21.641 44.688 55.469 1 74.25 81 PHE B N 1
ATOM 5503 C CA . PHE B 1 81 ? -23.062 44.375 55.625 1 74.25 81 PHE B CA 1
ATOM 5504 C C . PHE B 1 81 ? -23.281 42.875 55.688 1 74.25 81 PHE B C 1
ATOM 5506 O O . PHE B 1 81 ? -23.922 42.375 56.594 1 74.25 81 PHE B O 1
ATOM 5513 N N . LEU B 1 82 ? -22.781 42.188 54.656 1 77.62 82 LEU B N 1
ATOM 5514 C CA . LEU B 1 82 ? -22.953 40.75 54.562 1 77.62 82 LEU B CA 1
ATOM 5515 C C . LEU B 1 82 ? -22.297 40.062 55.75 1 77.62 82 LEU B C 1
ATOM 5517 O O . LEU B 1 82 ? -22.812 39.062 56.25 1 77.62 82 LEU B O 1
ATOM 5521 N N . THR B 1 83 ? -21.203 40.594 56.188 1 78.12 83 THR B N 1
ATOM 5522 C CA . THR B 1 83 ? -20.516 40.062 57.375 1 78.12 83 THR B CA 1
ATOM 5523 C C . THR B 1 83 ? -21.406 40.125 58.594 1 78.12 83 THR B C 1
ATOM 5525 O O . THR B 1 83 ? -21.391 39.25 59.438 1 78.12 83 THR B O 1
ATOM 5528 N N . SER B 1 84 ? -22.203 41.125 58.625 1 73.44 84 SER B N 1
ATOM 5529 C CA . SER B 1 84 ? -23.031 41.375 59.812 1 73.44 84 SER B CA 1
ATOM 5530 C C . SER B 1 84 ? -24.312 40.531 59.75 1 73.44 84 SER B C 1
ATOM 5532 O O . SER B 1 84 ? -24.891 40.219 60.812 1 73.44 84 SER B O 1
ATOM 5534 N N . VAL B 1 85 ? -24.734 40.219 58.594 1 70.56 85 VAL B N 1
ATOM 5535 C CA . VAL B 1 85 ? -26.031 39.562 58.5 1 70.56 85 VAL B CA 1
ATOM 5536 C C . VAL B 1 85 ? -25.828 38.031 58.469 1 70.56 85 VAL B C 1
ATOM 5538 O O . VAL B 1 85 ? -26.766 37.281 58.781 1 70.56 85 VAL B O 1
ATOM 5541 N N . VAL B 1 86 ? -24.656 37.531 58.312 1 66 86 VAL B N 1
ATOM 5542 C CA . VAL B 1 86 ? -24.406 36.094 58.156 1 66 86 VAL B CA 1
ATOM 5543 C C . VAL B 1 86 ? -24.641 35.406 59.5 1 66 86 VAL B C 1
ATOM 5545 O O . VAL B 1 86 ? -24.078 35.812 60.531 1 66 86 VAL B O 1
ATOM 5548 N N . GLY B 1 87 ? -25.406 34.25 59.562 1 60 87 GLY B N 1
ATOM 5549 C CA . GLY B 1 87 ? -25.672 33.406 60.688 1 60 87 GLY B CA 1
ATOM 5550 C C . GLY B 1 87 ? -26.547 34.062 61.75 1 60 87 GLY B C 1
ATOM 5551 O O . GLY B 1 87 ? -26.734 33.5 62.812 1 60 87 GLY B O 1
ATOM 5552 N N . VAL B 1 88 ? -26.844 35.406 61.656 1 62.88 88 VAL B N 1
ATOM 5553 C CA . VAL B 1 88 ? -27.625 36.062 62.688 1 62.88 88 VAL B CA 1
ATOM 5554 C C . VAL B 1 88 ? -29.094 36.062 62.312 1 62.88 88 VAL B C 1
ATOM 5556 O O . VAL B 1 88 ? -29.453 36.531 61.219 1 62.88 88 VAL B O 1
ATOM 5559 N N . PRO B 1 89 ? -30 35.344 62.938 1 60.38 89 PRO B N 1
ATOM 5560 C CA . PRO B 1 89 ? -31.438 35.281 62.656 1 60.38 89 PRO B CA 1
ATOM 5561 C C . PRO B 1 89 ? -32.094 36.656 62.656 1 60.38 89 PRO B C 1
ATOM 5563 O O . PRO B 1 89 ? -33.031 36.875 61.906 1 60.38 89 PRO B O 1
ATOM 5566 N N . LEU B 1 90 ? -31.703 37.656 63.531 1 65.94 90 LEU B N 1
ATOM 5567 C CA . LEU B 1 90 ? -32.25 39 63.719 1 65.94 90 LEU B CA 1
ATOM 5568 C C . LEU B 1 90 ? -31.125 40.062 63.688 1 65.94 90 LEU B C 1
ATOM 5570 O O . LEU B 1 90 ? -30.188 39.969 64.5 1 65.94 90 LEU B O 1
ATOM 5574 N N . ILE B 1 91 ? -31.094 41 62.781 1 73.44 91 ILE B N 1
ATOM 5575 C CA . ILE B 1 91 ? -30.109 42.094 62.75 1 73.44 91 ILE B CA 1
ATOM 5576 C C . ILE B 1 91 ? -30.469 43.156 63.781 1 73.44 91 ILE B C 1
ATOM 5578 O O . ILE B 1 91 ? -31.562 43.719 63.719 1 73.44 91 ILE B O 1
ATOM 5582 N N . LEU B 1 92 ? -29.578 43.281 64.688 1 78.25 92 LEU B N 1
ATOM 5583 C CA . LEU B 1 92 ? -29.859 44.219 65.75 1 78.25 92 LEU B CA 1
ATOM 5584 C C . LEU B 1 92 ? -29.219 45.562 65.5 1 78.25 92 LEU B C 1
ATOM 5586 O O . LEU B 1 92 ? -28.219 45.656 64.75 1 78.25 92 LEU B O 1
ATOM 5590 N N . CYS B 1 93 ? -29.875 46.656 65.938 1 81.75 93 CYS B N 1
ATOM 5591 C CA . CYS B 1 93 ? -29.344 48.031 65.875 1 81.75 93 CYS B CA 1
ATOM 5592 C C . CYS B 1 93 ? -28.078 48.156 66.688 1 81.75 93 CYS B C 1
ATOM 5594 O O . CYS B 1 93 ? -28.094 47.906 67.875 1 81.75 93 CYS B O 1
ATOM 5596 N N . LYS B 1 94 ? -26.953 48.594 66.188 1 83.75 94 LYS B N 1
ATOM 5597 C CA . LYS B 1 94 ? -25.656 48.625 66.812 1 83.75 94 LYS B CA 1
ATOM 5598 C C . LYS B 1 94 ? -25.609 49.688 67.875 1 83.75 94 LYS B C 1
ATOM 5600 O O . LYS B 1 94 ? -25.188 49.438 69 1 83.75 94 LYS B O 1
ATOM 5605 N N . PRO B 1 95 ? -26 50.906 67.562 1 84.44 95 PRO B N 1
ATOM 5606 C CA . PRO B 1 95 ? -26 51.906 68.625 1 84.44 95 PRO B CA 1
ATOM 5607 C C . PRO B 1 95 ? -26.859 51.531 69.812 1 84.44 95 PRO B C 1
ATOM 5609 O O . PRO B 1 95 ? -26.469 51.75 70.938 1 84.44 95 PRO B O 1
ATOM 5612 N N . CYS B 1 96 ? -27.953 50.969 69.5 1 83.38 96 CYS B N 1
ATOM 5613 C CA . CYS B 1 96 ? -28.828 50.562 70.562 1 83.38 96 CYS B CA 1
ATOM 5614 C C . CYS B 1 96 ? -28.234 49.406 71.312 1 83.38 96 CYS B C 1
ATOM 5616 O O . CYS B 1 96 ? -28.406 49.312 72.562 1 83.38 96 CYS B O 1
ATOM 5618 N N . GLN B 1 97 ? -27.562 48.562 70.688 1 81.56 97 GLN B N 1
ATOM 5619 C CA . GLN B 1 97 ? -26.922 47.406 71.375 1 81.56 97 GLN B CA 1
ATOM 5620 C C . GLN B 1 97 ? -25.859 47.875 72.375 1 81.56 97 GLN B C 1
ATOM 5622 O O . GLN B 1 97 ? -25.703 47.281 73.438 1 81.56 97 GLN B O 1
ATOM 5627 N N . GLU B 1 98 ? -25.172 48.875 72 1 80.62 98 GLU B N 1
ATOM 5628 C CA . GLU B 1 98 ? -24.141 49.438 72.875 1 80.62 98 GLU B CA 1
ATOM 5629 C C . GLU B 1 98 ? -24.75 50.062 74.125 1 80.62 98 GLU B C 1
ATOM 5631 O O . GLU B 1 98 ? -24.125 50.062 75.188 1 80.62 98 GLU B O 1
ATOM 5636 N N . ASP B 1 99 ? -25.938 50.438 74 1 79.44 99 ASP B N 1
ATOM 5637 C CA . ASP B 1 99 ? -26.656 51 75.125 1 79.44 99 ASP B CA 1
ATOM 5638 C C . ASP B 1 99 ? -27.422 49.938 75.875 1 79.44 99 ASP B C 1
ATOM 5640 O O . ASP B 1 99 ? -28.172 50.219 76.812 1 79.44 99 ASP B O 1
ATOM 5644 N N . GLY B 1 100 ? -27.234 48.625 75.438 1 78.94 100 GLY B N 1
ATOM 5645 C CA . GLY B 1 100 ? -27.812 47.5 76.188 1 78.94 100 GLY B CA 1
ATOM 5646 C C . GLY B 1 100 ? -29.188 47.125 75.688 1 78.94 100 GLY B C 1
ATOM 5647 O O . GLY B 1 100 ? -29.891 46.344 76.312 1 78.94 100 GLY B O 1
ATOM 5648 N N . GLU B 1 101 ? -29.734 47.719 74.625 1 79.44 101 GLU B N 1
ATOM 5649 C CA . GLU B 1 101 ? -31.047 47.406 74.125 1 79.44 101 GLU B CA 1
ATOM 5650 C C . GLU B 1 101 ? -30.938 46.531 72.875 1 79.44 101 GLU B C 1
ATOM 5652 O O . GLU B 1 101 ? -30.031 46.719 72.062 1 79.44 101 GLU B O 1
ATOM 5657 N N . GLU B 1 102 ? -31.812 45.5 72.75 1 80.56 102 GLU B N 1
ATOM 5658 C CA . GLU B 1 102 ? -31.828 44.625 71.562 1 80.56 102 GLU B CA 1
ATOM 5659 C C . GLU B 1 102 ? -33 44.969 70.688 1 80.56 102 GLU B C 1
ATOM 5661 O O . GLU B 1 102 ? -34.062 44.375 70.812 1 80.56 102 GLU B O 1
ATOM 5666 N N . LEU B 1 103 ? -32.75 45.938 69.812 1 81.25 103 LEU B N 1
ATOM 5667 C CA . LEU B 1 103 ? -33.812 46.312 68.875 1 81.25 103 LEU B CA 1
ATOM 5668 C C . LEU B 1 103 ? -33.438 45.844 67.5 1 81.25 103 LEU B C 1
ATOM 5670 O O . LEU B 1 103 ? -32.25 45.812 67.125 1 81.25 103 LEU B O 1
ATOM 5674 N N . LYS B 1 104 ? -34.5 45.469 66.875 1 83.31 104 LYS B N 1
ATOM 5675 C CA . LYS B 1 104 ? -34.344 45 65.5 1 83.31 104 LYS B CA 1
ATOM 5676 C C . LYS B 1 104 ? -33.969 46.188 64.562 1 83.31 104 LYS B C 1
ATOM 5678 O O . LYS B 1 104 ? -34.562 47.25 64.625 1 83.31 104 LYS B O 1
ATOM 5683 N N . ALA B 1 105 ? -32.906 45.938 63.781 1 81.25 105 ALA B N 1
ATOM 5684 C CA . ALA B 1 105 ? -32.5 46.969 62.844 1 81.25 105 ALA B CA 1
ATOM 5685 C C . ALA B 1 105 ? -33.344 46.906 61.562 1 81.25 105 ALA B C 1
ATOM 5687 O O . ALA B 1 105 ? -33.75 45.844 61.125 1 81.25 105 ALA B O 1
ATOM 5688 N N . ASN B 1 106 ? -33.719 48.062 61 1 79.38 106 ASN B N 1
ATOM 5689 C CA . ASN B 1 106 ? -34.5 48.125 59.781 1 79.38 106 ASN B CA 1
ATOM 5690 C C . ASN B 1 106 ? -33.719 48.812 58.656 1 79.38 106 ASN B C 1
ATOM 5692 O O . ASN B 1 106 ? -34.125 48.719 57.469 1 79.38 106 ASN B O 1
ATOM 5696 N N . SER B 1 107 ? -32.688 49.531 59.094 1 81 107 SER B N 1
ATOM 5697 C CA . SER B 1 107 ? -31.938 50.25 58.094 1 81 107 SER B CA 1
ATOM 5698 C C . SER B 1 107 ? -30.438 50.094 58.312 1 81 107 SER B C 1
ATOM 5700 O O . SER B 1 107 ? -30 49.625 59.375 1 81 107 SER B O 1
ATOM 5702 N N . TRP B 1 108 ? -29.609 50.281 57.219 1 79.81 108 TRP B N 1
ATOM 5703 C CA . TRP B 1 108 ? -28.156 50.219 57.25 1 79.81 108 TRP B CA 1
ATOM 5704 C C . TRP B 1 108 ? -27.547 51.531 56.812 1 79.81 108 TRP B C 1
ATOM 5706 O O . TRP B 1 108 ? -27.922 52.094 55.781 1 79.81 108 TRP B O 1
ATOM 5716 N N . CYS B 1 109 ? -26.75 52.156 57.625 1 79 109 CYS B N 1
ATOM 5717 C CA . CYS B 1 109 ? -26.016 53.375 57.219 1 79 109 CYS B CA 1
ATOM 5718 C C . CYS B 1 109 ? -24.719 53 56.5 1 79 109 CYS B C 1
ATOM 5720 O O . CYS B 1 109 ? -23.812 52.406 57.094 1 79 109 CYS B O 1
ATOM 5722 N N . LYS B 1 110 ? -24.562 53.312 55.312 1 71.38 110 LYS B N 1
ATOM 5723 C CA . LYS B 1 110 ? -23.406 52.969 54.5 1 71.38 110 LYS B CA 1
ATOM 5724 C C . LYS B 1 110 ? -22.141 53.656 55 1 71.38 110 LYS B C 1
ATOM 5726 O O . LYS B 1 110 ? -21.047 53.094 54.938 1 71.38 110 LYS B O 1
ATOM 5731 N N . ASP B 1 111 ? -22.281 54.812 55.438 1 70.5 111 ASP B N 1
ATOM 5732 C CA . ASP B 1 111 ? -21.141 55.625 55.875 1 70.5 111 ASP B CA 1
ATOM 5733 C C . ASP B 1 111 ? -20.578 55.156 57.219 1 70.5 111 ASP B C 1
ATOM 5735 O O . ASP B 1 111 ? -19.359 55.062 57.375 1 70.5 111 ASP B O 1
ATOM 5739 N N . CYS B 1 112 ? -21.469 54.75 58.031 1 74 112 CYS B N 1
ATOM 5740 C CA . CYS B 1 112 ? -21.062 54.312 59.344 1 74 112 CYS B CA 1
ATOM 5741 C C . CYS B 1 112 ? -20.891 52.781 59.375 1 74 112 CYS B C 1
ATOM 5743 O O . CYS B 1 112 ? -20.297 52.25 60.312 1 74 112 CYS B O 1
ATOM 5745 N N . SER B 1 113 ? -21.359 52.062 58.344 1 74 113 SER B N 1
ATOM 5746 C CA . SER B 1 113 ? -21.406 50.625 58.25 1 74 113 SER B CA 1
ATOM 5747 C C . SER B 1 113 ? -22.062 50 59.5 1 74 113 SER B C 1
ATOM 5749 O O . SER B 1 113 ? -21.5 49.094 60.094 1 74 113 SER B O 1
ATOM 5751 N N . GLU B 1 114 ? -23.156 50.531 59.875 1 79.44 114 GLU B N 1
ATOM 5752 C CA . GLU B 1 114 ? -23.844 50.062 61.031 1 79.44 114 GLU B CA 1
ATOM 5753 C C . GLU B 1 114 ? -25.344 49.875 60.781 1 79.44 114 GLU B C 1
ATOM 5755 O O . GLU B 1 114 ? -25.922 50.625 59.969 1 79.44 114 GLU B O 1
ATOM 5760 N N . ALA B 1 115 ? -25.969 48.906 61.5 1 81.38 115 ALA B N 1
ATOM 5761 C CA . ALA B 1 115 ? -27.422 48.688 61.438 1 81.38 115 ALA B CA 1
ATOM 5762 C C . ALA B 1 115 ? -28.156 49.594 62.406 1 81.38 115 ALA B C 1
ATOM 5764 O O . ALA B 1 115 ? -27.688 49.844 63.531 1 81.38 115 ALA B O 1
ATOM 5765 N N . LEU B 1 116 ? -29.125 50.125 61.844 1 85.94 116 LEU B N 1
ATOM 5766 C CA . LEU B 1 116 ? -29.891 51.094 62.625 1 85.94 116 LEU B CA 1
ATOM 5767 C C . LEU B 1 116 ? -31.344 50.688 62.781 1 85.94 116 LEU B C 1
ATOM 5769 O O . LEU B 1 116 ? -31.922 50.156 61.812 1 85.94 116 LEU B O 1
ATOM 5773 N N . CYS B 1 117 ? -31.844 50.875 63.938 1 84.44 117 CYS B N 1
ATOM 5774 C CA . CYS B 1 117 ? -33.281 50.688 64.125 1 84.44 117 CYS B CA 1
ATOM 5775 C C . CYS B 1 117 ? -34.062 51.906 63.656 1 84.44 117 CYS B C 1
ATOM 5777 O O . CYS B 1 117 ? -33.469 52.875 63.188 1 84.44 117 CYS B O 1
ATOM 5779 N N . GLU B 1 118 ? -35.344 51.875 63.688 1 85.75 118 GLU B N 1
ATOM 5780 C CA . GLU B 1 118 ? -36.188 52.938 63.188 1 85.75 118 GLU B CA 1
ATOM 5781 C C . GLU B 1 118 ? -35.906 54.25 63.906 1 85.75 118 GLU B C 1
ATOM 5783 O O . GLU B 1 118 ? -35.812 55.312 63.281 1 85.75 118 GLU B O 1
ATOM 5788 N N . GLU B 1 119 ? -35.656 54.156 65.188 1 85.31 119 GLU B N 1
ATOM 5789 C CA . GLU B 1 119 ? -35.438 55.344 65.938 1 85.31 119 GLU B CA 1
ATOM 5790 C C . GLU B 1 119 ? -34.031 55.906 65.688 1 85.31 119 GLU B C 1
ATOM 5792 O O . GLU B 1 119 ? -33.875 57.125 65.562 1 85.31 119 GLU B O 1
ATOM 5797 N N . CYS B 1 120 ? -33.125 55.062 65.625 1 87.06 120 CYS B N 1
ATOM 5798 C CA . CYS B 1 120 ? -31.734 55.5 65.438 1 87.06 120 CYS B CA 1
ATOM 5799 C C . CYS B 1 120 ? -31.594 56.031 64 1 87.06 120 CYS B C 1
ATOM 5801 O O . CYS B 1 120 ? -30.766 56.938 63.781 1 87.06 120 CYS B O 1
ATOM 5803 N N . THR B 1 121 ? -32.375 55.531 63.094 1 87.69 121 THR B N 1
ATOM 5804 C CA . THR B 1 121 ? -32.406 56.062 61.719 1 87.69 121 THR B CA 1
ATOM 5805 C C . THR B 1 121 ? -32.875 57.5 61.719 1 87.69 121 THR B C 1
ATOM 5807 O O . THR B 1 121 ? -32.281 58.344 61.031 1 87.69 121 THR B O 1
ATOM 5810 N N . LYS B 1 122 ? -33.875 57.781 62.5 1 83.69 122 LYS B N 1
ATOM 5811 C CA . LYS B 1 122 ? -34.406 59.125 62.594 1 83.69 122 LYS B CA 1
ATOM 5812 C C . LYS B 1 122 ? -33.375 60.094 63.219 1 83.69 122 LYS B C 1
ATOM 5814 O O . LYS B 1 122 ? -33.188 61.188 62.719 1 83.69 122 LYS B O 1
ATOM 5819 N N . CYS B 1 123 ? -32.719 59.531 64.188 1 84.31 123 CYS B N 1
ATOM 5820 C CA . CYS B 1 123 ? -31.688 60.312 64.812 1 84.31 123 CYS B CA 1
ATOM 5821 C C . CYS B 1 123 ? -30.5 60.594 63.906 1 84.31 123 CYS B C 1
ATOM 5823 O O . CYS B 1 123 ? -29.969 61.688 63.875 1 84.31 123 CYS B O 1
ATOM 5825 N N . HIS B 1 124 ? -30.156 59.562 63.219 1 82.75 124 HIS B N 1
ATOM 5826 C CA . HIS B 1 124 ? -29.031 59.656 62.281 1 82.75 124 HIS B CA 1
ATOM 5827 C C . HIS B 1 124 ? -29.297 60.688 61.188 1 82.75 124 HIS B C 1
ATOM 5829 O O . HIS B 1 124 ? -28.391 61.438 60.812 1 82.75 124 HIS B O 1
ATOM 5835 N N . LYS B 1 125 ? -30.484 60.875 60.75 1 81.38 125 LYS B N 1
ATOM 5836 C CA . LYS B 1 125 ? -30.875 61.812 59.688 1 81.38 125 LYS B CA 1
ATOM 5837 C C . LYS B 1 125 ? -30.953 63.219 60.25 1 81.38 125 LYS B C 1
ATOM 5839 O O . LYS B 1 125 ? -30.812 64.188 59.469 1 81.38 125 LYS B O 1
ATOM 5844 N N . LYS B 1 126 ? -31.031 63.281 61.562 1 79.44 126 LYS B N 1
ATOM 5845 C CA . LYS B 1 126 ? -31.203 64.562 62.156 1 79.44 126 LYS B CA 1
ATOM 5846 C C . LYS B 1 126 ? -29.875 65.125 62.688 1 79.44 126 LYS B C 1
ATOM 5848 O O . LYS B 1 126 ? -29.672 66.375 62.719 1 79.44 126 LYS B O 1
ATOM 5853 N N . ALA B 1 127 ? -29.031 64.188 63.031 1 77.06 127 ALA B N 1
ATOM 5854 C CA . ALA B 1 127 ? -27.766 64.625 63.625 1 77.06 127 ALA B CA 1
ATOM 5855 C C . ALA B 1 127 ? -26.859 65.25 62.594 1 77.06 127 ALA B C 1
ATOM 5857 O O . ALA B 1 127 ? -26.75 64.75 61.469 1 77.06 127 ALA B O 1
ATOM 5858 N N . ARG B 1 128 ? -26.219 66.375 62.875 1 73.5 128 ARG B N 1
ATOM 5859 C CA . ARG B 1 128 ? -25.391 67.188 61.969 1 73.5 128 ARG B CA 1
ATOM 5860 C C . ARG B 1 128 ? -24.25 66.312 61.406 1 73.5 128 ARG B C 1
ATOM 5862 O O . ARG B 1 128 ? -24.016 66.312 60.188 1 73.5 128 ARG B O 1
ATOM 5869 N N . PRO B 1 129 ? -23.641 65.562 62.188 1 72.44 129 PRO B N 1
ATOM 5870 C CA . PRO B 1 129 ? -22.5 64.875 61.625 1 72.44 129 PRO B CA 1
ATOM 5871 C C . PRO B 1 129 ? -22.922 63.719 60.688 1 72.44 129 PRO B C 1
ATOM 5873 O O . PRO B 1 129 ? -22.156 63.312 59.781 1 72.44 129 PRO B O 1
ATOM 5876 N N . SER B 1 130 ? -24.188 63.188 60.844 1 75.5 130 SER B N 1
ATOM 5877 C CA . SER B 1 130 ? -24.547 61.969 60.125 1 75.5 130 SER B CA 1
ATOM 5878 C C . SER B 1 130 ? -25.672 62.25 59.125 1 75.5 130 SER B C 1
ATOM 5880 O O . SER B 1 130 ? -26.078 61.344 58.375 1 75.5 130 SER B O 1
ATOM 5882 N N . ARG B 1 131 ? -26.109 63.375 59.062 1 75.81 131 ARG B N 1
ATOM 5883 C CA . ARG B 1 131 ? -27.266 63.719 58.25 1 75.81 131 ARG B CA 1
ATOM 5884 C C . ARG B 1 131 ? -27.016 63.438 56.781 1 75.81 131 ARG B C 1
ATOM 5886 O O . ARG B 1 131 ? -27.953 63.156 56.031 1 75.81 131 ARG B O 1
ATOM 5893 N N . GLN B 1 132 ? -25.797 63.531 56.438 1 73.19 132 GLN B N 1
ATOM 5894 C CA . GLN B 1 132 ? -25.484 63.344 55 1 73.19 132 GLN B CA 1
ATOM 5895 C C . GLN B 1 132 ? -25.172 61.875 54.719 1 73.19 132 GLN B C 1
ATOM 5897 O O . GLN B 1 132 ? -24.906 61.5 53.562 1 73.19 132 GLN B O 1
ATOM 5902 N N . HIS B 1 133 ? -25.375 61.062 55.688 1 77.88 133 HIS B N 1
ATOM 5903 C CA . HIS B 1 133 ? -25.062 59.656 55.469 1 77.88 133 HIS B CA 1
ATOM 5904 C C . HIS B 1 133 ? -26.141 58.969 54.625 1 77.88 133 HIS B C 1
ATOM 5906 O O . HIS B 1 133 ? -27.297 59.375 54.656 1 77.88 133 HIS B O 1
ATOM 5912 N N . VAL B 1 134 ? -25.75 58.094 53.875 1 76.31 134 VAL B N 1
ATOM 5913 C CA . VAL B 1 134 ? -26.688 57.344 53.062 1 76.31 134 VAL B CA 1
ATOM 5914 C C . VAL B 1 134 ? -27.188 56.125 53.875 1 76.31 134 VAL B C 1
ATOM 5916 O O . VAL B 1 134 ? -26.422 55.219 54.156 1 76.31 134 VAL B O 1
ATOM 5919 N N . VAL B 1 135 ? -28.453 56.188 54.219 1 78.19 135 VAL B N 1
ATOM 5920 C CA . VAL B 1 135 ? -29.078 55.125 55 1 78.19 135 VAL B CA 1
ATOM 5921 C C . VAL B 1 135 ? -30.047 54.344 54.125 1 78.19 135 VAL B C 1
ATOM 5923 O O . VAL B 1 135 ? -30.922 54.938 53.469 1 78.19 135 VAL B O 1
ATOM 5926 N N . ILE B 1 136 ? -29.844 53 54 1 76.12 136 ILE B N 1
ATOM 5927 C CA . ILE B 1 136 ? -30.672 52.188 53.125 1 76.12 136 ILE B CA 1
ATOM 5928 C C . ILE B 1 136 ? -31.469 51.188 53.969 1 76.12 136 ILE B C 1
ATOM 5930 O O . ILE B 1 136 ? -31.031 50.781 55.062 1 76.12 136 ILE B O 1
ATOM 5934 N N . SER B 1 137 ? -32.656 50.969 53.469 1 75.12 137 SER B N 1
ATOM 5935 C CA . SER B 1 137 ? -33.5 50 54.156 1 75.12 137 SER B CA 1
ATOM 5936 C C . SER B 1 137 ? -32.938 48.562 54 1 75.12 137 SER B C 1
ATOM 5938 O O . SER B 1 137 ? -32.5 48.188 52.906 1 75.12 137 SER B O 1
ATOM 5940 N N . ILE B 1 138 ? -32.844 47.812 55.125 1 68.69 138 ILE B N 1
ATOM 5941 C CA . ILE B 1 138 ? -32.344 46.469 55.094 1 68.69 138 ILE B CA 1
ATOM 5942 C C . ILE B 1 138 ? -33.219 45.562 54.25 1 68.69 138 ILE B C 1
ATOM 5944 O O . ILE B 1 138 ? -32.719 44.625 53.625 1 68.69 138 ILE B O 1
ATOM 5948 N N . THR B 1 139 ? -34.438 45.875 54.188 1 60.38 139 THR B N 1
ATOM 5949 C CA . THR B 1 139 ? -35.344 45.062 53.375 1 60.38 139 THR B CA 1
ATOM 5950 C C . THR B 1 139 ? -35.094 45.281 51.875 1 60.38 139 THR B C 1
ATOM 5952 O O . THR B 1 139 ? -35.406 44.406 51.062 1 60.38 139 THR B O 1
ATOM 5955 N N . LYS B 1 140 ? -34.656 46.469 51.469 1 55.81 140 LYS B N 1
ATOM 5956 C CA . LYS B 1 140 ? -34.469 46.812 50.062 1 55.81 140 LYS B CA 1
ATOM 5957 C C . LYS B 1 140 ? -33.031 46.562 49.625 1 55.81 140 LYS B C 1
ATOM 5959 O O . LYS B 1 140 ? -32.688 46.75 48.469 1 55.81 140 LYS B O 1
ATOM 5964 N N . TRP B 1 141 ? -32.406 46.312 50.625 1 48.59 141 TRP B N 1
ATOM 5965 C CA . TRP B 1 141 ? -31.016 46.125 50.25 1 48.59 141 TRP B CA 1
ATOM 5966 C C . TRP B 1 141 ? -30.875 44.906 49.312 1 48.59 141 TRP B C 1
ATOM 5968 O O . TRP B 1 141 ? -31.094 43.781 49.75 1 48.59 141 TRP B O 1
ATOM 5978 N N . SER B 1 142 ? -31.484 44.938 48.344 1 43.59 142 SER B N 1
ATOM 5979 C CA . SER B 1 142 ? -31.172 43.969 47.312 1 43.59 142 SER B CA 1
ATOM 5980 C C . SER B 1 142 ? -29.703 44.062 46.875 1 43.59 142 SER B C 1
ATOM 5982 O O . SER B 1 142 ? -29.297 45.062 46.281 1 43.59 142 SER B O 1
ATOM 5984 N N . GLY B 1 143 ? -28.844 43.344 47.531 1 45.38 143 GLY B N 1
ATOM 5985 C CA . GLY B 1 143 ? -27.5 42.938 47.188 1 45.38 143 GLY B CA 1
ATOM 5986 C C . GLY B 1 143 ? -26.656 44.062 46.625 1 45.38 143 GLY B C 1
ATOM 5987 O O . GLY B 1 143 ? -25.5 43.875 46.219 1 45.38 143 GLY B O 1
ATOM 5988 N N . ILE B 1 144 ? -27.188 45.156 46.094 1 44.62 144 ILE B N 1
ATOM 5989 C CA . ILE B 1 144 ? -26.422 46.031 45.219 1 44.62 144 ILE B CA 1
ATOM 5990 C C . ILE B 1 144 ? -25.531 46.938 46.031 1 44.62 144 ILE B C 1
ATOM 5992 O O . ILE B 1 144 ? -26.016 47.938 46.594 1 44.62 144 ILE B O 1
ATOM 5996 N N . SER B 1 145 ? -24.828 46.594 47 1 44.81 145 SER B N 1
ATOM 5997 C CA . SER B 1 145 ? -23.875 47.469 47.625 1 44.81 145 SER B CA 1
ATOM 5998 C C . SER B 1 145 ? -23.125 48.312 46.594 1 44.81 145 SER B C 1
ATOM 6000 O O . SER B 1 145 ? -22.672 47.781 45.594 1 44.81 145 SER B O 1
ATOM 6002 N N . GLN B 1 146 ? -23.375 49.594 46.562 1 46.97 146 GLN B N 1
ATOM 6003 C CA . GLN B 1 146 ? -22.578 50.531 45.781 1 46.97 146 GLN B CA 1
ATOM 6004 C C . GLN B 1 146 ? -21.078 50.312 46.062 1 46.97 146 GLN B C 1
ATOM 6006 O O . GLN B 1 146 ? -20.641 50.375 47.219 1 46.97 146 GLN B O 1
ATOM 6011 N N . ILE B 1 147 ? -20.422 49.562 45.469 1 52.56 147 ILE B N 1
ATOM 6012 C CA . ILE B 1 147 ? -18.984 49.344 45.5 1 52.56 147 ILE B CA 1
ATOM 6013 C C . ILE B 1 147 ? -18.25 50.688 45.469 1 52.56 147 ILE B C 1
ATOM 6015 O O . ILE B 1 147 ? -18.516 51.531 44.594 1 52.56 147 ILE B O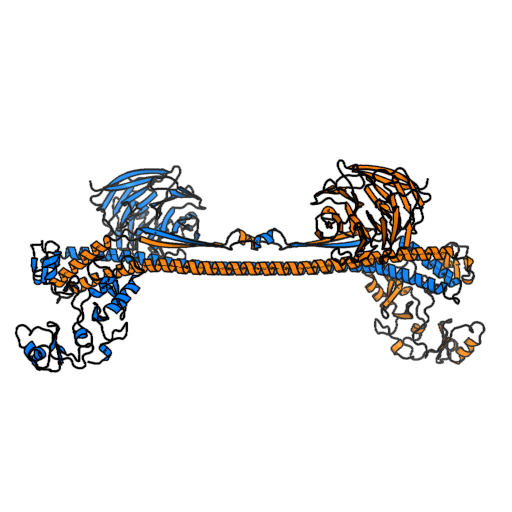 1
ATOM 6019 N N . PRO B 1 148 ? -17.688 51.062 46.688 1 53.03 148 PRO B N 1
ATOM 6020 C CA . PRO B 1 148 ? -16.875 52.281 46.594 1 53.03 148 PRO B CA 1
ATOM 6021 C C . PRO B 1 148 ? -16.047 52.344 45.312 1 53.03 148 PRO B C 1
ATOM 6023 O O . PRO B 1 148 ? -15.633 51.312 44.781 1 53.03 148 PRO B O 1
ATOM 6026 N N . ASP B 1 149 ? -16.031 53.5 44.812 1 60.62 149 ASP B N 1
ATOM 6027 C CA . ASP B 1 149 ? -15.25 53.781 43.625 1 60.62 149 ASP B CA 1
ATOM 6028 C C . ASP B 1 149 ? -13.781 53.438 43.812 1 60.62 149 ASP B C 1
ATOM 6030 O O . ASP B 1 149 ? -13.156 53.875 44.781 1 60.62 149 ASP B O 1
ATOM 6034 N N . THR B 1 150 ? -13.258 52.438 43.156 1 64.5 150 THR B N 1
ATOM 6035 C CA . THR B 1 150 ? -11.891 51.938 43.219 1 64.5 150 THR B CA 1
ATOM 6036 C C . THR B 1 150 ? -10.891 53.094 43.25 1 64.5 150 THR B C 1
ATOM 6038 O O . THR B 1 150 ? -9.781 52.969 43.75 1 64.5 150 THR B O 1
ATOM 6041 N N . LEU B 1 151 ? -11.375 54.188 42.875 1 75.81 151 LEU B N 1
ATOM 6042 C CA . LEU B 1 151 ? -10.453 55.312 42.781 1 75.81 151 LEU B CA 1
ATOM 6043 C C . LEU B 1 151 ? -10.328 56.031 44.125 1 75.81 151 LEU B C 1
ATOM 6045 O O . LEU B 1 151 ? -9.367 56.781 44.344 1 75.81 151 LEU B O 1
ATOM 6049 N N . GLU B 1 152 ? -11.312 55.75 44.938 1 76.12 152 GLU B N 1
ATOM 6050 C CA . GLU B 1 152 ? -11.32 56.531 46.156 1 76.12 152 GLU B CA 1
ATOM 6051 C C . GLU B 1 152 ? -10.875 55.688 47.344 1 76.12 152 GLU B C 1
ATOM 6053 O O . GLU B 1 152 ? -10.781 56.188 48.469 1 76.12 152 GLU B O 1
ATOM 6058 N N . ILE B 1 153 ? -10.57 54.531 47.062 1 77.44 153 ILE B N 1
ATOM 6059 C CA . ILE B 1 153 ? -10.195 53.656 48.156 1 77.44 153 ILE B CA 1
ATOM 6060 C C . ILE B 1 153 ? -8.781 53.125 47.938 1 77.44 153 ILE B C 1
ATOM 6062 O O . ILE B 1 153 ? -8.344 52.969 46.812 1 77.44 153 ILE B O 1
ATOM 6066 N N . CYS B 1 154 ? -8.008 53.031 49.062 1 79.44 154 CYS B N 1
ATOM 6067 C CA . CYS B 1 154 ? -6.66 52.5 49.031 1 79.44 154 CYS B CA 1
ATOM 6068 C C . CYS B 1 154 ? -6.68 50.969 49.125 1 79.44 154 CYS B C 1
ATOM 6070 O O . CYS B 1 154 ? -6.895 50.406 50.188 1 79.44 154 CYS B O 1
ATOM 6072 N N . GLU B 1 155 ? -6.418 50.312 48.094 1 73.5 155 GLU B N 1
ATOM 6073 C CA . GLU B 1 155 ? -6.43 48.875 48.031 1 73.5 155 GLU B CA 1
ATOM 6074 C C . GLU B 1 155 ? -5.281 48.281 48.844 1 73.5 155 GLU B C 1
ATOM 6076 O O . GLU B 1 155 ? -5.391 47.156 49.375 1 73.5 155 GLU B O 1
ATOM 6081 N N . ALA B 1 156 ? -4.199 48.969 49 1 74.44 156 ALA B N 1
ATOM 6082 C CA . ALA B 1 156 ? -3.037 48.531 49.75 1 74.44 156 ALA B CA 1
ATOM 6083 C C . ALA B 1 156 ? -3.355 48.406 51.25 1 74.44 156 ALA B C 1
ATOM 6085 O O . ALA B 1 156 ? -2.746 47.625 51.969 1 74.44 156 ALA B O 1
ATOM 6086 N N . HIS B 1 157 ? -4.301 49.156 51.625 1 76 157 HIS B N 1
ATOM 6087 C CA . HIS B 1 157 ? -4.562 49.219 53.062 1 76 157 HIS B CA 1
ATOM 6088 C C . HIS B 1 157 ? -6.035 48.938 53.344 1 76 157 HIS B C 1
ATOM 6090 O O . HIS B 1 157 ? -6.664 49.719 54.094 1 76 157 HIS B O 1
ATOM 6096 N N . GLY B 1 158 ? -6.504 47.875 52.844 1 64.44 158 GLY B N 1
ATOM 6097 C CA . GLY B 1 158 ? -7.773 47.281 53.219 1 64.44 158 GLY B CA 1
ATOM 6098 C C . GLY B 1 158 ? -8.969 48.156 52.844 1 64.44 158 GLY B C 1
ATOM 6099 O O . GLY B 1 158 ? -9.984 48.156 53.531 1 64.44 158 GLY B O 1
ATOM 6100 N N . GLY B 1 159 ? -8.844 49.031 51.812 1 69.25 159 GLY B N 1
ATOM 6101 C CA . GLY B 1 159 ? -10 49.781 51.344 1 69.25 159 GLY B CA 1
ATOM 6102 C C . GLY B 1 159 ? -10.203 51.125 52.031 1 69.25 159 GLY B C 1
ATOM 6103 O O . GLY B 1 159 ? -11.281 51.688 51.969 1 69.25 159 GLY B O 1
ATOM 6104 N N . ARG B 1 160 ? -9.234 51.594 52.719 1 74.38 160 ARG B N 1
ATOM 6105 C CA . ARG B 1 160 ? -9.336 52.906 53.375 1 74.38 160 ARG B CA 1
ATOM 6106 C C . ARG B 1 160 ? -9.508 54.031 52.344 1 74.38 160 ARG B C 1
ATOM 6108 O O . ARG B 1 160 ? -9 53.938 51.219 1 74.38 160 ARG B O 1
ATOM 6115 N N . LYS B 1 161 ? -10.281 55 52.781 1 77.62 161 LYS B N 1
ATOM 6116 C CA . LYS B 1 161 ? -10.523 56.125 51.875 1 77.62 161 LYS B CA 1
ATOM 6117 C C . LYS B 1 161 ? -9.273 56.969 51.719 1 77.62 161 LYS B C 1
ATOM 6119 O O . LYS B 1 161 ? -8.555 57.219 52.688 1 77.62 161 LYS B O 1
ATOM 6124 N N . PHE B 1 162 ? -8.992 57.344 50.531 1 83.19 162 PHE B N 1
ATOM 6125 C CA . PHE B 1 162 ? -7.914 58.312 50.281 1 83.19 162 PHE B CA 1
ATOM 6126 C C . PHE B 1 162 ? -8.266 59.688 50.844 1 83.19 162 PHE B C 1
ATOM 6128 O O . PHE B 1 162 ? -9.367 60.188 50.625 1 83.19 162 PHE B O 1
ATOM 6135 N N . GLU B 1 163 ? -7.461 60.219 51.625 1 82.38 163 GLU B N 1
ATOM 6136 C CA . GLU B 1 163 ? -7.723 61.531 52.188 1 82.38 163 GLU B CA 1
ATOM 6137 C C . GLU B 1 163 ? -6.668 62.562 51.75 1 82.38 163 GLU B C 1
ATOM 6139 O O . GLU B 1 163 ? -6.918 63.75 51.75 1 82.38 163 GLU B O 1
ATOM 6144 N N . LEU B 1 164 ? -5.527 62 51.438 1 87 164 LEU B N 1
ATOM 6145 C CA . LEU B 1 164 ? -4.418 62.875 51.125 1 87 164 LEU B CA 1
ATOM 6146 C C . LEU B 1 164 ? -3.791 62.531 49.781 1 87 164 LEU B C 1
ATOM 6148 O O . LEU B 1 164 ? -4.07 61.438 49.25 1 87 164 LEU B O 1
ATOM 6152 N N . PHE B 1 165 ? -3.076 63.469 49.25 1 86.88 165 PHE B N 1
ATOM 6153 C CA . PHE B 1 165 ? -2.363 63.312 47.969 1 86.88 165 PHE B CA 1
ATOM 6154 C C . PHE B 1 165 ? -0.892 63.656 48.125 1 86.88 165 PHE B C 1
ATOM 6156 O O . PHE B 1 165 ? -0.563 64.75 48.562 1 86.88 165 PHE B O 1
ATOM 6163 N N . CYS B 1 166 ? -0.071 62.719 47.844 1 86.5 166 CYS B N 1
ATOM 6164 C CA . CYS B 1 166 ? 1.361 63 47.906 1 86.5 166 CYS B CA 1
ATOM 6165 C C . CYS B 1 166 ? 1.832 63.688 46.625 1 86.5 166 CYS B C 1
ATOM 6167 O O . CYS B 1 166 ? 1.831 63.062 45.562 1 86.5 166 CYS B O 1
ATOM 6169 N N . LYS B 1 167 ? 2.262 64.875 46.594 1 80.5 167 LYS B N 1
ATOM 6170 C CA . LYS B 1 167 ? 2.654 65.625 45.406 1 80.5 167 LYS B CA 1
ATOM 6171 C C . LYS B 1 167 ? 3.965 65.125 44.812 1 80.5 167 LYS B C 1
ATOM 6173 O O . LYS B 1 167 ? 4.199 65.25 43.625 1 80.5 167 LYS B O 1
ATOM 6178 N N . LYS B 1 168 ? 4.781 64.562 45.688 1 80.56 168 LYS B N 1
ATOM 6179 C CA . LYS B 1 168 ? 6.078 64.062 45.25 1 80.56 168 LYS B CA 1
ATOM 6180 C C . LYS B 1 168 ? 5.914 62.812 44.375 1 80.56 168 LYS B C 1
ATOM 6182 O O . LYS B 1 168 ? 6.566 62.688 43.344 1 80.56 168 LYS B O 1
ATOM 6187 N N . HIS B 1 169 ? 5.078 61.969 44.844 1 80 169 HIS B N 1
ATOM 6188 C CA . HIS B 1 169 ? 4.918 60.688 44.156 1 80 169 HIS B CA 1
ATOM 6189 C C . HIS B 1 169 ? 3.697 60.719 43.25 1 80 169 HIS B C 1
ATOM 6191 O O . HIS B 1 169 ? 3.471 59.781 42.469 1 80 169 HIS B O 1
ATOM 6197 N N . PHE B 1 170 ? 2.969 61.812 43.375 1 78.19 170 PHE B N 1
ATOM 6198 C CA . PHE B 1 170 ? 1.771 62.031 42.594 1 78.19 170 PHE B CA 1
ATOM 6199 C C . PHE B 1 170 ? 0.801 60.844 42.75 1 78.19 170 PHE B C 1
ATOM 6201 O O . PHE B 1 170 ? 0.369 60.25 41.75 1 78.19 170 PHE B O 1
ATOM 6208 N N . LEU B 1 171 ? 0.497 60.438 43.969 1 82.25 171 LEU B N 1
ATOM 6209 C CA . LEU B 1 171 ? -0.386 59.312 44.281 1 82.25 171 LEU B CA 1
ATOM 6210 C C . LEU B 1 171 ? -1.311 59.656 45.438 1 82.25 171 LEU B C 1
ATOM 6212 O O . LEU B 1 171 ? -0.923 60.406 46.375 1 82.25 171 LEU B O 1
ATOM 6216 N N . PRO B 1 172 ? -2.553 59.219 45.312 1 84 172 PRO B N 1
ATOM 6217 C CA . PRO B 1 172 ? -3.414 59.375 46.5 1 84 172 PRO B CA 1
ATOM 6218 C C . PRO B 1 172 ? -2.971 58.5 47.656 1 84 172 PRO B C 1
ATOM 6220 O O . PRO B 1 172 ? -2.477 57.375 47.469 1 84 172 PRO B O 1
ATOM 6223 N N . CYS B 1 173 ? -3.066 59.031 48.875 1 86.5 173 CYS B N 1
ATOM 6224 C CA . CYS B 1 173 ? -2.602 58.312 50.062 1 86.5 173 CYS B CA 1
ATOM 6225 C C . CYS B 1 173 ? -3.684 58.25 51.125 1 86.5 173 CYS B C 1
ATOM 6227 O O . CYS B 1 173 ? -4.422 59.219 51.312 1 86.5 173 CYS B O 1
ATOM 6229 N N . CYS B 1 174 ? -3.83 57.062 51.625 1 83.62 174 CYS B N 1
ATOM 6230 C CA . CYS B 1 174 ? -4.652 56.938 52.844 1 83.62 174 CYS B CA 1
ATOM 6231 C C . CYS B 1 174 ? -3.842 57.281 54.094 1 83.62 174 CYS B C 1
ATOM 6233 O O . CYS B 1 174 ? -2.662 57.625 54 1 83.62 174 CYS B O 1
ATOM 6235 N N . SER B 1 175 ? -4.492 57.188 55.25 1 83.5 175 SER B N 1
ATOM 6236 C CA . SER B 1 175 ? -3.824 57.562 56.5 1 83.5 175 SER B CA 1
ATOM 6237 C C . SER B 1 175 ? -2.658 56.625 56.812 1 83.5 175 SER B C 1
ATOM 6239 O O . SER B 1 175 ? -1.62 57.062 57.312 1 83.5 175 SER B O 1
ATOM 6241 N N . VAL B 1 176 ? -2.771 55.438 56.375 1 85.81 176 VAL B N 1
ATOM 6242 C CA . VAL B 1 176 ? -1.739 54.438 56.656 1 85.81 176 VAL B CA 1
ATOM 6243 C C . VAL B 1 176 ? -0.593 54.594 55.656 1 85.81 176 VAL B C 1
ATOM 6245 O O . VAL B 1 176 ? 0.577 54.438 56.031 1 85.81 176 VAL B O 1
ATOM 6248 N N . CYS B 1 177 ? -0.89 54.844 54.438 1 85.19 177 CYS B N 1
ATOM 6249 C CA . CYS B 1 177 ? 0.122 55.125 53.438 1 85.19 177 CYS B CA 1
ATOM 6250 C C . CYS B 1 177 ? 1.085 56.219 53.875 1 85.19 177 CYS B C 1
ATOM 6252 O O . CYS B 1 177 ? 2.297 56.094 53.688 1 85.19 177 CYS B O 1
ATOM 6254 N N . VAL B 1 178 ? 0.509 57.25 54.438 1 86.19 178 VAL B N 1
ATOM 6255 C CA . VAL B 1 178 ? 1.275 58.438 54.812 1 86.19 178 VAL B CA 1
ATOM 6256 C C . VAL B 1 178 ? 2.262 58.062 55.938 1 86.19 178 VAL B C 1
ATOM 6258 O O . VAL B 1 178 ? 3.387 58.562 55.969 1 86.19 178 VAL B O 1
ATOM 6261 N N . THR B 1 179 ? 1.765 57.156 56.719 1 85.44 179 THR B N 1
ATOM 6262 C CA . THR B 1 179 ? 2.59 56.812 57.875 1 85.44 179 THR B CA 1
ATOM 6263 C C . THR B 1 179 ? 3.637 55.781 57.531 1 85.44 179 THR B C 1
ATOM 6265 O O . THR B 1 179 ? 4.695 55.688 58.156 1 85.44 179 THR B O 1
ATOM 6268 N N . LYS B 1 180 ? 3.438 55 56.562 1 88.38 180 LYS B N 1
ATOM 6269 C CA . LYS B 1 180 ? 4.328 53.875 56.281 1 88.38 180 LYS B CA 1
ATOM 6270 C C . LYS B 1 180 ? 5.098 54.125 54.969 1 88.38 180 LYS B C 1
ATOM 6272 O O . LYS B 1 180 ? 6.254 54.562 55 1 88.38 180 LYS B O 1
ATOM 6277 N N . GLU B 1 181 ? 4.477 54.062 53.844 1 81.69 181 GLU B N 1
ATOM 6278 C CA . GLU B 1 181 ? 5.117 54.094 52.531 1 81.69 181 GLU B CA 1
ATOM 6279 C C . GLU B 1 181 ? 5.582 55.5 52.156 1 81.69 181 GLU B C 1
ATOM 6281 O O . GLU B 1 181 ? 6.566 55.656 51.438 1 81.69 181 GLU B O 1
ATOM 6286 N N . HIS B 1 182 ? 4.84 56.562 52.688 1 83.5 182 HIS B N 1
ATOM 6287 C CA . HIS B 1 182 ? 5.16 57.938 52.344 1 83.5 182 HIS B CA 1
ATOM 6288 C C . HIS B 1 182 ? 5.633 58.719 53.562 1 83.5 182 HIS B C 1
ATOM 6290 O O . HIS B 1 182 ? 5.422 59.906 53.656 1 83.5 182 HIS B O 1
ATOM 6296 N N . SER B 1 183 ? 6.168 58 54.469 1 82.75 183 SER B N 1
ATOM 6297 C CA . SER B 1 183 ? 6.602 58.625 55.719 1 82.75 183 SER B CA 1
ATOM 6298 C C . SER B 1 183 ? 7.656 59.688 55.469 1 82.75 183 SER B C 1
ATOM 6300 O O . SER B 1 183 ? 7.766 60.656 56.25 1 82.75 183 SER B O 1
ATOM 6302 N N . SER B 1 184 ? 8.383 59.531 54.438 1 83.88 184 SER B N 1
ATOM 6303 C CA . SER B 1 184 ? 9.469 60.469 54.156 1 83.88 184 SER B CA 1
ATOM 6304 C C . SER B 1 184 ? 8.992 61.625 53.281 1 83.88 184 SER B C 1
ATOM 6306 O O . SER B 1 184 ? 9.742 62.562 53.031 1 83.88 184 SER B O 1
ATOM 6308 N N . CYS B 1 185 ? 7.73 61.562 52.875 1 86.5 185 CYS B N 1
ATOM 6309 C CA . CYS B 1 185 ? 7.215 62.625 52 1 86.5 185 CYS B CA 1
ATOM 6310 C C . CYS B 1 185 ? 6.688 63.781 52.844 1 86.5 185 CYS B C 1
ATOM 6312 O O . CYS B 1 185 ? 6.117 63.594 53.906 1 86.5 185 CYS B O 1
ATOM 6314 N N . THR B 1 186 ? 6.98 65 52.438 1 82.75 186 THR B N 1
ATOM 6315 C CA . THR B 1 186 ? 6.598 66.125 53.219 1 82.75 186 THR B CA 1
ATOM 6316 C C . THR B 1 186 ? 5.527 66.938 52.5 1 82.75 186 THR B C 1
ATOM 6318 O O . THR B 1 186 ? 4.906 67.812 53.094 1 82.75 186 THR B O 1
ATOM 6321 N N . SER B 1 187 ? 5.312 66.688 51.375 1 82.88 187 SER B N 1
ATOM 6322 C CA . SER B 1 187 ? 4.391 67.5 50.594 1 82.88 187 SER B CA 1
ATOM 6323 C C . SER B 1 187 ? 3.07 66.812 50.344 1 82.88 187 SER B C 1
ATOM 6325 O O . SER B 1 187 ? 2.965 66 49.438 1 82.88 187 SER B O 1
ATOM 6327 N N . PHE B 1 188 ? 2.111 67 51.312 1 86.81 188 PHE B N 1
ATOM 6328 C CA . PHE B 1 188 ? 0.792 66.375 51.156 1 86.81 188 PHE B CA 1
ATOM 6329 C C . PHE B 1 188 ? -0.273 67.5 50.969 1 86.81 188 PHE B C 1
ATOM 6331 O O . PHE B 1 188 ? -0.115 68.625 51.469 1 86.81 188 PHE B O 1
ATOM 6338 N N . CYS B 1 189 ? -1.171 67.312 50.219 1 83.88 189 CYS B N 1
ATOM 6339 C CA . CYS B 1 189 ? -2.359 68.125 50.156 1 83.88 189 CYS B CA 1
ATOM 6340 C C . CYS B 1 189 ? -3.627 67.312 50.281 1 83.88 189 CYS B C 1
ATOM 6342 O O . CYS B 1 189 ? -3.588 66.062 50.188 1 83.88 189 CYS B O 1
ATOM 6344 N N . GLN B 1 190 ? -4.719 67.938 50.625 1 83.69 190 GLN B N 1
ATOM 6345 C CA . GLN B 1 190 ? -6 67.25 50.719 1 83.69 190 GLN B CA 1
ATOM 6346 C C . GLN B 1 190 ? -6.496 66.812 49.344 1 83.69 190 GLN B C 1
ATOM 6348 O O . GLN B 1 190 ? -6.312 67.562 48.344 1 83.69 190 GLN B O 1
ATOM 6353 N N . LEU B 1 191 ? -7.031 65.688 49.25 1 81.38 191 LEU B N 1
ATOM 6354 C CA . LEU B 1 191 ? -7.5 65.125 48 1 81.38 191 LEU B CA 1
ATOM 6355 C C . LEU B 1 191 ? -8.484 66.125 47.312 1 81.38 191 LEU B C 1
ATOM 6357 O O . LEU B 1 191 ? -8.5 66.25 46.094 1 81.38 191 LEU B O 1
ATOM 6361 N N . GLU B 1 192 ? -9.234 66.812 48.094 1 75.56 192 GLU B N 1
ATOM 6362 C CA . GLU B 1 192 ? -10.266 67.688 47.594 1 75.56 192 GLU B CA 1
ATOM 6363 C C . GLU B 1 192 ? -9.648 68.938 46.938 1 75.56 192 GLU B C 1
ATOM 6365 O O . GLU B 1 192 ? -10.289 69.625 46.125 1 75.56 192 GLU B O 1
ATOM 6370 N N . GLU B 1 193 ? -8.406 69.062 47.25 1 76.81 193 GLU B N 1
ATOM 6371 C CA . GLU B 1 193 ? -7.75 70.25 46.75 1 76.81 193 GLU B CA 1
ATOM 6372 C C . GLU B 1 193 ? -7.184 70.062 45.344 1 76.81 193 GLU B C 1
ATOM 6374 O O . GLU B 1 193 ? -6.805 71 44.656 1 76.81 193 GLU B O 1
ATOM 6379 N N . ILE B 1 194 ? -7.18 68.812 45.062 1 76.12 194 ILE B N 1
ATOM 6380 C CA . ILE B 1 194 ? -6.625 68.5 43.719 1 76.12 194 ILE B CA 1
ATOM 6381 C C . ILE B 1 194 ? -7.637 68.938 42.656 1 76.12 194 ILE B C 1
ATOM 6383 O O . ILE B 1 194 ? -8.766 68.438 42.656 1 76.12 194 ILE B O 1
ATOM 6387 N N . GLY B 1 195 ? -7.613 70.125 42.094 1 64.75 195 GLY B N 1
ATOM 6388 C CA . GLY B 1 195 ? -8.555 70.625 41.125 1 64.75 195 GLY B CA 1
ATOM 6389 C C . GLY B 1 195 ? -8.055 70.5 39.688 1 64.75 195 GLY B C 1
ATOM 6390 O O . GLY B 1 195 ? -7.086 69.812 39.406 1 64.75 195 GLY B O 1
ATOM 6391 N N . ARG B 1 196 ? -8.789 71.125 38.781 1 64.25 196 ARG B N 1
ATOM 6392 C CA . ARG B 1 196 ? -8.664 71.125 37.312 1 64.25 196 ARG B CA 1
ATOM 6393 C C . ARG B 1 196 ? -7.234 71.5 36.906 1 64.25 196 ARG B C 1
ATOM 6395 O O . ARG B 1 196 ? -6.754 71 35.875 1 64.25 196 ARG B O 1
ATOM 6402 N N . ASP B 1 197 ? -6.562 72.125 37.812 1 66.38 197 ASP B N 1
ATOM 6403 C CA . ASP B 1 197 ? -5.262 72.625 37.406 1 66.38 197 ASP B CA 1
ATOM 6404 C C . ASP B 1 197 ? -4.227 71.5 37.312 1 66.38 197 ASP B C 1
ATOM 6406 O O . ASP B 1 197 ? -3.158 71.688 36.719 1 66.38 197 ASP B O 1
ATOM 6410 N N . PHE B 1 198 ? -4.637 70.375 37.781 1 72 198 PHE B N 1
ATOM 6411 C CA . PHE B 1 198 ? -3.691 69.25 37.781 1 72 198 PHE B CA 1
ATOM 6412 C C . PHE B 1 198 ? -3.711 68.5 36.469 1 72 198 PHE B C 1
ATOM 6414 O O . PHE B 1 198 ? -2.77 67.812 36.125 1 72 198 PHE B O 1
ATOM 6421 N N . ILE B 1 199 ? -4.859 68.75 35.719 1 74.12 199 ILE B N 1
ATOM 6422 C CA . ILE B 1 199 ? -4.961 68 34.469 1 74.12 199 ILE B CA 1
ATOM 6423 C C . ILE B 1 199 ? -5.043 69 33.312 1 74.12 199 ILE B C 1
ATOM 6425 O O . ILE B 1 199 ? -5.977 69.812 33.219 1 74.12 199 ILE B O 1
ATOM 6429 N N . GLU B 1 200 ? -3.994 69.062 32.594 1 77.56 200 GLU B N 1
ATOM 6430 C CA . GLU B 1 200 ? -4.062 69.812 31.328 1 77.56 200 GLU B CA 1
ATOM 6431 C C . GLU B 1 200 ? -4.836 69.062 30.266 1 77.56 200 GLU B C 1
ATOM 6433 O O . GLU B 1 200 ? -4.551 67.875 30.016 1 77.56 200 GLU B O 1
ATOM 6438 N N . PRO B 1 201 ? -5.816 69.625 29.766 1 80.06 201 PRO B N 1
ATOM 6439 C CA . PRO B 1 201 ? -6.633 68.938 28.75 1 80.06 201 PRO B CA 1
ATOM 6440 C C . PRO B 1 201 ? -5.797 68.375 27.625 1 80.06 201 PRO B C 1
ATOM 6442 O O . PRO B 1 201 ? -6.125 67.312 27.109 1 80.06 201 PRO B O 1
ATOM 6445 N N . GLU B 1 202 ? -4.699 69 27.359 1 81.75 202 GLU B N 1
ATOM 6446 C CA . GLU B 1 202 ? -3.854 68.5 26.281 1 81.75 202 GLU B CA 1
ATOM 6447 C C . GLU B 1 202 ? -3.176 67.188 26.656 1 81.75 202 GLU B C 1
ATOM 6449 O O . GLU B 1 202 ? -3.02 66.312 25.812 1 81.75 202 GLU B O 1
ATOM 6454 N N . LYS B 1 203 ? -2.848 67.125 27.875 1 82.44 203 LYS B N 1
ATOM 6455 C CA . LYS B 1 203 ? -2.195 65.875 28.344 1 82.44 203 LYS B CA 1
ATOM 6456 C C . LYS B 1 203 ? -3.17 64.75 28.375 1 82.44 203 LYS B C 1
ATOM 6458 O O . LYS B 1 203 ? -2.781 63.594 28.125 1 82.44 203 LYS B O 1
ATOM 6463 N N . VAL B 1 204 ? -4.43 65.062 28.625 1 84.88 204 VAL B N 1
ATOM 6464 C CA . VAL B 1 204 ? -5.461 64.062 28.641 1 84.88 204 VAL B CA 1
ATOM 6465 C C . VAL B 1 204 ? -5.688 63.5 27.234 1 84.88 204 VAL B C 1
ATOM 6467 O O . VAL B 1 204 ? -5.816 62.281 27.031 1 84.88 204 VAL B O 1
ATOM 6470 N N . LYS B 1 205 ? -5.648 64.375 26.328 1 82.94 205 LYS B N 1
ATOM 6471 C CA . LYS B 1 205 ? -5.855 64 24.938 1 82.94 205 LYS B CA 1
ATOM 6472 C C . LYS B 1 205 ? -4.711 63.125 24.422 1 82.94 205 LYS B C 1
ATOM 6474 O O . LYS B 1 205 ? -4.934 62.156 23.703 1 82.94 205 LYS B O 1
ATOM 6479 N N . VAL B 1 206 ? -3.498 63.5 24.812 1 81.12 206 VAL B N 1
ATOM 6480 C CA . VAL B 1 206 ? -2.322 62.719 24.406 1 81.12 206 VAL B CA 1
ATOM 6481 C C . VAL B 1 206 ? -2.379 61.312 25 1 81.12 206 VAL B C 1
ATOM 6483 O O . VAL B 1 206 ? -2.082 60.344 24.312 1 81.12 206 VAL B O 1
ATOM 6486 N N . LEU B 1 207 ? -2.775 61.312 26.219 1 85.75 207 LEU B N 1
ATOM 6487 C CA . LEU B 1 207 ? -2.877 60 26.906 1 85.75 207 LEU B CA 1
ATOM 6488 C C . LEU B 1 207 ? -3.953 59.156 26.25 1 85.75 207 LEU B C 1
ATOM 6490 O O . LEU B 1 207 ? -3.742 57.938 26.031 1 85.75 207 LEU B O 1
ATOM 6494 N N . GLN B 1 208 ? -5.039 59.719 25.922 1 83 208 GLN B N 1
ATOM 6495 C CA . GLN B 1 208 ? -6.141 59 25.312 1 83 208 GLN B CA 1
ATOM 6496 C C . GLN B 1 208 ? -5.738 58.469 23.938 1 83 208 GLN B C 1
ATOM 6498 O O . GLN B 1 208 ? -6.039 57.312 23.594 1 83 208 GLN B O 1
ATOM 6503 N N . SER B 1 209 ? -5.086 59.312 23.203 1 80.12 209 SER B N 1
ATOM 6504 C CA . SER B 1 209 ? -4.629 58.875 21.875 1 80.12 209 SER B CA 1
ATOM 6505 C C . SER B 1 209 ? -3.615 57.75 21.969 1 80.12 209 SER B C 1
ATOM 6507 O O . SER B 1 209 ? -3.652 56.812 21.172 1 80.12 209 SER B O 1
ATOM 6509 N N . GLY B 1 210 ? -2.693 57.875 22.906 1 78.31 210 GLY B N 1
ATOM 6510 C CA . GLY B 1 210 ? -1.719 56.844 23.125 1 78.31 210 GLY B CA 1
ATOM 6511 C C . GLY B 1 210 ? -2.352 55.5 23.516 1 78.31 210 GLY B C 1
ATOM 6512 O O . GLY B 1 210 ? -1.941 54.438 23.031 1 78.31 210 GLY B O 1
ATOM 6513 N N . MET B 1 211 ? -3.352 55.562 24.266 1 83.5 211 MET B N 1
ATOM 6514 C CA . MET B 1 211 ? -4.047 54.375 24.719 1 83.5 211 MET B CA 1
ATOM 6515 C C . MET B 1 211 ? -4.828 53.719 23.578 1 83.5 211 MET B C 1
ATOM 6517 O O . MET B 1 211 ? -4.922 52.5 23.5 1 83.5 211 MET B O 1
ATOM 6521 N N . GLU B 1 212 ? -5.379 54.562 22.797 1 82.25 212 GLU B N 1
ATOM 6522 C CA . GLU B 1 212 ? -6.125 54.031 21.656 1 82.25 212 GLU B CA 1
ATOM 6523 C C . GLU B 1 212 ? -5.207 53.312 20.672 1 82.25 212 GLU B C 1
ATOM 6525 O O . GLU B 1 212 ? -5.562 52.219 20.172 1 82.25 212 GLU B O 1
ATOM 6530 N N . LYS B 1 213 ? -4.055 53.906 20.438 1 75.31 213 LYS B N 1
ATOM 6531 C CA . LYS B 1 213 ? -3.084 53.281 19.562 1 75.31 213 LYS B CA 1
ATOM 6532 C C . LYS B 1 213 ? -2.594 51.969 20.141 1 75.31 213 LYS B C 1
ATOM 6534 O O . LYS B 1 213 ? -2.449 50.969 19.406 1 75.31 213 LYS B O 1
ATOM 6539 N N . PHE B 1 214 ? -2.344 52 21.391 1 83.62 214 PHE B N 1
ATOM 6540 C CA . PHE B 1 214 ? -1.899 50.812 22.078 1 83.62 214 PHE B CA 1
ATOM 6541 C C . PHE B 1 214 ? -2.965 49.719 22.016 1 83.62 214 PHE B C 1
ATOM 6543 O O . PHE B 1 214 ? -2.654 48.562 21.734 1 83.62 214 PHE B O 1
ATOM 6550 N N . GLY B 1 215 ? -4.215 50.062 22.234 1 84.44 215 GLY B N 1
ATOM 6551 C CA . GLY B 1 215 ? -5.32 49.125 22.172 1 84.44 215 GLY B CA 1
ATOM 6552 C C . GLY B 1 215 ? -5.496 48.531 20.781 1 84.44 215 GLY B C 1
ATOM 6553 O O . GLY B 1 215 ? -5.762 47.312 20.656 1 84.44 215 GLY B O 1
ATOM 6554 N N . LEU B 1 216 ? -5.336 49.344 19.766 1 80.38 216 LEU B N 1
ATOM 6555 C CA . LEU B 1 216 ? -5.469 48.875 18.406 1 80.38 216 LEU B CA 1
ATOM 6556 C C . LEU B 1 216 ? -4.379 47.844 18.062 1 80.38 216 LEU B C 1
ATOM 6558 O O . LEU B 1 216 ? -4.629 46.875 17.359 1 80.38 216 LEU B O 1
ATOM 6562 N N . LYS B 1 217 ? -3.172 48.094 18.562 1 80.44 217 LYS B N 1
ATOM 6563 C CA . LYS B 1 217 ? -2.072 47.188 18.328 1 80.44 217 LYS B CA 1
ATOM 6564 C C . LYS B 1 217 ? -2.338 45.844 19 1 80.44 217 LYS B C 1
ATOM 6566 O O . LYS B 1 217 ? -2.066 44.781 18.422 1 80.44 217 LYS B O 1
ATOM 6571 N N . LEU B 1 218 ? -2.836 45.875 20.219 1 86 218 LEU B N 1
ATOM 6572 C CA . LEU B 1 218 ? -3.178 44.625 20.906 1 86 218 LEU B CA 1
ATOM 6573 C C . LEU B 1 218 ? -4.25 43.844 20.156 1 86 218 LEU B C 1
ATOM 6575 O O . LEU B 1 218 ? -4.137 42.656 19.969 1 86 218 LEU B O 1
ATOM 6579 N N . LYS B 1 219 ? -5.254 44.594 19.656 1 85.19 219 LYS B N 1
ATOM 6580 C CA . LYS B 1 219 ? -6.332 43.969 18.891 1 85.19 219 LYS B CA 1
ATOM 6581 C C . LYS B 1 219 ? -5.801 43.344 17.609 1 85.19 219 LYS B C 1
ATOM 6583 O O . LYS B 1 219 ? -6.277 42.281 17.188 1 85.19 219 LYS B O 1
ATOM 6588 N N . SER B 1 220 ? -4.875 44 17.031 1 79.25 220 SER B N 1
ATOM 6589 C CA . SER B 1 220 ? -4.277 43.469 15.797 1 79.25 220 SER B CA 1
ATOM 6590 C C . SER B 1 220 ? -3.557 42.156 16.047 1 79.25 220 SER B C 1
ATOM 6592 O O . SER B 1 220 ? -3.703 41.219 15.281 1 79.25 220 SER B O 1
ATOM 6594 N N . VAL B 1 221 ? -2.756 42.125 17.094 1 83.75 221 VAL B N 1
ATOM 6595 C CA . VAL B 1 221 ? -2.023 40.906 17.422 1 83.75 221 VAL B CA 1
ATOM 6596 C C . VAL B 1 221 ? -3.008 39.781 17.734 1 83.75 221 VAL B C 1
ATOM 6598 O O . VAL B 1 221 ? -2.82 38.625 17.297 1 83.75 221 VAL B O 1
ATOM 6601 N N . ILE B 1 222 ? -4.094 40.094 18.5 1 88.31 222 ILE B N 1
ATOM 6602 C CA . ILE B 1 222 ? -5.129 39.094 18.828 1 88.31 222 ILE B CA 1
ATOM 6603 C C . ILE B 1 222 ? -5.727 38.562 17.531 1 88.31 222 ILE B C 1
ATOM 6605 O O . ILE B 1 222 ? -5.875 37.344 17.375 1 88.31 222 ILE B O 1
ATOM 6609 N N . GLY B 1 223 ? -6.066 39.469 16.641 1 82.75 223 GLY B N 1
ATOM 6610 C CA . GLY B 1 223 ? -6.621 39.062 15.359 1 82.75 223 GLY B CA 1
ATOM 6611 C C . GLY B 1 223 ? -5.688 38.156 14.562 1 82.75 223 GLY B C 1
ATOM 6612 O O . GLY B 1 223 ? -6.125 37.188 13.961 1 82.75 223 GLY B O 1
ATOM 6613 N N . GLU B 1 224 ? -4.414 38.469 14.516 1 81.06 224 GLU B N 1
ATOM 6614 C CA . GLU B 1 224 ? -3.416 37.688 13.789 1 81.06 224 GLU B CA 1
ATOM 6615 C C . GLU B 1 224 ? -3.295 36.281 14.367 1 81.06 224 GLU B C 1
ATOM 6617 O O . GLU B 1 224 ? -3.23 35.312 13.617 1 81.06 224 GLU B O 1
ATOM 6622 N N . GLU B 1 225 ? -3.232 36.156 15.695 1 87.56 225 GLU B N 1
ATOM 6623 C CA . GLU B 1 225 ? -3.074 34.844 16.328 1 87.56 225 GLU B CA 1
ATOM 6624 C C . GLU B 1 225 ? -4.332 34 16.172 1 87.56 225 GLU B C 1
ATOM 6626 O O . GLU B 1 225 ? -4.25 32.781 16 1 87.56 225 GLU B O 1
ATOM 6631 N N . ARG B 1 226 ? -5.531 34.688 16.156 1 87.88 226 ARG B N 1
ATOM 6632 C CA . ARG B 1 226 ? -6.77 33.969 15.898 1 87.88 226 ARG B CA 1
ATOM 6633 C C . ARG B 1 226 ? -6.824 33.438 14.461 1 87.88 226 ARG B C 1
ATOM 6635 O O . ARG B 1 226 ? -7.305 32.344 14.211 1 87.88 226 ARG B O 1
ATOM 6642 N N . THR B 1 227 ? -6.402 34.25 13.531 1 82.12 227 THR B N 1
ATOM 6643 C CA . THR B 1 227 ? -6.336 33.812 12.141 1 82.12 227 THR B CA 1
ATOM 6644 C C . THR B 1 227 ? -5.379 32.656 11.984 1 82.12 227 THR B C 1
ATOM 6646 O O . THR B 1 227 ? -5.629 31.734 11.188 1 82.12 227 THR B O 1
ATOM 6649 N N . ASN B 1 228 ? -4.223 32.688 12.703 1 84.06 228 ASN B N 1
ATOM 6650 C CA . ASN B 1 228 ? -3.285 31.578 12.703 1 84.06 228 ASN B CA 1
ATOM 6651 C C . ASN B 1 228 ? -3.953 30.297 13.164 1 84.06 228 ASN B C 1
ATOM 6653 O O . ASN B 1 228 ? -3.727 29.234 12.586 1 84.06 228 ASN B O 1
ATOM 6657 N N . MET B 1 229 ? -4.809 30.344 14.188 1 88.75 229 MET B N 1
ATOM 6658 C CA . MET B 1 229 ? -5.535 29.172 14.68 1 88.75 229 MET B CA 1
ATOM 6659 C C . MET B 1 229 ? -6.438 28.609 13.594 1 88.75 229 MET B C 1
ATOM 6661 O O . MET B 1 229 ? -6.438 27.391 13.352 1 88.75 229 MET B O 1
ATOM 6665 N N . LYS B 1 230 ? -7.156 29.5 12.93 1 85.31 230 LYS B N 1
ATOM 6666 C CA . LYS B 1 230 ? -8.055 29.062 11.867 1 85.31 230 LYS B CA 1
ATOM 6667 C C . LYS B 1 230 ? -7.277 28.438 10.711 1 85.31 230 LYS B C 1
ATOM 6669 O O . LYS B 1 230 ? -7.707 27.438 10.141 1 85.31 230 LYS B O 1
ATOM 6674 N N . ARG B 1 231 ? -6.195 29.062 10.359 1 81.31 231 ARG B N 1
ATOM 6675 C CA . ARG B 1 231 ? -5.352 28.547 9.289 1 81.31 231 ARG B CA 1
ATOM 6676 C C . ARG B 1 231 ? -4.855 27.141 9.625 1 81.31 231 ARG B C 1
ATOM 6678 O O . ARG B 1 231 ? -4.859 26.25 8.766 1 81.31 231 ARG B O 1
ATOM 6685 N N . ASN B 1 232 ? -4.375 26.922 10.805 1 87.44 232 ASN B N 1
ATOM 6686 C CA . ASN B 1 232 ? -3.9 25.609 11.227 1 87.44 232 ASN B CA 1
ATOM 6687 C C . ASN B 1 232 ? -5.012 24.562 11.172 1 87.44 232 ASN B C 1
ATOM 6689 O O . ASN B 1 232 ? -4.785 23.422 10.75 1 87.44 232 ASN B O 1
ATOM 6693 N N . ASP B 1 233 ? -6.238 24.953 11.57 1 89.62 233 ASP B N 1
ATOM 6694 C CA . ASP B 1 233 ? -7.375 24.031 11.5 1 89.62 233 ASP B CA 1
ATOM 6695 C C . ASP B 1 233 ? -7.68 23.656 10.047 1 89.62 233 ASP B C 1
ATOM 6697 O O . ASP B 1 233 ? -7.988 22.5 9.766 1 89.62 233 ASP B O 1
ATOM 6701 N N . ASP B 1 234 ? -7.59 24.625 9.18 1 85.44 234 ASP B N 1
ATOM 6702 C CA . ASP B 1 234 ? -7.836 24.375 7.762 1 85.44 234 ASP B CA 1
ATOM 6703 C C . ASP B 1 234 ? -6.797 23.406 7.191 1 85.44 234 ASP B C 1
ATOM 6705 O O . ASP B 1 234 ? -7.137 22.516 6.41 1 85.44 234 ASP B O 1
ATOM 6709 N N . ILE B 1 235 ? -5.555 23.641 7.5 1 84.69 235 ILE B N 1
ATOM 6710 C CA . ILE B 1 235 ? -4.473 22.781 7.02 1 84.69 235 ILE B CA 1
ATOM 6711 C C . ILE B 1 235 ? -4.691 21.344 7.504 1 84.69 235 ILE B C 1
ATOM 6713 O O . ILE B 1 235 ? -4.562 20.406 6.73 1 84.69 235 ILE B O 1
ATOM 6717 N N . VAL B 1 236 ? -5.039 21.203 8.781 1 90.69 236 VAL B N 1
ATOM 6718 C CA . VAL B 1 236 ? -5.266 19.875 9.359 1 90.69 236 VAL B CA 1
ATOM 6719 C C . VAL B 1 236 ? -6.441 19.203 8.664 1 90.69 236 VAL B C 1
ATOM 6721 O O . VAL B 1 236 ? -6.363 18.031 8.305 1 90.69 236 VAL B O 1
ATOM 6724 N N . ASP B 1 237 ? -7.531 19.938 8.414 1 91.62 237 ASP B N 1
ATOM 6725 C CA . ASP B 1 237 ? -8.711 19.391 7.754 1 91.62 237 ASP B CA 1
ATOM 6726 C C . ASP B 1 237 ? -8.383 18.969 6.32 1 91.62 237 ASP B C 1
ATOM 6728 O O . ASP B 1 237 ? -8.773 17.875 5.887 1 91.62 237 ASP B O 1
ATOM 6732 N N . LYS B 1 238 ? -7.707 19.891 5.652 1 88.25 238 LYS B N 1
ATOM 6733 C CA . LYS B 1 238 ? -7.348 19.609 4.27 1 88.25 238 LYS B CA 1
ATOM 6734 C C . LYS B 1 238 ? -6.449 18.375 4.18 1 88.25 238 LYS B C 1
ATOM 6736 O O . LYS B 1 238 ? -6.672 17.5 3.338 1 88.25 238 LYS B O 1
ATOM 6741 N N . PHE B 1 239 ? -5.461 18.25 4.98 1 92.38 239 PHE B N 1
ATOM 6742 C CA . PHE B 1 239 ? -4.535 17.125 4.938 1 92.38 239 PHE B CA 1
ATOM 6743 C C . PHE B 1 239 ? -5.234 15.836 5.348 1 92.38 239 PHE B C 1
ATOM 6745 O O . PHE B 1 239 ? -4.941 14.766 4.812 1 92.38 239 PHE B O 1
ATOM 6752 N N . THR B 1 240 ? -6.086 15.938 6.367 1 92.5 240 THR B N 1
ATOM 6753 C CA . THR B 1 240 ? -6.848 14.758 6.773 1 92.5 240 THR B CA 1
ATOM 6754 C C . THR B 1 240 ? -7.613 14.172 5.59 1 92.5 240 THR B C 1
ATOM 6756 O O . THR B 1 240 ? -7.582 12.961 5.363 1 92.5 240 THR B O 1
ATOM 6759 N N . LYS B 1 241 ? -8.258 15.062 4.832 1 92.44 241 LYS B N 1
ATOM 6760 C CA . LYS B 1 241 ? -9 14.609 3.656 1 92.44 241 LYS B CA 1
ATOM 6761 C C . LYS B 1 241 ? -8.062 14.031 2.6 1 92.44 241 LYS B C 1
ATOM 6763 O O . LYS B 1 241 ? -8.352 13 1.998 1 92.44 241 LYS B O 1
ATOM 6768 N N . GLU B 1 242 ? -6.957 14.734 2.408 1 90.44 242 GLU B N 1
ATOM 6769 C CA . GLU B 1 242 ? -5.973 14.281 1.434 1 90.44 242 GLU B CA 1
ATOM 6770 C C . GLU B 1 242 ? -5.414 12.914 1.811 1 90.44 242 GLU B C 1
ATOM 6772 O O . GLU B 1 242 ? -5.293 12.031 0.958 1 90.44 242 GLU B O 1
ATOM 6777 N N . LEU B 1 243 ? -5.086 12.742 3.049 1 91.25 243 LEU B N 1
ATOM 6778 C CA . LEU B 1 243 ? -4.527 11.484 3.529 1 91.25 243 LEU B CA 1
ATOM 6779 C C . LEU B 1 243 ? -5.535 10.344 3.383 1 91.25 243 LEU B C 1
ATOM 6781 O O . LEU B 1 243 ? -5.188 9.258 2.926 1 91.25 243 LEU B O 1
ATOM 6785 N N . LEU B 1 244 ? -6.805 10.578 3.732 1 92.69 244 LEU B N 1
ATOM 6786 C CA . LEU B 1 244 ? -7.852 9.57 3.619 1 92.69 244 LEU B CA 1
ATOM 6787 C C . LEU B 1 244 ? -8.062 9.172 2.162 1 92.69 244 LEU B C 1
ATOM 6789 O O . LEU B 1 244 ? -8.195 7.98 1.853 1 92.69 244 LEU B O 1
ATOM 6793 N N . GLU B 1 245 ? -8.125 10.211 1.314 1 91.56 245 GLU B N 1
ATOM 6794 C CA . GLU B 1 245 ? -8.281 9.922 -0.109 1 91.56 245 GLU B CA 1
ATOM 6795 C C . GLU B 1 245 ? -7.098 9.117 -0.644 1 91.56 245 GLU B C 1
ATOM 6797 O O . GLU B 1 245 ? -7.277 8.18 -1.425 1 91.56 245 GLU B O 1
ATOM 6802 N N . PHE B 1 246 ? -5.953 9.5 -0.273 1 91.56 246 PHE B N 1
ATOM 6803 C CA . PHE B 1 246 ? -4.734 8.828 -0.708 1 91.56 246 PHE B CA 1
ATOM 6804 C C . PHE B 1 246 ? -4.738 7.367 -0.275 1 91.56 246 PHE B C 1
ATOM 6806 O O . PHE B 1 246 ? -4.488 6.473 -1.087 1 91.56 246 PHE B O 1
ATOM 6813 N N . THR B 1 247 ? -4.973 7.07 1.019 1 90.06 247 THR B N 1
ATOM 6814 C CA . THR B 1 247 ? -4.949 5.707 1.535 1 90.06 247 THR B CA 1
ATOM 6815 C C . THR B 1 247 ? -6.062 4.871 0.915 1 90.06 247 THR B C 1
ATOM 6817 O O . THR B 1 247 ? -5.863 3.699 0.595 1 90.06 247 THR B O 1
ATOM 6820 N N . THR B 1 248 ? -7.285 5.461 0.758 1 92.06 248 THR B N 1
ATOM 6821 C CA . THR B 1 248 ? -8.391 4.754 0.119 1 92.06 248 THR B CA 1
ATOM 6822 C C . THR B 1 248 ? -8.023 4.352 -1.307 1 92.06 248 THR B C 1
ATOM 6824 O O . THR B 1 248 ? -8.289 3.225 -1.727 1 92.06 248 THR B O 1
ATOM 6827 N N . ASN B 1 249 ? -7.426 5.277 -2.029 1 90.19 249 ASN B N 1
ATOM 6828 C CA . ASN B 1 249 ? -6.996 4.992 -3.393 1 90.19 249 ASN B CA 1
ATOM 6829 C C . ASN B 1 249 ? -5.949 3.881 -3.428 1 90.19 249 ASN B C 1
ATOM 6831 O O . ASN B 1 249 ? -5.996 3.006 -4.297 1 90.19 249 ASN B O 1
ATOM 6835 N N . ASN B 1 250 ? -5.008 3.967 -2.551 1 87.19 250 ASN B N 1
ATOM 6836 C CA . ASN B 1 250 ? -3.982 2.934 -2.475 1 87.19 250 ASN B CA 1
ATOM 6837 C C . ASN B 1 250 ? -4.59 1.559 -2.207 1 87.19 250 ASN B C 1
ATOM 6839 O O . ASN B 1 250 ? -4.211 0.574 -2.846 1 87.19 250 ASN B O 1
ATOM 6843 N N . ILE B 1 251 ? -5.496 1.512 -1.255 1 88.5 251 ILE B N 1
ATOM 6844 C CA . ILE B 1 251 ? -6.145 0.253 -0.908 1 88.5 251 ILE B CA 1
ATOM 6845 C C . ILE B 1 251 ? -6.914 -0.282 -2.115 1 88.5 251 ILE B C 1
ATOM 6847 O O . ILE B 1 251 ? -6.859 -1.478 -2.412 1 88.5 251 ILE B O 1
ATOM 6851 N N . GLN B 1 252 ? -7.57 0.593 -2.854 1 90 252 GLN B N 1
ATOM 6852 C CA . GLN B 1 252 ? -8.32 0.182 -4.039 1 90 252 GLN B CA 1
ATOM 6853 C C . GLN B 1 252 ? -7.391 -0.366 -5.113 1 90 252 GLN B C 1
ATOM 6855 O O . GLN B 1 252 ? -7.715 -1.35 -5.781 1 90 252 GLN B O 1
ATOM 6860 N N . VAL B 1 253 ? -6.281 0.311 -5.336 1 87.81 253 VAL B N 1
ATOM 6861 C CA . VAL B 1 253 ? -5.316 -0.138 -6.332 1 87.81 253 VAL B CA 1
ATOM 6862 C C . VAL B 1 253 ? -4.785 -1.519 -5.949 1 87.81 253 VAL B C 1
ATOM 6864 O O . VAL B 1 253 ? -4.688 -2.408 -6.797 1 87.81 253 VAL B O 1
ATOM 6867 N N . ILE B 1 254 ? -4.449 -1.732 -4.664 1 87.12 254 ILE B N 1
ATOM 6868 C CA . ILE B 1 254 ? -3.932 -3.012 -4.188 1 87.12 254 ILE B CA 1
ATOM 6869 C C . ILE B 1 254 ? -4.969 -4.105 -4.418 1 87.12 254 ILE B C 1
ATOM 6871 O O . ILE B 1 254 ? -4.641 -5.188 -4.906 1 87.12 254 ILE B O 1
ATOM 6875 N N . LYS B 1 255 ? -6.223 -3.814 -4.125 1 91.38 255 LYS B N 1
ATOM 6876 C CA . LYS B 1 255 ? -7.289 -4.793 -4.309 1 91.38 255 LYS B CA 1
ATOM 6877 C C . LYS B 1 255 ? -7.496 -5.113 -5.785 1 91.38 255 LYS B C 1
ATOM 6879 O O . LYS B 1 255 ? -7.738 -6.266 -6.148 1 91.38 255 LYS B O 1
ATOM 6884 N N . LYS B 1 256 ? -7.418 -4.078 -6.59 1 91.75 256 LYS B N 1
ATOM 6885 C CA . LYS B 1 256 ? -7.574 -4.277 -8.023 1 91.75 256 LYS B CA 1
ATOM 6886 C C . LYS B 1 256 ? -6.457 -5.16 -8.578 1 91.75 256 LYS B C 1
ATOM 6888 O O . LYS B 1 256 ? -6.711 -6.082 -9.359 1 91.75 256 LYS B O 1
ATOM 6893 N N . LEU B 1 257 ? -5.207 -4.852 -8.227 1 89.12 257 LEU B N 1
ATOM 6894 C CA . LEU B 1 257 ? -4.066 -5.637 -8.688 1 89.12 257 LEU B CA 1
ATOM 6895 C C . LEU B 1 257 ? -4.156 -7.07 -8.172 1 89.12 257 LEU B C 1
ATOM 6897 O O . LEU B 1 257 ? -3.828 -8.016 -8.898 1 89.12 257 LEU B O 1
ATOM 6901 N N . GLU B 1 258 ? -4.617 -7.223 -6.898 1 91.44 258 GLU B N 1
ATOM 6902 C CA . GLU B 1 258 ? -4.832 -8.555 -6.34 1 91.44 258 GLU B CA 1
ATOM 6903 C C . GLU B 1 258 ? -5.801 -9.359 -7.199 1 91.44 258 GLU B C 1
ATOM 6905 O O . GLU B 1 258 ? -5.512 -10.508 -7.551 1 91.44 258 GLU B O 1
ATOM 6910 N N . GLU B 1 259 ? -6.883 -8.766 -7.527 1 93.5 259 GLU B N 1
ATOM 6911 C CA . GLU B 1 259 ? -7.906 -9.438 -8.328 1 93.5 259 GLU B CA 1
ATOM 6912 C C . GLU B 1 259 ? -7.375 -9.797 -9.711 1 93.5 259 GLU B C 1
ATOM 6914 O O . GLU B 1 259 ? -7.668 -10.875 -10.234 1 93.5 259 GLU B O 1
ATOM 6919 N N . GLU B 1 260 ? -6.637 -8.914 -10.312 1 92 260 GLU B N 1
ATOM 6920 C CA . GLU B 1 260 ? -6.066 -9.164 -11.633 1 92 260 GLU B CA 1
ATOM 6921 C C . GLU B 1 260 ? -5.098 -10.344 -11.602 1 92 260 GLU B C 1
ATOM 6923 O O . GLU B 1 260 ? -5.125 -11.195 -12.492 1 92 260 GLU B O 1
ATOM 6928 N N . HIS B 1 261 ? -4.281 -10.414 -10.555 1 91.94 261 HIS B N 1
ATOM 6929 C CA . HIS B 1 261 ? -3.324 -11.508 -10.438 1 91.94 261 HIS B CA 1
ATOM 6930 C C . HIS B 1 261 ? -4.031 -12.828 -10.18 1 91.94 261 HIS B C 1
ATOM 6932 O O . HIS B 1 261 ? -3.629 -13.867 -10.711 1 91.94 261 HIS B O 1
ATOM 6938 N N . LEU B 1 262 ? -5.094 -12.773 -9.344 1 93.06 262 LEU B N 1
ATOM 6939 C CA . LEU B 1 262 ? -5.844 -13.992 -9.078 1 93.06 262 LEU B CA 1
ATOM 6940 C C . LEU B 1 262 ? -6.512 -14.508 -10.352 1 93.06 262 LEU B C 1
ATOM 6942 O O . LEU B 1 262 ? -6.512 -15.719 -10.609 1 93.06 262 LEU B O 1
ATOM 6946 N N . ASN B 1 263 ? -6.992 -13.586 -11.18 1 93.94 263 ASN B N 1
ATOM 6947 C CA . ASN B 1 263 ? -7.582 -13.961 -12.461 1 93.94 263 ASN B CA 1
ATOM 6948 C C . ASN B 1 263 ? -6.539 -14.531 -13.414 1 93.94 263 ASN B C 1
ATOM 6950 O O . ASN B 1 263 ? -6.793 -15.523 -14.102 1 93.94 263 ASN B O 1
ATOM 6954 N N . GLU B 1 264 ? -5.441 -13.867 -13.469 1 92.56 264 GLU B N 1
ATOM 6955 C CA . GLU B 1 264 ? -4.352 -14.336 -14.32 1 92.56 264 GLU B CA 1
ATOM 6956 C C . GLU B 1 264 ? -3.887 -15.727 -13.914 1 92.56 264 GLU B C 1
ATOM 6958 O O . GLU B 1 264 ? -3.664 -16.594 -14.766 1 92.56 264 GLU B O 1
ATOM 6963 N N . LEU B 1 265 ? -3.795 -15.945 -12.625 1 91.69 265 LEU B N 1
ATOM 6964 C CA . LEU B 1 265 ? -3.367 -17.234 -12.102 1 91.69 265 LEU B CA 1
ATOM 6965 C C . LEU B 1 265 ? -4.387 -18.312 -12.43 1 91.69 265 LEU B C 1
ATOM 6967 O O . LEU B 1 265 ? -4.016 -19.438 -12.812 1 91.69 265 LEU B O 1
ATOM 6971 N N . SER B 1 266 ? -5.672 -17.969 -12.25 1 93.06 266 SER B N 1
ATOM 6972 C CA . SER B 1 266 ? -6.73 -18.922 -12.578 1 93.06 266 SER B CA 1
ATOM 6973 C C . SER B 1 266 ? -6.707 -19.297 -14.055 1 93.06 266 SER B C 1
ATOM 6975 O O . SER B 1 266 ? -6.855 -20.469 -14.406 1 93.06 266 SER B O 1
ATOM 6977 N N . LYS B 1 267 ? -6.484 -18.328 -14.898 1 93.5 267 LYS B N 1
ATOM 6978 C CA . LYS B 1 267 ? -6.398 -18.578 -16.344 1 93.5 267 LYS B CA 1
ATOM 6979 C C . LYS B 1 267 ? -5.191 -19.438 -16.672 1 93.5 267 LYS B C 1
ATOM 6981 O O . LYS B 1 267 ? -5.301 -20.391 -17.469 1 93.5 267 LYS B O 1
ATOM 6986 N N . LEU B 1 268 ? -4.09 -19.141 -16.094 1 91.94 268 LEU B N 1
ATOM 6987 C CA . LEU B 1 268 ? -2.861 -19.891 -16.328 1 91.94 268 LEU B CA 1
ATOM 6988 C C . LEU B 1 268 ? -3.02 -21.344 -15.883 1 91.94 268 LEU B C 1
ATOM 6990 O O . LEU B 1 268 ? -2.57 -22.266 -16.578 1 91.94 268 LEU B O 1
ATOM 6994 N N . SER B 1 269 ? -3.633 -21.531 -14.719 1 92.88 269 SER B N 1
ATOM 6995 C CA . SER B 1 269 ? -3.873 -22.875 -14.203 1 92.88 269 SER B CA 1
ATOM 6996 C C . SER B 1 269 ? -4.777 -23.672 -15.133 1 92.88 269 SER B C 1
ATOM 6998 O O . SER B 1 269 ? -4.48 -24.828 -15.461 1 92.88 269 SER B O 1
ATOM 7000 N N . LYS B 1 270 ? -5.844 -23.031 -15.641 1 94.25 270 LYS B N 1
ATOM 7001 C CA . LYS B 1 270 ? -6.785 -23.703 -16.531 1 94.25 270 LYS B CA 1
ATOM 7002 C C . LYS B 1 270 ? -6.117 -24.062 -17.859 1 94.25 270 LYS B C 1
ATOM 7004 O O . LYS B 1 270 ? -6.285 -25.172 -18.359 1 94.25 270 LYS B O 1
ATOM 7009 N N . GLU B 1 271 ? -5.383 -23.188 -18.375 1 94.06 271 GLU B N 1
ATOM 7010 C CA . GLU B 1 271 ? -4.699 -23.422 -19.641 1 94.06 271 GLU B CA 1
ATOM 7011 C C . GLU B 1 271 ? -3.648 -24.516 -19.5 1 94.06 271 GLU B C 1
ATOM 7013 O O . GLU B 1 271 ? -3.549 -25.391 -20.359 1 94.06 271 GLU B O 1
ATOM 7018 N N . SER B 1 272 ? -2.842 -24.438 -18.438 1 93.19 272 SER B N 1
ATOM 7019 C CA . SER B 1 272 ? -1.815 -25.438 -18.188 1 93.19 272 SER B CA 1
ATOM 7020 C C . SER B 1 272 ? -2.432 -26.828 -18.016 1 93.19 272 SER B C 1
ATOM 7022 O O . SER B 1 272 ? -1.962 -27.797 -18.609 1 93.19 272 SER B O 1
ATOM 7024 N N . ASN B 1 273 ? -3.484 -26.906 -17.219 1 93.44 273 ASN B N 1
ATOM 7025 C CA . ASN B 1 273 ? -4.148 -28.172 -16.984 1 93.44 273 ASN B CA 1
ATOM 7026 C C . ASN B 1 273 ? -4.773 -28.734 -18.25 1 93.44 273 ASN B C 1
ATOM 7028 O O . ASN B 1 273 ? -4.762 -29.938 -18.484 1 93.44 273 ASN B O 1
ATOM 7032 N N . SER B 1 274 ? -5.301 -27.797 -19.078 1 93.88 274 SER B N 1
ATOM 7033 C CA . SER B 1 274 ? -5.875 -28.219 -20.359 1 93.88 274 SER B CA 1
ATOM 7034 C C . SER B 1 274 ? -4.812 -28.828 -21.266 1 93.88 274 SER B C 1
ATOM 7036 O O . SER B 1 274 ? -5.039 -29.875 -21.875 1 93.88 274 SER B O 1
ATOM 7038 N N . LYS B 1 275 ? -3.668 -28.234 -21.391 1 92.62 275 LYS B N 1
ATOM 7039 C CA . LYS B 1 275 ? -2.564 -28.734 -22.203 1 92.62 275 LYS B CA 1
ATOM 7040 C C . LYS B 1 275 ? -2.084 -30.094 -21.703 1 92.62 275 LYS B C 1
ATOM 7042 O O . LYS B 1 275 ? -1.895 -31.031 -22.484 1 92.62 275 LYS B O 1
ATOM 7047 N N . LEU B 1 276 ? -1.913 -30.156 -20.359 1 92.94 276 LEU B N 1
ATOM 7048 C CA . LEU B 1 276 ? -1.438 -31.391 -19.75 1 92.94 276 LEU B CA 1
ATOM 7049 C C . LEU B 1 276 ? -2.467 -32.5 -19.922 1 92.94 276 LEU B C 1
ATOM 7051 O O . LEU B 1 276 ? -2.109 -33.656 -20.203 1 92.94 276 LEU B O 1
ATOM 7055 N N . GLN B 1 277 ? -3.771 -32.156 -19.766 1 92.44 277 GLN B N 1
ATOM 7056 C CA . GLN B 1 277 ? -4.824 -33.156 -19.922 1 92.44 277 GLN B CA 1
ATOM 7057 C C . GLN B 1 277 ? -4.852 -33.719 -21.344 1 92.44 277 GLN B C 1
ATOM 7059 O O . GLN B 1 277 ? -5.062 -34.938 -21.531 1 92.44 277 GLN B O 1
ATOM 7064 N N . LYS B 1 278 ? -4.645 -32.875 -22.328 1 90.69 278 LYS B N 1
ATOM 7065 C CA . LYS B 1 278 ? -4.594 -33.312 -23.703 1 90.69 278 LYS B CA 1
ATOM 7066 C C . LYS B 1 278 ? -3.451 -34.312 -23.922 1 90.69 278 LYS B C 1
ATOM 7068 O O . LYS B 1 278 ? -3.623 -35.344 -24.578 1 90.69 278 LYS B O 1
ATOM 7073 N N . SER B 1 279 ? -2.316 -34 -23.312 1 90.81 279 SER B N 1
ATOM 7074 C CA . SER B 1 279 ? -1.171 -34.906 -23.406 1 90.81 279 SER B CA 1
ATOM 7075 C C . SER B 1 279 ? -1.451 -36.25 -22.703 1 90.81 279 SER B C 1
ATOM 7077 O O . SER B 1 279 ? -1.188 -37.312 -23.266 1 90.81 279 SER B O 1
ATOM 7079 N N . VAL B 1 280 ? -2.018 -36.188 -21.516 1 91.19 280 VAL B N 1
ATOM 7080 C CA . VAL B 1 280 ? -2.357 -37.375 -20.75 1 91.19 280 VAL B CA 1
ATOM 7081 C C . VAL B 1 280 ? -3.342 -38.25 -21.531 1 91.19 280 VAL B C 1
ATOM 7083 O O . VAL B 1 280 ? -3.182 -39.469 -21.625 1 91.19 280 VAL B O 1
ATOM 7086 N N . ASP B 1 281 ? -4.332 -37.562 -22.141 1 89.06 281 ASP B N 1
ATOM 7087 C CA . ASP B 1 281 ? -5.336 -38.281 -22.922 1 89.06 281 ASP B CA 1
ATOM 7088 C C . ASP B 1 281 ? -4.695 -39.031 -24.094 1 89.06 281 ASP B C 1
ATOM 7090 O O . ASP B 1 281 ? -5.105 -40.125 -24.422 1 89.06 281 ASP B O 1
ATOM 7094 N N . SER B 1 282 ? -3.727 -38.406 -24.672 1 88.56 282 SER B N 1
ATOM 7095 C CA . SER B 1 282 ? -3.031 -39.062 -25.797 1 88.56 282 SER B CA 1
ATOM 7096 C C . SER B 1 282 ? -2.299 -40.312 -25.344 1 88.56 282 SER B C 1
ATOM 7098 O O . SER B 1 282 ? -2.395 -41.344 -26 1 88.56 282 SER B O 1
ATOM 7100 N N . PHE B 1 283 ? -1.614 -40.25 -24.281 1 89.94 283 PHE B N 1
ATOM 7101 C CA . PHE B 1 283 ? -0.9 -41.406 -23.766 1 89.94 283 PHE B CA 1
ATOM 7102 C C . PHE B 1 283 ? -1.878 -42.469 -23.281 1 89.94 283 PHE B C 1
ATOM 7104 O O . PHE B 1 283 ? -1.635 -43.656 -23.453 1 89.94 283 PHE B O 1
ATOM 7111 N N . GLU B 1 284 ? -2.947 -42.031 -22.672 1 90.62 284 GLU B N 1
ATOM 7112 C CA . GLU B 1 284 ? -3.951 -42.969 -22.188 1 90.62 284 GLU B CA 1
ATOM 7113 C C . GLU B 1 284 ? -4.574 -43.75 -23.344 1 90.62 284 GLU B C 1
ATOM 7115 O O . GLU B 1 284 ? -4.82 -44.969 -23.219 1 90.62 284 GLU B O 1
ATOM 7120 N N . GLN B 1 285 ? -4.828 -43.031 -24.406 1 88.88 285 GLN B N 1
ATOM 7121 C CA . GLN B 1 285 ? -5.383 -43.719 -25.578 1 88.88 285 GLN B CA 1
ATOM 7122 C C . GLN B 1 285 ? -4.43 -44.781 -26.109 1 88.88 285 GLN B C 1
ATOM 7124 O O . GLN B 1 285 ? -4.859 -45.875 -26.484 1 88.88 285 GLN B O 1
ATOM 7129 N N . ARG B 1 286 ? -3.174 -44.438 -26.172 1 89.81 286 ARG B N 1
ATOM 7130 C CA . ARG B 1 286 ? -2.18 -45.406 -26.625 1 89.81 286 ARG B CA 1
ATOM 7131 C C . ARG B 1 286 ? -2.123 -46.594 -25.688 1 89.81 286 ARG B C 1
ATOM 7133 O O . ARG B 1 286 ? -2.031 -47.75 -26.141 1 89.81 286 ARG B O 1
ATOM 7140 N N . PHE B 1 287 ? -2.201 -46.312 -24.422 1 91.25 287 PHE B N 1
ATOM 7141 C CA . PHE B 1 287 ? -2.18 -47.375 -23.422 1 91.25 287 PHE B CA 1
ATOM 7142 C C . PHE B 1 287 ? -3.406 -48.281 -23.562 1 91.25 287 PHE B C 1
ATOM 7144 O O . PHE B 1 287 ? -3.289 -49.5 -23.547 1 91.25 287 PHE B O 1
ATOM 7151 N N . LEU B 1 288 ? -4.598 -47.688 -23.734 1 90.44 288 LEU B N 1
ATOM 7152 C CA . LEU B 1 288 ? -5.836 -48.438 -23.875 1 90.44 288 LEU B CA 1
ATOM 7153 C C . LEU B 1 288 ? -5.828 -49.281 -25.156 1 90.44 288 LEU B C 1
ATOM 7155 O O . LEU B 1 288 ? -6.309 -50.406 -25.172 1 90.44 288 LEU B O 1
ATOM 7159 N N . TYR B 1 289 ? -5.273 -48.656 -26.203 1 91.69 289 TYR B N 1
ATOM 7160 C CA . TYR B 1 289 ? -5.156 -49.344 -27.484 1 91.69 289 TYR B CA 1
ATOM 7161 C C . TYR B 1 289 ? -4.297 -50.594 -27.328 1 91.69 289 TYR B C 1
ATOM 7163 O O . TYR B 1 289 ? -4.684 -51.688 -27.797 1 91.69 289 TYR B O 1
ATOM 7171 N N . LEU B 1 290 ? -3.209 -50.438 -26.672 1 90.25 290 LEU B N 1
ATOM 7172 C CA . LEU B 1 290 ? -2.293 -51.562 -26.422 1 90.25 290 LEU B CA 1
ATOM 7173 C C . LEU B 1 290 ? -2.947 -52.625 -25.562 1 90.25 290 LEU B C 1
ATOM 7175 O O . LEU B 1 290 ? -2.867 -53.812 -25.859 1 90.25 290 LEU B O 1
ATOM 7179 N N . GLU B 1 291 ? -3.604 -52.219 -24.531 1 89.81 291 GLU B N 1
ATOM 7180 C CA . GLU B 1 291 ? -4.223 -53.125 -23.594 1 89.81 291 GLU B CA 1
ATOM 7181 C C . GLU B 1 291 ? -5.367 -53.906 -24.234 1 89.81 291 GLU B C 1
ATOM 7183 O O . GLU B 1 291 ? -5.566 -55.094 -23.953 1 89.81 291 GLU B O 1
ATOM 7188 N N . TYR B 1 292 ? -6.105 -53.219 -25.047 1 89.31 292 TYR B N 1
ATOM 7189 C CA . TYR B 1 292 ? -7.219 -53.844 -25.734 1 89.31 292 TYR B CA 1
ATOM 7190 C C . TYR B 1 292 ? -6.742 -55.062 -26.547 1 89.31 292 TYR B C 1
ATOM 7192 O O . TYR B 1 292 ? -7.273 -56.156 -26.406 1 89.31 292 TYR B O 1
ATOM 7200 N N . TRP B 1 293 ? -5.777 -54.938 -27.328 1 89.12 293 TRP B N 1
ATOM 7201 C CA . TRP B 1 293 ? -5.32 -55.969 -28.219 1 89.12 293 TRP B CA 1
ATOM 7202 C C . TRP B 1 293 ? -4.52 -57.031 -27.469 1 89.12 293 TRP B C 1
ATOM 7204 O O . TRP B 1 293 ? -4.52 -58.219 -27.844 1 89.12 293 TRP B O 1
ATOM 7214 N N . LYS B 1 294 ? -3.863 -56.594 -26.438 1 88.19 294 LYS B N 1
ATOM 7215 C CA . LYS B 1 294 ? -3.211 -57.562 -25.562 1 88.19 294 LYS B CA 1
ATOM 7216 C C . LYS B 1 294 ? -4.227 -58.531 -24.953 1 88.19 294 LYS B C 1
ATOM 7218 O O . LYS B 1 294 ? -4 -59.75 -24.906 1 88.19 294 LYS B O 1
ATOM 7223 N N . GLU B 1 295 ? -5.301 -57.969 -24.547 1 88.06 295 GLU B N 1
ATOM 7224 C CA . GLU B 1 295 ? -6.352 -58.781 -23.938 1 88.06 295 GLU B CA 1
ATOM 7225 C C . GLU B 1 295 ? -6.961 -59.75 -24.938 1 88.06 295 GLU B C 1
ATOM 7227 O O . GLU B 1 295 ? -7.297 -60.875 -24.594 1 88.06 295 GLU B O 1
ATOM 7232 N N . ILE B 1 296 ? -7.137 -59.25 -26.125 1 86.94 296 ILE B N 1
ATOM 7233 C CA . ILE B 1 296 ? -7.68 -60.125 -27.172 1 86.94 296 ILE B CA 1
ATOM 7234 C C . ILE B 1 296 ? -6.75 -61.312 -27.406 1 86.94 296 ILE B C 1
ATOM 7236 O O . ILE B 1 296 ? -7.207 -62.438 -27.531 1 86.94 296 ILE B O 1
ATOM 7240 N N . LEU B 1 297 ? -5.492 -61.094 -27.469 1 87.62 297 LEU B N 1
ATOM 7241 C CA . LEU B 1 297 ? -4.535 -62.156 -27.641 1 87.62 297 LEU B CA 1
ATOM 7242 C C . LEU B 1 297 ? -4.586 -63.125 -26.469 1 87.62 297 LEU B C 1
ATOM 7244 O O . LEU B 1 297 ? -4.633 -64.375 -26.656 1 87.62 297 LEU B O 1
ATOM 7248 N N . LEU B 1 298 ? -4.66 -62.594 -25.281 1 86.19 298 LEU B N 1
ATOM 7249 C CA . LEU B 1 298 ? -4.68 -63.438 -24.094 1 86.19 298 LEU B CA 1
ATOM 7250 C C . LEU B 1 298 ? -5.941 -64.312 -24.062 1 86.19 298 LEU B C 1
ATOM 7252 O O . LEU B 1 298 ? -5.883 -65.438 -23.688 1 86.19 298 LEU B O 1
ATOM 7256 N N . LYS B 1 299 ? -7 -63.688 -24.438 1 85.56 299 LYS B N 1
ATOM 7257 C CA . LYS B 1 299 ? -8.266 -64.438 -24.484 1 85.56 299 LYS B CA 1
ATOM 7258 C C . LYS B 1 299 ? -8.203 -65.562 -25.484 1 85.56 299 LYS B C 1
ATOM 7260 O O . LYS B 1 299 ? -8.68 -66.688 -25.203 1 85.56 299 LYS B O 1
ATOM 7265 N N . ASN B 1 300 ? -7.559 -65.312 -26.609 1 84.75 300 ASN B N 1
ATOM 7266 C CA . ASN B 1 300 ? -7.473 -66.375 -27.641 1 84.75 300 ASN B CA 1
ATOM 7267 C C . ASN B 1 300 ? -6.445 -67.438 -27.297 1 84.75 300 ASN B C 1
ATOM 7269 O O . ASN B 1 300 ? -6.594 -68.562 -27.688 1 84.75 300 ASN B O 1
ATOM 7273 N N . LEU B 1 301 ? -5.504 -67.062 -26.547 1 82.94 301 LEU B N 1
ATOM 7274 C CA . LEU B 1 301 ? -4.496 -68.062 -26.125 1 82.94 301 LEU B CA 1
ATOM 7275 C C . LEU B 1 301 ? -5.023 -68.938 -25.016 1 82.94 301 LEU B C 1
ATOM 7277 O O . LEU B 1 301 ? -4.695 -70.125 -24.953 1 82.94 301 LEU B O 1
ATOM 7281 N N . SER B 1 302 ? -5.855 -68.375 -24.203 1 81.81 302 SER B N 1
ATOM 7282 C CA . SER B 1 302 ? -6.355 -69.125 -23.047 1 81.81 302 SER B CA 1
ATOM 7283 C C . SER B 1 302 ? -7.586 -69.938 -23.406 1 81.81 302 SER B C 1
ATOM 7285 O O . SER B 1 302 ? -7.875 -70.938 -22.75 1 81.81 302 SER B O 1
ATOM 7287 N N . ASN B 1 303 ? -8.305 -69.438 -24.359 1 74.81 303 ASN B N 1
ATOM 7288 C CA . ASN B 1 303 ? -9.539 -70.125 -24.734 1 74.81 303 ASN B CA 1
ATOM 7289 C C . ASN B 1 303 ? -9.25 -71.375 -25.531 1 74.81 303 ASN B C 1
ATOM 7291 O O . ASN B 1 303 ? -8.766 -71.312 -26.656 1 74.81 303 ASN B O 1
ATOM 7295 N N . GLU B 1 304 ? -9.469 -72.5 -24.859 1 67.38 304 GLU B N 1
ATOM 7296 C CA . GLU B 1 304 ? -9.219 -73.812 -25.469 1 67.38 304 GLU B CA 1
ATOM 7297 C C . GLU B 1 304 ? -10.078 -74 -26.719 1 67.38 304 GLU B C 1
ATOM 7299 O O . GLU B 1 304 ? -9.695 -74.75 -27.625 1 67.38 304 GLU B O 1
ATOM 7304 N N . THR B 1 305 ? -11.211 -73.312 -26.734 1 68 305 THR B N 1
ATOM 7305 C CA . THR B 1 305 ? -12.125 -73.562 -27.859 1 68 305 THR B CA 1
ATOM 7306 C C . THR B 1 305 ? -11.805 -72.562 -29 1 68 305 THR B C 1
ATOM 7308 O O . THR B 1 305 ? -12.398 -72.688 -30.078 1 68 305 THR B O 1
ATOM 7311 N N . ALA B 1 306 ? -10.805 -71.75 -28.797 1 67.44 306 ALA B N 1
ATOM 7312 C CA . ALA B 1 306 ? -10.469 -70.812 -29.875 1 67.44 306 ALA B CA 1
ATOM 7313 C C . ALA B 1 306 ? -9.711 -71.5 -30.984 1 67.44 306 ALA B C 1
ATOM 7315 O O . ALA B 1 306 ? -8.898 -72.375 -30.734 1 67.44 306 ALA B O 1
ATOM 7316 N N . SER B 1 307 ? -10.195 -71.125 -32.188 1 75.69 307 SER B N 1
ATOM 7317 C CA . SER B 1 307 ? -9.539 -71.688 -33.344 1 75.69 307 SER B CA 1
ATOM 7318 C C . SER B 1 307 ? -8.078 -71.25 -33.438 1 75.69 307 SER B C 1
ATOM 7320 O O . SER B 1 307 ? -7.711 -70.188 -32.938 1 75.69 307 SER B O 1
ATOM 7322 N N . GLU B 1 308 ? -7.324 -72.125 -33.812 1 77.88 308 GLU B N 1
ATOM 7323 C CA . GLU B 1 308 ? -5.902 -71.812 -34 1 77.88 308 GLU B CA 1
ATOM 7324 C C . GLU B 1 308 ? -5.695 -70.625 -34.906 1 77.88 308 GLU B C 1
ATOM 7326 O O . GLU B 1 308 ? -4.758 -69.875 -34.719 1 77.88 308 GLU B O 1
ATOM 7331 N N . THR B 1 309 ? -6.621 -70.438 -35.781 1 80.5 309 THR B N 1
ATOM 7332 C CA . THR B 1 309 ? -6.566 -69.312 -36.719 1 80.5 309 THR B CA 1
ATOM 7333 C C . THR B 1 309 ? -6.684 -68 -35.969 1 80.5 309 THR B C 1
ATOM 7335 O O . THR B 1 309 ? -5.941 -67.062 -36.25 1 80.5 309 THR B O 1
ATOM 7338 N N . LYS B 1 310 ? -7.512 -68 -34.969 1 81.69 310 LYS B N 1
ATOM 7339 C CA . LYS B 1 310 ? -7.734 -66.75 -34.188 1 81.69 310 LYS B CA 1
ATOM 7340 C C . LYS B 1 310 ? -6.504 -66.438 -33.344 1 81.69 310 LYS B C 1
ATOM 7342 O O . LYS B 1 310 ? -6.168 -65.25 -33.188 1 81.69 310 LYS B O 1
ATOM 7347 N N . ARG B 1 311 ? -5.902 -67.438 -32.875 1 83.69 311 A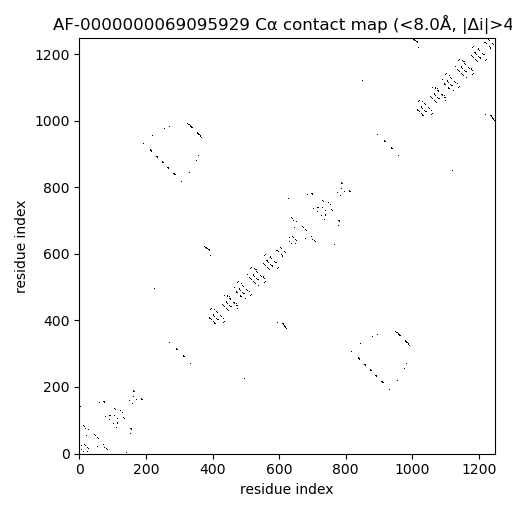RG B N 1
ATOM 7348 C CA . ARG B 1 311 ? -4.695 -67.25 -32.094 1 83.69 311 ARG B CA 1
ATOM 7349 C C . ARG B 1 311 ? -3.588 -66.625 -32.938 1 83.69 311 ARG B C 1
ATOM 7351 O O . ARG B 1 311 ? -2.941 -65.625 -32.5 1 83.69 311 ARG B O 1
ATOM 7358 N N . VAL B 1 312 ? -3.477 -67.125 -34.125 1 83.19 312 VAL B N 1
ATOM 7359 C CA . VAL B 1 312 ? -2.422 -66.625 -35 1 83.19 312 VAL B CA 1
ATOM 7360 C C . VAL B 1 312 ? -2.732 -65.188 -35.438 1 83.19 312 VAL B C 1
ATOM 7362 O O . VAL B 1 312 ? -1.846 -64.375 -35.469 1 83.19 312 VAL B O 1
ATOM 7365 N N . LEU B 1 313 ? -3.975 -64.938 -35.781 1 83.25 313 LEU B N 1
ATOM 7366 C CA . LEU B 1 313 ? -4.371 -63.594 -36.25 1 83.25 313 LEU B CA 1
ATOM 7367 C C . LEU B 1 313 ? -4.207 -62.562 -35.125 1 83.25 313 LEU B C 1
ATOM 7369 O O . LEU B 1 313 ? -3.779 -61.438 -35.375 1 83.25 313 LEU B O 1
ATOM 7373 N N . SER B 1 314 ? -4.582 -63.031 -33.906 1 87.06 314 SER B N 1
ATOM 7374 C CA . SER B 1 314 ? -4.434 -62.125 -32.781 1 87.06 314 SER B CA 1
ATOM 7375 C C . SER B 1 314 ? -2.967 -61.781 -32.531 1 87.06 314 SER B C 1
ATOM 7377 O O . SER B 1 314 ? -2.631 -60.656 -32.156 1 87.06 314 SER B O 1
ATOM 7379 N N . TYR B 1 315 ? -2.137 -62.781 -32.688 1 87.31 315 TYR B N 1
ATOM 7380 C CA . TYR B 1 315 ? -0.703 -62.594 -32.5 1 87.31 315 TYR B CA 1
ATOM 7381 C C . TYR B 1 315 ? -0.15 -61.625 -33.562 1 87.31 315 TYR B C 1
ATOM 7383 O O . TYR B 1 315 ? 0.605 -60.719 -33.25 1 87.31 315 TYR B O 1
ATOM 7391 N N . ILE B 1 316 ? -0.499 -61.812 -34.812 1 83.5 316 ILE B N 1
ATOM 7392 C CA . ILE B 1 316 ? -0.012 -61 -35.906 1 83.5 316 ILE B CA 1
ATOM 7393 C C . ILE B 1 316 ? -0.472 -59.562 -35.719 1 83.5 316 ILE B C 1
ATOM 7395 O O . ILE B 1 316 ? 0.311 -58.625 -35.875 1 83.5 316 ILE B O 1
ATOM 7399 N N . LYS B 1 317 ? -1.7 -59.406 -35.312 1 86.12 317 LYS B N 1
ATOM 7400 C CA . LYS B 1 317 ? -2.25 -58.062 -35.094 1 86.12 317 LYS B CA 1
ATOM 7401 C C . LYS B 1 317 ? -1.493 -57.344 -33.969 1 86.12 317 LYS B C 1
ATOM 7403 O O . LYS B 1 317 ? -1.105 -56.188 -34.125 1 86.12 317 LYS B O 1
ATOM 7408 N N . LEU B 1 318 ? -1.316 -58.031 -32.875 1 88.25 318 LEU B N 1
ATOM 7409 C CA . LEU B 1 318 ? -0.634 -57.406 -31.75 1 88.25 318 LEU B CA 1
ATOM 7410 C C . LEU B 1 318 ? 0.807 -57.062 -32.094 1 88.25 318 LEU B C 1
ATOM 7412 O O . LEU B 1 318 ? 1.327 -56.031 -31.672 1 88.25 318 LEU B O 1
ATOM 7416 N N . LYS B 1 319 ? 1.445 -58 -32.812 1 87.12 319 LYS B N 1
ATOM 7417 C CA . LYS B 1 319 ? 2.818 -57.75 -33.25 1 87.12 319 LYS B CA 1
ATOM 7418 C C . LYS B 1 319 ? 2.908 -56.5 -34.094 1 87.12 319 LYS B C 1
ATOM 7420 O O . LYS B 1 319 ? 3.791 -55.656 -33.875 1 87.12 319 LYS B O 1
ATOM 7425 N N . ASN B 1 320 ? 2.018 -56.281 -35.062 1 85 320 ASN B N 1
ATOM 7426 C CA . ASN B 1 320 ? 1.982 -55.094 -35.906 1 85 320 ASN B CA 1
ATOM 7427 C C . ASN B 1 320 ? 1.722 -53.844 -35.094 1 85 320 ASN B C 1
ATOM 7429 O O . ASN B 1 320 ? 2.328 -52.781 -35.344 1 85 320 ASN B O 1
ATOM 7433 N N . ILE B 1 321 ? 0.854 -53.969 -34.188 1 88.19 321 ILE B N 1
ATOM 7434 C CA . ILE B 1 321 ? 0.506 -52.844 -33.312 1 88.19 321 ILE B CA 1
ATOM 7435 C C . ILE B 1 321 ? 1.726 -52.406 -32.5 1 88.19 321 ILE B C 1
ATOM 7437 O O . ILE B 1 321 ? 2.027 -51.219 -32.406 1 88.19 321 ILE B O 1
ATOM 7441 N N . HIS B 1 322 ? 2.352 -53.406 -31.922 1 86.94 322 HIS B N 1
ATOM 7442 C CA . HIS B 1 322 ? 3.535 -53.125 -31.109 1 86.94 322 HIS B CA 1
ATOM 7443 C C . HIS B 1 322 ? 4.602 -52.406 -31.938 1 86.94 322 HIS B C 1
ATOM 7445 O O . HIS B 1 322 ? 5.199 -51.438 -31.469 1 86.94 322 HIS B O 1
ATOM 7451 N N . GLU B 1 323 ? 4.816 -52.844 -33.125 1 83.94 323 GLU B N 1
ATOM 7452 C CA . GLU B 1 323 ? 5.809 -52.219 -34.031 1 83.94 323 GLU B CA 1
ATOM 7453 C C . GLU B 1 323 ? 5.402 -50.812 -34.406 1 83.94 323 GLU B C 1
ATOM 7455 O O . GLU B 1 323 ? 6.238 -49.906 -34.406 1 83.94 323 GLU B O 1
ATOM 7460 N N . ASN B 1 324 ? 4.133 -50.594 -34.719 1 85.5 324 ASN B N 1
ATOM 7461 C CA . ASN B 1 324 ? 3.637 -49.281 -35.125 1 85.5 324 ASN B CA 1
ATOM 7462 C C . ASN B 1 324 ? 3.717 -48.281 -33.969 1 85.5 324 ASN B C 1
ATOM 7464 O O . ASN B 1 324 ? 4.094 -47.125 -34.156 1 85.5 324 ASN B O 1
ATOM 7468 N N . LEU B 1 325 ? 3.344 -48.75 -32.781 1 86.81 325 LEU B N 1
ATOM 7469 C CA . LEU B 1 325 ? 3.381 -47.875 -31.625 1 86.81 325 LEU B CA 1
ATOM 7470 C C . LEU B 1 325 ? 4.812 -47.469 -31.297 1 86.81 325 LEU B C 1
ATOM 7472 O O . LEU B 1 325 ? 5.055 -46.312 -30.859 1 86.81 325 LEU B O 1
ATOM 7476 N N . GLN B 1 326 ? 5.75 -48.312 -31.516 1 80.44 326 GLN B N 1
ATOM 7477 C CA . GLN B 1 326 ? 7.152 -48 -31.25 1 80.44 326 GLN B CA 1
ATOM 7478 C C . GLN B 1 326 ? 7.695 -46.969 -32.219 1 80.44 326 GLN B C 1
ATOM 7480 O O . GLN B 1 326 ? 8.641 -46.25 -31.906 1 80.44 326 GLN B O 1
ATOM 7485 N N . ARG B 1 327 ? 7.133 -46.875 -33.375 1 79.44 327 ARG B N 1
ATOM 7486 C CA . ARG B 1 327 ? 7.598 -45.938 -34.406 1 79.44 327 ARG B CA 1
ATOM 7487 C C . ARG B 1 327 ? 7.051 -44.531 -34.188 1 79.44 327 ARG B C 1
ATOM 7489 O O . ARG B 1 327 ? 7.578 -43.562 -34.719 1 79.44 327 ARG B O 1
ATOM 7496 N N . LEU B 1 328 ? 6.082 -44.438 -33.344 1 81.44 328 LEU B N 1
ATOM 7497 C CA . LEU B 1 328 ? 5.504 -43.156 -33.062 1 81.44 328 LEU B CA 1
ATOM 7498 C C . LEU B 1 328 ? 6.43 -42.312 -32.156 1 81.44 328 LEU B C 1
ATOM 7500 O O . LEU B 1 328 ? 7.223 -42.875 -31.406 1 81.44 328 LEU B O 1
ATOM 7504 N N . LYS B 1 329 ? 6.398 -40.969 -32.344 1 79.31 329 LYS B N 1
ATOM 7505 C CA . LYS B 1 329 ? 7.148 -40.062 -31.5 1 79.31 329 LYS B CA 1
ATOM 7506 C C . LYS B 1 329 ? 6.355 -39.688 -30.25 1 79.31 329 LYS B C 1
ATOM 7508 O O . LYS B 1 329 ? 5.168 -39.375 -30.328 1 79.31 329 LYS B O 1
ATOM 7513 N N . TYR B 1 330 ? 6.996 -39.938 -29.109 1 83.75 330 TYR B N 1
ATOM 7514 C CA . TYR B 1 330 ? 6.363 -39.656 -27.828 1 83.75 330 TYR B CA 1
ATOM 7515 C C . TYR B 1 330 ? 7.09 -38.531 -27.109 1 83.75 330 TYR B C 1
ATOM 7517 O O . TYR B 1 330 ? 8.32 -38.531 -27.016 1 83.75 330 TYR B O 1
ATOM 7525 N N . THR B 1 331 ? 6.301 -37.438 -26.781 1 84.31 331 THR B N 1
ATOM 7526 C CA . THR B 1 331 ? 6.859 -36.312 -26.016 1 84.31 331 THR B CA 1
ATOM 7527 C C . THR B 1 331 ? 6.113 -36.125 -24.703 1 84.31 331 THR B C 1
ATOM 7529 O O . THR B 1 331 ? 4.891 -36.25 -24.656 1 84.31 331 THR B O 1
ATOM 7532 N N . LYS B 1 332 ? 6.863 -36.031 -23.688 1 84.5 332 LYS B N 1
ATOM 7533 C CA . LYS B 1 332 ? 6.32 -35.719 -22.375 1 84.5 332 LYS B CA 1
ATOM 7534 C C . LYS B 1 332 ? 6.293 -34.219 -22.125 1 84.5 332 LYS B C 1
ATOM 7536 O O . LYS B 1 332 ? 7.23 -33.5 -22.5 1 84.5 332 LYS B O 1
ATOM 7541 N N . LEU B 1 333 ? 5.113 -33.812 -21.594 1 88.06 333 LEU B N 1
ATOM 7542 C CA . LEU B 1 333 ? 4.938 -32.375 -21.328 1 88.06 333 LEU B CA 1
ATOM 7543 C C . LEU B 1 333 ? 4.996 -32.094 -19.828 1 88.06 333 LEU B C 1
ATOM 7545 O O . LEU B 1 333 ? 4.422 -32.844 -19.031 1 88.06 333 LEU B O 1
ATOM 7549 N N . GLU B 1 334 ? 5.855 -31.172 -19.5 1 84.62 334 GLU B N 1
ATOM 7550 C CA . GLU B 1 334 ? 5.91 -30.656 -18.141 1 84.62 334 GLU B CA 1
ATOM 7551 C C . GLU B 1 334 ? 5.73 -29.141 -18.125 1 84.62 334 GLU B C 1
ATOM 7553 O O . GLU B 1 334 ? 6.41 -28.422 -18.859 1 84.62 334 GLU B O 1
ATOM 7558 N N . ILE B 1 335 ? 4.668 -28.703 -17.375 1 88.5 335 ILE B N 1
ATOM 7559 C CA . ILE B 1 335 ? 4.426 -27.281 -17.25 1 88.5 335 ILE B CA 1
ATOM 7560 C C . ILE B 1 335 ? 4.762 -26.812 -15.836 1 88.5 335 ILE B C 1
ATOM 7562 O O . ILE B 1 335 ? 4.281 -27.391 -14.859 1 88.5 335 ILE B O 1
ATOM 7566 N N . CYS B 1 336 ? 5.605 -25.781 -15.75 1 81.31 336 CYS B N 1
ATOM 7567 C CA . CYS B 1 336 ? 6.027 -25.234 -14.469 1 81.31 336 CYS B CA 1
ATOM 7568 C C . CYS B 1 336 ? 5.488 -23.812 -14.273 1 81.31 336 CYS B C 1
ATOM 7570 O O . CYS B 1 336 ? 5.918 -22.891 -14.961 1 81.31 336 CYS B O 1
ATOM 7572 N N . ILE B 1 337 ? 4.566 -23.734 -13.312 1 86.94 337 ILE B N 1
ATOM 7573 C CA . ILE B 1 337 ? 4.047 -22.406 -12.977 1 86.94 337 ILE B CA 1
ATOM 7574 C C . ILE B 1 337 ? 4.93 -21.766 -11.914 1 86.94 337 ILE B C 1
ATOM 7576 O O . ILE B 1 337 ? 5.246 -22.375 -10.898 1 86.94 337 ILE B O 1
ATOM 7580 N N . LYS B 1 338 ? 5.43 -20.5 -12.211 1 83.75 338 LYS B N 1
ATOM 7581 C CA . LYS B 1 338 ? 6.262 -19.719 -11.297 1 83.75 338 LYS B CA 1
ATOM 7582 C C . LYS B 1 338 ? 5.531 -18.469 -10.82 1 83.75 338 LYS B C 1
ATOM 7584 O O . LYS B 1 338 ? 4.906 -17.766 -11.617 1 83.75 338 LYS B O 1
ATOM 7589 N N . THR B 1 339 ? 5.59 -18.422 -9.453 1 87.25 339 THR B N 1
ATOM 7590 C CA . THR B 1 339 ? 4.953 -17.266 -8.844 1 87.25 339 THR B CA 1
ATOM 7591 C C . THR B 1 339 ? 5.859 -16.641 -7.781 1 87.25 339 THR B C 1
ATOM 7593 O O . THR B 1 339 ? 6.531 -17.359 -7.039 1 87.25 339 THR B O 1
ATOM 7596 N N . LYS B 1 340 ? 6.059 -15.305 -7.875 1 84.88 340 LYS B N 1
ATOM 7597 C CA . LYS B 1 340 ? 6.848 -14.594 -6.867 1 84.88 340 LYS B CA 1
ATOM 7598 C C . LYS B 1 340 ? 6.332 -13.172 -6.664 1 84.88 340 LYS B C 1
ATOM 7600 O O . LYS B 1 340 ? 6.059 -12.461 -7.633 1 84.88 340 LYS B O 1
ATOM 7605 N N . ILE B 1 341 ? 6.145 -12.938 -5.336 1 88.06 341 ILE B N 1
ATOM 7606 C CA . ILE B 1 341 ? 5.801 -11.562 -5.016 1 88.06 341 ILE B CA 1
ATOM 7607 C C . ILE B 1 341 ? 7.008 -10.656 -5.258 1 88.06 341 ILE B C 1
ATOM 7609 O O . ILE B 1 341 ? 8.133 -11.016 -4.906 1 88.06 341 ILE B O 1
ATOM 7613 N N . LEU B 1 342 ? 6.793 -9.539 -5.895 1 82.69 342 LEU B N 1
ATOM 7614 C CA . LEU B 1 342 ? 7.879 -8.625 -6.234 1 82.69 342 LEU B CA 1
ATOM 7615 C C . LEU B 1 342 ? 8.516 -8.047 -4.977 1 82.69 342 LEU B C 1
ATOM 7617 O O . LEU B 1 342 ? 7.816 -7.727 -4.012 1 82.69 342 LEU B O 1
ATOM 7621 N N . ASP B 1 343 ? 9.859 -7.863 -4.988 1 79.31 343 ASP B N 1
ATOM 7622 C CA . ASP B 1 343 ? 10.609 -7.367 -3.838 1 79.31 343 ASP B CA 1
ATOM 7623 C C . ASP B 1 343 ? 10.25 -5.91 -3.539 1 79.31 343 ASP B C 1
ATOM 7625 O O . ASP B 1 343 ? 10.211 -5.504 -2.375 1 79.31 343 ASP B O 1
ATOM 7629 N N . GLU B 1 344 ? 10.039 -5.152 -4.535 1 74.25 344 GLU B N 1
ATOM 7630 C CA . GLU B 1 344 ? 9.688 -3.746 -4.375 1 74.25 344 GLU B CA 1
ATOM 7631 C C . GLU B 1 344 ? 8.383 -3.586 -3.596 1 74.25 344 GLU B C 1
ATOM 7633 O O . GLU B 1 344 ? 8.227 -2.631 -2.834 1 74.25 344 GLU B O 1
ATOM 7638 N N . VAL B 1 345 ? 7.492 -4.484 -3.805 1 77.38 345 VAL B N 1
ATOM 7639 C CA . VAL B 1 345 ? 6.195 -4.43 -3.133 1 77.38 345 VAL B CA 1
ATOM 7640 C C . VAL B 1 345 ? 6.355 -4.84 -1.671 1 77.38 345 VAL B C 1
ATOM 7642 O O . VAL B 1 345 ? 5.68 -4.301 -0.791 1 77.38 345 VAL B O 1
ATOM 7645 N N . LYS B 1 346 ? 7.289 -5.742 -1.423 1 77.44 346 LYS B N 1
ATOM 7646 C CA . LYS B 1 346 ? 7.535 -6.191 -0.054 1 77.44 346 LYS B CA 1
ATOM 7647 C C . LYS B 1 346 ? 8.055 -5.047 0.812 1 77.44 346 LYS B C 1
ATOM 7649 O O . LYS B 1 346 ? 7.809 -5.012 2.02 1 77.44 346 LYS B O 1
ATOM 7654 N N . LYS B 1 347 ? 8.695 -4.188 0.235 1 72.5 347 LYS B N 1
ATOM 7655 C CA . LYS B 1 347 ? 9.258 -3.049 0.96 1 72.5 347 LYS B CA 1
ATOM 7656 C C . LYS B 1 347 ? 8.164 -2.09 1.409 1 72.5 347 LYS B C 1
ATOM 7658 O O . LYS B 1 347 ? 8.359 -1.305 2.34 1 72.5 347 LYS B O 1
ATOM 7663 N N . LEU B 1 348 ? 7.043 -2.059 0.738 1 67.5 348 LEU B N 1
ATOM 7664 C CA . LEU B 1 348 ? 5.938 -1.161 1.063 1 67.5 348 LEU B CA 1
ATOM 7665 C C . LEU B 1 348 ? 5.438 -1.406 2.482 1 67.5 348 LEU B C 1
ATOM 7667 O O . LEU B 1 348 ? 5.004 -0.473 3.162 1 67.5 348 LEU B O 1
ATOM 7671 N N . ILE B 1 349 ? 5.617 -2.627 2.941 1 67.69 349 ILE B N 1
ATOM 7672 C CA . ILE B 1 349 ? 5.133 -3.021 4.258 1 67.69 349 ILE B CA 1
ATOM 7673 C C . ILE B 1 349 ? 6.059 -2.465 5.34 1 67.69 349 ILE B C 1
ATOM 7675 O O . ILE B 1 349 ? 5.645 -2.285 6.488 1 67.69 349 ILE B O 1
ATOM 7679 N N . GLU B 1 350 ? 7.195 -2.096 4.887 1 71.62 350 GLU B N 1
ATOM 7680 C CA . GLU B 1 350 ? 8.172 -1.688 5.898 1 71.62 350 GLU B CA 1
ATOM 7681 C C . GLU B 1 350 ? 8.203 -0.171 6.051 1 71.62 350 GLU B C 1
ATOM 7683 O O . GLU B 1 350 ? 9.141 0.378 6.637 1 71.62 350 GLU B O 1
ATOM 7688 N N . LEU B 1 351 ? 7.203 0.465 5.52 1 72.5 351 LEU B N 1
ATOM 7689 C CA . LEU B 1 351 ? 7.207 1.92 5.621 1 72.5 351 LEU B CA 1
ATOM 7690 C C . LEU B 1 351 ? 6.836 2.367 7.031 1 72.5 351 LEU B C 1
ATOM 7692 O O . LEU B 1 351 ? 5.801 1.959 7.562 1 72.5 351 LEU B O 1
ATOM 7696 N N . PRO B 1 352 ? 7.727 3.119 7.66 1 74.19 352 PRO B N 1
ATOM 7697 C CA . PRO B 1 352 ? 7.473 3.531 9.039 1 74.19 352 PRO B CA 1
ATOM 7698 C C . PRO B 1 352 ? 6.406 4.621 9.148 1 74.19 352 PRO B C 1
ATOM 7700 O O . PRO B 1 352 ? 5.754 4.754 10.188 1 74.19 352 PRO B O 1
ATOM 7703 N N . CYS B 1 353 ? 6.219 5.488 8.125 1 85.69 353 CYS B N 1
ATOM 7704 C CA . CYS B 1 353 ? 5.234 6.566 8.148 1 85.69 353 CYS B CA 1
ATOM 7705 C C . CYS B 1 353 ? 4.77 6.906 6.742 1 85.69 353 CYS B C 1
ATOM 7707 O O . CYS B 1 353 ? 5.441 6.574 5.762 1 85.69 353 CYS B O 1
ATOM 7709 N N . LEU B 1 354 ? 3.5 7.391 6.664 1 86 354 LEU B N 1
ATOM 7710 C CA . LEU B 1 354 ? 2.93 7.758 5.371 1 86 354 LEU B CA 1
ATOM 7711 C C . LEU B 1 354 ? 3.203 9.227 5.055 1 86 354 LEU B C 1
ATOM 7713 O O . LE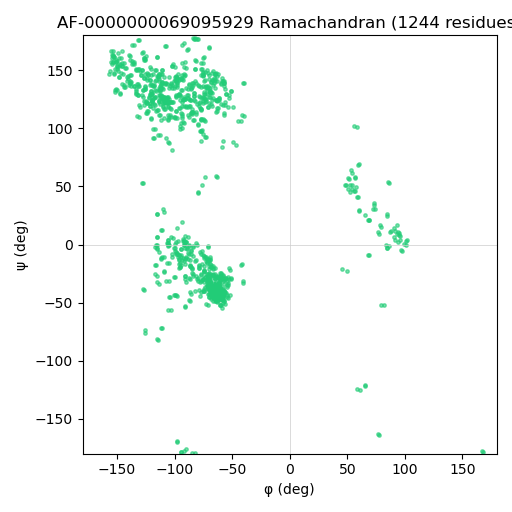U B 1 354 ? 3.201 9.625 3.889 1 86 354 LEU B O 1
ATOM 7717 N N . ALA B 1 355 ? 3.355 9.969 6.109 1 88.25 355 ALA B N 1
ATOM 7718 C CA . ALA B 1 355 ? 3.459 11.414 5.938 1 88.25 355 ALA B CA 1
ATOM 7719 C C . ALA B 1 355 ? 4.367 12.031 6.996 1 88.25 355 ALA B C 1
ATOM 7721 O O . ALA B 1 355 ? 4.715 11.375 7.98 1 88.25 355 ALA B O 1
ATOM 7722 N N . ASP B 1 356 ? 4.941 13.211 6.625 1 86.69 356 ASP B N 1
ATOM 7723 C CA . ASP B 1 356 ? 5.676 14.039 7.582 1 86.69 356 ASP B CA 1
ATOM 7724 C C . ASP B 1 356 ? 4.785 15.133 8.156 1 86.69 356 ASP B C 1
ATOM 7726 O O . ASP B 1 356 ? 4.125 15.859 7.402 1 86.69 356 ASP B O 1
ATOM 7730 N N . VAL B 1 357 ? 4.59 15.062 9.492 1 87.19 357 VAL B N 1
ATOM 7731 C CA . VAL B 1 357 ? 3.777 16.062 10.18 1 87.19 357 VAL B CA 1
ATOM 7732 C C . VAL B 1 357 ? 4.609 16.75 11.266 1 87.19 357 VAL B C 1
ATOM 7734 O O . VAL B 1 357 ? 5.219 16.078 12.102 1 87.19 357 VAL B O 1
ATOM 7737 N N . SER B 1 358 ? 4.785 18.047 11.148 1 86.06 358 SER B N 1
ATOM 7738 C CA . SER B 1 358 ? 5.527 18.812 12.141 1 86.06 358 SER B CA 1
ATOM 7739 C C . SER B 1 358 ? 4.898 20.188 12.367 1 86.06 358 SER B C 1
ATOM 7741 O O . SER B 1 358 ? 4.047 20.609 11.586 1 86.06 358 SER B O 1
ATOM 7743 N N . ALA B 1 359 ? 5.078 20.75 13.602 1 87.94 359 ALA B N 1
ATOM 7744 C CA . ALA B 1 359 ? 4.648 22.109 13.93 1 87.94 359 ALA B CA 1
ATOM 7745 C C . ALA B 1 359 ? 5.832 22.969 14.367 1 87.94 359 ALA B C 1
ATOM 7747 O O . ALA B 1 359 ? 6.668 22.531 15.156 1 87.94 359 ALA B O 1
ATOM 7748 N N . ASP B 1 360 ? 5.984 24.203 13.734 1 81.94 360 ASP B N 1
ATOM 7749 C CA . ASP B 1 360 ? 7.039 25.156 14.102 1 81.94 360 ASP B CA 1
ATOM 7750 C C . ASP B 1 360 ? 6.465 26.344 14.859 1 81.94 360 ASP B C 1
ATOM 7752 O O . ASP B 1 360 ? 5.477 26.938 14.43 1 81.94 360 ASP B O 1
ATOM 7756 N N . ASP B 1 361 ? 7.035 26.609 16.047 1 86 361 ASP B N 1
ATOM 7757 C CA . ASP B 1 361 ? 6.668 27.781 16.844 1 86 361 ASP B CA 1
ATOM 7758 C C . ASP B 1 361 ? 7.555 28.984 16.484 1 86 361 ASP B C 1
ATOM 7760 O O . ASP B 1 361 ? 8.781 28.891 16.562 1 86 361 ASP B O 1
ATOM 7764 N N . ILE B 1 362 ? 6.945 30 16.016 1 77.56 362 ILE B N 1
ATOM 7765 C CA . ILE B 1 362 ? 7.66 31.25 15.734 1 77.56 362 ILE B CA 1
ATOM 7766 C C . ILE B 1 362 ? 7.238 32.312 16.719 1 77.56 362 ILE B C 1
ATOM 7768 O O . ILE B 1 362 ? 6.047 32.625 16.844 1 77.56 362 ILE B O 1
ATOM 7772 N N . VAL B 1 363 ? 8.188 32.781 17.484 1 81.12 363 VAL B N 1
ATOM 7773 C CA . VAL B 1 363 ? 7.93 33.844 18.469 1 81.12 363 VAL B CA 1
ATOM 7774 C C . VAL B 1 363 ? 8.555 35.156 18.016 1 81.12 363 VAL B C 1
ATOM 7776 O O . VAL B 1 363 ? 9.75 35.219 17.734 1 81.12 363 VAL B O 1
ATOM 7779 N N . ASP B 1 364 ? 7.684 36.156 17.766 1 73.75 364 ASP B N 1
ATOM 7780 C CA . ASP B 1 364 ? 8.141 37.469 17.344 1 73.75 364 ASP B CA 1
ATOM 7781 C C . ASP B 1 364 ? 7.918 38.5 18.438 1 73.75 364 ASP B C 1
ATOM 7783 O O . ASP B 1 364 ? 6.871 38.531 19.094 1 73.75 364 ASP B O 1
ATOM 7787 N N . GLN B 1 365 ? 8.914 39.312 18.703 1 74.19 365 GLN B N 1
ATOM 7788 C CA . GLN B 1 365 ? 8.766 40.406 19.672 1 74.19 365 GLN B CA 1
ATOM 7789 C C . GLN B 1 365 ? 7.902 41.531 19.109 1 74.19 365 GLN B C 1
ATOM 7791 O O . GLN B 1 365 ? 8.07 41.938 17.953 1 74.19 365 GLN B O 1
ATOM 7796 N N . VAL B 1 366 ? 6.852 41.906 19.797 1 72.81 366 VAL B N 1
ATOM 7797 C CA . VAL B 1 366 ? 5.961 42.969 19.391 1 72.81 366 VAL B CA 1
ATOM 7798 C C . VAL B 1 366 ? 6.371 44.281 20.078 1 72.81 366 VAL B C 1
ATOM 7800 O O . VAL B 1 366 ? 6.508 44.312 21.312 1 72.81 366 VAL B O 1
ATOM 7803 N N . SER B 1 367 ? 7.059 45.188 19.375 1 64.38 367 SER B N 1
ATOM 7804 C CA . SER B 1 367 ? 7.367 46.469 19.953 1 64.38 367 SER B CA 1
ATOM 7805 C C . SER B 1 367 ? 6.129 47.375 20.016 1 64.38 367 SER B C 1
ATOM 7807 O O . SER B 1 367 ? 5.547 47.688 18.984 1 64.38 367 SER B O 1
ATOM 7809 N N . LEU B 1 368 ? 5.711 47.469 21.172 1 59.81 368 LEU B N 1
ATOM 7810 C CA . LEU B 1 368 ? 4.562 48.375 21.328 1 59.81 368 LEU B CA 1
ATOM 7811 C C . LEU B 1 368 ? 5.012 49.781 21.625 1 59.81 368 LEU B C 1
ATOM 7813 O O . LEU B 1 368 ? 4.191 50.719 21.672 1 59.81 368 LEU B O 1
ATOM 7817 N N . ASN B 1 369 ? 6.484 49.875 21.953 1 55.31 369 ASN B N 1
ATOM 7818 C CA . ASN B 1 369 ? 6.996 51.219 22.297 1 55.31 369 ASN B CA 1
ATOM 7819 C C . ASN B 1 369 ? 7.145 52.094 21.047 1 55.31 369 ASN B C 1
ATOM 7821 O O . ASN B 1 369 ? 7.844 51.719 20.109 1 55.31 369 ASN B O 1
ATOM 7825 N N . MET B 1 370 ? 6.246 52.812 20.797 1 52.25 370 MET B N 1
ATOM 7826 C CA . MET B 1 370 ? 6.215 53.656 19.609 1 52.25 370 MET B CA 1
ATOM 7827 C C . MET B 1 370 ? 7.129 54.875 19.781 1 52.25 370 MET B C 1
ATOM 7829 O O . MET B 1 370 ? 6.691 55.938 20.234 1 52.25 370 MET B O 1
ATOM 7833 N N . GLU B 1 371 ? 8.461 54.562 20.203 1 54.72 371 GLU B N 1
ATOM 7834 C CA . GLU B 1 371 ? 9.211 55.812 20.219 1 54.72 371 GLU B CA 1
ATOM 7835 C C . GLU B 1 371 ? 9.102 56.531 18.875 1 54.72 371 GLU B C 1
ATOM 7837 O O . GLU B 1 371 ? 9.234 55.906 17.812 1 54.72 371 GLU B O 1
ATOM 7842 N N . ASN B 1 372 ? 8.578 57.656 18.891 1 60.09 372 ASN B N 1
ATOM 7843 C CA . ASN B 1 372 ? 8.305 58.5 17.719 1 60.09 372 ASN B CA 1
ATOM 7844 C C . ASN B 1 372 ? 9.555 59.219 17.25 1 60.09 372 ASN B C 1
ATOM 7846 O O . ASN B 1 372 ? 10.242 59.875 18.047 1 60.09 372 ASN B O 1
ATOM 7850 N N . ILE B 1 373 ? 10.211 58.781 16.172 1 72.62 373 ILE B N 1
ATOM 7851 C CA . ILE B 1 373 ? 11.242 59.594 15.547 1 72.62 373 ILE B CA 1
ATOM 7852 C C . ILE B 1 373 ? 10.633 60.875 15.031 1 72.62 373 ILE B C 1
ATOM 7854 O O . ILE B 1 373 ? 9.633 60.875 14.312 1 72.62 373 ILE B O 1
ATOM 7858 N N . ASP B 1 374 ? 11.117 61.969 15.602 1 80.25 374 ASP B N 1
ATOM 7859 C CA . ASP B 1 374 ? 10.703 63.25 15.039 1 80.25 374 ASP B CA 1
ATOM 7860 C C . ASP B 1 374 ? 11.461 63.562 13.75 1 80.25 374 ASP B C 1
ATOM 7862 O O . ASP B 1 374 ? 12.555 64.125 13.781 1 80.25 374 ASP B O 1
ATOM 7866 N N . TYR B 1 375 ? 10.93 63.312 12.594 1 87.94 375 TYR B N 1
ATOM 7867 C CA . TYR B 1 375 ? 11.57 63.406 11.289 1 87.94 375 TYR B CA 1
ATOM 7868 C C . TYR B 1 375 ? 11.766 64.875 10.898 1 87.94 375 TYR B C 1
ATOM 7870 O O . TYR B 1 375 ? 12.453 65.188 9.914 1 87.94 375 TYR B O 1
ATOM 7878 N N . THR B 1 376 ? 11.133 65.75 11.672 1 86.56 376 THR B N 1
ATOM 7879 C CA . THR B 1 376 ? 11.352 67.188 11.398 1 86.56 376 THR B CA 1
ATOM 7880 C C . THR B 1 376 ? 12.734 67.625 11.883 1 86.56 376 THR B C 1
ATOM 7882 O O . THR B 1 376 ? 13.289 68.625 11.391 1 86.56 376 THR B O 1
ATOM 7885 N N . ARG B 1 377 ? 13.273 66.875 12.82 1 86.62 377 ARG B N 1
ATOM 7886 C CA . ARG B 1 377 ? 14.57 67.25 13.391 1 86.62 377 ARG B CA 1
ATOM 7887 C C . ARG B 1 377 ? 15.625 66.188 13.055 1 86.62 377 ARG B C 1
ATOM 7889 O O . ARG B 1 377 ? 16.797 66.5 12.891 1 86.62 377 ARG B O 1
ATOM 7896 N N . ALA B 1 378 ? 15.125 65.125 12.992 1 87.38 378 ALA B N 1
ATOM 7897 C CA . ALA B 1 378 ? 16.062 64 12.75 1 87.38 378 ALA B CA 1
ATOM 7898 C C . ALA B 1 378 ? 16.359 63.875 11.258 1 87.38 378 ALA B C 1
ATOM 7900 O O . ALA B 1 378 ? 15.43 63.688 10.453 1 87.38 378 ALA B O 1
ATOM 7901 N N . LYS B 1 379 ? 17.609 63.906 10.852 1 89.69 379 LYS B N 1
ATOM 7902 C CA . LYS B 1 379 ? 18 63.719 9.453 1 89.69 379 LYS B CA 1
ATOM 7903 C C . LYS B 1 379 ? 18.484 62.312 9.18 1 89.69 379 LYS B C 1
ATOM 7905 O O . LYS B 1 379 ? 19.125 61.688 10.031 1 89.69 379 LYS B O 1
ATOM 7910 N N . GLY B 1 380 ? 18.094 61.875 8.023 1 89.06 380 GLY B N 1
ATOM 7911 C CA . GLY B 1 380 ? 18.531 60.562 7.613 1 89.06 380 GLY B CA 1
ATOM 7912 C C . GLY B 1 380 ? 19.969 60.531 7.129 1 89.06 380 GLY B C 1
ATOM 7913 O O . GLY B 1 380 ? 20.312 61.188 6.141 1 89.06 380 GLY B O 1
ATOM 7914 N N . ASN B 1 381 ? 20.781 59.781 7.863 1 90.19 381 ASN B N 1
ATOM 7915 C CA . ASN B 1 381 ? 22.188 59.656 7.496 1 90.19 381 ASN B CA 1
ATOM 7916 C C . ASN B 1 381 ? 22.516 58.219 7.059 1 90.19 381 ASN B C 1
ATOM 7918 O O . ASN B 1 381 ? 22.047 57.25 7.676 1 90.19 381 ASN B O 1
ATOM 7922 N N . LYS B 1 382 ? 23.219 58.156 5.914 1 93.12 382 LYS B N 1
ATOM 7923 C CA . LYS B 1 382 ? 23.672 56.844 5.441 1 93.12 382 LYS B CA 1
ATOM 7924 C C . LYS B 1 382 ? 24.734 56.25 6.371 1 93.12 382 LYS B C 1
ATOM 7926 O O . LYS B 1 382 ? 25.797 56.844 6.547 1 93.12 382 LYS B O 1
ATOM 7931 N N . ILE B 1 383 ? 24.438 55.156 6.91 1 91.88 383 ILE B N 1
ATOM 7932 C CA . ILE B 1 383 ? 25.359 54.594 7.891 1 91.88 383 ILE B CA 1
ATOM 7933 C C . ILE B 1 383 ? 26.109 53.438 7.281 1 91.88 383 ILE B C 1
ATOM 7935 O O . ILE B 1 383 ? 27.203 53.062 7.742 1 91.88 383 ILE B O 1
ATOM 7939 N N . SER B 1 384 ? 25.531 52.75 6.418 1 91.81 384 SER B N 1
ATOM 7940 C CA . SER B 1 384 ? 26.188 51.594 5.793 1 91.81 384 SER B CA 1
ATOM 7941 C C . SER B 1 384 ? 25.609 51.312 4.41 1 91.81 384 SER B C 1
ATOM 7943 O O . SER B 1 384 ? 24.547 51.844 4.055 1 91.81 384 SER B O 1
ATOM 7945 N N . GLU B 1 385 ? 26.344 50.594 3.598 1 94.06 385 GLU B N 1
ATOM 7946 C CA . GLU B 1 385 ? 25.922 50.125 2.27 1 94.06 385 GLU B CA 1
ATOM 7947 C C . GLU B 1 385 ? 26.594 48.812 1.89 1 94.06 385 GLU B C 1
ATOM 7949 O O . GLU B 1 385 ? 27.781 48.625 2.188 1 94.06 385 GLU B O 1
ATOM 7954 N N . PHE B 1 386 ? 25.828 47.938 1.426 1 94.12 386 PHE B N 1
ATOM 7955 C CA . PHE B 1 386 ? 26.391 46.688 0.882 1 94.12 386 PHE B CA 1
ATOM 7956 C C . PHE B 1 386 ? 25.906 46.469 -0.537 1 94.12 386 PHE B C 1
ATOM 7958 O O . PHE B 1 386 ? 24.906 47.031 -0.96 1 94.12 386 PHE B O 1
ATOM 7965 N N . LYS B 1 387 ? 26.656 45.656 -1.298 1 93.5 387 LYS B N 1
ATOM 7966 C CA . LYS B 1 387 ? 26.312 45.406 -2.689 1 93.5 387 LYS B CA 1
ATOM 7967 C C . LYS B 1 387 ? 26.344 43.906 -2.979 1 93.5 387 LYS B C 1
ATOM 7969 O O . LYS B 1 387 ? 27.219 43.188 -2.508 1 93.5 387 LYS B O 1
ATOM 7974 N N . ILE B 1 388 ? 25.297 43.531 -3.529 1 91.75 388 ILE B N 1
ATOM 7975 C CA . ILE B 1 388 ? 25.266 42.156 -4.082 1 91.75 388 ILE B CA 1
ATOM 7976 C C . ILE B 1 388 ? 25.406 42.219 -5.598 1 91.75 388 ILE B C 1
ATOM 7978 O O . ILE B 1 388 ? 24.438 42.5 -6.309 1 91.75 388 ILE B O 1
ATOM 7982 N N . ALA B 1 389 ? 26.469 41.781 -6.07 1 88.69 389 ALA B N 1
ATOM 7983 C CA . ALA B 1 389 ? 26.828 42 -7.473 1 88.69 389 ALA B CA 1
ATOM 7984 C C . ALA B 1 389 ? 25.906 41.219 -8.398 1 88.69 389 ALA B C 1
ATOM 7986 O O . ALA B 1 389 ? 25.5 40.094 -8.086 1 88.69 389 ALA B O 1
ATOM 7987 N N . GLY B 1 390 ? 25.562 41.875 -9.461 1 88.19 390 GLY B N 1
ATOM 7988 C CA . GLY B 1 390 ? 24.812 41.219 -10.516 1 88.19 390 GLY B CA 1
ATOM 7989 C C . GLY B 1 390 ? 23.328 41.094 -10.195 1 88.19 390 GLY B C 1
ATOM 7990 O O . GLY B 1 390 ? 22.656 40.188 -10.719 1 88.19 390 GLY B O 1
ATOM 7991 N N . THR B 1 391 ? 22.891 41.812 -9.242 1 92 391 THR B N 1
ATOM 7992 C CA . THR B 1 391 ? 21.5 41.688 -8.859 1 92 391 THR B CA 1
ATOM 7993 C C . THR B 1 391 ? 20.719 42.969 -9.164 1 92 391 THR B C 1
ATOM 7995 O O . THR B 1 391 ? 21.328 44.031 -9.297 1 92 391 THR B O 1
ATOM 7998 N N . TYR B 1 392 ? 19.484 42.812 -9.539 1 93.44 392 TYR B N 1
ATOM 7999 C CA . TYR B 1 392 ? 18.5 43.875 -9.656 1 93.44 392 TYR B CA 1
ATOM 8000 C C . TYR B 1 392 ? 17.406 43.719 -8.609 1 93.44 392 TYR B C 1
ATOM 8002 O O . TYR B 1 392 ? 16.375 43.094 -8.867 1 93.44 392 TYR B O 1
ATOM 8010 N N . ILE B 1 393 ? 17.594 44.406 -7.488 1 93.25 393 ILE B N 1
ATOM 8011 C CA . ILE B 1 393 ? 16.734 44.188 -6.328 1 93.25 393 ILE B CA 1
ATOM 8012 C C . ILE B 1 393 ? 15.484 45.062 -6.449 1 93.25 393 ILE B C 1
ATOM 8014 O O . ILE B 1 393 ? 15.562 46.281 -6.332 1 93.25 393 ILE B O 1
ATOM 8018 N N . MET B 1 394 ? 14.375 44.375 -6.617 1 93.12 394 MET B N 1
ATOM 8019 C CA . MET B 1 394 ? 13.133 45.125 -6.816 1 93.12 394 MET B CA 1
ATOM 8020 C C . MET B 1 394 ? 12.266 45.094 -5.562 1 93.12 394 MET B C 1
ATOM 8022 O O . MET B 1 394 ? 11.328 45.875 -5.426 1 93.12 394 MET B O 1
ATOM 8026 N N . GLY B 1 395 ? 12.547 44.219 -4.684 1 92.31 395 GLY B N 1
ATOM 8027 C CA . GLY B 1 395 ? 11.789 44.062 -3.449 1 92.31 395 GLY B CA 1
ATOM 8028 C C . GLY B 1 395 ? 12.641 43.656 -2.268 1 92.31 395 GLY B C 1
ATOM 8029 O O . GLY B 1 395 ? 13.625 42.906 -2.434 1 92.31 395 GLY B O 1
ATOM 8030 N N . VAL B 1 396 ? 12.219 44.156 -1.08 1 91.94 396 VAL B N 1
ATOM 8031 C CA . VAL B 1 396 ? 12.945 43.812 0.142 1 91.94 396 VAL B CA 1
ATOM 8032 C C . VAL B 1 396 ? 11.953 43.656 1.3 1 91.94 396 VAL B C 1
ATOM 8034 O O . VAL B 1 396 ? 10.977 44.406 1.386 1 91.94 396 VAL B O 1
ATOM 8037 N N . SER B 1 397 ? 12.141 42.656 2.047 1 91.06 397 SER B N 1
ATOM 8038 C CA . SER B 1 397 ? 11.359 42.469 3.266 1 91.06 397 SER B CA 1
ATOM 8039 C C . SER B 1 397 ? 12.203 41.812 4.367 1 91.06 397 SER B C 1
ATOM 8041 O O . SER B 1 397 ? 13.242 41.219 4.09 1 91.06 397 SER B O 1
ATOM 8043 N N . PHE B 1 398 ? 11.797 42.031 5.578 1 88.44 398 PHE B N 1
ATOM 8044 C CA . PHE B 1 398 ? 12.484 41.438 6.719 1 88.44 398 PHE B CA 1
ATOM 8045 C C . PHE B 1 398 ? 11.75 40.219 7.219 1 88.44 398 PHE B C 1
ATOM 8047 O O . PHE B 1 398 ? 10.516 40.188 7.254 1 88.44 398 PHE B O 1
ATOM 8054 N N . LEU B 1 399 ? 12.555 39.344 7.543 1 81.88 399 LEU B N 1
ATOM 8055 C CA . LEU B 1 399 ? 11.992 38.188 8.242 1 81.88 399 LEU B CA 1
ATOM 8056 C C . LEU B 1 399 ? 11.961 38.438 9.75 1 81.88 399 LEU B C 1
ATOM 8058 O O . LEU B 1 399 ? 12.516 39.406 10.234 1 81.88 399 LEU B O 1
ATOM 8062 N N . GLY B 1 400 ? 11.242 37.562 10.453 1 71.69 400 GLY B N 1
ATOM 8063 C CA . GLY B 1 400 ? 11.117 37.688 11.898 1 71.69 400 GLY B CA 1
ATOM 8064 C C . GLY B 1 400 ? 12.461 37.719 12.617 1 71.69 400 GLY B C 1
ATOM 8065 O O . GLY B 1 400 ? 12.594 38.375 13.656 1 71.69 400 GLY B O 1
ATOM 8066 N N . ASN B 1 401 ? 13.406 37.094 12.039 1 72 401 ASN B N 1
ATOM 8067 C CA . ASN B 1 401 ? 14.719 37.031 12.68 1 72 401 ASN B CA 1
ATOM 8068 C C . ASN B 1 401 ? 15.586 38.219 12.312 1 72 401 ASN B C 1
ATOM 8070 O O . ASN B 1 401 ? 16.75 38.312 12.711 1 72 401 ASN B O 1
ATOM 8074 N N . GLY B 1 402 ? 15.125 39.094 11.523 1 78.19 402 GLY B N 1
ATOM 8075 C CA . GLY B 1 402 ? 15.844 40.312 11.18 1 78.19 402 GLY B CA 1
ATOM 8076 C C . GLY B 1 402 ? 16.594 40.219 9.875 1 78.19 402 GLY B C 1
ATOM 8077 O O . GLY B 1 402 ? 17.141 41.188 9.383 1 78.19 402 GLY B O 1
ATOM 8078 N N . ASN B 1 403 ? 16.594 39.031 9.281 1 86.94 403 ASN B N 1
ATOM 8079 C CA . ASN B 1 403 ? 17.266 38.875 7.996 1 86.94 403 ASN B CA 1
ATOM 8080 C C . ASN B 1 403 ? 16.453 39.5 6.859 1 86.94 403 ASN B C 1
ATOM 8082 O O . ASN B 1 403 ? 15.258 39.719 7 1 86.94 403 ASN B O 1
ATOM 8086 N N . LEU B 1 404 ? 17.219 39.719 5.789 1 90.44 404 LEU B N 1
ATOM 8087 C CA . LEU B 1 404 ? 16.609 40.344 4.621 1 90.44 404 LEU B CA 1
ATOM 8088 C C . LEU B 1 404 ? 16.266 39.312 3.562 1 90.44 404 LEU B C 1
ATOM 8090 O O . LEU B 1 404 ? 17.031 38.375 3.342 1 90.44 404 LEU B O 1
ATOM 8094 N N . PHE B 1 405 ? 15.172 39.438 3.088 1 92 405 PHE B N 1
ATOM 8095 C CA . PHE B 1 405 ? 14.75 38.688 1.922 1 92 405 PHE B CA 1
ATOM 8096 C C . PHE B 1 405 ? 14.602 39.594 0.704 1 92 405 PHE B C 1
ATOM 8098 O O . PHE B 1 405 ? 13.828 40.531 0.729 1 92 405 PHE B O 1
ATOM 8105 N N . LEU B 1 406 ? 15.359 39.281 -0.386 1 93.5 406 LEU B N 1
ATOM 8106 C CA . LEU B 1 406 ? 15.445 40.188 -1.539 1 93.5 406 LEU B CA 1
ATOM 8107 C C . LEU B 1 406 ? 14.867 39.531 -2.783 1 93.5 406 LEU B C 1
ATOM 8109 O O . LEU B 1 406 ? 15.039 38.312 -2.99 1 93.5 406 LEU B O 1
ATOM 8113 N N . ALA B 1 407 ? 14.188 40.281 -3.553 1 94.12 407 ALA B N 1
ATOM 8114 C CA . ALA B 1 407 ? 13.703 39.844 -4.855 1 94.12 407 ALA B CA 1
ATOM 8115 C C . ALA B 1 407 ? 14.617 40.312 -5.98 1 94.12 407 ALA B C 1
ATOM 8117 O O . ALA B 1 407 ? 14.664 41.531 -6.277 1 94.12 407 ALA B O 1
ATOM 8118 N N . ASP B 1 408 ? 15.312 39.438 -6.555 1 93.75 408 ASP B N 1
ATOM 8119 C CA . ASP B 1 408 ? 16.172 39.75 -7.691 1 93.75 408 ASP B CA 1
ATOM 8120 C C . ASP B 1 408 ? 15.438 39.531 -9.016 1 93.75 408 ASP B C 1
ATOM 8122 O O . ASP B 1 408 ? 15.336 38.406 -9.5 1 93.75 408 ASP B O 1
ATOM 8126 N N . ASN B 1 409 ? 15.078 40.625 -9.594 1 94.06 409 ASN B N 1
ATOM 8127 C CA . ASN B 1 409 ? 14.234 40.594 -10.781 1 94.06 409 ASN B CA 1
ATOM 8128 C C . ASN B 1 409 ? 14.969 39.969 -11.977 1 94.06 409 ASN B C 1
ATOM 8130 O O . ASN B 1 409 ? 14.438 39.094 -12.641 1 94.06 409 ASN B O 1
ATOM 8134 N N . VAL B 1 410 ? 16.109 40.375 -12.242 1 91.75 410 VAL B N 1
ATOM 8135 C CA . VAL B 1 410 ? 16.844 39.938 -13.414 1 91.75 410 VAL B CA 1
ATOM 8136 C C . VAL B 1 410 ? 17.359 38.5 -13.203 1 91.75 410 VAL B C 1
ATOM 8138 O O . VAL B 1 410 ? 17.344 37.688 -14.117 1 91.75 410 VAL B O 1
ATOM 8141 N N . GLY B 1 411 ? 17.781 38.219 -12 1 92 411 GLY B N 1
ATOM 8142 C CA . GLY B 1 411 ? 18.312 36.906 -11.688 1 92 411 GLY B CA 1
ATOM 8143 C C . GLY B 1 411 ? 17.234 35.875 -11.5 1 92 411 GLY B C 1
ATOM 8144 O O . GLY B 1 411 ? 17.516 34.688 -11.43 1 92 411 GLY B O 1
ATOM 8145 N N . LYS B 1 412 ? 16.062 36.281 -11.516 1 93.38 412 LYS B N 1
ATOM 8146 C CA . LYS B 1 412 ? 14.938 35.375 -11.305 1 93.38 412 LYS B CA 1
ATOM 8147 C C . LYS B 1 412 ? 15.148 34.5 -10.078 1 93.38 412 LYS B C 1
ATOM 8149 O O . LYS B 1 412 ? 15.047 33.281 -10.164 1 93.38 412 LYS B O 1
ATOM 8154 N N . ARG B 1 413 ? 15.453 35.094 -9.008 1 93.62 413 ARG B N 1
ATOM 8155 C CA . ARG B 1 413 ? 15.711 34.375 -7.762 1 93.62 413 ARG B CA 1
ATOM 8156 C C . ARG B 1 413 ? 15.398 35.25 -6.551 1 93.62 413 ARG B C 1
ATOM 8158 O O . ARG B 1 413 ? 15.234 36.469 -6.684 1 93.62 413 ARG B O 1
ATOM 8165 N N . CYS B 1 414 ? 15.227 34.625 -5.438 1 92.62 414 CYS B N 1
ATOM 8166 C CA . CYS B 1 414 ? 15.148 35.281 -4.141 1 92.62 414 CYS B CA 1
ATOM 8167 C C . CYS B 1 414 ? 16.406 35.031 -3.316 1 92.62 414 CYS B C 1
ATOM 8169 O O . CYS B 1 414 ? 16.984 33.938 -3.381 1 92.62 414 CYS B O 1
ATOM 8171 N N . ILE B 1 415 ? 16.812 36.094 -2.668 1 93.31 415 ILE B N 1
ATOM 8172 C CA . ILE B 1 415 ? 18.047 35.969 -1.899 1 93.31 415 ILE B CA 1
ATOM 8173 C C . ILE B 1 415 ? 17.766 36.25 -0.425 1 93.31 415 ILE B C 1
ATOM 8175 O O . ILE B 1 415 ? 17.172 37.281 -0.084 1 93.31 415 ILE B O 1
ATOM 8179 N N . LEU B 1 416 ? 18.125 35.312 0.392 1 92.38 416 LEU B N 1
ATOM 8180 C CA . LEU B 1 416 ? 18.156 35.531 1.833 1 92.38 416 LEU B CA 1
ATOM 8181 C C . LEU B 1 416 ? 19.531 36 2.289 1 92.38 416 LEU B C 1
ATOM 8183 O O . LEU B 1 416 ? 20.531 35.344 2.006 1 92.38 416 LEU B O 1
ATOM 8187 N N . CYS B 1 417 ? 19.562 37.219 2.883 1 91.88 417 CYS B N 1
ATOM 8188 C CA . CYS B 1 417 ? 20.844 37.719 3.355 1 91.88 417 CYS B CA 1
ATOM 8189 C C . CYS B 1 417 ? 20.688 38.406 4.703 1 91.88 417 CYS B C 1
ATOM 8191 O O . CYS B 1 417 ? 19.578 38.719 5.133 1 91.88 417 CYS B O 1
ATOM 8193 N N . ASP B 1 418 ? 21.75 38.594 5.398 1 89.88 418 ASP B N 1
ATOM 8194 C CA . ASP B 1 418 ? 21.703 39.344 6.645 1 89.88 418 ASP B CA 1
ATOM 8195 C C . ASP B 1 418 ? 21.797 40.844 6.383 1 89.88 418 ASP B C 1
ATOM 8197 O O . ASP B 1 418 ? 21.797 41.281 5.23 1 89.88 418 ASP B O 1
ATOM 8201 N N . THR B 1 419 ? 21.719 41.656 7.434 1 88.06 419 THR B N 1
ATOM 8202 C CA . THR B 1 419 ? 21.625 43.125 7.301 1 88.06 419 THR B CA 1
ATOM 8203 C C . THR B 1 419 ? 22.953 43.688 6.816 1 88.06 419 THR B C 1
ATOM 8205 O O . THR B 1 419 ? 23.031 44.875 6.492 1 88.06 419 THR B O 1
ATOM 8208 N N . ASN B 1 420 ? 24 42.812 6.617 1 87.38 420 ASN B N 1
ATOM 8209 C CA . ASN B 1 420 ? 25.281 43.219 6.094 1 87.38 420 ASN B CA 1
ATOM 8210 C C . ASN B 1 420 ? 25.484 42.781 4.652 1 87.38 420 ASN B C 1
ATOM 8212 O O . ASN B 1 420 ? 26.531 43.031 4.047 1 87.38 420 ASN B O 1
ATOM 8216 N N . GLY B 1 421 ? 24.531 42.125 4.152 1 89.56 421 GLY B N 1
ATOM 8217 C CA . GLY B 1 421 ? 24.594 41.719 2.756 1 89.56 421 GLY B CA 1
ATOM 8218 C C . GLY B 1 421 ? 25.188 40.312 2.555 1 89.56 421 GLY B C 1
ATOM 8219 O O . GLY B 1 421 ? 25.438 39.906 1.421 1 89.56 421 GLY B O 1
ATOM 8220 N N . VAL B 1 422 ? 25.375 39.625 3.639 1 92.69 422 VAL B N 1
ATOM 8221 C CA . VAL B 1 422 ? 25.891 38.25 3.51 1 92.69 422 VAL B CA 1
ATOM 8222 C C . VAL B 1 422 ? 24.766 37.312 3.086 1 92.69 422 VAL B C 1
ATOM 8224 O O . VAL B 1 422 ? 23.766 37.188 3.791 1 92.69 422 VAL B O 1
ATOM 8227 N N . ILE B 1 423 ? 25.031 36.656 1.949 1 93.56 423 ILE B N 1
ATOM 8228 C CA . ILE B 1 423 ? 24.016 35.75 1.392 1 93.56 423 ILE B CA 1
ATOM 8229 C C . ILE B 1 423 ? 23.938 34.469 2.207 1 93.56 423 ILE B C 1
ATOM 8231 O O . ILE B 1 423 ? 24.953 33.812 2.426 1 93.56 423 ILE B O 1
ATOM 8235 N N . LEU B 1 424 ? 22.812 34.156 2.639 1 91.38 424 LEU B N 1
ATOM 8236 C CA . LEU B 1 424 ? 22.594 32.938 3.412 1 91.38 424 LEU B CA 1
ATOM 8237 C C . LEU B 1 424 ? 22.016 31.828 2.535 1 91.38 424 LEU B C 1
ATOM 8239 O O . LEU B 1 424 ? 22.406 30.672 2.65 1 91.38 424 LEU B O 1
ATOM 8243 N N . GLN B 1 425 ? 21.094 32.188 1.74 1 92 425 GLN B N 1
ATOM 8244 C CA . GLN B 1 425 ? 20.422 31.219 0.877 1 92 425 GLN B CA 1
ATOM 8245 C C . GLN B 1 425 ? 19.891 31.891 -0.388 1 92 425 GLN B C 1
ATOM 8247 O O . GLN B 1 425 ? 19.531 33.062 -0.37 1 92 425 GLN B O 1
ATOM 8252 N N . GLU B 1 426 ? 19.891 31.125 -1.5 1 91.88 426 GLU B N 1
ATOM 8253 C CA . GLU B 1 426 ? 19.312 31.578 -2.76 1 91.88 426 GLU B CA 1
ATOM 8254 C C . GLU B 1 426 ? 18.281 30.578 -3.291 1 91.88 426 GLU B C 1
ATOM 8256 O O . GLU B 1 426 ? 18.469 29.375 -3.182 1 91.88 426 GLU B O 1
ATOM 8261 N N . THR B 1 427 ? 17.203 31.109 -3.688 1 89.88 427 THR B N 1
ATOM 8262 C CA . THR B 1 427 ? 16.172 30.266 -4.262 1 89.88 427 THR B CA 1
ATOM 8263 C C . THR B 1 427 ? 15.82 30.719 -5.676 1 89.88 427 THR B C 1
ATOM 8265 O O . THR B 1 427 ? 15.43 31.875 -5.879 1 89.88 427 THR B O 1
ATOM 8268 N N . ARG B 1 428 ? 15.883 29.766 -6.652 1 90.5 428 ARG B N 1
ATOM 8269 C CA . ARG B 1 428 ? 15.57 30.094 -8.039 1 90.5 428 ARG B CA 1
ATOM 8270 C C . ARG B 1 428 ? 14.062 30.031 -8.281 1 90.5 428 ARG B C 1
ATOM 8272 O O . ARG B 1 428 ? 13.375 29.156 -7.738 1 90.5 428 ARG B O 1
ATOM 8279 N N . LEU B 1 429 ? 13.641 31 -9.023 1 90.31 429 LEU B N 1
ATOM 8280 C CA . LEU B 1 429 ? 12.227 31.078 -9.359 1 90.31 429 LEU B CA 1
ATOM 8281 C C . LEU B 1 429 ? 12.016 30.891 -10.859 1 90.31 429 LEU B C 1
ATOM 8283 O O . LEU B 1 429 ? 12.953 31.016 -11.648 1 90.31 429 LEU B O 1
ATOM 8287 N N . LEU B 1 430 ? 10.758 30.547 -11.273 1 84.38 430 LEU B N 1
ATOM 8288 C CA . LEU B 1 430 ? 10.414 30.375 -12.68 1 84.38 430 LEU B CA 1
ATOM 8289 C C . LEU B 1 430 ? 10.195 31.734 -13.344 1 84.38 430 LEU B C 1
ATOM 8291 O O . LEU B 1 430 ? 10.25 31.844 -14.57 1 84.38 430 LEU B O 1
ATOM 8295 N N . GLY B 1 431 ? 9.93 32.75 -12.531 1 91 431 GLY B N 1
ATOM 8296 C CA . GLY B 1 431 ? 9.672 34.094 -13.062 1 91 431 GLY B CA 1
ATOM 8297 C C . GLY B 1 431 ? 10.477 35.156 -12.375 1 91 431 GLY B C 1
ATOM 8298 O O . GLY B 1 431 ? 11.305 34.875 -11.5 1 91 431 GLY B O 1
ATOM 8299 N N . SER B 1 432 ? 10.312 36.438 -12.914 1 93.88 432 SER B N 1
ATOM 8300 C CA . SER B 1 432 ? 11.016 37.594 -12.367 1 93.88 432 SER B CA 1
ATOM 8301 C C . SER B 1 432 ? 10.25 38.188 -11.211 1 93.88 432 SER B C 1
ATOM 8303 O O . SER B 1 432 ? 9.195 38.812 -11.414 1 93.88 432 SER B O 1
ATOM 8305 N N . PRO B 1 433 ? 10.773 38.125 -10.008 1 94.5 433 PRO B N 1
ATOM 8306 C CA . PRO B 1 433 ? 10.039 38.656 -8.867 1 94.5 433 PRO B CA 1
ATOM 8307 C C . PRO B 1 433 ? 10.094 40.188 -8.797 1 94.5 433 PRO B C 1
ATOM 8309 O O . PRO B 1 433 ? 11.055 40.812 -9.273 1 94.5 433 PRO B O 1
ATOM 8312 N N . TRP B 1 434 ? 9.07 40.844 -8.234 1 93.06 434 TRP B N 1
ATOM 8313 C CA . TRP B 1 434 ? 8.969 42.281 -8.133 1 93.06 434 TRP B CA 1
ATOM 8314 C C . TRP B 1 434 ? 8.734 42.719 -6.688 1 93.06 434 TRP B C 1
ATOM 8316 O O . TRP B 1 434 ? 9.688 43.031 -5.965 1 93.06 434 TRP B O 1
ATOM 8326 N N . GLY B 1 435 ? 7.477 42.5 -6.164 1 92.56 435 GLY B N 1
ATOM 8327 C CA . GLY B 1 435 ? 7.137 42.844 -4.793 1 92.56 435 GLY B CA 1
ATOM 8328 C C . GLY B 1 435 ? 7.305 41.688 -3.826 1 92.56 435 GLY B C 1
ATOM 8329 O O . GLY B 1 435 ? 7.145 40.531 -4.203 1 92.56 435 GLY B O 1
ATOM 8330 N N . ILE B 1 436 ? 7.719 42.094 -2.574 1 93 436 ILE B N 1
ATOM 8331 C CA . ILE B 1 436 ? 7.859 41.094 -1.528 1 93 436 ILE B CA 1
ATOM 8332 C C . ILE B 1 436 ? 7.32 41.625 -0.208 1 93 436 ILE B C 1
ATOM 8334 O O . ILE B 1 436 ? 7.473 42.812 0.086 1 93 436 ILE B O 1
ATOM 8338 N N . CYS B 1 437 ? 6.633 40.781 0.488 1 91.44 437 CYS B N 1
ATOM 8339 C CA . CYS B 1 437 ? 6.238 41.156 1.843 1 91.44 437 CYS B CA 1
ATOM 8340 C C . CYS B 1 437 ? 6.102 39.906 2.727 1 91.44 437 CYS B C 1
ATOM 8342 O O . CYS B 1 437 ? 6.062 38.781 2.225 1 91.44 437 CYS B O 1
ATOM 8344 N N . THR B 1 438 ? 6.23 40.219 3.945 1 85.5 438 THR B N 1
ATOM 8345 C CA . THR B 1 438 ? 6.047 39.125 4.906 1 85.5 438 THR B CA 1
ATOM 8346 C C . THR B 1 438 ? 4.699 39.25 5.609 1 85.5 438 THR B C 1
ATOM 8348 O O . THR B 1 438 ? 4.293 40.344 5.992 1 85.5 438 THR B O 1
ATOM 8351 N N . SER B 1 439 ? 3.953 38.281 5.559 1 78.62 439 SER B N 1
ATOM 8352 C CA . SER B 1 439 ? 2.699 38.156 6.297 1 78.62 439 SER B CA 1
ATOM 8353 C C . SER B 1 439 ? 2.725 36.969 7.254 1 78.62 439 SER B C 1
ATOM 8355 O O . SER B 1 439 ? 2.463 35.844 6.852 1 78.62 439 SER B O 1
ATOM 8357 N N . GLY B 1 440 ? 2.99 37.344 8.5 1 69.62 440 GLY B N 1
ATOM 8358 C CA . GLY B 1 440 ? 3.191 36.25 9.422 1 69.62 440 GLY B CA 1
ATOM 8359 C C . GLY B 1 440 ? 4.422 35.406 9.109 1 69.62 440 GLY B C 1
ATOM 8360 O O . GLY B 1 440 ? 5.527 35.938 9 1 69.62 440 GLY B O 1
ATOM 8361 N N . ILE B 1 441 ? 4.152 34.062 8.859 1 70.5 441 ILE B N 1
ATOM 8362 C CA . ILE B 1 441 ? 5.262 33.156 8.578 1 70.5 441 ILE B CA 1
ATOM 8363 C C . ILE B 1 441 ? 5.453 33.031 7.07 1 70.5 441 ILE B C 1
ATOM 8365 O O . ILE B 1 441 ? 6.438 32.438 6.609 1 70.5 441 ILE B O 1
ATOM 8369 N N . ASP B 1 442 ? 4.555 33.688 6.406 1 80.56 442 ASP B N 1
ATOM 8370 C CA . ASP B 1 442 ? 4.613 33.531 4.953 1 80.56 442 ASP B CA 1
ATOM 8371 C C . ASP B 1 442 ? 5.348 34.719 4.309 1 80.56 442 ASP B C 1
ATOM 8373 O O . ASP B 1 442 ? 5.297 35.844 4.816 1 80.56 442 ASP B O 1
ATOM 8377 N N . ILE B 1 443 ? 6.023 34.344 3.34 1 88.62 443 ILE B N 1
ATOM 8378 C CA . ILE B 1 443 ? 6.605 35.375 2.459 1 88.62 443 ILE B CA 1
ATOM 8379 C C . ILE B 1 443 ? 5.852 35.375 1.132 1 88.62 443 ILE B C 1
ATOM 8381 O O . ILE B 1 443 ? 5.68 34.344 0.491 1 88.62 443 ILE B O 1
ATOM 8385 N N . LEU B 1 444 ? 5.352 36.5 0.847 1 91.88 444 LEU B N 1
ATOM 8386 C CA . LEU B 1 444 ? 4.605 36.625 -0.399 1 91.88 444 LEU B CA 1
ATOM 8387 C C . LEU B 1 444 ? 5.43 37.375 -1.448 1 91.88 444 LEU B C 1
ATOM 8389 O O . LEU B 1 444 ? 6.109 38.344 -1.134 1 91.88 444 LEU B O 1
ATOM 8393 N N . LEU B 1 445 ? 5.434 36.812 -2.688 1 92.94 445 LEU B N 1
ATOM 8394 C CA . LEU B 1 445 ? 6.191 37.375 -3.799 1 92.94 445 LEU B CA 1
ATOM 8395 C C . LEU B 1 445 ? 5.316 37.5 -5.043 1 92.94 445 LEU B C 1
ATOM 8397 O O . LEU B 1 445 ? 4.543 36.594 -5.359 1 92.94 445 LEU B O 1
ATOM 8401 N N . THR B 1 446 ? 5.445 38.656 -5.727 1 93.69 446 THR B N 1
ATOM 8402 C CA . THR B 1 446 ? 4.684 38.844 -6.957 1 93.69 446 THR B CA 1
ATOM 8403 C C . THR B 1 446 ? 5.543 38.531 -8.172 1 93.69 446 THR B C 1
ATOM 8405 O O . THR B 1 446 ? 6.73 38.844 -8.203 1 93.69 446 THR B O 1
ATOM 8408 N N . LEU B 1 447 ? 4.945 37.875 -9.125 1 93.75 447 LEU B N 1
ATOM 8409 C CA . LEU B 1 447 ? 5.508 37.625 -10.445 1 93.75 447 LEU B CA 1
ATOM 8410 C C . LEU B 1 447 ? 4.652 38.281 -11.531 1 93.75 447 LEU B C 1
ATOM 8412 O O . LEU B 1 447 ? 3.789 37.625 -12.117 1 93.75 447 LEU B O 1
ATOM 8416 N N . PRO B 1 448 ? 4.996 39.5 -11.875 1 91.56 448 PRO B N 1
ATOM 8417 C CA . PRO B 1 448 ? 4.113 40.25 -12.766 1 91.56 448 PRO B CA 1
ATOM 8418 C C . PRO B 1 448 ? 3.941 39.594 -14.133 1 91.56 448 PRO B C 1
ATOM 8420 O O . PRO B 1 448 ? 2.824 39.5 -14.648 1 91.56 448 PRO B O 1
ATOM 8423 N N . ASN B 1 449 ? 4.973 39.094 -14.695 1 90.94 449 ASN B N 1
ATOM 8424 C CA . ASN B 1 449 ? 4.891 38.5 -16.031 1 90.94 449 ASN B CA 1
ATOM 8425 C C . ASN B 1 449 ? 4.098 37.188 -16.016 1 90.94 449 ASN B C 1
ATOM 8427 O O . ASN B 1 449 ? 3.41 36.875 -16.984 1 90.94 449 ASN B O 1
ATOM 8431 N N . GLU B 1 450 ? 4.273 36.5 -14.961 1 91.94 450 GLU B N 1
ATOM 8432 C CA . GLU B 1 450 ? 3.572 35.219 -14.82 1 91.94 450 GLU B CA 1
ATOM 8433 C C . GLU B 1 450 ? 2.172 35.406 -14.25 1 91.94 450 GLU B C 1
ATOM 8435 O O . GLU B 1 450 ? 1.383 34.469 -14.18 1 91.94 450 GLU B O 1
ATOM 8440 N N . LYS B 1 451 ? 1.852 36.562 -13.883 1 90.19 451 LYS B N 1
ATOM 8441 C CA . LYS B 1 451 ? 0.559 36.906 -13.289 1 90.19 451 LYS B CA 1
ATOM 8442 C C . LYS B 1 451 ? 0.234 35.969 -12.125 1 90.19 451 LYS B C 1
ATOM 8444 O O . LYS B 1 451 ? -0.828 35.344 -12.109 1 90.19 451 LYS B O 1
ATOM 8449 N N . SER B 1 452 ? 1.165 35.969 -11.219 1 92.81 452 SER B N 1
ATOM 8450 C CA . SER B 1 452 ? 0.989 35.094 -10.086 1 92.81 452 SER B CA 1
ATOM 8451 C C . SER B 1 452 ? 1.644 35.625 -8.828 1 92.81 452 SER B C 1
ATOM 8453 O O . SER B 1 452 ? 2.51 36.5 -8.906 1 92.81 452 SER B O 1
ATOM 8455 N N . ILE B 1 453 ? 1.149 35.125 -7.68 1 92.44 453 ILE B N 1
ATOM 8456 C CA . ILE B 1 453 ? 1.746 35.406 -6.379 1 92.44 453 ILE B CA 1
ATOM 8457 C C . ILE B 1 453 ? 2.252 34.094 -5.754 1 92.44 453 ILE B C 1
ATOM 8459 O O . ILE B 1 453 ? 1.513 33.125 -5.672 1 92.44 453 ILE B O 1
ATOM 8463 N N . LEU B 1 454 ? 3.471 34.219 -5.414 1 92.19 454 LEU B N 1
ATOM 8464 C CA . LEU B 1 454 ? 4.07 33.031 -4.777 1 92.19 454 LEU B CA 1
ATOM 8465 C C . LEU B 1 454 ? 4.047 33.188 -3.258 1 92.19 454 LEU B C 1
ATOM 8467 O O . LEU B 1 454 ? 4.305 34.25 -2.725 1 92.19 454 LEU B O 1
ATOM 8471 N N . LYS B 1 455 ? 3.695 32.094 -2.658 1 89.38 455 LYS B N 1
ATOM 8472 C CA . LYS B 1 455 ? 3.777 32 -1.203 1 89.38 455 LYS B CA 1
ATOM 8473 C C . LYS B 1 455 ? 4.898 31.078 -0.774 1 89.38 455 LYS B C 1
ATOM 8475 O O . LYS B 1 455 ? 4.922 29.906 -1.17 1 89.38 455 LYS B O 1
ATOM 8480 N N . PHE B 1 456 ? 5.805 31.719 0.049 1 85.5 456 PHE B N 1
ATOM 8481 C CA . PHE B 1 456 ? 6.941 30.953 0.554 1 85.5 456 PHE B CA 1
ATOM 8482 C C . PHE B 1 456 ? 6.816 30.734 2.057 1 85.5 456 PHE B C 1
ATOM 8484 O O . PHE B 1 456 ? 6.277 31.578 2.773 1 85.5 456 PHE B O 1
ATOM 8491 N N . ASP B 1 457 ? 7.398 29.594 2.434 1 77.25 457 ASP B N 1
ATOM 8492 C CA . ASP B 1 457 ? 7.574 29.359 3.863 1 77.25 457 ASP B CA 1
ATOM 8493 C C . ASP B 1 457 ? 8.828 30.047 4.387 1 77.25 457 ASP B C 1
ATOM 8495 O O . ASP B 1 457 ? 9.891 29.969 3.77 1 77.25 457 ASP B O 1
ATOM 8499 N N . SER B 1 458 ? 8.672 30.812 5.422 1 75.25 458 SER B N 1
ATOM 8500 C CA . SER B 1 458 ? 9.781 31.609 5.93 1 75.25 458 SER B CA 1
ATOM 8501 C C . SER B 1 458 ? 10.836 30.719 6.598 1 75.25 458 SER B C 1
ATOM 8503 O O . SER B 1 458 ? 11.961 31.156 6.828 1 75.25 458 SER B O 1
ATOM 8505 N N . THR B 1 459 ? 10.484 29.5 6.84 1 70.19 459 THR B N 1
ATOM 8506 C CA . THR B 1 459 ? 11.43 28.625 7.512 1 70.19 459 THR B CA 1
ATOM 8507 C C . THR B 1 459 ? 12.164 27.75 6.496 1 70.19 459 THR B C 1
ATOM 8509 O O . THR B 1 459 ? 13.391 27.641 6.531 1 70.19 459 THR B O 1
ATOM 8512 N N . SER B 1 460 ? 11.414 27.219 5.574 1 70.81 460 SER B N 1
ATOM 8513 C CA . SER B 1 460 ? 12.008 26.281 4.617 1 70.81 460 SER B CA 1
ATOM 8514 C C . SER B 1 460 ? 12.398 27 3.328 1 70.81 460 SER B C 1
ATOM 8516 O O . SER B 1 460 ? 13.203 26.484 2.549 1 70.81 460 SER B O 1
ATOM 8518 N N . PHE B 1 461 ? 11.789 28.188 3.107 1 77.75 461 PHE B N 1
ATOM 8519 C CA . PHE B 1 461 ? 12 29 1.91 1 77.75 461 PHE B CA 1
ATOM 8520 C C . PHE B 1 461 ? 11.602 28.219 0.66 1 77.75 461 PHE B C 1
ATOM 8522 O O . PHE B 1 461 ? 12.242 28.344 -0.384 1 77.75 461 PHE B O 1
ATOM 8529 N N . GLU B 1 462 ? 10.648 27.344 0.91 1 79.19 462 GLU B N 1
ATOM 8530 C CA . GLU B 1 462 ? 10.078 26.625 -0.221 1 79.19 462 GLU B CA 1
ATOM 8531 C C . GLU B 1 462 ? 8.719 27.203 -0.621 1 79.19 462 GLU B C 1
ATOM 8533 O O . GLU B 1 462 ? 8.023 27.781 0.208 1 79.19 462 GLU B O 1
ATOM 8538 N N . THR B 1 463 ? 8.477 26.969 -1.931 1 82.44 463 THR B N 1
ATOM 8539 C CA . THR B 1 463 ? 7.188 27.422 -2.428 1 82.44 463 THR B CA 1
ATOM 8540 C C . THR B 1 463 ? 6.059 26.562 -1.882 1 82.44 463 THR B C 1
ATOM 8542 O O . THR B 1 463 ? 6.07 25.344 -2.053 1 82.44 463 THR B O 1
ATOM 8545 N N . ILE B 1 464 ? 5.207 27.156 -1.172 1 75.5 464 ILE B N 1
ATOM 8546 C CA . ILE B 1 464 ? 4.055 26.453 -0.609 1 75.5 464 ILE B CA 1
ATOM 8547 C C . ILE B 1 464 ? 2.908 26.453 -1.616 1 75.5 464 ILE B C 1
ATOM 8549 O O . ILE B 1 464 ? 2.236 25.438 -1.803 1 75.5 464 ILE B O 1
ATOM 8553 N N . GLU B 1 465 ? 2.699 27.656 -2.135 1 82 465 GLU B N 1
ATOM 8554 C CA . GLU B 1 465 ? 1.546 27.828 -3.012 1 82 465 GLU B CA 1
ATOM 8555 C C . GLU B 1 465 ? 1.82 28.875 -4.086 1 82 465 GLU B C 1
ATOM 8557 O O . GLU B 1 465 ? 2.551 29.844 -3.848 1 82 465 GLU B O 1
ATOM 8562 N N . THR B 1 466 ? 1.286 28.641 -5.293 1 87.69 466 THR B N 1
ATOM 8563 C CA . THR B 1 466 ? 1.263 29.625 -6.371 1 87.69 466 THR B CA 1
ATOM 8564 C C . THR B 1 466 ? -0.17 30.031 -6.703 1 87.69 466 THR B C 1
ATOM 8566 O O . THR B 1 466 ? -0.979 29.203 -7.113 1 87.69 466 THR B O 1
ATOM 8569 N N . VAL B 1 467 ? -0.443 31.297 -6.465 1 88.38 467 VAL B N 1
ATOM 8570 C CA . VAL B 1 467 ? -1.805 31.781 -6.68 1 88.38 467 VAL B CA 1
ATOM 8571 C C . VAL B 1 467 ? -1.863 32.625 -7.949 1 88.38 467 VAL B C 1
ATOM 8573 O O . VAL B 1 467 ? -1.224 33.688 -8.031 1 88.38 467 VAL B O 1
ATOM 8576 N N . PRO B 1 468 ? -2.639 32.188 -8.883 1 88.38 468 PRO B N 1
ATOM 8577 C CA . PRO B 1 468 ? -2.773 33 -10.102 1 88.38 468 PRO B CA 1
ATOM 8578 C C . PRO B 1 468 ? -3.619 34.25 -9.898 1 88.38 468 PRO B C 1
ATOM 8580 O O . PRO B 1 468 ? -4.574 34.219 -9.117 1 88.38 468 PRO B O 1
ATOM 8583 N N . VAL B 1 469 ? -3.193 35.344 -10.531 1 83.94 469 VAL B N 1
ATOM 8584 C CA . VAL B 1 469 ? -3.955 36.594 -10.492 1 83.94 469 VAL B CA 1
ATOM 8585 C C . VAL B 1 469 ? -4.312 37 -11.922 1 83.94 469 VAL B C 1
ATOM 8587 O O . VAL B 1 469 ? -3.658 36.594 -12.875 1 83.94 469 VAL B O 1
ATOM 8590 N N . ASP B 1 470 ? -5.43 37.75 -12.062 1 79.69 470 ASP B N 1
ATOM 8591 C CA . ASP B 1 470 ? -6 38.062 -13.367 1 79.69 470 ASP B CA 1
ATOM 8592 C C . ASP B 1 470 ? -5.148 39.125 -14.086 1 79.69 470 ASP B C 1
ATOM 8594 O O . ASP B 1 470 ? -5.254 39.281 -15.305 1 79.69 470 ASP B O 1
ATOM 8598 N N . CYS B 1 471 ? -4.367 39.938 -13.367 1 82.19 471 CYS B N 1
ATOM 8599 C CA . CYS B 1 471 ? -3.59 41 -13.984 1 82.19 471 CYS B CA 1
ATOM 8600 C C . CYS B 1 471 ? -2.172 41.031 -13.422 1 82.19 471 CYS B C 1
ATOM 8602 O O . CYS B 1 471 ? -1.838 40.25 -12.516 1 82.19 471 CYS B O 1
ATOM 8604 N N . HIS B 1 472 ? -1.406 41.906 -14.148 1 86.62 472 HIS B N 1
ATOM 8605 C CA . HIS B 1 472 ? -0.043 42.094 -13.664 1 86.62 472 HIS B CA 1
ATOM 8606 C C . HIS B 1 472 ? -0.032 42.719 -12.273 1 86.62 472 HIS B C 1
ATOM 8608 O O . HIS B 1 472 ? -0.725 43.688 -12.023 1 86.62 472 HIS B O 1
ATOM 8614 N N . CYS B 1 473 ? 0.626 42.031 -11.375 1 87.94 473 CYS B N 1
ATOM 8615 C CA . CYS B 1 473 ? 0.742 42.531 -10.023 1 87.94 473 CYS B CA 1
ATOM 8616 C C . CYS B 1 473 ? 2.186 42.906 -9.703 1 87.94 473 CYS B C 1
ATOM 8618 O O . CYS B 1 473 ? 3.109 42.156 -10.039 1 87.94 473 CYS B O 1
ATOM 8620 N N . TYR B 1 474 ? 2.334 44.062 -9.125 1 90 474 TYR B N 1
ATOM 8621 C CA . TYR B 1 474 ? 3.672 44.562 -8.844 1 90 474 TYR B CA 1
ATOM 8622 C C . TYR B 1 474 ? 3.914 44.688 -7.344 1 90 474 TYR B C 1
ATOM 8624 O O . TYR B 1 474 ? 4.242 43.688 -6.691 1 90 474 TYR B O 1
ATOM 8632 N N . GLY B 1 475 ? 3.438 45.781 -6.711 1 90.81 475 GLY B N 1
ATOM 8633 C CA . GLY B 1 475 ? 3.646 45.969 -5.285 1 90.81 475 GLY B CA 1
ATOM 8634 C C . GLY B 1 475 ? 2.758 45.094 -4.43 1 90.81 475 GLY B C 1
ATOM 8635 O O . GLY B 1 475 ? 1.626 44.781 -4.812 1 90.81 475 GLY B O 1
ATOM 8636 N N . ILE B 1 476 ? 3.307 44.656 -3.303 1 92.75 476 ILE B N 1
ATOM 8637 C CA . ILE B 1 476 ? 2.549 43.875 -2.332 1 92.75 476 ILE B CA 1
ATOM 8638 C C . ILE B 1 476 ? 2.982 44.25 -0.917 1 92.75 476 ILE B C 1
ATOM 8640 O O . ILE B 1 476 ? 4.164 44.531 -0.669 1 92.75 476 ILE B O 1
ATOM 8644 N N . ALA B 1 477 ? 2.059 44.375 -0.097 1 92.31 477 ALA B N 1
ATOM 8645 C CA . ALA B 1 477 ? 2.328 44.719 1.299 1 92.31 477 ALA B CA 1
ATOM 8646 C C . ALA B 1 477 ? 1.334 44.031 2.229 1 92.31 477 ALA B C 1
ATOM 8648 O O . ALA B 1 477 ? 0.235 43.656 1.809 1 92.31 477 ALA B O 1
ATOM 8649 N N . ALA B 1 478 ? 1.838 43.844 3.434 1 89.38 478 ALA B N 1
ATOM 8650 C CA . ALA B 1 478 ? 0.957 43.188 4.383 1 89.38 478 ALA B CA 1
ATOM 8651 C C . ALA B 1 478 ? 1.082 43.781 5.777 1 89.38 478 ALA B C 1
ATOM 8653 O O . ALA B 1 478 ? 2.156 44.25 6.164 1 89.38 478 ALA B O 1
ATOM 8654 N N . SER B 1 479 ? 0.035 43.906 6.43 1 82.94 479 SER B N 1
ATOM 8655 C CA . SER B 1 479 ? -0.086 44.219 7.848 1 82.94 479 SER B CA 1
ATOM 8656 C C . SER B 1 479 ? -1.026 43.281 8.562 1 82.94 479 SER B C 1
ATOM 8658 O O . SER B 1 479 ? -2.238 43.281 8.344 1 82.94 479 SER B O 1
ATOM 8660 N N . GLY B 1 480 ? -0.359 42.438 9.406 1 74.69 480 GLY B N 1
ATOM 8661 C CA . GLY B 1 480 ? -1.173 41.375 9.961 1 74.69 480 GLY B CA 1
ATOM 8662 C C . GLY B 1 480 ? -1.748 40.469 8.898 1 74.69 480 GLY B C 1
ATOM 8663 O O . GLY B 1 480 ? -1.013 39.938 8.055 1 74.69 480 GLY B O 1
ATOM 8664 N N . ASN B 1 481 ? -3.139 40.344 8.953 1 76.38 481 ASN B N 1
ATOM 8665 C CA . ASN B 1 481 ? -3.803 39.469 8 1 76.38 481 ASN B CA 1
ATOM 8666 C C . ASN B 1 481 ? -4.238 40.219 6.75 1 76.38 481 ASN B C 1
ATOM 8668 O O . ASN B 1 481 ? -4.734 39.594 5.797 1 76.38 481 ASN B O 1
ATOM 8672 N N . THR B 1 482 ? -3.961 41.438 6.777 1 85.44 482 THR B N 1
ATOM 8673 C CA . THR B 1 482 ? -4.379 42.219 5.629 1 85.44 482 THR B CA 1
ATOM 8674 C C . THR B 1 482 ? -3.268 42.312 4.586 1 85.44 482 THR B C 1
ATOM 8676 O O . THR B 1 482 ? -2.137 42.688 4.902 1 85.44 482 THR B O 1
ATOM 8679 N N . ILE B 1 483 ? -3.6 41.906 3.4 1 89.62 483 ILE B N 1
ATOM 8680 C CA . ILE B 1 483 ? -2.66 41.938 2.285 1 89.62 483 ILE B CA 1
ATOM 8681 C C . ILE B 1 483 ? -3.17 42.906 1.215 1 89.62 483 ILE B C 1
ATOM 8683 O O . ILE B 1 483 ? -4.355 42.906 0.88 1 89.62 483 ILE B O 1
ATOM 8687 N N . VAL B 1 484 ? -2.299 43.75 0.769 1 91.81 484 VAL B N 1
ATOM 8688 C CA . VAL B 1 484 ? -2.635 44.688 -0.287 1 91.81 484 VAL B CA 1
ATOM 8689 C C . VAL B 1 484 ? -1.758 44.438 -1.511 1 91.81 484 VAL B C 1
ATOM 8691 O O . VAL B 1 484 ? -0.551 44.219 -1.384 1 91.81 484 VAL B O 1
ATOM 8694 N N . ILE B 1 485 ? -2.398 44.469 -2.703 1 91 485 ILE B N 1
ATOM 8695 C CA . ILE B 1 485 ? -1.695 44.156 -3.943 1 91 485 ILE B CA 1
ATOM 8696 C C . ILE B 1 485 ? -1.914 45.281 -4.949 1 91 485 ILE B C 1
ATOM 8698 O O . ILE B 1 485 ? -3.053 45.656 -5.223 1 91 485 ILE B O 1
ATOM 8702 N N . GLY B 1 486 ? -0.846 45.781 -5.465 1 88.75 486 GLY B N 1
ATOM 8703 C CA . GLY B 1 486 ? -0.931 46.781 -6.523 1 88.75 486 GLY B CA 1
ATOM 8704 C C . GLY B 1 486 ? -1.02 46.156 -7.906 1 88.75 486 GLY B C 1
ATOM 8705 O O . GLY B 1 486 ? -0.145 45.375 -8.305 1 88.75 486 GLY B O 1
ATOM 8706 N N . LYS B 1 487 ? -2.131 46.344 -8.805 1 83.25 487 LYS B N 1
ATOM 8707 C CA . LYS B 1 487 ? -2.389 45.75 -10.102 1 83.25 487 LYS B CA 1
ATOM 8708 C C . LYS B 1 487 ? -2.262 46.781 -11.227 1 83.25 487 LYS B C 1
ATOM 8710 O O . LYS B 1 487 ? -2.895 46.625 -12.273 1 83.25 487 LYS B O 1
ATOM 8715 N N . GLY B 1 488 ? -1.486 47.75 -11.172 1 76.5 488 GLY B N 1
ATOM 8716 C CA . GLY B 1 488 ? -1.304 48.75 -12.203 1 76.5 488 GLY B CA 1
ATOM 8717 C C . GLY B 1 488 ? -2.4 49.812 -12.219 1 76.5 488 GLY B C 1
ATOM 8718 O O . GLY B 1 488 ? -2.121 51 -12.188 1 76.5 488 GLY B O 1
ATOM 8719 N N . LYS B 1 489 ? -3.709 49.219 -12.258 1 78.81 489 LYS B N 1
ATOM 8720 C CA . LYS B 1 489 ? -4.82 50.156 -12.375 1 78.81 489 LYS B CA 1
ATOM 8721 C C . LYS B 1 489 ? -5.691 50.156 -11.125 1 78.81 489 LYS B C 1
ATOM 8723 O O . LYS B 1 489 ? -6.637 50.938 -11 1 78.81 489 LYS B O 1
ATOM 8728 N N . SER B 1 490 ? -5.379 49.281 -10.281 1 85.31 490 SER B N 1
ATOM 8729 C CA . SER B 1 490 ? -6.172 49.125 -9.07 1 85.31 490 SER B CA 1
ATOM 8730 C C . SER B 1 490 ? -5.344 48.531 -7.934 1 85.31 490 SER B C 1
ATOM 8732 O O . SER B 1 490 ? -4.207 48.094 -8.148 1 85.31 490 SER B O 1
ATOM 8734 N N . VAL B 1 491 ? -5.926 48.625 -6.758 1 88.81 491 VAL B N 1
ATOM 8735 C CA . VAL B 1 491 ? -5.34 48 -5.578 1 88.81 491 VAL B CA 1
ATOM 8736 C C . VAL B 1 491 ? -6.293 46.969 -5.023 1 88.81 491 VAL B C 1
ATOM 8738 O O . VAL B 1 491 ? -7.473 47.25 -4.793 1 88.81 491 VAL B O 1
ATOM 8741 N N . ASP B 1 492 ? -5.801 45.781 -4.871 1 88.88 492 ASP B N 1
ATOM 8742 C CA . ASP B 1 492 ? -6.598 44.688 -4.285 1 88.88 492 ASP B CA 1
ATOM 8743 C C . ASP B 1 492 ? -6.273 44.531 -2.803 1 88.88 492 ASP B C 1
ATOM 8745 O O . ASP B 1 492 ? -5.121 44.656 -2.395 1 88.88 492 ASP B O 1
ATOM 8749 N N . ILE B 1 493 ? -7.27 44.219 -2.031 1 88.94 493 ILE B N 1
ATOM 8750 C CA . ILE B 1 493 ? -7.082 44.031 -0.598 1 88.94 493 ILE B CA 1
ATOM 8751 C C . ILE B 1 493 ? -7.617 42.656 -0.186 1 88.94 493 ILE B C 1
ATOM 8753 O O . ILE B 1 493 ? -8.664 42.219 -0.668 1 88.94 493 ILE B O 1
ATOM 8757 N N . ILE B 1 494 ? -6.852 42 0.629 1 85.94 494 ILE B N 1
ATOM 8758 C CA . ILE B 1 494 ? -7.238 40.75 1.289 1 85.94 494 ILE B CA 1
ATOM 8759 C C . ILE B 1 494 ? -7.164 40.938 2.805 1 85.94 494 ILE B C 1
ATOM 8761 O O . ILE B 1 494 ? -6.117 41.281 3.342 1 85.94 494 ILE B O 1
ATOM 8765 N N . THR B 1 495 ? -8.18 40.594 3.584 1 79.12 495 THR B N 1
ATOM 8766 C CA . THR B 1 495 ? -8.203 40.906 5.008 1 79.12 495 THR B CA 1
ATOM 8767 C C . THR B 1 495 ? -8.062 39.625 5.848 1 79.12 495 THR B C 1
ATOM 8769 O O . THR B 1 495 ? -7.824 39.719 7.055 1 79.12 495 THR B O 1
ATOM 8772 N N . ASP B 1 496 ? -8.156 38.531 5.297 1 71.81 496 ASP B N 1
ATOM 8773 C CA . ASP B 1 496 ? -8.148 37.312 6.105 1 71.81 496 ASP B CA 1
ATOM 8774 C C . ASP B 1 496 ? -6.809 36.594 5.992 1 71.81 496 ASP B C 1
ATOM 8776 O O . ASP B 1 496 ? -6.602 35.562 6.633 1 71.81 496 ASP B O 1
ATOM 8780 N N . GLY B 1 497 ? -5.945 37.125 5.254 1 71.12 497 GLY B N 1
ATOM 8781 C CA . GLY B 1 497 ? -4.609 36.562 5.164 1 71.12 497 GLY B CA 1
ATOM 8782 C C . GLY B 1 497 ? -4.512 35.438 4.152 1 71.12 497 GLY B C 1
ATOM 8783 O O . GLY B 1 497 ? -3.428 34.875 3.926 1 71.12 497 GLY B O 1
ATOM 8784 N N . PHE B 1 498 ? -5.684 35.062 3.516 1 68.94 498 PHE B N 1
ATOM 8785 C CA . PHE B 1 498 ? -5.691 33.969 2.545 1 68.94 498 PHE B CA 1
ATOM 8786 C C . PHE B 1 498 ? -5.715 34.531 1.122 1 68.94 498 PHE B C 1
ATOM 8788 O O . PHE B 1 498 ? -6.641 35.25 0.74 1 68.94 498 PHE B O 1
ATOM 8795 N N . LEU B 1 499 ? -4.727 34.156 0.354 1 75.62 499 LEU B N 1
ATOM 8796 C CA . LEU B 1 499 ? -4.594 34.688 -0.997 1 75.62 499 LEU B CA 1
ATOM 8797 C C . LEU B 1 499 ? -5.711 34.156 -1.898 1 75.62 499 LEU B C 1
ATOM 8799 O O . LEU B 1 499 ? -5.969 34.75 -2.961 1 75.62 499 LEU B O 1
ATOM 8803 N N . THR B 1 500 ? -6.355 33.094 -1.438 1 64.81 500 THR B N 1
ATOM 8804 C CA . THR B 1 500 ? -7.387 32.469 -2.27 1 64.81 500 THR B CA 1
ATOM 8805 C C . THR B 1 500 ? -8.742 33.125 -2.021 1 64.81 500 THR B C 1
ATOM 8807 O O . THR B 1 500 ? -9.695 32.906 -2.764 1 64.81 500 THR B O 1
ATOM 8810 N N . THR B 1 501 ? -8.852 34 -1.055 1 67.38 501 THR B N 1
ATOM 8811 C CA . THR B 1 501 ? -10.109 34.688 -0.759 1 67.38 501 THR B CA 1
ATOM 8812 C C . THR B 1 501 ? -10.422 35.75 -1.818 1 67.38 501 THR B C 1
ATOM 8814 O O . THR B 1 501 ? -9.516 36.219 -2.516 1 67.38 501 THR B O 1
ATOM 8817 N N . LYS B 1 502 ? -11.719 35.875 -1.971 1 68.88 502 LYS B N 1
ATOM 8818 C CA . LYS B 1 502 ? -12.188 36.938 -2.885 1 68.88 502 LYS B CA 1
ATOM 8819 C C . LYS B 1 502 ? -11.586 38.281 -2.533 1 68.88 502 LYS B C 1
ATOM 8821 O O . LYS B 1 502 ? -11.664 38.719 -1.385 1 68.88 502 LYS B O 1
ATOM 8826 N N . ARG B 1 503 ? -10.969 38.969 -3.594 1 77.88 503 ARG B N 1
ATOM 8827 C CA . ARG B 1 503 ? -10.242 40.219 -3.426 1 77.88 503 ARG B CA 1
ATOM 8828 C C . ARG B 1 503 ? -11.148 41.438 -3.672 1 77.88 503 ARG B C 1
ATOM 8830 O O . ARG B 1 503 ? -12.023 41.375 -4.543 1 77.88 503 ARG B O 1
ATOM 8837 N N . LYS B 1 504 ? -11.023 42.375 -2.727 1 81.19 504 LYS B N 1
ATOM 8838 C CA . LYS B 1 504 ? -11.719 43.656 -2.914 1 81.19 504 LYS B CA 1
ATOM 8839 C C . LYS B 1 504 ? -10.828 44.656 -3.617 1 81.19 504 LYS B C 1
ATOM 8841 O O . LYS B 1 504 ? -9.695 44.906 -3.197 1 81.19 504 LYS B O 1
ATOM 8846 N N . SER B 1 505 ? -11.281 45.25 -4.742 1 82.31 505 SER B N 1
ATOM 8847 C CA . SER B 1 505 ? -10.508 46.219 -5.512 1 82.31 505 SER B CA 1
ATOM 8848 C C . SER B 1 505 ? -10.859 47.656 -5.102 1 82.31 505 SER B C 1
ATOM 8850 O O . SER B 1 505 ? -12.031 48 -4.969 1 82.31 505 SER B O 1
ATOM 8852 N N . LEU B 1 506 ? -9.719 48.281 -4.73 1 82.19 506 LEU B N 1
ATOM 8853 C CA . LEU B 1 506 ? -9.875 49.688 -4.406 1 82.19 506 LEU B CA 1
ATOM 8854 C C . LEU B 1 506 ? -9.414 50.562 -5.562 1 82.19 506 LEU B C 1
ATOM 8856 O O . LEU B 1 506 ? -8.508 50.188 -6.312 1 82.19 506 LEU B O 1
ATOM 8860 N N . LEU B 1 507 ? -9.883 51.781 -5.715 1 75.81 507 LEU B N 1
ATOM 8861 C CA . LEU B 1 507 ? -9.461 52.844 -6.645 1 75.81 507 LEU B CA 1
ATOM 8862 C C . LEU B 1 507 ? -9.523 52.344 -8.086 1 75.81 507 LEU B C 1
ATOM 8864 O O . LEU B 1 507 ? -9.086 51.219 -8.375 1 75.81 507 LEU B O 1
ATOM 8868 N N . SER B 1 508 ? -10.484 52.656 -8.852 1 69.5 508 SER B N 1
ATOM 8869 C CA . SER B 1 508 ? -10.578 52.25 -10.25 1 69.5 508 SER B CA 1
ATOM 8870 C C . SER B 1 508 ? -10.242 53.438 -11.172 1 69.5 508 SER B C 1
ATOM 8872 O O . SER B 1 508 ? -10.531 54.562 -10.859 1 69.5 508 SER B O 1
ATOM 8874 N N . GLY B 1 509 ? -9.406 53.062 -12.234 1 63.72 509 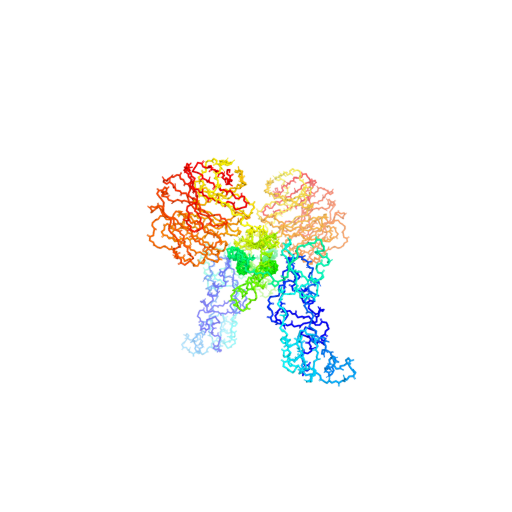GLY B N 1
ATOM 8875 C CA . GLY B 1 509 ? -9.258 54.031 -13.312 1 63.72 509 GLY B CA 1
ATOM 8876 C C . GLY B 1 509 ? -7.957 54.812 -13.234 1 63.72 509 GLY B C 1
ATOM 8877 O O . GLY B 1 509 ? -7.766 55.781 -13.977 1 63.72 509 GLY B O 1
ATOM 8878 N N . HIS B 1 510 ? -7.145 54.562 -12.25 1 66.88 510 HIS B N 1
ATOM 8879 C CA . HIS B 1 510 ? -5.895 55.312 -12.164 1 66.88 510 HIS B CA 1
ATOM 8880 C C . HIS B 1 510 ? -4.746 54.531 -12.805 1 66.88 510 HIS B C 1
ATOM 8882 O O . HIS B 1 510 ? -4.727 53.281 -12.766 1 66.88 510 HIS B O 1
ATOM 8888 N N . ARG B 1 511 ? -4.062 55.25 -13.688 1 62.53 511 ARG B N 1
ATOM 8889 C CA . ARG B 1 511 ? -2.998 54.594 -14.438 1 62.53 511 ARG B CA 1
ATOM 8890 C C . ARG B 1 511 ? -1.698 54.562 -13.641 1 62.53 511 ARG B C 1
ATOM 8892 O O . ARG B 1 511 ? -1.354 55.531 -12.977 1 62.53 511 ARG B O 1
ATOM 8899 N N . SER B 1 512 ? -1.033 53.344 -13.539 1 65.5 512 SER B N 1
ATOM 8900 C CA . SER B 1 512 ? 0.375 53.062 -13.273 1 65.5 512 SER B CA 1
ATOM 8901 C C . SER B 1 512 ? 0.656 53.031 -11.773 1 65.5 512 SER B C 1
ATOM 8903 O O . SER B 1 512 ? 1.441 53.844 -11.266 1 65.5 512 SER B O 1
ATOM 8905 N N . MET B 1 513 ? -0.09 52.219 -11.047 1 64.25 513 MET B N 1
ATOM 8906 C CA . MET B 1 513 ? 0.257 51.969 -9.656 1 64.25 513 MET B CA 1
ATOM 8907 C C . MET B 1 513 ? 1.426 51 -9.555 1 64.25 513 MET B C 1
ATOM 8909 O O . MET B 1 513 ? 1.312 49.844 -9.953 1 64.25 513 MET B O 1
ATOM 8913 N N . SER B 1 514 ? 2.551 51.594 -9.172 1 68.62 514 SER B N 1
ATOM 8914 C CA . SER B 1 514 ? 3.777 50.781 -9.195 1 68.62 514 SER B CA 1
ATOM 8915 C C . SER B 1 514 ? 4.008 50.094 -7.863 1 68.62 514 SER B C 1
ATOM 8917 O O . SER B 1 514 ? 4.582 49 -7.82 1 68.62 514 SER B O 1
ATOM 8919 N N . ASP B 1 515 ? 3.547 50.719 -6.719 1 89.06 515 ASP B N 1
ATOM 8920 C CA . ASP B 1 515 ? 3.832 50.156 -5.402 1 89.06 515 ASP B CA 1
ATOM 8921 C C . ASP B 1 515 ? 2.721 50.5 -4.41 1 89.06 515 ASP B C 1
ATOM 8923 O O . ASP B 1 515 ? 1.929 51.406 -4.645 1 89.06 515 ASP B O 1
ATOM 8927 N N . VAL B 1 516 ? 2.559 49.625 -3.457 1 92.81 516 VAL B N 1
ATOM 8928 C CA . VAL B 1 516 ? 1.563 49.812 -2.408 1 92.81 516 VAL B CA 1
ATOM 8929 C C . VAL B 1 516 ? 2.201 49.594 -1.04 1 92.81 516 VAL B C 1
ATOM 8931 O O . VAL B 1 516 ? 3.205 48.875 -0.927 1 92.81 516 VAL B O 1
ATOM 8934 N N . ALA B 1 517 ? 1.718 50.219 -0.079 1 94.06 517 ALA B N 1
ATOM 8935 C CA . ALA B 1 517 ? 2.105 50 1.312 1 94.06 517 ALA B CA 1
ATOM 8936 C C . ALA B 1 517 ? 0.887 50.031 2.23 1 94.06 517 ALA B C 1
ATOM 8938 O O . ALA B 1 517 ? -0.196 50.469 1.829 1 94.06 517 ALA B O 1
ATOM 8939 N N . ILE B 1 518 ? 1.038 49.469 3.316 1 92.12 518 ILE B N 1
ATOM 8940 C CA . ILE B 1 518 ? -0.012 49.469 4.328 1 92.12 518 ILE B CA 1
ATOM 8941 C C . ILE B 1 518 ? 0.58 49.812 5.691 1 92.12 518 ILE B C 1
ATOM 8943 O O . ILE B 1 518 ? 1.693 49.406 6.02 1 92.12 518 ILE B O 1
ATOM 8947 N N . ASP B 1 519 ? -0.095 50.719 6.32 1 86.94 519 ASP B N 1
ATOM 8948 C CA . ASP B 1 519 ? 0.454 51.125 7.609 1 86.94 519 ASP B CA 1
ATOM 8949 C C . ASP B 1 519 ? -0.115 50.25 8.742 1 86.94 519 ASP B C 1
ATOM 8951 O O . ASP B 1 519 ? -0.828 49.281 8.5 1 86.94 519 ASP B O 1
ATOM 8955 N N . ASN B 1 520 ? 0.268 50.594 9.969 1 76.75 520 ASN B N 1
ATOM 8956 C CA . ASN B 1 520 ? -0.058 49.75 11.125 1 76.75 520 ASN B CA 1
ATOM 8957 C C . ASN B 1 520 ? -1.527 49.875 11.516 1 76.75 520 ASN B C 1
ATOM 8959 O O . ASN B 1 520 ? -2.033 49.094 12.32 1 76.75 520 ASN B O 1
ATOM 8963 N N . GLU B 1 521 ? -2.287 50.812 10.977 1 76.69 521 GLU B N 1
ATOM 8964 C CA . GLU B 1 521 ? -3.717 50.969 11.227 1 76.69 521 GLU B CA 1
ATOM 8965 C C . GLU B 1 521 ? -4.543 50.438 10.062 1 76.69 521 GLU B C 1
ATOM 8967 O O . GLU B 1 521 ? -5.754 50.688 9.992 1 76.69 521 GLU B O 1
ATOM 8972 N N . ASN B 1 522 ? -3.92 49.844 9.148 1 85.69 522 ASN B N 1
ATOM 8973 C CA . ASN B 1 522 ? -4.52 49.188 7.992 1 85.69 522 ASN B CA 1
ATOM 8974 C C . ASN B 1 522 ? -5.051 50.219 6.988 1 85.69 522 ASN B C 1
ATOM 8976 O O . ASN B 1 522 ? -6.133 50.031 6.422 1 85.69 522 ASN B O 1
ATOM 8980 N N . TYR B 1 523 ? -4.398 51.219 6.926 1 90.62 523 TYR B N 1
ATOM 8981 C CA . TYR B 1 523 ? -4.648 52.125 5.812 1 90.62 523 TYR B CA 1
ATOM 8982 C C . TYR B 1 523 ? -3.711 51.844 4.648 1 90.62 523 TYR B C 1
ATOM 8984 O O . TYR B 1 523 ? -2.531 51.531 4.852 1 90.62 523 TYR B O 1
ATOM 8992 N N . VAL B 1 524 ? -4.27 51.969 3.518 1 93.19 524 VAL B N 1
ATOM 8993 C CA . VAL B 1 524 ? -3.523 51.625 2.309 1 93.19 524 VAL B CA 1
ATOM 8994 C C . VAL B 1 524 ? -2.906 52.906 1.715 1 93.19 524 VAL B C 1
ATOM 8996 O O . VAL B 1 524 ? -3.566 53.938 1.623 1 93.19 524 VAL B O 1
ATOM 8999 N N . ILE B 1 525 ? -1.638 52.875 1.432 1 95 525 ILE B N 1
ATOM 9000 C CA . ILE B 1 525 ? -0.95 53.969 0.748 1 95 525 ILE B CA 1
ATOM 9001 C C . ILE B 1 525 ? -0.585 53.531 -0.671 1 95 525 ILE B C 1
ATOM 9003 O O . ILE B 1 525 ? 0.002 52.469 -0.872 1 95 525 ILE B O 1
ATOM 9007 N N . CYS B 1 526 ? -0.97 54.281 -1.611 1 92.31 526 CYS B N 1
ATOM 9008 C CA . CYS B 1 526 ? -0.625 54 -2.996 1 92.31 526 CYS B CA 1
ATOM 9009 C C . CYS B 1 526 ? -0.172 55.25 -3.73 1 92.31 526 CYS B C 1
ATOM 9011 O O . CYS B 1 526 ? -0.443 56.375 -3.283 1 92.31 526 CYS B O 1
ATOM 9013 N N . CYS B 1 527 ? 0.566 55.062 -4.699 1 90.38 527 CYS B N 1
ATOM 9014 C CA . CYS B 1 527 ? 1.039 56.188 -5.496 1 90.38 527 CYS B CA 1
ATOM 9015 C C . CYS B 1 527 ? 0.791 55.938 -6.98 1 90.38 527 CYS B C 1
ATOM 9017 O O . CYS B 1 527 ? 0.77 54.781 -7.434 1 90.38 527 CYS B O 1
ATOM 9019 N N . THR B 1 528 ? 0.52 56.969 -7.656 1 87.5 528 THR B N 1
ATOM 9020 C CA . THR B 1 528 ? 0.378 56.938 -9.109 1 87.5 528 THR B CA 1
ATOM 9021 C C . THR B 1 528 ? 1.549 57.656 -9.773 1 87.5 528 THR B C 1
ATOM 9023 O O . THR B 1 528 ? 1.74 58.875 -9.578 1 87.5 528 THR B O 1
ATOM 9026 N N . TYR B 1 529 ? 2.203 56.969 -10.625 1 88.19 529 TYR B N 1
ATOM 9027 C CA . TYR B 1 529 ? 3.471 57.375 -11.211 1 88.19 529 TYR B CA 1
ATOM 9028 C C . TYR B 1 529 ? 3.283 58.625 -12.07 1 88.19 529 TYR B C 1
ATOM 9030 O O . TYR B 1 529 ? 3.98 59.625 -11.891 1 88.19 529 TYR B O 1
ATOM 9038 N N . PHE B 1 530 ? 2.307 58.625 -12.922 1 87.31 530 PHE B N 1
ATOM 9039 C CA . PHE B 1 530 ? 2.166 59.656 -13.938 1 87.31 530 PHE B CA 1
ATOM 9040 C C . PHE B 1 530 ? 1.431 60.875 -13.375 1 87.31 530 PHE B C 1
ATOM 9042 O O . PHE B 1 530 ? 1.598 61.969 -13.867 1 87.31 530 PHE B O 1
ATOM 9049 N N . GLU B 1 531 ? 0.692 60.688 -12.305 1 88.25 531 GLU B N 1
ATOM 9050 C CA . GLU B 1 531 ? -0.058 61.781 -11.711 1 88.25 531 GLU B CA 1
ATOM 9051 C C . GLU B 1 531 ? 0.759 62.5 -10.633 1 88.25 531 GLU B C 1
ATOM 9053 O O . GLU B 1 531 ? 0.409 63.594 -10.203 1 88.25 531 GLU B O 1
ATOM 9058 N N . HIS B 1 532 ? 1.836 61.938 -10.227 1 92.56 532 HIS B N 1
ATOM 9059 C CA . HIS B 1 532 ? 2.723 62.469 -9.195 1 92.56 532 HIS B CA 1
ATOM 9060 C C . HIS B 1 532 ? 1.984 62.656 -7.875 1 92.56 532 HIS B C 1
ATOM 9062 O O . HIS B 1 532 ? 2.1 63.719 -7.238 1 92.56 532 HIS B O 1
ATOM 9068 N N . ILE B 1 533 ? 1.133 61.656 -7.586 1 92.38 533 ILE B N 1
ATOM 9069 C CA . ILE B 1 533 ? 0.264 61.781 -6.422 1 92.38 533 ILE B CA 1
ATOM 9070 C C . ILE B 1 533 ? 0.428 60.562 -5.523 1 92.38 533 ILE B C 1
ATOM 9072 O O . ILE B 1 533 ? 0.661 59.438 -6.008 1 92.38 533 ILE B O 1
ATOM 9076 N N . VAL B 1 534 ? 0.373 60.812 -4.211 1 94.06 534 VAL B N 1
ATOM 9077 C CA . VAL B 1 534 ? 0.274 59.781 -3.201 1 94.06 534 VAL B CA 1
ATOM 9078 C C . VAL B 1 534 ? -1.084 59.844 -2.508 1 94.06 534 VAL B C 1
ATOM 9080 O O . VAL B 1 534 ? -1.558 60.938 -2.176 1 94.06 534 VAL B O 1
ATOM 9083 N N . ARG B 1 535 ? -1.688 58.719 -2.355 1 93.44 535 ARG B N 1
ATOM 9084 C CA . ARG B 1 535 ? -3 58.656 -1.72 1 93.44 535 ARG B CA 1
ATOM 9085 C C . ARG B 1 535 ? -2.99 57.719 -0.522 1 93.44 535 ARG B C 1
ATOM 9087 O O . ARG B 1 535 ? -2.277 56.719 -0.524 1 93.44 535 ARG B O 1
ATOM 9094 N N . LYS B 1 536 ? -3.662 58.062 0.427 1 94.62 536 LYS B N 1
ATOM 9095 C CA . LYS B 1 536 ? -3.971 57.188 1.544 1 94.62 536 LYS B CA 1
ATOM 9096 C C . LYS B 1 536 ? -5.453 56.812 1.565 1 94.62 536 LYS B C 1
ATOM 9098 O O . LYS B 1 536 ? -6.312 57.719 1.478 1 94.62 536 LYS B O 1
ATOM 9103 N N . LEU B 1 537 ? -5.656 55.531 1.619 1 93 537 LEU B N 1
ATOM 9104 C CA . LEU B 1 537 ? -7.023 55.031 1.534 1 93 537 LEU B CA 1
ATOM 9105 C C . LEU B 1 537 ? -7.355 54.125 2.736 1 93 537 LEU B C 1
ATOM 9107 O O . LEU B 1 537 ? -6.465 53.5 3.318 1 93 537 LEU B O 1
ATOM 9111 N N . ASP B 1 538 ? -8.625 54.188 3.143 1 89.5 538 ASP B N 1
ATOM 9112 C CA . ASP B 1 538 ? -9.078 53.156 4.086 1 89.5 538 ASP B CA 1
ATOM 9113 C C . ASP B 1 538 ? -9.469 51.875 3.363 1 89.5 538 ASP B C 1
ATOM 9115 O O . ASP B 1 538 ? -9.328 51.781 2.143 1 89.5 538 ASP B O 1
ATOM 9119 N N . LEU B 1 539 ? -9.812 50.906 4.074 1 87.69 539 LEU B N 1
ATOM 9120 C CA . LEU B 1 539 ? -10.062 49.594 3.5 1 87.69 539 LEU B CA 1
ATOM 9121 C C . LEU B 1 539 ? -11.32 49.594 2.641 1 87.69 539 LEU B C 1
ATOM 9123 O O . LEU B 1 539 ? -11.562 48.656 1.873 1 87.69 539 LEU B O 1
ATOM 9127 N N . GLU B 1 540 ? -12.055 50.656 2.748 1 87.12 540 GLU B N 1
ATOM 9128 C CA . GLU B 1 540 ? -13.258 50.781 1.936 1 87.12 540 GLU B CA 1
ATOM 9129 C C . GLU B 1 540 ? -12.992 51.594 0.672 1 87.12 540 GLU B C 1
ATOM 9131 O O . GLU B 1 540 ? -13.828 51.656 -0.224 1 87.12 540 GLU B O 1
ATOM 9136 N N . GLY B 1 541 ? -11.867 52.188 0.576 1 87.38 541 GLY B N 1
ATOM 9137 C CA . GLY B 1 541 ? -11.5 52.938 -0.618 1 87.38 541 GLY B CA 1
ATOM 9138 C C . GLY B 1 541 ? -11.656 54.438 -0.458 1 87.38 541 GLY B C 1
ATOM 9139 O O . GLY B 1 541 ? -11.453 55.188 -1.41 1 87.38 541 GLY B O 1
ATOM 9140 N N . LYS B 1 542 ? -12.023 54.781 0.72 1 90 542 LYS B N 1
ATOM 9141 C CA . LYS B 1 542 ? -12.148 56.219 0.978 1 90 542 LYS B CA 1
ATOM 9142 C C . LYS B 1 542 ? -10.773 56.875 1.1 1 90 542 LYS B C 1
ATOM 9144 O O . LYS B 1 542 ? -9.914 56.406 1.853 1 90 542 LYS B O 1
ATOM 9149 N N . VAL B 1 543 ? -10.633 58 0.307 1 91.56 543 VAL B N 1
ATOM 9150 C CA . VAL B 1 543 ? -9.359 58.688 0.314 1 91.56 543 VAL B CA 1
ATOM 9151 C C . VAL B 1 543 ? -9.273 59.594 1.553 1 91.56 543 VAL B C 1
ATOM 9153 O O . VAL B 1 543 ? -10.141 60.438 1.777 1 91.56 543 VAL B O 1
ATOM 9156 N N . LEU B 1 544 ? -8.336 59.375 2.33 1 92.88 544 LEU B N 1
ATOM 9157 C CA . LEU B 1 544 ? -8.133 60.188 3.535 1 92.88 544 LEU B CA 1
ATOM 9158 C C . LEU B 1 544 ? -7.328 61.438 3.227 1 92.88 544 LEU B C 1
ATOM 9160 O O . LEU B 1 544 ? -7.629 62.5 3.742 1 92.88 544 LEU B O 1
ATOM 9164 N N . PHE B 1 545 ? -6.309 61.25 2.426 1 92.44 545 PHE B N 1
ATOM 9165 C CA . PHE B 1 545 ? -5.598 62.438 1.942 1 92.44 545 PHE B CA 1
ATOM 9166 C C . PHE B 1 545 ? -4.934 62.156 0.6 1 92.44 545 PHE B C 1
ATOM 9168 O O . PHE B 1 545 ? -4.785 61 0.203 1 92.44 545 PHE B O 1
ATOM 9175 N N . ILE B 1 546 ? -4.688 63.188 -0.111 1 93.88 546 ILE B N 1
ATOM 9176 C CA . ILE B 1 546 ? -3.908 63.219 -1.346 1 93.88 546 ILE B CA 1
ATOM 9177 C C . ILE B 1 546 ? -2.701 64.125 -1.188 1 93.88 546 ILE B C 1
ATOM 9179 O O . ILE B 1 546 ? -2.838 65.25 -0.737 1 93.88 546 ILE B O 1
ATOM 9183 N N . TYR B 1 547 ? -1.611 63.531 -1.428 1 95.38 547 TYR B N 1
ATOM 9184 C CA . TYR B 1 547 ? -0.382 64.312 -1.315 1 95.38 547 TYR B CA 1
ATOM 9185 C C . TYR B 1 547 ? 0.248 64.562 -2.686 1 95.38 547 TYR B C 1
ATOM 9187 O O . TYR B 1 547 ? 0.414 63.594 -3.461 1 95.38 547 TYR B O 1
ATOM 9195 N N . SER B 1 548 ? 0.463 65.688 -2.971 1 94.44 548 SER B N 1
ATOM 9196 C CA . SER B 1 548 ? 1.213 66.125 -4.145 1 94.44 548 SER B CA 1
ATOM 9197 C C . SER B 1 548 ? 2.15 67.312 -3.803 1 94.44 548 SER B C 1
ATOM 9199 O O . SER B 1 548 ? 1.814 68.188 -2.984 1 94.44 548 SER B O 1
ATOM 9201 N N . HIS B 1 549 ? 3.262 67.312 -4.246 1 95 549 HIS B N 1
ATOM 9202 C CA . HIS B 1 549 ? 4.281 68.312 -3.969 1 95 549 HIS B CA 1
ATOM 9203 C C . HIS B 1 549 ? 5.109 68.625 -5.215 1 95 549 HIS B C 1
ATOM 9205 O O . HIS B 1 549 ? 5.387 67.688 -6.016 1 95 549 HIS B O 1
ATOM 9211 N N . GLY B 1 550 ? 5.492 69.812 -5.387 1 92.94 550 GLY B N 1
ATOM 9212 C CA . GLY B 1 550 ? 6.266 70.25 -6.539 1 92.94 550 GLY B CA 1
ATOM 9213 C C . GLY B 1 550 ? 7.57 69.5 -6.703 1 92.94 550 GLY B C 1
ATOM 9214 O O . GLY B 1 550 ? 8.047 69.25 -7.82 1 92.94 550 GLY B O 1
ATOM 9215 N N . LYS B 1 551 ? 8.109 69 -5.633 1 95.19 551 LYS B N 1
ATOM 9216 C CA . LYS B 1 551 ? 9.383 68.25 -5.684 1 95.19 551 LYS B CA 1
ATOM 9217 C C . LYS B 1 551 ? 9.18 66.75 -5.723 1 95.19 551 LYS B C 1
ATOM 9219 O O . LYS B 1 551 ? 10.133 66 -5.637 1 95.19 551 LYS B O 1
ATOM 9224 N N . LEU B 1 552 ? 8.047 66.375 -5.762 1 95.62 552 LEU B N 1
ATOM 9225 C CA . LEU B 1 552 ? 7.77 64.938 -5.906 1 95.62 552 LEU B CA 1
ATOM 9226 C C . LEU B 1 552 ? 7.285 64.625 -7.312 1 95.62 552 LEU B C 1
ATOM 9228 O O . LEU B 1 552 ? 6.152 64.938 -7.676 1 95.62 552 LEU B O 1
ATOM 9232 N N . ARG B 1 553 ? 8.18 64 -8.023 1 94.81 553 ARG B N 1
ATOM 9233 C CA . ARG B 1 553 ? 7.836 63.625 -9.391 1 94.81 553 ARG B CA 1
ATOM 9234 C C . ARG B 1 553 ? 7.938 62.094 -9.57 1 94.81 553 ARG B C 1
ATOM 9236 O O . ARG B 1 553 ? 8.906 61.5 -9.133 1 94.81 553 ARG B O 1
ATOM 9243 N N . SER B 1 554 ? 6.898 61.531 -10.164 1 93.44 554 SER B N 1
ATOM 9244 C CA . SER B 1 554 ? 6.84 60.125 -10.516 1 93.44 554 SER B CA 1
ATOM 9245 C C . SER B 1 554 ? 7.07 59.219 -9.297 1 93.44 554 SER B C 1
ATOM 9247 O O . SER B 1 554 ? 8 58.406 -9.281 1 93.44 554 SER B O 1
ATOM 9249 N N . PRO B 1 555 ? 6.238 59.375 -8.258 1 93.5 555 PRO B N 1
ATOM 9250 C CA . PRO B 1 555 ? 6.367 58.438 -7.129 1 93.5 555 PRO B CA 1
ATOM 9251 C C . PRO B 1 555 ? 6.367 56.969 -7.57 1 93.5 555 PRO B C 1
ATOM 9253 O O . PRO B 1 555 ? 5.512 56.562 -8.359 1 93.5 555 PRO B O 1
ATOM 9256 N N . TYR B 1 556 ? 7.34 56.219 -7.043 1 91.75 556 TYR B N 1
ATOM 9257 C CA . TYR B 1 556 ? 7.613 54.906 -7.605 1 91.75 556 TYR B CA 1
ATOM 9258 C C . TYR B 1 556 ? 7.586 53.844 -6.52 1 91.75 556 TYR B C 1
ATOM 9260 O O . TYR B 1 556 ? 7.086 52.719 -6.742 1 91.75 556 TYR B O 1
ATOM 9268 N N . ARG B 1 557 ? 8.102 54.125 -5.359 1 93.94 557 ARG B N 1
ATOM 9269 C CA . ARG B 1 557 ? 8.18 53.156 -4.27 1 93.94 557 ARG B CA 1
ATOM 9270 C C . ARG B 1 557 ? 7.691 53.75 -2.961 1 93.94 557 ARG B C 1
ATOM 9272 O O . ARG B 1 557 ? 7.855 54.969 -2.732 1 93.94 557 ARG B O 1
ATOM 9279 N N . LEU B 1 558 ? 7.164 52.844 -2.17 1 93.31 558 LEU B N 1
ATOM 9280 C CA . LEU B 1 558 ? 6.539 53.25 -0.92 1 93.31 558 LEU B CA 1
ATOM 9281 C C . LEU B 1 558 ? 6.906 52.312 0.215 1 93.31 558 LEU B C 1
ATOM 9283 O O . LEU B 1 558 ? 7.129 51.125 -0.014 1 93.31 558 LEU B O 1
ATOM 9287 N N . THR B 1 559 ? 7.031 52.875 1.425 1 94.31 559 THR B N 1
ATOM 9288 C CA . THR B 1 559 ? 7.059 52.062 2.639 1 94.31 559 THR B CA 1
ATOM 9289 C C . THR B 1 559 ? 6.57 52.875 3.838 1 94.31 559 THR B C 1
ATOM 9291 O O . THR B 1 559 ? 6.332 54.062 3.729 1 94.31 559 THR B O 1
ATOM 9294 N N . THR B 1 560 ? 6.25 52.219 4.809 1 92.06 560 THR B N 1
ATOM 9295 C CA . THR B 1 560 ? 5.812 52.875 6.039 1 92.06 560 THR B CA 1
ATOM 9296 C C . THR B 1 560 ? 6.602 52.344 7.234 1 92.06 560 THR B C 1
ATOM 9298 O O . THR B 1 560 ? 7.195 51.281 7.176 1 92.06 560 THR B O 1
ATOM 9301 N N . ASP B 1 561 ? 6.766 53.188 8.211 1 86.06 561 ASP B N 1
ATOM 9302 C CA . ASP B 1 561 ? 7.336 52.719 9.461 1 86.06 561 ASP B CA 1
ATOM 9303 C C . ASP B 1 561 ? 6.238 52.344 10.453 1 86.06 561 ASP B C 1
ATOM 9305 O O . ASP B 1 561 ? 5.055 52.375 10.125 1 86.06 561 ASP B O 1
ATOM 9309 N N . SER B 1 562 ? 6.59 51.938 11.633 1 76.06 562 SER B N 1
ATOM 9310 C CA . SER B 1 562 ? 5.652 51.375 12.609 1 76.06 562 SER B CA 1
ATOM 9311 C C . SER B 1 562 ? 4.734 52.469 13.156 1 76.06 562 SER B C 1
ATOM 9313 O O . SER B 1 562 ? 3.701 52.156 13.758 1 76.06 562 SER B O 1
ATOM 9315 N N . LYS B 1 563 ? 5.066 53.719 12.898 1 76 563 LYS B N 1
ATOM 9316 C CA . LYS B 1 563 ? 4.254 54.812 13.406 1 76 563 LYS B CA 1
ATOM 9317 C C . LYS B 1 563 ? 3.324 55.375 12.32 1 76 563 LYS B C 1
ATOM 9319 O O . LYS B 1 563 ? 2.52 56.25 12.578 1 76 563 LYS B O 1
ATOM 9324 N N . GLY B 1 564 ? 3.461 54.844 11.203 1 84.62 564 GLY B N 1
ATOM 9325 C CA . GLY B 1 564 ? 2.576 55.219 10.117 1 84.62 564 GLY B CA 1
ATOM 9326 C C . GLY B 1 564 ? 3.141 56.312 9.234 1 84.62 564 GLY B C 1
ATOM 9327 O O . GLY B 1 564 ? 2.445 56.844 8.359 1 84.62 564 GLY B O 1
ATOM 9328 N N . ASN B 1 565 ? 4.352 56.75 9.508 1 91.06 565 ASN B N 1
ATOM 9329 C CA . ASN B 1 565 ? 4.984 57.688 8.586 1 91.06 565 ASN B CA 1
ATOM 9330 C C . ASN B 1 565 ? 5.23 57.031 7.223 1 91.06 565 ASN B C 1
ATOM 9332 O O . ASN B 1 565 ? 5.492 55.844 7.133 1 91.06 565 ASN B O 1
ATOM 9336 N N . ILE B 1 566 ? 5.121 57.844 6.25 1 95.31 566 ILE B N 1
ATOM 9337 C CA . ILE B 1 566 ? 5.16 57.312 4.887 1 95.31 566 ILE B CA 1
ATOM 9338 C C . ILE B 1 566 ? 6.441 57.781 4.191 1 95.31 566 ILE B C 1
ATOM 9340 O O . ILE B 1 566 ? 6.797 58.969 4.258 1 95.31 566 ILE B O 1
ATOM 9344 N N . PHE B 1 567 ? 7.137 56.875 3.646 1 96.06 567 PHE B N 1
ATOM 9345 C CA . PHE B 1 567 ? 8.305 57.156 2.826 1 96.06 567 PHE B CA 1
ATOM 9346 C C . PHE B 1 567 ? 7.996 56.938 1.348 1 96.06 567 PHE B C 1
ATOM 9348 O O . PHE B 1 567 ? 7.582 55.875 0.943 1 96.06 567 PHE B O 1
ATOM 9355 N N . VAL B 1 568 ? 8.188 57.969 0.551 1 96.44 568 VAL B N 1
ATOM 9356 C CA . VAL B 1 568 ? 7.859 57.875 -0.868 1 96.44 568 VAL B CA 1
ATOM 9357 C C . VAL B 1 568 ? 9.07 58.281 -1.704 1 96.44 568 VAL B C 1
ATOM 9359 O O . VAL B 1 568 ? 9.602 59.375 -1.554 1 96.44 568 VAL B O 1
ATOM 9362 N N . TYR B 1 569 ? 9.438 57.406 -2.516 1 96 569 TYR B N 1
ATOM 9363 C CA . TYR B 1 569 ? 10.508 57.719 -3.459 1 96 569 TYR B CA 1
ATOM 9364 C C . TYR B 1 569 ? 9.945 58.25 -4.77 1 96 569 TYR B C 1
ATOM 9366 O O . TYR B 1 569 ? 9.102 57.594 -5.402 1 96 569 TYR B O 1
ATOM 9374 N N . GLY B 1 570 ? 10.445 59.375 -5.137 1 95 570 GLY B N 1
ATOM 9375 C CA . GLY B 1 570 ? 10.156 59.938 -6.449 1 95 570 GLY B CA 1
ATOM 9376 C C . GLY B 1 570 ? 11.273 59.719 -7.453 1 95 570 GLY B C 1
ATOM 9377 O O . GLY B 1 570 ? 12.328 60.344 -7.371 1 95 570 GLY B O 1
ATOM 9378 N N . SER B 1 571 ? 10.961 58.875 -8.375 1 93.44 571 SER B N 1
ATOM 9379 C CA . SER B 1 571 ? 11.977 58.531 -9.367 1 93.44 571 SER B CA 1
ATOM 9380 C C . SER B 1 571 ? 12.328 59.75 -10.234 1 93.44 571 SER B C 1
ATOM 9382 O O . SER B 1 571 ? 13.484 59.906 -10.617 1 93.44 571 SER B O 1
ATOM 9384 N N . GLY B 1 572 ? 11.352 60.5 -10.602 1 93.25 572 GLY B N 1
ATOM 9385 C CA . GLY B 1 572 ? 11.578 61.656 -11.43 1 93.25 572 GLY B CA 1
ATOM 9386 C C . GLY B 1 572 ? 12.312 62.781 -10.695 1 93.25 572 GLY B C 1
ATOM 9387 O O . GLY B 1 572 ? 13.016 63.562 -11.312 1 93.25 572 GLY B O 1
ATOM 9388 N N . SER B 1 573 ? 12.125 62.844 -9.398 1 94.62 573 SER B N 1
ATOM 9389 C CA . SER B 1 573 ? 12.727 63.906 -8.594 1 94.62 573 SER B CA 1
ATOM 9390 C C . SER B 1 573 ? 13.953 63.375 -7.84 1 94.62 573 SER B C 1
ATOM 9392 O O . SER B 1 573 ? 14.688 64.188 -7.234 1 94.62 573 SER B O 1
ATOM 9394 N N . SER B 1 574 ? 14.211 62.188 -7.84 1 94.75 574 SER B N 1
ATOM 9395 C CA . SER B 1 574 ? 15.352 61.531 -7.195 1 94.75 574 SER B CA 1
ATOM 9396 C C . SER B 1 574 ? 15.445 61.938 -5.727 1 94.75 574 SER B C 1
ATOM 9398 O O . SER B 1 574 ? 16.5 62.375 -5.27 1 94.75 574 SER B O 1
ATOM 9400 N N . ASN B 1 575 ? 14.398 61.812 -5.074 1 96.5 575 ASN B N 1
ATOM 9401 C CA . ASN B 1 575 ? 14.336 62.125 -3.652 1 96.5 575 ASN B CA 1
ATOM 9402 C C . ASN B 1 575 ? 13.328 61.25 -2.928 1 96.5 575 ASN B C 1
ATOM 9404 O O . ASN B 1 575 ? 12.57 60.531 -3.564 1 96.5 575 ASN B O 1
ATOM 9408 N N . ILE B 1 576 ? 13.391 61.219 -1.613 1 96.81 576 ILE B N 1
ATOM 9409 C CA . ILE B 1 576 ? 12.43 60.531 -0.772 1 96.81 576 ILE B CA 1
ATOM 9410 C C . ILE B 1 576 ? 11.695 61.531 0.118 1 96.81 576 ILE B C 1
ATOM 9412 O O . ILE B 1 576 ? 12.328 62.281 0.863 1 96.81 576 ILE B O 1
ATOM 9416 N N . HIS B 1 577 ? 10.406 61.562 -0.049 1 97.25 577 HIS B N 1
ATOM 9417 C CA . HIS B 1 577 ? 9.57 62.344 0.828 1 97.25 577 HIS B CA 1
ATOM 9418 C C . HIS B 1 577 ? 9.125 61.562 2.053 1 97.25 577 HIS B C 1
ATOM 9420 O O . HIS B 1 577 ? 8.688 60.406 1.931 1 97.25 577 HIS B O 1
ATOM 9426 N N . ILE B 1 578 ? 9.344 62.156 3.195 1 96.62 578 ILE B N 1
ATOM 9427 C CA . ILE B 1 578 ? 8.828 61.594 4.43 1 96.62 578 ILE B CA 1
ATOM 9428 C C . ILE B 1 578 ? 7.59 62.375 4.883 1 96.62 578 ILE B C 1
ATOM 9430 O O . ILE B 1 578 ? 7.668 63.562 5.133 1 96.62 578 ILE B O 1
ATOM 9434 N N . LEU B 1 579 ? 6.508 61.594 4.887 1 95.94 579 LEU B N 1
ATOM 9435 C CA . LEU B 1 579 ? 5.234 62.219 5.273 1 95.94 579 LEU B CA 1
ATOM 9436 C C . LEU B 1 579 ? 4.762 61.656 6.617 1 95.94 579 LEU B C 1
ATOM 9438 O O . LEU B 1 579 ? 5.055 60.531 6.969 1 95.94 579 LEU B O 1
ATOM 9442 N N . SER B 1 580 ? 4.121 62.531 7.32 1 91.44 580 SER B N 1
ATOM 9443 C CA . SER B 1 580 ? 3.453 62.062 8.523 1 91.44 580 SER B CA 1
ATOM 9444 C C . SER B 1 580 ? 2.24 61.188 8.188 1 91.44 580 SER B C 1
ATOM 9446 O O . SER B 1 580 ? 1.802 61.156 7.031 1 91.44 580 SER B O 1
ATOM 9448 N N . ARG B 1 581 ? 1.736 60.594 9.141 1 88.5 581 ARG B N 1
ATOM 9449 C CA . ARG B 1 581 ? 0.566 59.719 8.969 1 88.5 581 ARG B CA 1
ATOM 9450 C C . ARG B 1 581 ? -0.605 60.5 8.383 1 88.5 581 ARG B C 1
ATOM 9452 O O . ARG B 1 581 ? -1.423 59.969 7.648 1 88.5 581 ARG B O 1
ATOM 9459 N N . ASP B 1 582 ? -0.633 61.719 8.688 1 88.5 582 ASP B N 1
ATOM 9460 C CA . ASP B 1 582 ? -1.744 62.562 8.219 1 88.5 582 ASP B CA 1
ATOM 9461 C C . ASP B 1 582 ? -1.41 63.219 6.891 1 88.5 582 ASP B C 1
ATOM 9463 O O . ASP B 1 582 ? -2.16 64.062 6.418 1 88.5 582 ASP B O 1
ATOM 9467 N N . GLY B 1 583 ? -0.27 62.938 6.285 1 92.12 583 GLY B N 1
ATOM 9468 C CA . GLY B 1 583 ? 0.06 63.406 4.949 1 92.12 583 GLY B CA 1
ATOM 9469 C C . GLY B 1 583 ? 0.847 64.688 4.953 1 92.12 583 GLY B C 1
ATOM 9470 O O . GLY B 1 583 ? 0.948 65.375 3.928 1 92.12 583 GLY B O 1
ATOM 9471 N N . LYS B 1 584 ? 1.294 65.062 6.113 1 93.5 584 LYS B N 1
ATOM 9472 C CA . LYS B 1 584 ? 2.102 66.25 6.195 1 93.5 584 LYS B CA 1
ATOM 9473 C C . LYS B 1 584 ? 3.564 65.938 5.883 1 93.5 584 LYS B C 1
ATOM 9475 O O . LYS B 1 584 ? 4.105 64.938 6.316 1 93.5 584 LYS B O 1
ATOM 9480 N N . LEU B 1 585 ? 4.18 66.875 5.055 1 95.62 585 LEU B N 1
ATOM 9481 C CA . LEU B 1 585 ? 5.586 66.688 4.711 1 95.62 585 LEU B CA 1
ATOM 9482 C C . LEU B 1 585 ? 6.48 66.938 5.918 1 95.62 585 LEU B C 1
ATOM 9484 O O . LEU B 1 585 ? 6.383 68 6.551 1 95.62 585 LEU B O 1
ATOM 9488 N N . LEU B 1 586 ? 7.297 66.062 6.246 1 94.19 586 LEU B N 1
ATOM 9489 C CA . LEU B 1 586 ? 8.203 66.188 7.383 1 94.19 586 LEU B CA 1
ATOM 9490 C C . LEU B 1 586 ? 9.625 66.5 6.918 1 94.19 586 LEU B C 1
ATOM 9492 O O . LEU B 1 586 ? 10.328 67.312 7.527 1 94.19 586 LEU B O 1
ATOM 9496 N N . GLN B 1 587 ? 10.008 65.75 5.906 1 94.44 587 GLN B N 1
ATOM 9497 C CA . GLN B 1 587 ? 11.383 65.875 5.43 1 94.44 587 GLN B CA 1
ATOM 9498 C C . GLN B 1 587 ? 11.5 65.438 3.979 1 94.44 587 GLN B C 1
ATOM 9500 O O . GLN B 1 587 ? 10.719 64.562 3.525 1 94.44 587 GLN B O 1
ATOM 9505 N N . ILE B 1 588 ? 12.391 66 3.215 1 95.69 588 ILE B N 1
ATOM 9506 C CA . ILE B 1 588 ? 12.766 65.5 1.886 1 95.69 588 ILE B CA 1
ATOM 9507 C C . ILE B 1 588 ? 14.234 65.125 1.873 1 95.69 588 ILE B C 1
ATOM 9509 O O . ILE B 1 588 ? 15.109 65.938 2.145 1 95.69 588 ILE B O 1
ATOM 9513 N N . MET B 1 589 ? 14.469 63.938 1.659 1 94.75 589 MET B N 1
ATOM 9514 C CA . MET B 1 589 ? 15.836 63.438 1.463 1 94.75 589 MET B CA 1
ATOM 9515 C C . MET B 1 589 ? 16.266 63.594 0.005 1 94.75 589 MET B C 1
ATOM 9517 O O . MET B 1 589 ? 15.789 62.844 -0.858 1 94.75 589 MET B O 1
ATOM 9521 N N . GLU B 1 590 ? 17.188 64.375 -0.245 1 93.94 590 GLU B N 1
ATOM 9522 C CA . GLU B 1 590 ? 17.594 64.688 -1.613 1 93.94 590 GLU B CA 1
ATOM 9523 C C . GLU B 1 590 ? 18.734 63.781 -2.068 1 93.94 590 GLU B C 1
ATOM 9525 O O . GLU B 1 590 ? 19.375 63.125 -1.244 1 93.94 590 GLU B O 1
ATOM 9530 N N . GLY B 1 591 ? 18.891 63.594 -3.371 1 90.5 591 GLY B N 1
ATOM 9531 C CA . GLY B 1 591 ? 20.031 62.906 -3.951 1 90.5 591 GLY B CA 1
ATOM 9532 C C . GLY B 1 591 ? 19.875 61.406 -3.986 1 90.5 591 GLY B C 1
ATOM 9533 O O . GLY B 1 591 ? 20.859 60.656 -3.885 1 90.5 591 GLY B O 1
ATOM 9534 N N . MET B 1 592 ? 18.688 60.969 -4.02 1 91.31 592 MET B N 1
ATOM 9535 C CA . MET B 1 592 ? 18.422 59.531 -4.074 1 91.31 592 MET B CA 1
ATOM 9536 C C . MET B 1 592 ? 18.219 59.062 -5.516 1 91.31 592 MET B C 1
ATOM 9538 O O . MET B 1 592 ? 17.125 59.219 -6.059 1 91.31 592 MET B O 1
ATOM 9542 N N . THR B 1 593 ? 19.188 58.5 -6.133 1 90.38 593 THR B N 1
ATOM 9543 C CA . THR B 1 593 ? 19.047 58.125 -7.535 1 90.38 593 THR B CA 1
ATOM 9544 C C . THR B 1 593 ? 19.016 56.594 -7.684 1 90.38 593 THR B C 1
ATOM 9546 O O . THR B 1 593 ? 19.719 55.875 -6.973 1 90.38 593 THR B O 1
ATOM 9549 N N . GLY B 1 594 ? 18.156 56.125 -8.555 1 90.81 594 GLY B N 1
ATOM 9550 C CA . GLY B 1 594 ? 18.141 54.75 -8.945 1 90.81 594 GLY B CA 1
ATOM 9551 C C . GLY B 1 594 ? 17.562 53.812 -7.879 1 90.81 594 GLY B C 1
ATOM 9552 O O . GLY B 1 594 ? 18.016 52.688 -7.73 1 90.81 594 GLY B O 1
ATOM 9553 N N . VAL B 1 595 ? 16.641 54.25 -7.059 1 93.44 595 VAL B N 1
ATOM 9554 C CA . VAL B 1 595 ? 16.062 53.469 -5.988 1 93.44 595 VAL B CA 1
ATOM 9555 C C . VAL B 1 595 ? 15.039 52.5 -6.562 1 93.44 595 VAL B C 1
ATOM 9557 O O . VAL B 1 595 ? 14.172 52.875 -7.344 1 93.44 595 VAL B O 1
ATOM 9560 N N . THR B 1 596 ? 15.203 51.219 -6.227 1 93 596 THR B N 1
ATOM 9561 C CA . THR B 1 596 ? 14.32 50.188 -6.77 1 93 596 THR B CA 1
ATOM 9562 C C . THR B 1 596 ? 13.406 49.656 -5.684 1 93 596 THR B C 1
ATOM 9564 O O . THR B 1 596 ? 12.359 49.062 -5.98 1 93 596 THR B O 1
ATOM 9567 N N . CYS B 1 597 ? 13.805 49.781 -4.449 1 93.12 597 CYS B N 1
ATOM 9568 C CA . CYS B 1 597 ? 12.953 49.312 -3.359 1 93.12 597 CYS B CA 1
ATOM 9569 C C . CYS B 1 597 ? 13.258 50.062 -2.072 1 93.12 597 CYS B C 1
ATOM 9571 O O . CYS B 1 597 ? 14.336 50.625 -1.922 1 93.12 597 CYS B O 1
ATOM 9573 N N . LEU B 1 598 ? 12.234 50.094 -1.179 1 93.75 598 LEU B N 1
ATOM 9574 C CA . LEU B 1 598 ? 12.305 50.75 0.128 1 93.75 598 LEU B CA 1
ATOM 9575 C C . LEU B 1 598 ? 11.703 49.844 1.207 1 93.75 598 LEU B C 1
ATOM 9577 O O . LEU B 1 598 ? 10.664 49.219 0.991 1 93.75 598 LEU B O 1
ATOM 9581 N N . LYS B 1 599 ? 12.414 49.781 2.336 1 94.06 599 LYS B N 1
ATOM 9582 C CA . LYS B 1 599 ? 11.805 49.094 3.475 1 94.06 599 LYS B CA 1
ATOM 9583 C C . LYS B 1 599 ? 12.336 49.656 4.793 1 94.06 599 LYS B C 1
ATOM 9585 O O . LYS B 1 599 ? 13.539 49.875 4.945 1 94.06 599 LYS B O 1
ATOM 9590 N N . PHE B 1 600 ? 11.445 49.938 5.629 1 91.31 600 PHE B N 1
ATOM 9591 C CA . PHE B 1 600 ? 11.805 50.438 6.953 1 91.31 600 PHE B CA 1
ATOM 9592 C C . PHE B 1 600 ? 11.812 49.312 7.969 1 91.31 600 PHE B C 1
ATOM 9594 O O . PHE B 1 600 ? 10.875 48.5 8.023 1 91.31 600 PHE B O 1
ATOM 9601 N N . GLN B 1 601 ? 12.875 49.219 8.672 1 85.81 601 GLN B N 1
ATOM 9602 C CA . GLN B 1 601 ? 12.945 48.25 9.75 1 85.81 601 GLN B CA 1
ATOM 9603 C C . GLN B 1 601 ? 12.57 48.875 11.086 1 85.81 601 GLN B C 1
ATOM 9605 O O . GLN B 1 601 ? 13.359 49.594 11.68 1 85.81 601 GLN B O 1
ATOM 9610 N N . ASP B 1 602 ? 11.539 48.469 11.578 1 76.69 602 ASP B N 1
ATOM 9611 C CA . ASP B 1 602 ? 11.008 49.094 12.781 1 76.69 602 ASP B CA 1
ATOM 9612 C C . ASP B 1 602 ? 11.867 48.75 14 1 76.69 602 ASP B C 1
ATOM 9614 O O . ASP B 1 602 ? 12.016 49.594 14.906 1 76.69 602 ASP B O 1
ATOM 9618 N N . ALA B 1 603 ? 12.453 47.594 14.031 1 71.06 603 ALA B N 1
ATOM 9619 C CA . ALA B 1 603 ? 13.234 47.125 15.18 1 71.06 603 ALA B CA 1
ATOM 9620 C C . ALA B 1 603 ? 14.461 48.031 15.391 1 71.06 603 ALA B C 1
ATOM 9622 O O . ALA B 1 603 ? 14.859 48.281 16.531 1 71.06 603 ALA B O 1
ATOM 9623 N N . THR B 1 604 ? 14.992 48.5 14.32 1 75.75 604 THR B N 1
ATOM 9624 C CA . THR B 1 604 ? 16.25 49.25 14.438 1 75.75 604 THR B CA 1
ATOM 9625 C C . THR B 1 604 ? 16.047 50.719 14.023 1 75.75 604 THR B C 1
ATOM 9627 O O . THR B 1 604 ? 16.969 51.5 14.125 1 75.75 604 THR B O 1
ATOM 9630 N N . ASN B 1 605 ? 14.859 51.031 13.594 1 81.38 605 ASN B N 1
ATOM 9631 C CA . ASN B 1 605 ? 14.547 52.375 13.109 1 81.38 605 ASN B CA 1
ATOM 9632 C C . ASN B 1 605 ? 15.477 52.781 11.969 1 81.38 605 ASN B C 1
ATOM 9634 O O . ASN B 1 605 ? 16.047 53.875 12 1 81.38 605 ASN B O 1
ATOM 9638 N N . LYS B 1 606 ? 15.656 51.938 11.078 1 88.94 606 LYS B N 1
ATOM 9639 C CA . LYS B 1 606 ? 16.516 52.188 9.93 1 88.94 606 LYS B CA 1
ATOM 9640 C C . LYS B 1 606 ? 15.75 52 8.617 1 88.94 606 LYS B C 1
ATOM 9642 O O . LYS B 1 606 ? 14.805 51.219 8.539 1 88.94 606 LYS B O 1
ATOM 9647 N N . LEU B 1 607 ? 16.125 52.781 7.668 1 93.69 607 LEU B N 1
ATOM 9648 C CA . LEU B 1 607 ? 15.555 52.688 6.328 1 93.69 607 LEU B CA 1
ATOM 9649 C C . LEU B 1 607 ? 16.531 52.031 5.363 1 93.69 607 LEU B C 1
ATOM 9651 O O . LEU B 1 607 ? 17.672 52.438 5.23 1 93.69 607 LEU B O 1
ATOM 9655 N N . PHE B 1 608 ? 16.078 51 4.785 1 94.12 608 PHE B N 1
ATOM 9656 C CA . PHE B 1 608 ? 16.875 50.281 3.785 1 94.12 608 PHE B CA 1
ATOM 9657 C C . PHE B 1 608 ? 16.453 50.688 2.377 1 94.12 608 PHE B C 1
ATOM 9659 O O . PHE B 1 608 ? 15.273 50.625 2.035 1 94.12 608 PHE B O 1
ATOM 9666 N N . VAL B 1 609 ? 17.391 51.062 1.575 1 95.19 609 VAL B N 1
ATOM 9667 C CA . VAL B 1 609 ? 17.141 51.562 0.221 1 95.19 609 VAL B CA 1
ATOM 9668 C C . VAL B 1 609 ? 17.938 50.719 -0.781 1 95.19 609 VAL B C 1
ATOM 9670 O O . VAL B 1 609 ? 19.172 50.75 -0.781 1 95.19 609 VAL B O 1
ATOM 9673 N N . GLY B 1 610 ? 17.203 50.031 -1.554 1 93 610 GLY B N 1
ATOM 9674 C CA . GLY B 1 610 ? 17.859 49.281 -2.611 1 93 610 GLY B CA 1
ATOM 9675 C C . GLY B 1 610 ? 17.969 50.031 -3.912 1 93 610 GLY B C 1
ATOM 9676 O O . GLY B 1 610 ? 17.125 50.875 -4.223 1 93 610 GLY B O 1
ATOM 9677 N N . SER B 1 611 ? 19.031 49.688 -4.734 1 90.56 611 SER B N 1
ATOM 9678 C CA . SER B 1 611 ? 19.281 50.375 -5.996 1 90.56 611 SER B CA 1
ATOM 9679 C C . SER B 1 611 ? 19.406 49.375 -7.152 1 90.56 611 SER B C 1
ATOM 9681 O O . SER B 1 611 ? 19.578 48.188 -6.93 1 90.56 611 SER B O 1
ATOM 9683 N N . SER B 1 612 ? 19.344 49.906 -8.352 1 87.5 612 SER B N 1
ATOM 9684 C CA . SER B 1 612 ? 19.359 49.125 -9.578 1 87.5 612 SER B CA 1
ATOM 9685 C C . SER B 1 612 ? 20.703 48.438 -9.766 1 87.5 612 SER B C 1
ATOM 9687 O O . SER B 1 612 ? 20.797 47.438 -10.484 1 87.5 612 SER B O 1
ATOM 9689 N N . ASN B 1 613 ? 21.688 48.906 -9.094 1 87.56 613 ASN B N 1
ATOM 9690 C CA . ASN B 1 613 ? 23.016 48.312 -9.273 1 87.56 613 ASN B CA 1
ATOM 9691 C C . ASN B 1 613 ? 23.281 47.188 -8.273 1 87.56 613 ASN B C 1
ATOM 9693 O O . ASN B 1 613 ? 24.391 46.688 -8.156 1 87.56 613 ASN B O 1
ATOM 9697 N N . GLY B 1 614 ? 22.312 46.906 -7.473 1 90.31 614 GLY B N 1
ATOM 9698 C CA . GLY B 1 614 ? 22.438 45.812 -6.523 1 90.31 614 GLY B CA 1
ATOM 9699 C C . GLY B 1 614 ? 22.906 46.25 -5.148 1 90.31 614 GLY B C 1
ATOM 9700 O O . GLY B 1 614 ? 23.156 45.438 -4.273 1 90.31 614 GLY B O 1
ATOM 9701 N N . SER B 1 615 ? 22.953 47.531 -5.027 1 92.75 615 SER B N 1
ATOM 9702 C CA . SER B 1 615 ? 23.375 48.031 -3.734 1 92.75 615 SER B CA 1
ATOM 9703 C C . SER B 1 615 ? 22.188 48.281 -2.818 1 92.75 615 SER B C 1
ATOM 9705 O O . SER B 1 615 ? 21.078 48.594 -3.291 1 92.75 615 SER B O 1
ATOM 9707 N N . VAL B 1 616 ? 22.406 48.062 -1.527 1 94.69 616 VAL B N 1
ATOM 9708 C CA . VAL B 1 616 ? 21.422 48.406 -0.498 1 94.69 616 VAL B CA 1
ATOM 9709 C C . VAL B 1 616 ? 22.047 49.344 0.527 1 94.69 616 VAL B C 1
ATOM 9711 O O . VAL B 1 616 ? 23 48.969 1.221 1 94.69 616 VAL B O 1
ATOM 9714 N N . ALA B 1 617 ? 21.531 50.562 0.586 1 95.19 617 ALA B N 1
ATOM 9715 C CA . ALA B 1 617 ? 22 51.562 1.545 1 95.19 617 ALA B CA 1
ATOM 9716 C C . ALA B 1 617 ? 21.125 51.594 2.787 1 95.19 617 ALA B C 1
ATOM 9718 O O . ALA B 1 617 ? 19.906 51.438 2.691 1 95.19 617 ALA B O 1
ATOM 9719 N N . VAL B 1 618 ? 21.734 51.781 3.912 1 94.81 618 VAL B N 1
ATOM 9720 C CA . VAL B 1 618 ? 21.016 51.812 5.184 1 94.81 618 VAL B CA 1
ATOM 9721 C C . VAL B 1 618 ? 21.109 53.219 5.766 1 94.81 618 VAL B C 1
ATOM 9723 O O . VAL B 1 618 ? 22.188 53.781 5.91 1 94.81 618 VAL B O 1
ATOM 9726 N N . TYR B 1 619 ? 19.938 53.75 6.031 1 94.25 619 TYR B N 1
ATOM 9727 C CA . TYR B 1 619 ? 19.859 55.125 6.594 1 94.25 619 TYR B CA 1
ATOM 9728 C C . TYR B 1 619 ? 19.359 55.062 8.031 1 94.25 619 TYR B C 1
ATOM 9730 O O . TYR B 1 619 ? 18.453 54.312 8.359 1 94.25 619 TYR B O 1
ATOM 9738 N N . GLU B 1 620 ? 19.969 55.844 8.867 1 91.94 620 GLU B N 1
ATOM 9739 C CA . GLU B 1 620 ? 19.547 56.031 10.25 1 91.94 620 GLU B CA 1
ATOM 9740 C C . GLU B 1 620 ? 19.188 57.469 10.531 1 91.94 620 GLU B C 1
ATOM 9742 O O . GLU B 1 620 ? 19.828 58.375 10.023 1 91.94 620 GLU B O 1
ATOM 9747 N N . PHE B 1 621 ? 18.062 57.594 11.281 1 88.31 621 PHE B N 1
ATOM 9748 C CA . PHE B 1 621 ? 17.594 58.938 11.562 1 88.31 621 PHE B CA 1
ATOM 9749 C C . PHE B 1 621 ? 18.016 59.406 12.953 1 88.31 621 PHE B C 1
ATOM 9751 O O . PHE B 1 621 ? 17.703 58.75 13.945 1 88.31 621 PHE B O 1
ATOM 9758 N N . SER B 1 622 ? 18.828 60.375 13.062 1 79.5 622 SER B N 1
ATOM 9759 C CA . SER B 1 622 ? 19.312 60.906 14.32 1 79.5 622 SER B CA 1
ATOM 9760 C C . SER B 1 622 ? 19.188 62.438 14.352 1 79.5 622 SER B C 1
ATOM 9762 O O . SER B 1 622 ? 19.203 63.094 13.305 1 79.5 622 SER B O 1
ATOM 9764 N N . GLU B 1 623 ? 18.75 63 15.516 1 69.25 623 GLU B N 1
ATOM 9765 C CA . GLU B 1 623 ? 18.688 64.438 15.688 1 69.25 623 GLU B CA 1
ATOM 9766 C C . GLU B 1 623 ? 20.078 65.062 15.602 1 69.25 623 GLU B C 1
ATOM 9768 O O . GLU B 1 623 ? 21.062 64.5 16.062 1 69.25 623 GLU B O 1
ATOM 9773 N N . SER B 1 624 ? 20.391 66.062 14.695 1 52.69 624 SER B N 1
ATOM 9774 C CA . SER B 1 624 ? 21.641 66.812 14.734 1 52.69 624 SER B CA 1
ATOM 9775 C C . SER B 1 624 ? 21.766 67.562 16.047 1 52.69 624 SER B C 1
ATOM 9777 O O . SER B 1 624 ? 20.781 68.062 16.609 1 52.69 624 SER B O 1
#

Secondary structure (DSSP, 8-state):
--GGGGB-TTT-SB-SSEEE-TTS-EEEHHHHHHHHHHHHTTSSS--EEE-TTT--EEEPSSSTTTS-GGGHHHHSPB-HHHHHHTT-SSPBPHHHHHTT---B--EEETTTTEEE-HHHHHHHHHSTTTTTS-EEETTT--S------TTTEEGGGTTEEP-EEETTTTEEE-HHHHHTTTTT---EEEGGG--GGG--HHHHHHHHHHHHHHHHHHHHHHHHHHHHHHHHHHHHHHHHHHHHHHHHHHHHHHHHHHHHHHHHHHHHHHHHHHHHHHHHHHHHHHHHHHHHHHHHHHHHHH-TTS-HHHHHHHHHHHHHHHHHHHHS-EEEEEEEEEEEE-HHHHHHTT-S-SEEEEEEEEEEEE--------TTTEEEEEEEEEE-TT--EEEEEE-TTS-EEEEETTTTEEEEE-TT--EEEEEE-SS----EEEETTEEEEEETTTTEEEEEETTT--EEEEEE-SS----EEEETTEEEEE-BS-EEEESSS-TTSPPEEES-S-S-EEEEEE-TT--EEEEETTTTEEEEE-TT--EEEEE--TT--SEEEEEE-TT--EEEEETTTTEEEEE-TTS-EEEEEE---SEEEEEEETTTTEEEEEETTSEEEEEEEEE-/--GGGGB-TTT-SB-SSEEE-TTS-EEEHHHHHHHHHHHHTTSSS--EEE-TTT--EEEPSSSTTTS-HHHHHHHSPB-HHHHHHTT-SSPBPHHHHHTT---B--EEETTTTEEE-HHHHHHHHHSTTTTTS-EEETTT--S------TTTEEGGGTTEEP-EEETTTTEEE-HHHHHTTTTT---EEEGGG--GGG--HHHHHHHHHHHHHHHHHHHHHHHHHHHHHHHHHHHHHHHHHHHHHHHHHHHHHHHHHHHHHHHHHHHHHHHHHHHHHHHHHHHHHHHHHHHHHHHHHHHHHH-TTS-HHHHHHHHHHHHHHHHHHHHS-EEEEEEEEEEEE-HHHHGGGG-S-SEEEEEEEEEEEE--------TTTEEEEEEEEEE-TT--EEEEEE-TTS-EEEEETTTTEEEEE-TT--EEEEEE-SS----EEEETTEEEEEETTTTEEEEEETTT--EEEEEE-SS----EEEETTEEEEE-BS-EEEESSS-TTSPPEEES-S-S-EEEEEE-TT--EEEEETTTTEEEEE-TT--EEEEE--TT--SEEEEEE-TT--EEEEETTTTEEEEE-TTS-EEEEEE---SEEEEEEETTTTEEEEEETTSEEEEEEEEE-

Organism: Magallana gigas (NCBI:txid29159)